Protein AF-0000000087184265 (afdb_homodimer)

Radius of gyration: 35.94 Å; Cα contacts (8 Å, |Δi|>4): 2388; chains: 2; bounding box: 81×82×96 Å

Organism: NCBI:txid176857

Secondary structure (DSSP, 8-state):
-HHHHTT-EESTTS-EEHHHHHHHHHHHHHHHT-HHHHHHHHHHH---SS-HHHHHHHHHHHHT-HHHHHHHHHH-SS--HHHHHHHHHHHHHHHHHHHHHTT-HHHHHHIIIIIIHHTT--HHHHHHHHHHHHHHHHTT-----HHHHHHHHHHHHHHHGGGS-TTTSPPTTHHHHHHHHHHHHHHHH-TT----PPP-TTS-----GGGS--EEEEEE---SS-EEEEEE-TTSSEEEEEETTSEEEEEEEPTTS-EEEEEEEE--SS-EEEEEE-TTSSEEEEEETTB-EEEEETTT--EEEEE--TT--EEEEEE-TTSSEEEEEESSTTT-EEEEETTS-EEEEE--TTPPPP-EEEE-TTS-EEEEEETTTEEEEEETTT--EEEEE-SS-EEEEEE-TTSSEEEEEETTTEEEEEETTS--SS-EEEE-S--SSS--BEEEESGGG-EEEE--TTSEEEEEETT-SSEEEEEE--SS-EEEEEE-SS-TT-EEEEETTS-EEEEE--SGGGTT-/-HHHHTT-EESTTS-EEHHHHHHHHHHHHHHHT-HHHHHHHHHHH---SS-HHHHHHHHHHHHT-HHHHHHHHHH-SS--HHHHHHHHHHHHHHHHHHHHHTT-HHHHHHIIIIIIHHTT--HHHHHHHHHHHHHHHHTT-----HHHHHHHHHHHHHHHGGGS-TTTSPPTTHHHHHHHHHHHHHHHH-TT----PPP-TTS-----GGGS--EEEEEE---SS-EEEEEE-TTSSEEEEEETTSEEEEEEEPTTS-EEEEEEEE--SS-EEEEEE-TTSSEEEEEETTB-EEEEETTT--EEEEE--TT--EEEEEE-TTSSEEEEEESSTTT-EEEEETTS-EEEEE--TTPPPEEEEEE-TTS-EEEEEETTTEEEEEETTT--EEEEE-SS-EEEEEE-TTSSEEEEEETTTEEEEEETTS--SS-EEEE-S--SSS--BEEEESGGG-EEEE--TTSEEEEEETT-SSEEEEEE--SS-EEEEEE-SS-TT-EEEEETTS-EEEEE--SGGGTT-

Sequence (1042 aa):
MLMETLSTVLGAKGLIKKHEFVRVIIQCLYSLGYRKSASCLESESGISYKSVDFELLESQILSGNWDGCIGTLIAMKDSMDERRTSALFLVFKQRLLEYLNHGDDAMALTVLLKEVSALRLGKDKAHKLAQSILSLKDMEFGNVDNNAVCELRKLLLAELEKFLPPAIVLPERRLEHLVETAVTAQFDSCMYHNMLDEVSLYEDHCCGRDQIPTETVQILTEHKNEVWFVQFSNNGEYLASSSSDCTAIIWKVLEDGKLTLEHTLRSHENPVSFVAWSPDDAMLLTCGNAEVLKLWDVETGTCKHTFGDRGFLVSSCAWFPDSKRLVCGSSDPEKGICMWDCHGNEIKAWRGMRMPKILDLAVTPDGKHLITIFSEKELRILNLVTNAERDIPEEHTITSLSISGDSKFFIVNLNSQEIHMWDVAGKWVTPLKYWGHKQHKYVIRSCFGGLNSTFIASGSENSKVYIWNRRKPWHIEVLSGHRMTVNSVSWNPRRGQMLASASDDHTIRIWGPSLSNKDAAMLMETLSTVLGAKGLIKKHEFVRVIIQCLYSLGYRKSASCLESESGISYKSVDFELLESQILSGNWDGCIGTLIAMKDSMDERRTSALFLVFKQRLLEYLNHGDDAMALTVLLKEVSALRLGKDKAHKLAQSILSLKDMEFGNVDNNAVCELRKLLLAELEKFLPPAIVLPERRLEHLVETAVTAQFDSCMYHNMLDEVSLYEDHCCGRDQIPTETVQILTEHKNEVWFVQFSNNGEYLASSSSDCTAIIWKVLEDGKLTLEHTLRSHENPVSFVAWSPDDAMLLTCGNAEVLKLWDVETGTCKHTFGDRGFLVSSCAWFPDSKRLVCGSSDPEKGICMWDCHGNEIKAWRGMRMPKILDLAVTPDGKHLITIFSEKELRILNLVTNAERDIPEEHTITSLSISGDSKFFIVNLNSQEIHMWDVAGKWVTPLKYWGHKQHKYVIRSCFGGLNSTFIASGSENSKVYIWNRRKPWHIEVLSGHRMTVNSVSWNPRRGQMLASASDDHTIRIWGPSLSNKDAA

pLDDT: mean 89.22, std 11.63, range [27.19, 98.88]

InterPro domains:
  IPR001680 WD40 repeat [PF00400] (216-251)
  IPR001680 WD40 repeat [PF00400] (261-297)
  IPR001680 WD40 repeat [PF00400] (301-332)
  IPR001680 WD40 repeat [PF00400] (440-469)
  IPR001680 WD40 repeat [PF00400] (477-511)
  IPR001680 WD40 repeat [PS50082] (220-253)
  IPR001680 WD40 repeat [PS50082] (265-306)
  IPR001680 WD40 repeat [PS50082] (479-511)
  IPR001680 WD40 repeat [SM00320] (213-252)
  IPR001680 WD40 repeat [SM00320] (258-297)
  IPR001680 WD40 repeat [SM00320] (300-341)
  IPR001680 WD40 repeat [SM00320] (343-383)
  IPR001680 WD40 repeat [SM00320] (385-423)
  IPR001680 WD40 repeat [SM00320] (427-469)
  IPR001680 WD40 repeat [SM00320] (472-512)
  IPR006594 LIS1 homology motif [PS50896] (17-49)
  IPR006595 CTLH, C-terminal LisH motif [PS50897] (50-107)
  IPR006595 CTLH, C-terminal LisH motif [SM00668] (50-107)
  IPR015943 WD40/YVTN repeat-like-containing domain superfamily [G3DSA:2.130.10.10] (209-474)
  IPR015943 WD40/YVTN repeat-like-containing domain superfamily [G3DSA:2.130.10.10] (475-518)

Structure (mmCIF, N/CA/C/O backbone):
data_AF-0000000087184265-model_v1
#
loop_
_entity.id
_entity.type
_entity.pdbx_description
1 polymer 'CTLH domain-containing protein'
#
loop_
_atom_site.group_PDB
_atom_site.id
_atom_site.type_symbol
_atom_site.label_atom_id
_atom_site.label_alt_id
_atom_site.label_comp_id
_atom_site.label_asym_id
_atom_site.label_entity_id
_atom_site.label_seq_id
_atom_site.pdbx_PDB_ins_code
_atom_site.Cartn_x
_atom_site.Cartn_y
_atom_site.Cartn_z
_atom_site.occupancy
_atom_site.B_iso_or_equiv
_atom_site.auth_seq_id
_atom_site.auth_comp_id
_atom_site.auth_asym_id
_atom_site.auth_atom_id
_atom_site.pdbx_PDB_model_num
ATOM 1 N N . MET A 1 1 ? -30.609 -27.844 -6.289 1 32.72 1 MET A N 1
ATOM 2 C CA . MET A 1 1 ? -30.844 -26.406 -6.195 1 32.72 1 MET A CA 1
ATOM 3 C C . MET A 1 1 ? -29.984 -25.781 -5.102 1 32.72 1 MET A C 1
ATOM 5 O O . MET A 1 1 ? -29.438 -24.703 -5.285 1 32.72 1 MET A O 1
ATOM 9 N N . LEU A 1 2 ? -29.969 -26.422 -3.92 1 40.5 2 LEU A N 1
ATOM 10 C CA . LEU A 1 2 ? -29.25 -25.984 -2.732 1 40.5 2 LEU A CA 1
ATOM 11 C C . LEU A 1 2 ? -27.734 -26.047 -2.961 1 40.5 2 LEU A C 1
ATOM 13 O O . LEU A 1 2 ? -27 -25.141 -2.559 1 40.5 2 LEU A O 1
ATOM 17 N N . MET A 1 3 ? -27.297 -27.078 -3.48 1 45.41 3 MET A N 1
ATOM 18 C CA . MET A 1 3 ? -25.875 -27.359 -3.684 1 45.41 3 MET A CA 1
ATOM 19 C C . MET A 1 3 ? -25.281 -26.391 -4.711 1 45.41 3 MET A C 1
ATOM 21 O O . MET A 1 3 ? -24.109 -26.047 -4.625 1 45.41 3 MET A O 1
ATOM 25 N N . GLU A 1 4 ? -25.969 -26.266 -5.777 1 48 4 GLU A N 1
ATOM 26 C CA . GLU A 1 4 ? -25.562 -25.422 -6.891 1 48 4 GLU A CA 1
ATOM 27 C C . GLU A 1 4 ? -25.391 -23.969 -6.445 1 48 4 GLU A C 1
ATOM 29 O O . GLU A 1 4 ? -24.516 -23.25 -6.949 1 48 4 GLU A O 1
ATOM 34 N N . THR A 1 5 ? -26.297 -23.469 -5.598 1 51.56 5 THR A N 1
ATOM 35 C CA . THR A 1 5 ? -26.312 -22.125 -5.02 1 51.56 5 THR A CA 1
ATOM 36 C C . THR A 1 5 ? -25.031 -21.875 -4.219 1 51.56 5 THR A C 1
ATOM 38 O O . THR A 1 5 ? -24.547 -20.75 -4.156 1 51.56 5 THR A O 1
ATOM 41 N N . LEU A 1 6 ? -24.453 -23 -3.693 1 59.97 6 LEU A N 1
ATOM 42 C CA . LEU A 1 6 ? -23.297 -22.891 -2.812 1 59.97 6 LEU A CA 1
ATOM 43 C C . LEU A 1 6 ? -22.031 -22.578 -3.611 1 59.97 6 LEU A C 1
ATOM 45 O O . LEU A 1 6 ? -21.078 -22.016 -3.074 1 59.97 6 LEU A O 1
ATOM 49 N N . SER A 1 7 ? -22.156 -22.734 -4.84 1 71.88 7 SER A N 1
ATOM 50 C CA . SER A 1 7 ? -20.875 -22.625 -5.547 1 71.88 7 SER A CA 1
ATOM 51 C C . SER A 1 7 ? -20.844 -21.375 -6.418 1 71.88 7 SER A C 1
ATOM 53 O O . SER A 1 7 ? -19.812 -21.047 -7.012 1 71.88 7 SER A O 1
ATOM 55 N N . THR A 1 8 ? -21.984 -20.594 -6.383 1 88.56 8 THR A N 1
ATOM 56 C CA . THR A 1 8 ? -22.016 -19.422 -7.254 1 88.56 8 THR A CA 1
ATOM 57 C C . THR A 1 8 ? -21.172 -18.281 -6.672 1 88.56 8 THR A C 1
ATOM 59 O O . THR A 1 8 ? -21.219 -18.016 -5.469 1 88.56 8 THR A O 1
ATOM 62 N N . VAL A 1 9 ? -20.391 -17.719 -7.508 1 92.12 9 VAL A N 1
ATOM 63 C CA . VAL A 1 9 ? -19.531 -16.641 -7.066 1 92.12 9 VAL A CA 1
ATOM 64 C C . VAL A 1 9 ? -19.953 -15.336 -7.734 1 92.12 9 VAL A C 1
ATOM 66 O O . VAL A 1 9 ? -20.5 -15.344 -8.836 1 92.12 9 VAL A O 1
ATOM 69 N N . LEU A 1 10 ? -19.859 -14.219 -7.031 1 94.56 10 LEU A N 1
ATOM 70 C CA . LEU A 1 10 ? -20.234 -12.883 -7.48 1 94.56 10 LEU A CA 1
ATOM 71 C C . LEU A 1 10 ? -19.016 -11.977 -7.57 1 94.56 10 LEU A C 1
ATOM 73 O O . LEU A 1 10 ? -17.922 -12.344 -7.109 1 94.56 10 LEU A O 1
ATOM 77 N N . GLY A 1 11 ? -19.188 -10.766 -8.188 1 92 11 GLY A N 1
ATOM 78 C CA . GLY A 1 11 ? -18.125 -9.789 -8.328 1 92 11 GLY A CA 1
ATOM 79 C C . GLY A 1 11 ? -17.344 -9.938 -9.617 1 92 11 GLY A C 1
ATOM 80 O O . GLY A 1 11 ? -17.312 -11.023 -10.211 1 92 11 GLY A O 1
ATOM 81 N N . ALA A 1 12 ? -16.734 -8.961 -10.008 1 91.44 12 ALA A N 1
ATOM 82 C CA . ALA A 1 12 ? -15.945 -8.953 -11.242 1 91.44 12 ALA A CA 1
ATOM 83 C C . ALA A 1 12 ? -14.797 -9.953 -11.164 1 91.44 12 ALA A C 1
ATOM 85 O O . ALA A 1 12 ? -14.43 -10.562 -12.172 1 91.44 12 ALA A O 1
ATOM 86 N N . LYS A 1 13 ? -14.312 -10.273 -9.953 1 89.88 13 LYS A N 1
ATOM 87 C CA . LYS A 1 13 ? -13.18 -11.172 -9.766 1 89.88 13 LYS A CA 1
ATOM 88 C C . LYS A 1 13 ? -13.633 -12.523 -9.219 1 89.88 13 LYS A C 1
ATOM 90 O O . LYS A 1 13 ? -12.812 -13.406 -8.969 1 89.88 13 LYS A O 1
ATOM 95 N N . GLY A 1 14 ? -14.867 -12.602 -8.953 1 91 14 GLY A N 1
ATOM 96 C CA . GLY A 1 14 ? -15.43 -13.867 -8.492 1 91 14 GLY A CA 1
ATOM 97 C C . GLY A 1 14 ? -14.984 -14.242 -7.09 1 91 14 GLY A C 1
ATOM 98 O O . GLY A 1 14 ? -14.773 -15.422 -6.797 1 91 14 GLY A O 1
ATOM 99 N N . LEU A 1 15 ? -14.836 -13.266 -6.215 1 90.62 15 LEU A N 1
ATOM 100 C CA . LEU A 1 15 ? -14.273 -13.523 -4.898 1 90.62 15 LEU A CA 1
ATOM 101 C C . LEU A 1 15 ? -15.367 -13.648 -3.848 1 90.62 15 LEU A C 1
ATOM 103 O O . LEU A 1 15 ? -15.094 -13.961 -2.688 1 90.62 15 LEU A O 1
ATOM 107 N N . ILE A 1 16 ? -16.578 -13.422 -4.266 1 94.69 16 ILE A N 1
ATOM 108 C CA . ILE A 1 16 ? -17.688 -13.383 -3.311 1 94.69 16 ILE A CA 1
ATOM 109 C C . ILE A 1 16 ? -18.562 -14.625 -3.482 1 94.69 16 ILE A C 1
ATOM 111 O O . ILE A 1 16 ? -19.203 -14.805 -4.523 1 94.69 16 ILE A O 1
ATOM 115 N N . LYS A 1 17 ? -18.641 -15.391 -2.48 1 94.38 17 LYS A N 1
ATOM 116 C CA . LYS A 1 17 ? -19.609 -16.469 -2.484 1 94.38 17 LYS A CA 1
ATOM 117 C C . LYS A 1 17 ? -21.031 -15.953 -2.234 1 94.38 17 LYS A C 1
ATOM 119 O O . LYS A 1 17 ? -21.281 -15.305 -1.218 1 94.38 17 LYS A O 1
ATOM 124 N N . LYS A 1 18 ? -21.906 -16.234 -3.104 1 96 18 LYS A N 1
ATOM 125 C CA . LYS A 1 18 ? -23.266 -15.68 -3.061 1 96 18 LYS A CA 1
ATOM 126 C C . LYS A 1 18 ? -23.953 -16.016 -1.74 1 96 18 LYS A C 1
ATOM 128 O O . LYS A 1 18 ? -24.578 -15.148 -1.125 1 96 18 LYS A O 1
ATOM 133 N N . HIS A 1 19 ? -23.859 -17.266 -1.289 1 95.12 19 HIS A N 1
ATOM 134 C CA . HIS A 1 19 ? -24.562 -17.672 -0.075 1 95.12 19 HIS A CA 1
ATOM 135 C C . HIS A 1 19 ? -24.031 -16.938 1.146 1 95.12 19 HIS A C 1
ATOM 137 O O . HIS A 1 19 ? -24.797 -16.562 2.035 1 95.12 19 HIS A O 1
ATOM 143 N N . GLU A 1 20 ? -22.719 -16.688 1.233 1 95.75 20 GLU A N 1
ATOM 144 C CA . GLU A 1 20 ? -22.141 -15.938 2.342 1 95.75 20 GLU A CA 1
ATOM 145 C C . GLU A 1 20 ? -22.562 -14.469 2.287 1 95.75 20 GLU A C 1
ATOM 147 O O . GLU A 1 20 ? -22.828 -13.859 3.32 1 95.75 20 GLU A O 1
ATOM 152 N N . PHE A 1 21 ? -22.578 -14.016 1.026 1 97.19 21 PHE A N 1
ATOM 153 C CA . PHE A 1 21 ? -22.922 -12.617 0.807 1 97.19 21 PHE A CA 1
ATOM 154 C C . PHE A 1 21 ? -24.344 -12.344 1.278 1 97.19 21 PHE A C 1
ATOM 156 O O . PHE A 1 21 ? -24.594 -11.375 2.004 1 97.19 21 PHE A O 1
ATOM 163 N N . VAL A 1 22 ? -25.266 -13.133 0.918 1 97.88 22 VAL A N 1
ATOM 164 C CA . VAL A 1 22 ? -26.672 -12.977 1.299 1 97.88 22 VAL A CA 1
ATOM 165 C C . VAL A 1 22 ? -26.812 -13.117 2.812 1 97.88 22 VAL A C 1
ATOM 167 O O . VAL A 1 22 ? -27.547 -12.352 3.445 1 97.88 22 VAL A O 1
ATOM 170 N N . ARG A 1 23 ? -26.109 -14.062 3.383 1 97.12 23 ARG A N 1
ATOM 171 C CA . ARG A 1 23 ? -26.156 -14.25 4.828 1 97.12 23 ARG A CA 1
ATOM 172 C C . ARG A 1 23 ? -25.688 -12.992 5.559 1 97.12 23 ARG A C 1
ATOM 174 O O . ARG A 1 23 ? -26.312 -12.57 6.539 1 97.12 23 ARG A O 1
ATOM 181 N N . VAL A 1 24 ? -24.672 -12.391 5.086 1 97.69 24 VAL A N 1
ATOM 182 C CA . VAL A 1 24 ? -24.125 -11.18 5.699 1 97.69 24 VAL A CA 1
ATOM 183 C C . VAL A 1 24 ? -25.109 -10.023 5.539 1 97.69 24 VAL A C 1
ATOM 185 O O . VAL A 1 24 ? -25.234 -9.18 6.43 1 97.69 24 VAL A O 1
ATOM 188 N N . ILE A 1 25 ? -25.844 -9.93 4.441 1 98.56 25 ILE A N 1
ATOM 189 C CA . ILE A 1 25 ? -26.859 -8.906 4.223 1 98.56 25 ILE A CA 1
ATOM 190 C C . ILE A 1 25 ? -28 -9.102 5.211 1 98.56 25 ILE A C 1
ATOM 192 O O . ILE A 1 25 ? -28.5 -8.141 5.793 1 98.56 25 ILE A O 1
ATOM 196 N N . ILE A 1 26 ? -28.422 -10.375 5.387 1 98.38 26 ILE A N 1
ATOM 197 C CA . ILE A 1 26 ? -29.484 -10.68 6.332 1 98.38 26 ILE A CA 1
ATOM 198 C C . ILE A 1 26 ? -29.094 -10.188 7.727 1 98.38 26 ILE A C 1
ATOM 200 O O . ILE A 1 26 ? -29.891 -9.508 8.391 1 98.38 26 ILE A O 1
ATOM 204 N N . GLN A 1 27 ? -27.875 -10.531 8.141 1 97.44 27 GLN A N 1
ATOM 205 C CA . GLN A 1 27 ? -27.391 -10.047 9.43 1 97.44 27 GLN A CA 1
ATOM 206 C C . GLN A 1 27 ? -27.469 -8.523 9.516 1 97.44 27 GLN A C 1
ATOM 208 O O . GLN A 1 27 ? -27.875 -7.977 10.539 1 97.44 27 GLN A O 1
ATOM 213 N N . CYS A 1 28 ? -27.062 -7.875 8.477 1 98.19 28 CYS A N 1
ATOM 214 C CA . CYS A 1 28 ? -27.047 -6.414 8.43 1 98.19 28 CYS A CA 1
ATOM 215 C C . CYS A 1 28 ? -28.453 -5.848 8.609 1 98.19 28 CYS A C 1
ATOM 217 O O . CYS A 1 28 ? -28.641 -4.895 9.367 1 98.19 28 CYS A O 1
ATOM 219 N N . LEU A 1 29 ? -29.438 -6.414 7.938 1 98.38 29 LEU A N 1
ATOM 220 C CA . LEU A 1 29 ? -30.828 -5.953 8.039 1 98.38 29 LEU A CA 1
ATOM 221 C C . LEU A 1 29 ? -31.344 -6.09 9.469 1 98.38 29 LEU A C 1
ATOM 223 O O . LEU A 1 29 ? -31.984 -5.176 9.984 1 98.38 29 LEU A O 1
ATOM 227 N N . TYR A 1 30 ? -31.016 -7.207 10.086 1 97 30 TYR A N 1
ATOM 228 C CA . TYR A 1 30 ? -31.406 -7.371 11.484 1 97 30 TYR A CA 1
ATOM 229 C C . TYR A 1 30 ? -30.734 -6.312 12.359 1 97 30 TYR A C 1
ATOM 231 O O . TYR A 1 30 ? -31.391 -5.707 13.211 1 97 30 TYR A O 1
ATOM 239 N N . SER A 1 31 ? -29.484 -6.066 12.172 1 95.81 31 SER A N 1
ATOM 240 C CA . SER A 1 31 ? -28.703 -5.137 12.977 1 95.81 31 SER A CA 1
ATOM 241 C C . SER A 1 31 ? -29.219 -3.705 12.812 1 95.81 31 SER A C 1
ATOM 243 O O . SER A 1 31 ? -29.156 -2.908 13.75 1 95.81 31 SER A O 1
ATOM 245 N N . LEU A 1 32 ? -29.719 -3.387 11.594 1 96.5 32 LEU A N 1
ATOM 246 C CA . LEU A 1 32 ? -30.188 -2.039 11.297 1 96.5 32 LEU A CA 1
ATOM 247 C C . LEU A 1 32 ? -31.625 -1.853 11.773 1 96.5 32 LEU A C 1
ATOM 249 O O . LEU A 1 32 ? -32.156 -0.746 11.719 1 96.5 32 LEU A O 1
ATOM 253 N N . GLY A 1 33 ? -32.25 -2.953 12.227 1 96.31 33 GLY A N 1
ATOM 254 C CA . GLY A 1 33 ? -33.594 -2.873 12.766 1 96.31 33 GLY A CA 1
ATOM 255 C C . GLY A 1 33 ? -34.656 -3.168 11.742 1 96.31 33 GLY A C 1
ATOM 256 O O . GLY A 1 33 ? -35.844 -2.93 11.984 1 96.31 33 GLY A O 1
ATOM 257 N N . TYR A 1 34 ? -34.312 -3.607 10.609 1 97.88 34 TYR A N 1
ATOM 258 C CA . TYR A 1 34 ? -35.281 -3.963 9.578 1 97.88 34 TYR A CA 1
ATOM 259 C C . TYR A 1 34 ? -35.625 -5.441 9.648 1 97.88 34 TYR A C 1
ATOM 261 O O . TYR A 1 34 ? -35.344 -6.199 8.719 1 97.88 34 TYR A O 1
ATOM 269 N N . ARG A 1 35 ? -36.312 -5.879 10.562 1 97.88 35 ARG A N 1
ATOM 270 C CA . ARG A 1 35 ? -36.562 -7.277 10.891 1 97.88 35 ARG A CA 1
ATOM 271 C C . ARG A 1 35 ? -37.469 -7.93 9.859 1 97.88 35 ARG A C 1
ATOM 273 O O . ARG A 1 35 ? -37.281 -9.094 9.5 1 97.88 35 ARG A O 1
ATOM 280 N N . LYS A 1 36 ? -38.469 -7.207 9.406 1 98.06 36 LYS A N 1
ATOM 281 C CA . LYS A 1 36 ? -39.375 -7.754 8.414 1 98.06 36 LYS A CA 1
ATOM 282 C C . LYS A 1 36 ? -38.656 -8.055 7.105 1 98.06 36 LYS A C 1
ATOM 284 O O . LYS A 1 36 ? -38.844 -9.125 6.516 1 98.06 36 LYS A O 1
ATOM 289 N N . SER A 1 37 ? -37.906 -7.102 6.707 1 98.25 37 SER A N 1
ATOM 290 C CA . SER A 1 37 ? -37.156 -7.277 5.477 1 98.25 37 SER A CA 1
ATOM 291 C C . SER A 1 37 ? -36.156 -8.422 5.605 1 98.25 37 SER A C 1
ATOM 293 O O . SER A 1 37 ? -35.938 -9.188 4.656 1 98.25 37 SER A O 1
ATOM 295 N N . ALA A 1 38 ? -35.5 -8.594 6.766 1 98.31 38 ALA A N 1
ATOM 296 C CA . ALA A 1 38 ? -34.531 -9.68 7.012 1 98.31 38 ALA A CA 1
ATOM 297 C C . ALA A 1 38 ? -35.219 -11.039 6.91 1 98.31 38 ALA A C 1
ATOM 299 O O . ALA A 1 38 ? -34.719 -11.945 6.234 1 98.31 38 ALA A O 1
ATOM 300 N N . SER A 1 39 ? -36.344 -11.094 7.527 1 98 39 SER A N 1
ATOM 301 C CA . SER A 1 39 ? -37.125 -12.336 7.488 1 98 39 SER A CA 1
ATOM 302 C C . SER A 1 39 ? -37.562 -12.664 6.066 1 98 39 SER A C 1
ATOM 304 O O . SER A 1 39 ? -37.531 -13.828 5.656 1 98 39 SER A O 1
ATOM 306 N N . CYS A 1 40 ? -37.969 -11.672 5.359 1 98.25 40 CYS A N 1
ATOM 307 C CA . CYS A 1 40 ? -38.406 -11.844 3.971 1 98.25 40 CYS A CA 1
ATOM 308 C C . CYS A 1 40 ? -37.25 -12.375 3.119 1 98.25 40 CYS A C 1
ATOM 310 O O . CYS A 1 40 ? -37.438 -13.273 2.301 1 98.25 40 CYS A O 1
ATOM 312 N N . LEU A 1 41 ? -36.125 -11.844 3.297 1 98.25 41 LEU A N 1
ATOM 313 C CA . LEU A 1 41 ? -34.969 -12.266 2.521 1 98.25 41 LEU A CA 1
ATOM 314 C C . LEU A 1 41 ? -34.562 -13.695 2.869 1 98.25 41 LEU A C 1
ATOM 316 O O . LEU A 1 41 ? -34.156 -14.469 1.989 1 98.25 41 LEU A O 1
ATOM 320 N N . GLU A 1 42 ? -34.594 -14.078 4.156 1 97.69 42 GLU A N 1
ATOM 321 C CA . GLU A 1 42 ? -34.344 -15.461 4.539 1 97.69 42 GLU A CA 1
ATOM 322 C C . GLU A 1 42 ? -35.25 -16.422 3.791 1 97.69 42 GLU A C 1
ATOM 324 O O . GLU A 1 42 ? -34.781 -17.438 3.252 1 97.69 42 GLU A O 1
ATOM 329 N N . SER A 1 43 ? -36.469 -16.062 3.748 1 97.56 43 SER A N 1
ATOM 330 C CA . SER A 1 43 ? -37.469 -16.922 3.104 1 97.56 43 SER A CA 1
ATOM 331 C C . SER A 1 43 ? -37.25 -16.969 1.595 1 97.56 43 SER A C 1
ATOM 333 O O . SER A 1 43 ? -37.25 -18.047 1.003 1 97.56 43 SER A O 1
ATOM 335 N N . GLU A 1 44 ? -37.062 -15.828 1.02 1 97.62 44 GLU A N 1
ATOM 336 C CA . GLU A 1 44 ? -36.938 -15.734 -0.432 1 97.62 44 GLU A CA 1
ATOM 337 C C . GLU A 1 44 ? -35.656 -16.391 -0.922 1 97.62 44 GLU A C 1
ATOM 339 O O . GLU A 1 44 ? -35.625 -17 -1.987 1 97.62 44 GLU A O 1
ATOM 344 N N . SER A 1 45 ? -34.562 -16.266 -0.246 1 96.12 45 SER A N 1
ATOM 345 C CA . SER A 1 45 ? -33.281 -16.766 -0.667 1 96.12 45 SER A CA 1
ATOM 346 C C . SER A 1 45 ? -33.062 -18.219 -0.246 1 96.12 45 SER A C 1
ATOM 348 O O . SER A 1 45 ? -32.25 -18.922 -0.822 1 96.12 45 SER A O 1
ATOM 350 N N . GLY A 1 46 ? -33.688 -18.625 0.824 1 95.31 46 GLY A N 1
ATOM 351 C CA . GLY A 1 46 ? -33.469 -19.938 1.395 1 95.31 46 GLY A CA 1
ATOM 352 C C . GLY A 1 46 ? -32.25 -20.016 2.287 1 95.31 46 GLY A C 1
ATOM 353 O O . GLY A 1 46 ? -31.828 -21.094 2.686 1 95.31 46 GLY A O 1
ATOM 354 N N . ILE A 1 47 ? -31.641 -18.844 2.58 1 95.31 47 ILE A N 1
ATOM 355 C CA . ILE A 1 47 ? -30.453 -18.766 3.422 1 95.31 47 ILE A CA 1
ATOM 356 C C . ILE A 1 47 ? -30.828 -18.219 4.797 1 95.31 47 ILE A C 1
ATOM 358 O O . ILE A 1 47 ? -31.5 -17.203 4.902 1 95.31 47 ILE A O 1
ATOM 362 N N . SER A 1 48 ? -30.359 -18.891 5.812 1 94.69 48 SER A N 1
ATOM 363 C CA . SER A 1 48 ? -30.672 -18.469 7.176 1 94.69 48 SER A CA 1
ATOM 364 C C . SER A 1 48 ? -29.516 -17.688 7.789 1 94.69 48 SER A C 1
ATOM 366 O O . SER A 1 48 ? -28.344 -17.969 7.508 1 94.69 48 SER A O 1
ATOM 368 N N . TYR A 1 49 ? -29.953 -16.734 8.578 1 94 49 TYR A N 1
ATOM 369 C CA . TYR A 1 49 ? -28.953 -15.961 9.312 1 94 49 TYR A CA 1
ATOM 370 C C . TYR A 1 49 ? -28.203 -16.844 10.305 1 94 49 TYR A C 1
ATOM 372 O O . TYR A 1 49 ? -26.969 -16.922 10.266 1 94 49 TYR A O 1
ATOM 380 N N . LYS A 1 50 ? -28.891 -17.547 11.164 1 91.38 50 LYS A N 1
ATOM 381 C CA . LYS A 1 50 ? -28.281 -18.406 12.172 1 91.38 50 LYS A CA 1
ATOM 382 C C . LYS A 1 50 ? -27.938 -19.766 11.586 1 91.38 50 LYS A C 1
ATOM 384 O O . LYS A 1 50 ? -28.703 -20.328 10.805 1 91.38 50 LYS A O 1
ATOM 389 N N . SER A 1 51 ? -26.781 -20.219 11.914 1 89.88 51 SER A N 1
ATOM 390 C CA . SER A 1 51 ? -26.391 -21.562 11.484 1 89.88 51 SER A CA 1
ATOM 391 C C . SER A 1 51 ? -27.156 -22.641 12.25 1 89.88 51 SER A C 1
ATOM 393 O O . SER A 1 51 ? -27.656 -22.391 13.352 1 89.88 51 SER A O 1
ATOM 395 N N . VAL A 1 52 ? -27.188 -23.766 11.656 1 88.12 52 VAL A N 1
ATOM 396 C CA . VAL A 1 52 ? -27.875 -24.906 12.273 1 88.12 52 VAL A CA 1
ATOM 397 C C . VAL A 1 52 ? -27.172 -25.281 13.578 1 88.12 52 VAL A C 1
ATOM 399 O O . VAL A 1 52 ? -27.812 -25.516 14.594 1 88.12 52 VAL A O 1
ATOM 402 N N . ASP A 1 53 ? -25.938 -25.234 13.508 1 88.81 53 ASP A N 1
ATOM 403 C CA . ASP A 1 53 ? -25.141 -25.562 14.688 1 88.81 53 ASP A CA 1
ATOM 404 C C . ASP A 1 53 ? -25.391 -24.578 15.82 1 88.81 53 ASP A C 1
ATOM 406 O O . ASP A 1 53 ? -25.5 -24.969 16.984 1 88.81 53 ASP A O 1
ATOM 410 N N . PHE A 1 54 ? -25.516 -23.406 15.477 1 91.56 54 PHE A N 1
ATOM 411 C CA . PHE A 1 54 ? -25.719 -22.406 16.516 1 91.56 54 PHE A CA 1
ATOM 412 C C . PHE A 1 54 ? -27.109 -22.516 17.109 1 91.56 54 PHE A C 1
ATOM 414 O O . PHE A 1 54 ? -27.297 -22.359 18.312 1 91.56 54 PHE A O 1
ATOM 421 N N . GLU A 1 55 ? -28.031 -22.75 16.312 1 91.62 55 GLU A N 1
ATOM 422 C CA . GLU A 1 55 ? -29.391 -22.938 16.812 1 91.62 55 GLU A CA 1
ATOM 423 C C . GLU A 1 55 ? -29.469 -24.125 17.781 1 91.62 55 GLU A C 1
ATOM 425 O O . GLU A 1 55 ? -30.141 -24.047 18.797 1 91.62 55 GLU A O 1
ATOM 430 N N . LEU A 1 56 ? -28.797 -25.094 17.406 1 92.94 56 LEU A N 1
ATOM 431 C CA . LEU A 1 56 ? -28.734 -26.266 18.266 1 92.94 56 LEU A CA 1
ATOM 432 C C . LEU A 1 56 ? -28.078 -25.938 19.594 1 92.94 56 LEU A C 1
ATOM 434 O O . LEU A 1 56 ? -28.594 -26.297 20.656 1 92.94 56 LEU A O 1
ATOM 438 N N . LEU A 1 57 ? -27.031 -25.266 19.531 1 92.94 57 LEU A N 1
ATOM 439 C CA . LEU A 1 57 ? -26.312 -24.875 20.734 1 92.94 57 LEU A CA 1
ATOM 440 C C . LEU A 1 57 ? -27.172 -23.984 21.625 1 92.94 57 LEU A C 1
ATOM 442 O O . LEU A 1 57 ? -27.203 -24.156 22.844 1 92.94 57 LEU A O 1
ATOM 446 N N . GLU A 1 58 ? -27.797 -23.078 20.984 1 93.12 58 GLU A N 1
ATOM 447 C CA . GLU A 1 58 ? -28.672 -22.172 21.719 1 93.12 58 GLU A CA 1
ATOM 448 C C . GLU A 1 58 ? -29.766 -22.922 22.453 1 93.12 58 GLU A C 1
ATOM 450 O O . GLU A 1 58 ? -30.031 -22.672 23.641 1 93.12 58 GLU A O 1
ATOM 455 N N . SER A 1 59 ? -30.344 -23.875 21.812 1 94.5 59 SER A N 1
ATOM 456 C CA . SER A 1 59 ? -31.391 -24.688 22.422 1 94.5 59 SER A CA 1
ATOM 457 C C . SER A 1 59 ? -30.844 -25.531 23.562 1 94.5 59 SER A C 1
ATOM 459 O O . SER A 1 59 ? -31.484 -25.656 24.625 1 94.5 59 SER A O 1
ATOM 461 N N . GLN A 1 60 ? -29.75 -26.031 23.406 1 94.94 60 GLN A N 1
ATOM 462 C CA . GLN A 1 60 ? -29.125 -26.891 24.406 1 94.94 60 GLN A CA 1
ATOM 463 C C . GLN A 1 60 ? -28.75 -26.094 25.656 1 94.94 60 GLN A C 1
ATOM 465 O O . GLN A 1 60 ? -28.953 -26.547 26.781 1 94.94 60 GLN A O 1
ATOM 470 N N . ILE A 1 61 ? -28.297 -24.938 25.453 1 94.44 61 ILE A N 1
ATOM 471 C CA . ILE A 1 61 ? -27.859 -24.094 26.562 1 94.44 61 ILE A CA 1
ATOM 472 C C . ILE A 1 61 ? -29.078 -23.609 27.328 1 94.44 61 ILE A C 1
ATOM 474 O O . ILE A 1 61 ? -29.125 -23.688 28.562 1 94.44 61 ILE A O 1
ATOM 478 N N . LEU A 1 62 ? -30.047 -23.203 26.594 1 93.5 62 LEU A N 1
ATOM 479 C CA . LEU A 1 62 ? -31.234 -22.656 27.25 1 93.5 62 LEU A CA 1
ATOM 480 C C . LEU A 1 62 ? -32.031 -23.75 27.969 1 93.5 62 LEU A C 1
ATOM 482 O O . LEU A 1 62 ? -32.688 -23.469 28.969 1 93.5 62 LEU A O 1
ATOM 486 N N . SER A 1 63 ? -31.859 -25.031 27.531 1 93.06 63 SER A N 1
ATOM 487 C CA . SER A 1 63 ? -32.562 -26.141 28.188 1 93.06 63 SER A CA 1
ATOM 488 C C . SER A 1 63 ? -31.672 -26.781 29.25 1 93.06 63 SER A C 1
ATOM 490 O O . SER A 1 63 ? -32.125 -27.688 29.969 1 93.06 63 SER A O 1
ATOM 492 N N . GLY A 1 64 ? -30.438 -26.438 29.266 1 91.62 64 GLY A N 1
ATOM 493 C CA . GLY A 1 64 ? -29.516 -26.984 30.25 1 91.62 64 GLY A CA 1
ATOM 494 C C . GLY A 1 64 ? -28.969 -28.344 29.859 1 91.62 64 GLY A C 1
ATOM 495 O O . GLY A 1 64 ? -28.562 -29.125 30.719 1 91.62 64 GLY A O 1
ATOM 496 N N . ASN A 1 65 ? -29.078 -28.641 28.625 1 94.19 65 ASN A N 1
ATOM 497 C CA . ASN A 1 65 ? -28.5 -29.875 28.109 1 94.19 65 ASN A CA 1
ATOM 498 C C . ASN A 1 65 ? -27 -29.734 27.875 1 94.19 65 ASN A C 1
ATOM 500 O O . ASN A 1 65 ? -26.562 -29.656 26.734 1 94.19 65 ASN A O 1
ATOM 504 N N . TRP A 1 66 ? -26.234 -29.891 28.938 1 93.06 66 TRP A N 1
ATOM 505 C CA . TRP A 1 66 ? -24.812 -29.609 28.875 1 93.06 66 TRP A CA 1
ATOM 506 C C . TRP A 1 66 ? -24.062 -30.703 28.125 1 93.06 66 TRP A C 1
ATOM 508 O O . TRP A 1 66 ? -23.109 -30.422 27.406 1 93.06 66 TRP A O 1
ATOM 518 N N . ASP A 1 67 ? -24.453 -31.922 28.25 1 91.88 67 ASP A N 1
ATOM 519 C CA . ASP A 1 67 ? -23.828 -33 27.5 1 91.88 67 ASP A CA 1
ATOM 520 C C . ASP A 1 67 ? -23.984 -32.781 25.984 1 91.88 67 ASP A C 1
ATOM 522 O O . ASP A 1 67 ? -23.031 -33 25.234 1 91.88 67 ASP A O 1
ATOM 526 N N . GLY A 1 68 ? -25.125 -32.438 25.688 1 93.38 68 GLY A N 1
ATOM 527 C CA . GLY A 1 68 ? -25.375 -32.125 24.281 1 93.38 68 GLY A CA 1
ATOM 528 C C . GLY A 1 68 ? -24.531 -30.969 23.781 1 93.38 68 GLY A C 1
ATOM 529 O O . GLY A 1 68 ? -23.984 -31.016 22.672 1 93.38 68 GLY A O 1
ATOM 530 N N . CYS A 1 69 ? -24.453 -29.922 24.609 1 93.25 69 CYS A N 1
ATOM 531 C CA . CYS A 1 69 ? -23.656 -28.734 24.266 1 93.25 69 CYS A CA 1
ATOM 532 C C . CYS A 1 69 ? -22.203 -29.109 24.047 1 93.25 69 CYS A C 1
ATOM 534 O O . CYS A 1 69 ? -21.594 -28.703 23.047 1 93.25 69 CYS A O 1
ATOM 536 N N . ILE A 1 70 ? -21.641 -29.844 24.922 1 90.94 70 ILE A N 1
ATOM 537 C CA . ILE A 1 70 ? -20.234 -30.266 24.844 1 90.94 70 ILE A CA 1
ATOM 538 C C . ILE A 1 70 ? -20.031 -31.109 23.594 1 90.94 70 ILE A C 1
ATOM 540 O O . ILE A 1 70 ? -19.047 -30.938 22.859 1 90.94 70 ILE A O 1
ATOM 544 N N . GLY A 1 71 ? -20.938 -32 23.344 1 90.62 71 GLY A N 1
ATOM 545 C CA . GLY A 1 71 ? -20.859 -32.812 22.141 1 90.62 71 GLY A CA 1
ATOM 546 C C . GLY A 1 71 ? -20.875 -32 20.859 1 90.62 71 GLY A C 1
ATOM 547 O O . GLY A 1 71 ? -20.094 -32.25 19.938 1 90.62 71 GLY A O 1
ATOM 548 N N . THR A 1 72 ? -21.734 -31 20.844 1 91.75 72 THR A N 1
ATOM 549 C CA . THR A 1 72 ? -21.844 -30.125 19.672 1 91.75 72 THR A CA 1
ATOM 550 C C . THR A 1 72 ? -20.547 -29.344 19.469 1 91.75 72 THR A C 1
ATOM 552 O O . THR A 1 72 ? -20.078 -29.203 18.328 1 91.75 72 THR A O 1
ATOM 555 N N . LEU A 1 73 ? -19.984 -28.812 20.5 1 90.19 73 LEU A N 1
ATOM 556 C CA . LEU A 1 73 ? -18.75 -28.031 20.422 1 90.19 73 LEU A CA 1
ATOM 557 C C . LEU A 1 73 ? -17.594 -28.891 19.938 1 90.19 73 LEU A C 1
ATOM 559 O O . LEU A 1 73 ? -16.75 -28.422 19.156 1 90.19 73 LEU A O 1
ATOM 563 N N . ILE A 1 74 ? -17.531 -30.109 20.328 1 87.19 74 ILE A N 1
ATOM 564 C CA . ILE A 1 74 ? -16.469 -31.016 19.938 1 87.19 74 ILE A CA 1
ATOM 565 C C . ILE A 1 74 ? -16.625 -31.391 18.469 1 87.19 74 ILE A C 1
ATOM 567 O O . ILE A 1 74 ? -15.625 -31.547 17.75 1 87.19 74 ILE A O 1
ATOM 571 N N . ALA A 1 75 ? -17.797 -31.484 18.031 1 86.38 75 ALA A N 1
ATOM 572 C CA . ALA A 1 75 ? -18.078 -31.922 16.672 1 86.38 75 ALA A CA 1
ATOM 573 C C . ALA A 1 75 ? -17.781 -30.797 15.672 1 86.38 75 ALA A C 1
ATOM 575 O O . ALA A 1 75 ? -17.625 -31.062 14.477 1 86.38 75 ALA A O 1
ATOM 576 N N . MET A 1 76 ? -17.828 -29.594 16.062 1 81.88 76 MET A N 1
ATOM 577 C CA . MET A 1 76 ? -17.609 -28.469 15.156 1 81.88 76 MET A CA 1
ATOM 578 C C . MET A 1 76 ? -16.234 -28.547 14.516 1 81.88 76 MET A C 1
ATOM 580 O O . MET A 1 76 ? -15.234 -28.797 15.203 1 81.88 76 MET A O 1
ATOM 584 N N . LYS A 1 77 ? -16.203 -28.469 13.062 1 66.31 77 LYS A N 1
ATOM 585 C CA . LYS A 1 77 ? -15.008 -28.516 12.219 1 66.31 77 LYS A CA 1
ATOM 586 C C . LYS A 1 77 ? -14.258 -27.188 12.25 1 66.31 77 LYS A C 1
ATOM 588 O O . LYS A 1 77 ? -14.867 -26.125 12.406 1 66.31 77 LYS A O 1
ATOM 593 N N . ASP A 1 78 ? -12.906 -27.047 12.414 1 61.09 78 ASP A N 1
ATOM 594 C CA . ASP A 1 78 ? -12 -25.953 12.078 1 61.09 78 ASP A CA 1
ATOM 595 C C . ASP A 1 78 ? -11.594 -25.172 13.328 1 61.09 78 ASP A C 1
ATOM 597 O O . ASP A 1 78 ? -11 -24.094 13.227 1 61.09 78 ASP A O 1
ATOM 601 N N . SER A 1 79 ? -12.156 -25.547 14.414 1 54.91 79 SER A N 1
ATOM 602 C CA . SER A 1 79 ? -11.82 -24.625 15.492 1 54.91 79 SER A CA 1
ATOM 603 C C . SER A 1 79 ? -10.375 -24.797 15.945 1 54.91 79 SER A C 1
ATOM 605 O O . SER A 1 79 ? -9.867 -25.922 15.984 1 54.91 79 SER A O 1
ATOM 607 N N . MET A 1 80 ? -9.719 -23.812 15.586 1 59.62 80 MET A N 1
ATOM 608 C CA . MET A 1 80 ? -8.445 -23.703 16.297 1 59.62 80 MET A CA 1
ATOM 609 C C . MET A 1 80 ? -8.602 -24.141 17.75 1 59.62 80 MET A C 1
ATOM 611 O O . MET A 1 80 ? -9.562 -23.75 18.422 1 59.62 80 MET A O 1
ATOM 615 N N . ASP A 1 81 ? -7.84 -25.094 18.156 1 68.81 81 ASP A N 1
ATOM 616 C CA . ASP A 1 81 ? -7.801 -25.766 19.453 1 68.81 81 ASP A CA 1
ATOM 617 C C . ASP A 1 81 ? -8.016 -24.766 20.594 1 68.81 81 ASP A C 1
ATOM 619 O O . ASP A 1 81 ? -8.766 -25.047 21.531 1 68.81 81 ASP A O 1
ATOM 623 N N . GLU A 1 82 ? -7.684 -23.5 20.266 1 77.5 82 GLU A N 1
ATOM 624 C CA . GLU A 1 82 ? -7.758 -22.562 21.375 1 77.5 82 GLU A CA 1
ATOM 625 C C . GLU A 1 82 ? -9.172 -22.031 21.562 1 77.5 82 GLU A C 1
ATOM 627 O O . GLU A 1 82 ? -9.641 -21.859 22.688 1 77.5 82 GLU A O 1
ATOM 632 N N . ARG A 1 83 ? -9.914 -21.828 20.484 1 83.12 83 ARG A N 1
ATOM 633 C CA . ARG A 1 83 ? -11.281 -21.344 20.562 1 83.12 83 ARG A CA 1
ATOM 634 C C . ARG A 1 83 ? -12.211 -22.375 21.188 1 83.12 83 ARG A C 1
ATOM 636 O O . ARG A 1 83 ? -13.055 -22.062 22.016 1 83.12 83 ARG A O 1
ATOM 643 N N . ARG A 1 84 ? -11.992 -23.531 20.828 1 85.31 84 ARG A N 1
ATOM 644 C CA . ARG A 1 84 ? -12.82 -24.625 21.328 1 85.31 84 ARG A CA 1
ATOM 645 C C . ARG A 1 84 ? -12.625 -24.812 22.828 1 85.31 84 ARG A C 1
ATOM 647 O O . ARG A 1 84 ? -13.602 -24.984 23.578 1 85.31 84 ARG A O 1
ATOM 654 N N . THR A 1 85 ? -11.383 -24.734 23.188 1 85.19 85 THR A N 1
ATOM 655 C CA . THR A 1 85 ? -11.078 -24.906 24.609 1 85.19 85 THR A CA 1
ATOM 656 C C . THR A 1 85 ? -11.68 -23.781 25.438 1 85.19 85 THR A C 1
ATOM 658 O O . THR A 1 85 ? -12.195 -24.016 26.531 1 85.19 85 THR A O 1
ATOM 661 N N . SER A 1 86 ? -11.617 -22.641 24.891 1 88.5 86 SER A N 1
ATOM 662 C CA . SER A 1 86 ? -12.195 -21.5 25.594 1 88.5 86 SER A CA 1
ATOM 663 C C . SER A 1 86 ? -13.711 -21.625 25.688 1 88.5 86 SER A C 1
ATOM 665 O O . SER A 1 86 ? -14.305 -21.297 26.719 1 88.5 86 SER A O 1
ATOM 667 N N . ALA A 1 87 ? -14.297 -22.078 24.625 1 90.38 87 ALA A N 1
ATOM 668 C CA . ALA A 1 87 ? -15.75 -22.281 24.625 1 90.38 87 ALA A CA 1
ATOM 669 C C . ALA A 1 87 ? -16.156 -23.344 25.641 1 90.38 87 ALA A C 1
ATOM 671 O O . ALA A 1 87 ? -17.109 -23.141 26.406 1 90.38 87 ALA A O 1
ATOM 672 N N . LEU A 1 88 ? -15.469 -24.422 25.688 1 89.44 88 LEU A N 1
ATOM 673 C CA . LEU A 1 88 ? -15.75 -25.516 26.625 1 89.44 88 LEU A CA 1
ATOM 674 C C . LEU A 1 88 ? -15.586 -25.047 28.062 1 89.44 88 LEU A C 1
ATOM 676 O O . LEU A 1 88 ? -16.375 -25.422 28.938 1 89.44 88 LEU A O 1
ATOM 680 N N . PHE A 1 89 ? -14.609 -24.297 28.266 1 89.25 89 PHE A N 1
ATOM 681 C CA . PHE A 1 89 ? -14.375 -23.75 29.594 1 89.25 89 PHE A CA 1
ATOM 682 C C . PHE A 1 89 ? -15.609 -23 30.094 1 89.25 89 PHE A C 1
ATOM 684 O O . PHE A 1 89 ? -16.031 -23.188 31.234 1 89.25 89 PHE A O 1
ATOM 691 N N . LEU A 1 90 ? -16.109 -22.172 29.203 1 90.56 90 LEU A N 1
ATOM 692 C CA . LEU A 1 90 ? -17.281 -21.391 29.578 1 90.56 90 LEU A CA 1
ATOM 693 C C . LEU A 1 90 ? -18.469 -22.281 29.891 1 90.56 90 LEU A C 1
ATOM 695 O O . LEU A 1 90 ? -19.203 -22.047 30.844 1 90.56 90 LEU A O 1
ATOM 699 N N . VAL A 1 91 ? -18.641 -23.297 29.156 1 91.62 91 VAL A N 1
ATOM 700 C CA . VAL A 1 91 ? -19.766 -24.219 29.328 1 91.62 91 VAL A CA 1
ATOM 701 C C . VAL A 1 91 ? -19.609 -25 30.641 1 91.62 91 VAL A C 1
ATOM 703 O O . VAL A 1 91 ? -20.562 -25.141 31.406 1 91.62 91 VAL A O 1
ATOM 706 N N . PHE A 1 92 ? -18.453 -25.406 30.891 1 89.31 92 PHE A N 1
ATOM 707 C CA . PHE A 1 92 ? -18.188 -26.141 32.125 1 89.31 92 PHE A CA 1
ATOM 708 C C . PHE A 1 92 ? -18.375 -25.25 33.344 1 89.31 92 PHE A C 1
ATOM 710 O O . PHE A 1 92 ? -18.891 -25.688 34.375 1 89.31 92 PHE A O 1
ATOM 717 N N . LYS A 1 93 ? -17.891 -24.109 33.188 1 88.12 93 LYS A N 1
ATOM 718 C CA . LYS A 1 93 ? -18.062 -23.156 34.281 1 88.12 93 LYS A CA 1
ATOM 719 C C . LYS A 1 93 ? -19.531 -22.984 34.625 1 88.12 93 LYS A C 1
ATOM 721 O O . LYS A 1 93 ? -19.891 -23 35.812 1 88.12 93 LYS A O 1
ATOM 726 N N . GLN A 1 94 ? -20.328 -22.844 33.625 1 90.25 94 GLN A N 1
ATOM 727 C CA . GLN A 1 94 ? -21.766 -22.688 33.844 1 90.25 94 GLN A CA 1
ATOM 728 C C . GLN A 1 94 ? -22.375 -23.969 34.406 1 90.25 94 GLN A C 1
ATOM 730 O O . GLN A 1 94 ? -23.219 -23.922 35.312 1 90.25 94 GLN A O 1
ATOM 735 N N . ARG A 1 95 ? -22.062 -25.062 33.844 1 89.19 95 ARG A N 1
ATOM 736 C CA . ARG A 1 95 ? -22.562 -26.359 34.312 1 89.19 95 ARG A CA 1
ATOM 737 C C . ARG A 1 95 ? -22.234 -26.562 35.812 1 89.19 95 ARG A C 1
ATOM 739 O O . ARG A 1 95 ? -23.094 -26.953 36.594 1 89.19 95 ARG A O 1
ATOM 746 N N . LEU A 1 96 ? -21.062 -26.281 36.188 1 86.94 96 LEU A N 1
ATOM 747 C CA . LEU A 1 96 ? -20.625 -26.453 37.562 1 86.94 96 LEU A CA 1
ATOM 748 C C . LEU A 1 96 ? -21.359 -25.484 38.5 1 86.94 96 LEU A C 1
ATOM 750 O O . LEU A 1 96 ? -21.766 -25.859 39.594 1 86.94 96 LEU A O 1
ATOM 754 N N . LEU A 1 97 ? -21.484 -24.312 37.969 1 84.94 97 LEU A N 1
ATOM 755 C CA . LEU A 1 97 ? -22.219 -23.312 38.75 1 84.94 97 LEU A CA 1
ATOM 756 C C . LEU A 1 97 ? -23.641 -23.781 39.031 1 84.94 97 LEU A C 1
ATOM 758 O O . LEU A 1 97 ? -24.141 -23.594 40.125 1 84.94 97 LEU A O 1
ATOM 762 N N . GLU A 1 98 ? -24.234 -24.391 38.094 1 88.06 98 GLU A N 1
ATOM 763 C CA . GLU A 1 98 ? -25.609 -24.859 38.25 1 88.06 98 GLU A CA 1
ATOM 764 C C . GLU A 1 98 ? -25.672 -26.047 39.219 1 88.06 98 GLU A C 1
ATOM 766 O O . GLU A 1 98 ? -26.609 -26.172 40 1 88.06 98 GLU A O 1
ATOM 771 N N . TYR A 1 99 ? -24.734 -26.938 39.156 1 85.12 99 TYR A N 1
ATOM 772 C CA . TYR A 1 99 ? -24.688 -28.047 40.094 1 85.12 99 TYR A CA 1
ATOM 773 C C . TYR A 1 99 ? -24.531 -27.562 41.531 1 85.12 99 TYR A C 1
ATOM 775 O O . TYR A 1 99 ? -25.219 -28.031 42.438 1 85.12 99 TYR A O 1
ATOM 783 N N . LEU A 1 100 ? -23.688 -26.641 41.656 1 82.56 100 LEU A N 1
ATOM 784 C CA . LEU A 1 100 ? -23.438 -26.109 42.969 1 82.56 100 LEU A CA 1
ATOM 785 C C . LEU A 1 100 ? -24.672 -25.375 43.5 1 82.56 100 LEU A C 1
ATOM 787 O O . LEU A 1 100 ? -24.984 -25.469 44.688 1 82.56 100 LEU A O 1
ATOM 791 N N . ASN A 1 101 ? -25.234 -24.719 42.594 1 83.06 101 ASN A N 1
ATOM 792 C CA . ASN A 1 101 ? -26.438 -24 42.969 1 83.06 101 ASN A CA 1
ATOM 793 C C . ASN A 1 101 ? -27.547 -24.969 43.406 1 83.06 101 ASN A C 1
ATOM 795 O O . ASN A 1 101 ? -28.359 -24.625 44.281 1 83.06 101 ASN A O 1
ATOM 799 N N . HIS A 1 102 ? -27.609 -26.188 42.906 1 83.75 102 HIS A N 1
ATOM 800 C CA . HIS A 1 102 ? -28.609 -27.203 43.25 1 83.75 102 HIS A CA 1
ATOM 801 C C . HIS A 1 102 ? -28.141 -28.047 44.438 1 83.75 102 HIS A C 1
ATOM 803 O O . HIS A 1 102 ? -28.859 -28.938 44.875 1 83.75 102 HIS A O 1
ATOM 809 N N . GLY A 1 103 ? -26.906 -27.797 44.875 1 79.5 103 GLY A N 1
ATOM 810 C CA . GLY A 1 103 ? -26.375 -28.516 46.031 1 79.5 103 GLY A CA 1
ATOM 811 C C . GLY A 1 103 ? -25.766 -29.844 45.656 1 79.5 103 GLY A C 1
ATOM 812 O O . GLY A 1 103 ? -25.578 -30.719 46.531 1 79.5 103 GLY A O 1
ATOM 813 N N . ASP A 1 104 ? -25.594 -30.031 44.469 1 85.31 104 ASP A N 1
ATOM 814 C CA . ASP A 1 104 ? -25.016 -31.297 44 1 85.31 104 ASP A CA 1
ATOM 815 C C . ASP A 1 104 ? -23.484 -31.203 43.906 1 85.31 104 ASP A C 1
ATOM 817 O O . ASP A 1 104 ? -22.922 -31.203 42.812 1 85.31 104 ASP A O 1
ATOM 821 N N . ASP A 1 105 ? -22.859 -31.141 44.938 1 81.69 105 ASP A N 1
ATOM 822 C CA . ASP A 1 105 ? -21.406 -30.984 45 1 81.69 105 ASP A CA 1
ATOM 823 C C . ASP A 1 105 ? -20.688 -32.219 44.438 1 81.69 105 ASP A C 1
ATOM 825 O O . ASP A 1 105 ? -19.641 -32.094 43.812 1 81.69 105 ASP A O 1
ATOM 829 N N . ALA A 1 106 ? -21.281 -33.344 44.719 1 83.81 106 ALA A N 1
ATOM 830 C CA . ALA A 1 106 ? -20.656 -34.594 44.25 1 83.81 106 ALA A CA 1
ATOM 831 C C . ALA A 1 106 ? -20.594 -34.625 42.719 1 83.81 106 ALA A C 1
ATOM 833 O O . ALA A 1 106 ? -19.562 -34.969 42.156 1 83.81 106 ALA A O 1
ATOM 834 N N . MET A 1 107 ? -21.609 -34.188 42.156 1 85.19 107 MET A N 1
ATOM 835 C CA . MET A 1 107 ? -21.656 -34.188 40.688 1 85.19 107 MET A CA 1
ATOM 836 C C . MET A 1 107 ? -20.703 -33.156 40.125 1 85.19 107 MET A C 1
ATOM 838 O O . MET A 1 107 ? -20.062 -33.375 39.094 1 85.19 107 MET A O 1
ATOM 842 N N . ALA A 1 108 ? -20.609 -31.969 40.719 1 84.94 108 ALA A N 1
ATOM 843 C CA . ALA A 1 108 ? -19.688 -30.922 40.312 1 84.94 108 ALA A CA 1
ATOM 844 C C . ALA A 1 108 ? -18.25 -31.422 40.312 1 84.94 108 ALA A C 1
ATOM 846 O O . ALA A 1 108 ? -17.484 -31.172 39.375 1 84.94 108 ALA A O 1
ATOM 847 N N . LEU A 1 109 ? -17.969 -32.156 41.375 1 81.56 109 LEU A N 1
ATOM 848 C CA . LEU A 1 109 ? -16.609 -32.688 41.5 1 81.56 109 LEU A CA 1
ATOM 849 C C . LEU A 1 109 ? -16.344 -33.75 40.469 1 81.56 109 LEU A C 1
ATOM 851 O O . LEU A 1 109 ? -15.234 -33.844 39.906 1 81.56 109 LEU A O 1
ATOM 855 N N . THR A 1 110 ? -17.344 -34.531 40.219 1 85.12 110 THR A N 1
ATOM 856 C CA . THR A 1 110 ? -17.219 -35.562 39.219 1 85.12 110 THR A CA 1
ATOM 857 C C . THR A 1 110 ? -16.953 -34.969 37.844 1 85.12 110 THR A C 1
ATOM 859 O O . THR A 1 110 ? -16.094 -35.469 37.094 1 85.12 110 THR A O 1
ATOM 862 N N . VAL A 1 111 ? -17.625 -33.938 37.469 1 84.69 111 VAL A N 1
ATOM 863 C CA . VAL A 1 111 ? -17.453 -33.281 36.188 1 84.69 111 VAL A CA 1
ATOM 864 C C . VAL A 1 111 ? -16.047 -32.688 36.125 1 84.69 111 VAL A C 1
ATOM 866 O O . VAL A 1 111 ? -15.383 -32.812 35.094 1 84.69 111 VAL A O 1
ATOM 869 N N . LEU A 1 112 ? -15.523 -32.094 37.125 1 81.56 112 LEU A N 1
ATOM 870 C CA . LEU A 1 112 ? -14.211 -31.469 37.125 1 81.56 112 LEU A CA 1
ATOM 871 C C . LEU A 1 112 ? -13.102 -32.5 37 1 81.56 112 LEU A C 1
ATOM 873 O O . LEU A 1 112 ? -12.148 -32.312 36.25 1 81.56 112 LEU A O 1
ATOM 877 N N . LEU A 1 113 ? -13.32 -33.625 37.688 1 79.12 113 LEU A N 1
ATOM 878 C CA . LEU A 1 113 ? -12.266 -34.625 37.781 1 79.12 113 LEU A CA 1
ATOM 879 C C . LEU A 1 113 ? -12.273 -35.531 36.531 1 79.12 113 LEU A C 1
ATOM 881 O O . LEU A 1 113 ? -11.219 -35.906 36.031 1 79.12 113 LEU A O 1
ATOM 885 N N . LYS A 1 114 ? -13.414 -35.781 36.031 1 81.19 114 LYS A N 1
ATOM 886 C CA . LYS A 1 114 ? -13.492 -36.781 34.969 1 81.19 114 LYS A CA 1
ATOM 887 C C . LYS A 1 114 ? -13.625 -36.125 33.594 1 81.19 114 LYS A C 1
ATOM 889 O O . LYS A 1 114 ? -12.852 -36.375 32.688 1 81.19 114 LYS A O 1
ATOM 894 N N . GLU A 1 115 ? -14.453 -35.219 33.469 1 80.38 115 GLU A N 1
ATOM 895 C CA . GLU A 1 115 ? -14.789 -34.688 32.156 1 80.38 115 GLU A CA 1
ATOM 896 C C . GLU A 1 115 ? -13.805 -33.625 31.719 1 80.38 115 GLU A C 1
ATOM 898 O O . GLU A 1 115 ? -13.352 -33.594 30.578 1 80.38 115 GLU A O 1
ATOM 903 N N . VAL A 1 116 ? -13.469 -32.688 32.594 1 77.81 116 VAL A N 1
ATOM 904 C CA . VAL A 1 116 ? -12.586 -31.578 32.25 1 77.81 116 VAL A CA 1
ATOM 905 C C . VAL A 1 116 ? -11.18 -32.094 31.953 1 77.81 116 VAL A C 1
ATOM 907 O O . VAL A 1 116 ? -10.516 -31.656 31.031 1 77.81 116 VAL A O 1
ATOM 910 N N . SER A 1 117 ? -10.797 -33.062 32.75 1 74.88 117 SER A N 1
ATOM 911 C CA . SER A 1 117 ? -9.484 -33.656 32.594 1 74.88 117 SER A CA 1
ATOM 912 C C . SER A 1 117 ? -9.414 -34.469 31.281 1 74.88 117 SER A C 1
ATOM 914 O O . SER A 1 117 ? -8.383 -34.469 30.609 1 74.88 117 SER A O 1
ATOM 916 N N . ALA A 1 118 ? -10.547 -35.031 30.938 1 74.06 118 ALA A N 1
ATOM 917 C CA . ALA A 1 118 ? -10.594 -35.875 29.734 1 74.06 118 ALA A CA 1
ATOM 918 C C . ALA A 1 118 ? -10.5 -35.031 28.469 1 74.06 118 ALA A C 1
ATOM 920 O O . ALA A 1 118 ? -9.953 -35.469 27.469 1 74.06 118 ALA A O 1
ATOM 921 N N . LEU A 1 119 ? -10.953 -33.812 28.609 1 74.5 119 LEU A N 1
ATOM 922 C CA . LEU A 1 119 ? -11.016 -33 27.391 1 74.5 119 LEU A CA 1
ATOM 923 C C . LEU A 1 119 ? -9.773 -32.125 27.266 1 74.5 119 LEU A C 1
ATOM 925 O O . LEU A 1 119 ? -9.656 -31.359 26.297 1 74.5 119 LEU A O 1
ATOM 929 N N . ARG A 1 120 ? -8.883 -32.312 28.031 1 68.06 120 ARG A N 1
ATOM 930 C CA . ARG A 1 120 ? -7.562 -31.672 27.953 1 68.06 120 ARG A CA 1
ATOM 931 C C . ARG A 1 120 ? -7.68 -30.172 27.734 1 68.06 120 ARG A C 1
ATOM 933 O O . ARG A 1 120 ? -7.039 -29.625 26.828 1 68.06 120 ARG A O 1
ATOM 940 N N . LEU A 1 121 ? -8.539 -29.406 28.406 1 75.44 121 LEU A N 1
ATOM 941 C CA . LEU A 1 121 ? -8.703 -27.969 28.312 1 75.44 121 LEU A CA 1
ATOM 942 C C . LEU A 1 121 ? -7.398 -27.25 28.656 1 75.44 121 LEU A C 1
ATOM 944 O O . LEU A 1 121 ? -7.223 -26.078 28.297 1 75.44 121 LEU A O 1
ATOM 948 N N . GLY A 1 122 ? -6.398 -27.922 29.094 1 71.75 122 GLY A N 1
ATOM 949 C CA . GLY A 1 122 ? -5.16 -27.328 29.578 1 71.75 122 GLY A CA 1
ATOM 950 C C . GLY A 1 122 ? -5.156 -27.109 31.094 1 71.75 122 GLY A C 1
ATOM 951 O O . GLY A 1 122 ? -6.211 -26.938 31.703 1 71.75 122 GLY A O 1
ATOM 952 N N . LYS A 1 123 ? -4.031 -27.266 31.688 1 72.75 123 LYS A N 1
ATOM 953 C CA . LYS A 1 123 ? -3.855 -27.203 33.125 1 72.75 123 LYS A CA 1
ATOM 954 C C . LYS A 1 123 ? -4.336 -25.859 33.688 1 72.75 123 LYS A C 1
ATOM 956 O O . LYS A 1 123 ? -4.977 -25.828 34.75 1 72.75 123 LYS A O 1
ATOM 961 N N . ASP A 1 124 ? -4.141 -24.844 32.906 1 79.75 124 ASP A N 1
ATOM 962 C CA . ASP A 1 124 ? -4.484 -23.516 33.375 1 79.75 124 ASP A CA 1
ATOM 963 C C . ASP A 1 124 ? -5.996 -23.328 33.469 1 79.75 124 ASP A C 1
ATOM 965 O O . ASP A 1 124 ? -6.508 -22.844 34.469 1 79.75 124 ASP A O 1
ATOM 969 N N . LYS A 1 125 ? -6.691 -23.875 32.5 1 79.88 125 LYS A N 1
ATOM 970 C CA . LYS A 1 125 ? -8.141 -23.703 32.469 1 79.88 125 LYS A CA 1
ATOM 971 C C . LYS A 1 125 ? -8.812 -24.609 33.5 1 79.88 125 LYS A C 1
ATOM 973 O O . LYS A 1 125 ? -9.789 -24.219 34.156 1 79.88 125 LYS A O 1
ATOM 978 N N . ALA A 1 126 ? -8.305 -25.719 33.719 1 77.69 126 ALA A N 1
ATOM 979 C CA . ALA A 1 126 ? -8.828 -26.641 34.719 1 77.69 126 ALA A CA 1
ATOM 980 C C . ALA A 1 126 ? -8.68 -26.062 36.125 1 77.69 126 ALA A C 1
ATOM 982 O O . ALA A 1 126 ? -9.594 -26.141 36.938 1 77.69 126 ALA A O 1
ATOM 983 N N . HIS A 1 127 ? -7.543 -25.438 36.281 1 79 127 HIS A N 1
ATOM 984 C CA . HIS A 1 127 ? -7.281 -24.812 37.562 1 79 127 HIS A CA 1
ATOM 985 C C . HIS A 1 127 ? -8.219 -23.625 37.812 1 79 127 HIS A C 1
ATOM 987 O O . HIS A 1 127 ? -8.758 -23.469 38.906 1 79 127 HIS A O 1
ATOM 993 N N . LYS A 1 128 ? -8.367 -22.922 36.781 1 80.44 128 LYS A N 1
ATOM 994 C CA . LYS A 1 128 ? -9.258 -21.766 36.906 1 80.44 128 LYS A CA 1
ATOM 995 C C . LYS A 1 128 ? -10.688 -22.203 37.219 1 80.44 128 LYS A C 1
ATOM 997 O O . LYS A 1 128 ? -11.391 -21.547 37.969 1 80.44 128 LYS A O 1
ATOM 1002 N N . LEU A 1 129 ? -11.117 -23.312 36.625 1 80.5 129 LEU A N 1
ATOM 1003 C CA . LEU A 1 129 ? -12.453 -23.844 36.875 1 80.5 129 LEU A CA 1
ATOM 1004 C C . LEU A 1 129 ? -12.602 -24.297 38.344 1 80.5 129 LEU A C 1
ATOM 1006 O O . LEU A 1 129 ? -13.625 -24.047 38.969 1 80.5 129 LEU A O 1
ATOM 1010 N N . ALA A 1 130 ? -11.57 -24.859 38.812 1 76.69 130 ALA A N 1
ATOM 1011 C CA . ALA A 1 130 ? -11.57 -25.344 40.188 1 76.69 130 ALA A CA 1
ATOM 1012 C C . ALA A 1 130 ? -11.625 -24.188 41.188 1 76.69 130 ALA A C 1
ATOM 1014 O O . ALA A 1 130 ? -12.367 -24.234 42.156 1 76.69 130 ALA A O 1
ATOM 1015 N N . GLN A 1 131 ? -10.875 -23.234 40.812 1 77.75 131 GLN A N 1
ATOM 1016 C CA . GLN A 1 131 ? -10.852 -22.047 41.656 1 77.75 131 GLN A CA 1
ATOM 1017 C C . GLN A 1 131 ? -12.219 -21.375 41.688 1 77.75 131 GLN A C 1
ATOM 1019 O O . GLN A 1 131 ? -12.648 -20.875 42.719 1 77.75 131 GLN A O 1
ATOM 1024 N N . SER A 1 132 ? -12.766 -21.328 40.562 1 72.19 132 SER A N 1
ATOM 1025 C CA . SER A 1 132 ? -14.086 -20.703 40.469 1 72.19 132 SER A CA 1
ATOM 1026 C C . SER A 1 132 ? -15.094 -21.438 41.344 1 72.19 132 SER A C 1
ATOM 1028 O O . SER A 1 132 ? -15.938 -20.797 42 1 72.19 132 SER A O 1
ATOM 1030 N N . ILE A 1 133 ? -15.031 -22.672 41.5 1 70.12 133 ILE A N 1
ATOM 1031 C CA . ILE A 1 133 ? -15.914 -23.5 42.312 1 70.12 133 ILE A CA 1
ATOM 1032 C C . ILE A 1 133 ? -15.703 -23.188 43.781 1 70.12 133 ILE A C 1
ATOM 1034 O O . ILE A 1 133 ? -16.672 -23.031 44.531 1 70.12 133 ILE A O 1
ATOM 1038 N N . LEU A 1 134 ? -14.422 -23.109 44.094 1 66.81 134 LEU A N 1
ATOM 1039 C CA . LEU A 1 134 ? -14.086 -22.859 45.469 1 66.81 134 LEU A CA 1
ATOM 1040 C C . LEU A 1 134 ? -14.594 -21.484 45.906 1 66.81 134 LEU A C 1
ATOM 1042 O O . LEU A 1 134 ? -15.094 -21.312 47.031 1 66.81 134 LEU A O 1
ATOM 1046 N N . SER A 1 135 ? -14.406 -20.594 44.938 1 68.12 135 SER A N 1
ATOM 1047 C CA . SER A 1 135 ? -14.859 -19.25 45.25 1 68.12 135 SER A CA 1
ATOM 1048 C C . SER A 1 135 ? -16.375 -19.172 45.312 1 68.12 135 SER A C 1
ATOM 1050 O O . SER A 1 135 ? -16.938 -18.422 46.125 1 68.12 135 SER A O 1
ATOM 1052 N N . LEU A 1 136 ? -17.031 -19.844 44.5 1 63.44 136 LEU A N 1
ATOM 1053 C CA . LEU A 1 136 ? -18.484 -19.844 44.469 1 63.44 136 LEU A CA 1
ATOM 1054 C C . LEU A 1 136 ? -19.062 -20.516 45.719 1 63.44 136 LEU A C 1
ATOM 1056 O O . LEU A 1 136 ? -20.109 -20.125 46.219 1 63.44 136 LEU A O 1
ATOM 1060 N N . LYS A 1 137 ? -18.422 -21.5 46.156 1 61.47 137 LYS A N 1
ATOM 1061 C CA . LYS A 1 137 ? -18.844 -22.172 47.375 1 61.47 137 LYS A CA 1
ATOM 1062 C C . LYS A 1 137 ? -18.766 -21.234 48.562 1 61.47 137 LYS A C 1
ATOM 1064 O O . LYS A 1 137 ? -19.625 -21.266 49.469 1 61.47 137 LYS A O 1
ATOM 1069 N N . ASP A 1 138 ? -17.594 -20.516 48.531 1 59.59 138 ASP A N 1
ATOM 1070 C CA . ASP A 1 138 ? -17.422 -19.578 49.656 1 59.59 138 ASP A CA 1
ATOM 1071 C C . ASP A 1 138 ? -18.438 -18.438 49.562 1 59.59 138 ASP A C 1
ATOM 1073 O O . ASP A 1 138 ? -18.781 -17.844 50.594 1 59.59 138 ASP A O 1
ATOM 1077 N N . MET A 1 139 ? -18.609 -18.062 48.344 1 54.72 139 MET A N 1
ATOM 1078 C CA . MET A 1 139 ? -19.578 -16.984 48.156 1 54.72 139 MET A CA 1
ATOM 1079 C C . MET A 1 139 ? -21.016 -17.5 48.344 1 54.72 139 MET A C 1
ATOM 1081 O O . MET A 1 139 ? -21.344 -18.578 47.844 1 54.72 139 MET A O 1
ATOM 1085 N N . GLU A 1 140 ? -21.469 -17.672 49.594 1 51.03 140 GLU A N 1
ATOM 1086 C CA . GLU A 1 140 ? -22.844 -18.047 49.938 1 51.03 140 GLU A CA 1
ATOM 1087 C C . GLU A 1 140 ? -23.75 -17.938 48.719 1 51.03 140 GLU A C 1
ATOM 1089 O O . GLU A 1 140 ? -24.406 -16.906 48.5 1 51.03 140 GLU A O 1
ATOM 1094 N N . PHE A 1 141 ? -23.422 -18.469 47.562 1 49.09 141 PHE A N 1
ATOM 1095 C CA . PHE A 1 141 ? -24.406 -18.422 46.5 1 49.09 141 PHE A CA 1
ATOM 1096 C C . PHE A 1 141 ? -25.781 -18.844 47 1 49.09 141 PHE A C 1
ATOM 1098 O O . PHE A 1 141 ? -25.984 -20.016 47.344 1 49.09 141 PHE A O 1
ATOM 1105 N N . GLY A 1 142 ? -26.328 -18.109 47.719 1 51.62 142 GLY A N 1
ATOM 1106 C CA . GLY A 1 142 ? -27.734 -18.297 48 1 51.62 142 GLY A CA 1
ATOM 1107 C C . GLY A 1 142 ? -28.5 -18.891 46.812 1 51.62 142 GLY A C 1
ATOM 1108 O O . GLY A 1 142 ? -27.984 -18.922 45.688 1 51.62 142 GLY A O 1
ATOM 1109 N N . ASN A 1 143 ? -29.672 -19.641 46.969 1 57.53 143 ASN A N 1
ATOM 1110 C CA . ASN A 1 143 ? -30.641 -20.219 46.031 1 57.53 143 ASN A CA 1
ATOM 1111 C C . ASN A 1 143 ? -30.891 -19.297 44.844 1 57.53 143 ASN A C 1
ATOM 1113 O O . ASN A 1 143 ? -31.609 -18.297 44.938 1 57.53 143 ASN A O 1
ATOM 1117 N N . VAL A 1 144 ? -29.969 -19.234 43.906 1 64.12 144 VAL A N 1
ATOM 1118 C CA . VAL A 1 144 ? -30.281 -18.5 42.688 1 64.12 144 VAL A CA 1
ATOM 1119 C C . VAL A 1 144 ? -31.578 -19.031 42.094 1 64.12 144 VAL A C 1
ATOM 1121 O O . VAL A 1 144 ? -31.734 -20.25 41.906 1 64.12 144 VAL A O 1
ATOM 1124 N N . ASP A 1 145 ? -32.562 -18.219 42.062 1 77.56 145 ASP A N 1
ATOM 1125 C CA . ASP A 1 145 ? -33.875 -18.578 41.531 1 77.56 145 ASP A CA 1
ATOM 1126 C C . ASP A 1 145 ? -33.781 -19 40.062 1 77.56 145 ASP A C 1
ATOM 1128 O O . ASP A 1 145 ? -32.75 -18.766 39.406 1 77.56 145 ASP A O 1
ATOM 1132 N N . ASN A 1 146 ? -34.625 -19.891 39.656 1 78.5 146 ASN A N 1
ATOM 1133 C CA . ASN A 1 146 ? -34.688 -20.438 38.281 1 78.5 146 ASN A CA 1
ATOM 1134 C C . ASN A 1 146 ? -34.594 -19.328 37.25 1 78.5 146 ASN A C 1
ATOM 1136 O O . ASN A 1 146 ? -34 -19.516 36.188 1 78.5 146 ASN A O 1
ATOM 1140 N N . ASN A 1 147 ? -35.062 -18.188 37.656 1 84 147 ASN A N 1
ATOM 1141 C CA . ASN A 1 147 ? -35 -17.062 36.75 1 84 147 ASN A CA 1
ATOM 1142 C C . ASN A 1 147 ? -33.594 -16.531 36.562 1 84 147 ASN A C 1
ATOM 1144 O O . ASN A 1 147 ? -33.188 -16.156 35.469 1 84 147 ASN A O 1
ATOM 1148 N N . ALA A 1 148 ? -32.938 -16.641 37.625 1 84.44 148 ALA A N 1
ATOM 1149 C CA . ALA A 1 148 ? -31.547 -16.188 37.594 1 84.44 148 ALA A CA 1
ATOM 1150 C C . ALA A 1 148 ? -30.672 -17.125 36.781 1 84.44 148 ALA A C 1
ATOM 1152 O O . ALA A 1 148 ? -29.781 -16.688 36.031 1 84.44 148 ALA A O 1
ATOM 1153 N N . VAL A 1 149 ? -30.984 -18.359 36.844 1 87.19 149 VAL A N 1
ATOM 1154 C CA . VAL A 1 149 ? -30.234 -19.344 36.094 1 87.19 149 VAL A CA 1
ATOM 1155 C C . VAL A 1 149 ? -30.469 -19.141 34.594 1 87.19 149 VAL A C 1
ATOM 1157 O O . VAL A 1 149 ? -29.547 -19.234 33.781 1 87.19 149 VAL A O 1
ATOM 1160 N N . CYS A 1 150 ? -31.656 -18.812 34.25 1 88.94 150 CYS A N 1
ATOM 1161 C CA . CYS A 1 150 ? -32 -18.562 32.844 1 88.94 150 CYS A CA 1
ATOM 1162 C C . CYS A 1 150 ? -31.25 -17.344 32.312 1 88.94 150 CYS A C 1
ATOM 1164 O O . CYS A 1 150 ? -30.766 -17.359 31.188 1 88.94 150 CYS A O 1
ATOM 1166 N N . GLU A 1 151 ? -31.109 -16.406 33.125 1 91.06 151 GLU A N 1
ATOM 1167 C CA . GLU A 1 151 ? -30.375 -15.211 32.688 1 91.06 151 GLU A CA 1
ATOM 1168 C C . GLU A 1 151 ? -28.891 -15.5 32.531 1 91.06 151 GLU A C 1
ATOM 1170 O O . GLU A 1 151 ? -28.25 -14.969 31.625 1 91.06 151 GLU A O 1
ATOM 1175 N N . LEU A 1 152 ? -28.406 -16.281 33.406 1 89.88 152 LEU A N 1
ATOM 1176 C CA . LEU A 1 152 ? -27 -16.656 33.344 1 89.88 152 LEU A CA 1
ATOM 1177 C C . LEU A 1 152 ? -26.734 -17.453 32.062 1 89.88 152 LEU A C 1
ATOM 1179 O O . LEU A 1 152 ? -25.672 -17.312 31.453 1 89.88 152 LEU A O 1
ATOM 1183 N N . ARG A 1 153 ? -27.672 -18.281 31.703 1 93 153 ARG A N 1
ATOM 1184 C CA . ARG A 1 153 ? -27.531 -19.047 30.469 1 93 153 ARG A CA 1
ATOM 1185 C C . ARG A 1 153 ? -27.516 -18.141 29.25 1 93 153 ARG A C 1
ATOM 1187 O O . ARG A 1 153 ? -26.766 -18.375 28.297 1 93 153 ARG A O 1
ATOM 1194 N N . LYS A 1 154 ? -28.281 -17.094 29.281 1 92.44 154 LYS A N 1
ATOM 1195 C CA . LYS A 1 154 ? -28.297 -16.125 28.203 1 92.44 154 LYS A CA 1
ATOM 1196 C C . LYS A 1 154 ? -26.953 -15.391 28.109 1 92.44 154 LYS A C 1
ATOM 1198 O O . LYS A 1 154 ? -26.453 -15.148 27.016 1 92.44 154 LYS A O 1
ATOM 1203 N N . LEU A 1 155 ? -26.453 -15.117 29.219 1 92.06 155 LEU A N 1
ATOM 1204 C CA . LEU A 1 155 ? -25.156 -14.461 29.266 1 92.06 155 LEU A CA 1
ATOM 1205 C C . LEU A 1 155 ? -24.062 -15.375 28.719 1 92.06 155 LEU A C 1
ATOM 1207 O O . LEU A 1 155 ? -23.156 -14.922 28.031 1 92.06 155 LEU A O 1
ATOM 1211 N N . LEU A 1 156 ? -24.203 -16.594 29.109 1 92.69 156 LEU A N 1
ATOM 1212 C CA . LEU A 1 156 ? -23.266 -17.578 28.594 1 92.69 156 LEU A CA 1
ATOM 1213 C C . LEU A 1 156 ? -23.297 -17.625 27.062 1 92.69 156 LEU A C 1
ATOM 1215 O O . LEU A 1 156 ? -22.25 -17.656 26.422 1 92.69 156 LEU A O 1
ATOM 1219 N N . LEU A 1 157 ? -24.469 -17.562 26.562 1 91.69 157 LEU A N 1
ATOM 1220 C CA . LEU A 1 157 ? -24.641 -17.609 25.109 1 91.69 157 LEU A CA 1
ATOM 1221 C C . LEU A 1 157 ? -23.953 -16.422 24.453 1 91.69 157 LEU A C 1
ATOM 1223 O O . LEU A 1 157 ? -23.25 -16.578 23.438 1 91.69 157 LEU A O 1
ATOM 1227 N N . ALA A 1 158 ? -24.047 -15.352 25 1 91.25 158 ALA A N 1
ATOM 1228 C CA . ALA A 1 158 ? -23.422 -14.133 24.484 1 91.25 158 ALA A CA 1
ATOM 1229 C C . ALA A 1 158 ? -21.906 -14.234 24.516 1 91.25 158 ALA A C 1
ATOM 1231 O O . ALA A 1 158 ? -21.219 -13.852 23.562 1 91.25 158 ALA A O 1
ATOM 1232 N N . GLU A 1 159 ? -21.422 -14.766 25.562 1 91.38 159 GLU A N 1
ATOM 1233 C CA . GLU A 1 159 ? -19.984 -14.898 25.719 1 91.38 159 GLU A CA 1
ATOM 1234 C C . GLU A 1 159 ? -19.422 -15.953 24.766 1 91.38 159 GLU A C 1
ATOM 1236 O O . GLU A 1 159 ? -18.312 -15.797 24.234 1 91.38 159 GLU A O 1
ATOM 1241 N N . LEU A 1 160 ? -20.203 -16.984 24.625 1 91 160 LEU A N 1
ATOM 1242 C CA . LEU A 1 160 ? -19.781 -18.094 23.781 1 91 160 LEU A CA 1
ATOM 1243 C C . LEU A 1 160 ? -19.625 -17.641 22.328 1 91 160 LEU A C 1
ATOM 1245 O O . LEU A 1 160 ? -18.797 -18.188 21.594 1 91 160 LEU A O 1
ATOM 1249 N N . GLU A 1 161 ? -20.391 -16.688 21.906 1 89.56 161 GLU A N 1
ATOM 1250 C CA . GLU A 1 161 ? -20.375 -16.203 20.531 1 89.56 161 GLU A CA 1
ATOM 1251 C C . GLU A 1 161 ? -19 -15.688 20.141 1 89.56 161 GLU A C 1
ATOM 1253 O O . GLU A 1 161 ? -18.625 -15.758 18.969 1 89.56 161 GLU A O 1
ATOM 1258 N N . LYS A 1 162 ? -18.281 -15.297 21.094 1 87.81 162 LYS A N 1
ATOM 1259 C CA . LYS A 1 162 ? -16.953 -14.719 20.828 1 87.81 162 LYS A CA 1
ATOM 1260 C C . LYS A 1 162 ? -15.938 -15.805 20.5 1 87.81 162 LYS A C 1
ATOM 1262 O O . LYS A 1 162 ? -14.891 -15.516 19.922 1 87.81 162 LYS A O 1
ATOM 1267 N N . PHE A 1 163 ? -16.312 -17.016 20.906 1 88.69 163 PHE A N 1
ATOM 1268 C CA . PHE A 1 163 ? -15.312 -18.062 20.766 1 88.69 163 PHE A CA 1
ATOM 1269 C C . PHE A 1 163 ? -15.742 -19.078 19.703 1 88.69 163 PHE A C 1
ATOM 1271 O O . PHE A 1 163 ? -15.062 -20.078 19.484 1 88.69 163 PHE A O 1
ATOM 1278 N N . LEU A 1 164 ? -16.828 -18.828 19.094 1 89.94 164 LEU A N 1
ATOM 1279 C CA . LEU A 1 164 ? -17.281 -19.734 18.047 1 89.94 164 LEU A CA 1
ATOM 1280 C C . LEU A 1 164 ? -16.75 -19.312 16.688 1 89.94 164 LEU A C 1
ATOM 1282 O O . LEU A 1 164 ? -16.531 -18.125 16.453 1 89.94 164 LEU A O 1
ATOM 1286 N N . PRO A 1 165 ? -16.516 -20.234 15.797 1 88.62 165 PRO A N 1
ATOM 1287 C CA . PRO A 1 165 ? -16.031 -19.906 14.453 1 88.62 165 PRO A CA 1
ATOM 1288 C C . PRO A 1 165 ? -16.969 -18.969 13.703 1 88.62 165 PRO A C 1
ATOM 1290 O O . PRO A 1 165 ? -18.188 -19.047 13.883 1 88.62 165 PRO A O 1
ATOM 1293 N N . PRO A 1 166 ? -16.438 -18.203 12.828 1 88.62 166 PRO A N 1
ATOM 1294 C CA . PRO A 1 166 ? -17.25 -17.25 12.078 1 88.62 166 PRO A CA 1
ATOM 1295 C C . PRO A 1 166 ? -18.328 -17.922 11.227 1 88.62 166 PRO A C 1
ATOM 1297 O O . PRO A 1 166 ? -19.359 -17.312 10.961 1 88.62 166 PRO A O 1
ATOM 1300 N N . ALA A 1 167 ? -18.125 -19.094 10.781 1 88.25 167 ALA A N 1
ATOM 1301 C CA . ALA A 1 167 ? -19.125 -19.812 9.984 1 88.25 167 ALA A CA 1
ATOM 1302 C C . ALA A 1 167 ? -20.359 -20.141 10.82 1 88.25 167 ALA A C 1
ATOM 1304 O O . ALA A 1 167 ? -21.453 -20.266 10.273 1 88.25 167 ALA A O 1
ATOM 1305 N N . ILE A 1 168 ? -20.141 -20.219 12.125 1 90.38 168 ILE A N 1
ATOM 1306 C CA . ILE A 1 168 ? -21.25 -20.531 13.031 1 90.38 168 ILE A CA 1
ATOM 1307 C C . ILE A 1 168 ? -21.906 -19.25 13.523 1 90.38 168 ILE A C 1
ATOM 1309 O O . ILE A 1 168 ? -23.125 -19.094 13.453 1 90.38 168 ILE A O 1
ATOM 1313 N N . VAL A 1 169 ? -21.078 -18.359 14 1 91.94 169 VAL A N 1
ATOM 1314 C CA . VAL A 1 169 ? -21.562 -17.062 14.438 1 91.94 169 VAL A CA 1
ATOM 1315 C C . VAL A 1 169 ? -20.828 -15.953 13.688 1 91.94 169 VAL A C 1
ATOM 1317 O O . VAL A 1 169 ? -19.609 -15.789 13.852 1 91.94 169 VAL A O 1
ATOM 1320 N N . LEU A 1 170 ? -21.625 -15.18 12.984 1 93.44 170 LEU A N 1
ATOM 1321 C CA . LEU A 1 170 ? -21.031 -14.086 12.234 1 93.44 170 LEU A CA 1
ATOM 1322 C C . LEU A 1 170 ? -20.547 -12.984 13.172 1 93.44 170 LEU A C 1
ATOM 1324 O O . LEU A 1 170 ? -21.234 -12.656 14.148 1 93.44 170 LEU A O 1
ATOM 1328 N N . PRO A 1 171 ? -19.375 -12.453 12.883 1 92.44 171 PRO A N 1
ATOM 1329 C CA . PRO A 1 171 ? -19 -11.258 13.641 1 92.44 171 PRO A CA 1
ATOM 1330 C C . PRO A 1 171 ? -20.016 -10.133 13.516 1 92.44 171 PRO A C 1
ATOM 1332 O O . PRO A 1 171 ? -20.672 -9.992 12.477 1 92.44 171 PRO A O 1
ATOM 1335 N N . GLU A 1 172 ? -20.094 -9.312 14.57 1 92.44 172 GLU A N 1
ATOM 1336 C CA . GLU A 1 172 ? -21.094 -8.25 14.594 1 92.44 172 GLU A CA 1
ATOM 1337 C C . GLU A 1 172 ? -20.859 -7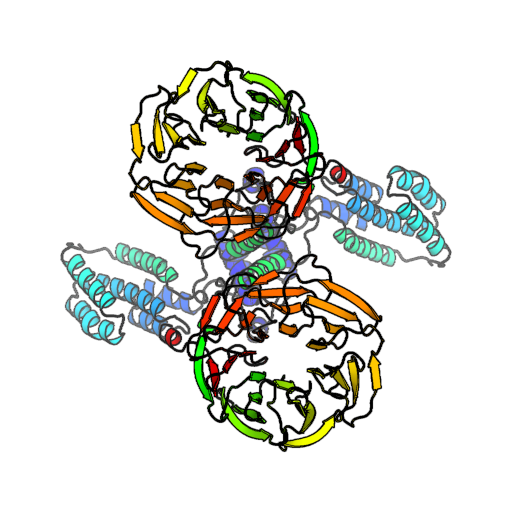.238 13.477 1 92.44 172 GLU A C 1
ATOM 1339 O O . GLU A 1 172 ? -19.703 -6.879 13.203 1 92.44 172 GLU A O 1
ATOM 1344 N N . ARG A 1 173 ? -21.938 -6.844 12.805 1 95.94 173 ARG A N 1
ATOM 1345 C CA . ARG A 1 173 ? -21.922 -5.789 11.789 1 95.94 173 ARG A CA 1
ATOM 1346 C C . ARG A 1 173 ? -20.859 -6.062 10.727 1 95.94 173 ARG A C 1
ATOM 1348 O O . ARG A 1 173 ? -20.047 -5.188 10.406 1 95.94 173 ARG A O 1
ATOM 1355 N N . ARG A 1 174 ? -20.922 -7.277 10.242 1 97.06 174 ARG A N 1
ATOM 1356 C CA . ARG A 1 174 ? -19.891 -7.762 9.344 1 97.06 174 ARG A CA 1
ATOM 1357 C C . ARG A 1 174 ? -19.906 -6.992 8.023 1 97.06 174 ARG A C 1
ATOM 1359 O O . ARG A 1 174 ? -18.859 -6.582 7.523 1 97.06 174 ARG A O 1
ATOM 1366 N N . LEU A 1 175 ? -21.109 -6.773 7.461 1 98.12 175 LEU A N 1
ATOM 1367 C CA . LEU A 1 175 ? -21.203 -6.066 6.191 1 98.12 175 LEU A CA 1
ATOM 1368 C C . LEU A 1 175 ? -20.719 -4.629 6.328 1 98.12 175 LEU A C 1
ATOM 1370 O O . LEU A 1 175 ? -20 -4.125 5.457 1 98.12 175 LEU A O 1
ATOM 1374 N N . GLU A 1 176 ? -21.109 -3.969 7.395 1 97.31 176 GLU A N 1
ATOM 1375 C CA . GLU A 1 176 ? -20.641 -2.613 7.668 1 97.31 176 GLU A CA 1
ATOM 1376 C C . GLU A 1 176 ? -19.125 -2.555 7.719 1 97.31 176 GLU A C 1
ATOM 1378 O O . GLU A 1 176 ? -18.516 -1.637 7.164 1 97.31 176 GLU A O 1
ATOM 1383 N N . HIS A 1 177 ? -18.609 -3.541 8.391 1 97.25 177 HIS A N 1
ATOM 1384 C CA . HIS A 1 177 ? -17.156 -3.615 8.5 1 97.25 177 HIS A CA 1
ATOM 1385 C C . HIS A 1 177 ? -16.5 -3.754 7.129 1 97.25 177 HIS A C 1
ATOM 1387 O O . HIS A 1 177 ? -15.523 -3.066 6.832 1 97.25 177 HIS A O 1
ATOM 1393 N N . LEU A 1 178 ? -17.047 -4.621 6.305 1 97.75 178 LEU A N 1
ATOM 1394 C CA . LEU A 1 178 ? -16.5 -4.832 4.969 1 97.75 178 LEU A CA 1
ATOM 1395 C C . LEU A 1 178 ? -16.594 -3.559 4.137 1 97.75 178 LEU A C 1
ATOM 1397 O O . LEU A 1 178 ? -15.625 -3.162 3.492 1 97.75 178 LEU A O 1
ATOM 1401 N N . VAL A 1 179 ? -17.734 -2.902 4.176 1 97.88 179 VAL A N 1
ATOM 1402 C CA . VAL A 1 179 ? -17.953 -1.692 3.387 1 97.88 179 VAL A CA 1
ATOM 1403 C C . VAL A 1 179 ? -17.031 -0.583 3.887 1 97.88 179 VAL A C 1
ATOM 1405 O O . VAL A 1 179 ? -16.422 0.145 3.088 1 97.88 179 VAL A O 1
ATOM 1408 N N . GLU A 1 180 ? -16.891 -0.45 5.152 1 96.62 180 GLU A N 1
ATOM 1409 C CA . GLU A 1 180 ? -16.016 0.563 5.715 1 96.62 180 GLU A CA 1
ATOM 1410 C C . GLU A 1 180 ? -14.555 0.299 5.34 1 96.62 180 GLU A C 1
ATOM 1412 O O . GLU A 1 180 ? -13.797 1.233 5.074 1 96.62 180 GLU A O 1
ATOM 1417 N N . THR A 1 181 ? -14.203 -0.979 5.363 1 96.31 181 THR A N 1
ATOM 1418 C CA . THR A 1 181 ? -12.867 -1.368 4.938 1 96.31 181 THR A CA 1
ATOM 1419 C C . THR A 1 181 ? -12.625 -0.959 3.486 1 96.31 181 THR A C 1
ATOM 1421 O O . THR A 1 181 ? -11.531 -0.487 3.145 1 96.31 181 THR A O 1
ATOM 1424 N N . ALA A 1 182 ? -13.57 -1.137 2.672 1 96.81 182 ALA A N 1
ATOM 1425 C CA . ALA A 1 182 ? -13.461 -0.735 1.272 1 96.81 182 ALA A CA 1
ATOM 1426 C C . ALA A 1 182 ? -13.234 0.769 1.15 1 96.81 182 ALA A C 1
ATOM 1428 O O . ALA A 1 182 ? -12.375 1.213 0.381 1 96.81 182 ALA A O 1
ATOM 1429 N N . VAL A 1 183 ? -13.984 1.532 1.917 1 94.56 183 VAL A N 1
ATOM 1430 C CA . VAL A 1 183 ? -13.867 2.986 1.883 1 94.56 183 VAL A CA 1
ATOM 1431 C C . VAL A 1 183 ? -12.484 3.406 2.367 1 94.56 183 VAL A C 1
ATOM 1433 O O . VAL A 1 183 ? -11.828 4.242 1.74 1 94.56 183 VAL A O 1
ATOM 1436 N N . THR A 1 184 ? -12.062 2.826 3.416 1 92.25 184 THR A N 1
ATOM 1437 C CA . THR A 1 184 ? -10.742 3.145 3.961 1 92.25 184 THR A CA 1
ATOM 1438 C C . THR A 1 184 ? -9.648 2.785 2.965 1 92.25 184 THR A C 1
ATOM 1440 O O . THR A 1 184 ? -8.672 3.523 2.816 1 92.25 184 THR A O 1
ATOM 1443 N N . ALA A 1 185 ? -9.812 1.663 2.318 1 92.88 185 ALA A N 1
ATOM 1444 C CA . ALA A 1 185 ? -8.844 1.244 1.31 1 92.88 185 ALA A CA 1
ATOM 1445 C C . ALA A 1 185 ? -8.773 2.248 0.162 1 92.88 185 ALA A C 1
ATOM 1447 O O . ALA A 1 185 ? -7.699 2.498 -0.391 1 92.88 185 ALA A O 1
ATOM 1448 N N . GLN A 1 186 ? -9.883 2.779 -0.221 1 91.94 186 GLN A N 1
ATOM 1449 C CA . GLN A 1 186 ? -9.914 3.791 -1.271 1 91.94 186 GLN A CA 1
ATOM 1450 C C . GLN A 1 186 ? -9.172 5.055 -0.846 1 91.94 186 GLN A C 1
ATOM 1452 O O . GLN A 1 186 ? -8.453 5.66 -1.646 1 91.94 186 GLN A O 1
ATOM 1457 N N . PHE A 1 187 ? -9.359 5.367 0.41 1 87.94 187 PHE A N 1
ATOM 1458 C CA . PHE A 1 187 ? -8.625 6.508 0.942 1 87.94 187 PHE A CA 1
ATOM 1459 C C . PHE A 1 187 ? -7.125 6.258 0.897 1 87.94 187 PHE A C 1
ATOM 1461 O O . PHE A 1 187 ? -6.359 7.117 0.455 1 87.94 187 PHE A O 1
ATOM 1468 N N . ASP A 1 188 ? -6.785 5.137 1.324 1 85.5 188 ASP A N 1
ATOM 1469 C CA . ASP A 1 188 ? -5.371 4.781 1.427 1 85.5 188 ASP A CA 1
ATOM 1470 C C . ASP A 1 188 ? -4.711 4.762 0.052 1 85.5 188 ASP A C 1
ATOM 1472 O O . ASP A 1 188 ? -3.52 5.059 -0.073 1 85.5 188 ASP A O 1
ATOM 1476 N N . SER A 1 189 ? -5.457 4.453 -0.92 1 87.31 189 SER A N 1
ATOM 1477 C CA . SER A 1 189 ? -4.914 4.355 -2.271 1 87.31 189 SER A CA 1
ATOM 1478 C C . SER A 1 189 ? -4.965 5.703 -2.984 1 87.31 189 SER A C 1
ATOM 1480 O O . SER A 1 189 ? -4.379 5.867 -4.055 1 87.31 189 SER A O 1
ATOM 1482 N N . CYS A 1 190 ? -5.664 6.605 -2.432 1 89.31 190 CYS A N 1
ATOM 1483 C CA . CYS A 1 190 ? -5.824 7.914 -3.055 1 89.31 190 CYS A CA 1
ATOM 1484 C C . CYS A 1 190 ? -4.602 8.789 -2.807 1 89.31 190 CYS A C 1
ATOM 1486 O O . CYS A 1 190 ? -4.371 9.242 -1.682 1 89.31 190 CYS A O 1
ATOM 1488 N N . MET A 1 191 ? -3.85 9.172 -3.75 1 88.38 191 MET A N 1
ATOM 1489 C CA . MET A 1 191 ? -2.537 9.812 -3.668 1 88.38 191 MET A CA 1
ATOM 1490 C C . MET A 1 191 ? -2.658 11.242 -3.166 1 88.38 191 MET A C 1
ATOM 1492 O O . MET A 1 191 ? -1.746 11.758 -2.518 1 88.38 191 MET A O 1
ATOM 1496 N N . TYR A 1 192 ? -3.803 11.891 -3.395 1 90.31 192 TYR A N 1
ATOM 1497 C CA . TYR A 1 192 ? -3.92 13.32 -3.109 1 90.31 192 TYR A CA 1
ATOM 1498 C C . TYR A 1 192 ? -4.945 13.57 -2.01 1 90.31 192 TYR A C 1
ATOM 1500 O O . TYR A 1 192 ? -5.367 14.711 -1.796 1 90.31 192 TYR A O 1
ATOM 1508 N N . HIS A 1 193 ? -5.352 12.484 -1.368 1 88.25 193 HIS A N 1
ATOM 1509 C CA . HIS A 1 193 ? -6.391 12.617 -0.357 1 88.25 193 HIS A CA 1
ATOM 1510 C C . HIS A 1 193 ? -5.938 13.516 0.789 1 88.25 193 HIS A C 1
ATOM 1512 O O . HIS A 1 193 ? -4.984 13.188 1.501 1 88.25 193 HIS A O 1
ATOM 1518 N N . ASN A 1 194 ? -6.539 14.695 0.933 1 85.69 194 ASN A N 1
ATOM 1519 C CA . ASN A 1 194 ? -6.109 15.672 1.922 1 85.69 194 ASN A CA 1
ATOM 1520 C C . ASN A 1 194 ? -7.297 16.25 2.686 1 85.69 194 ASN A C 1
ATOM 1522 O O . ASN A 1 194 ? -7.172 17.297 3.344 1 85.69 194 ASN A O 1
ATOM 1526 N N . MET A 1 195 ? -8.562 15.852 2.447 1 71.44 195 MET A N 1
ATOM 1527 C CA . MET A 1 195 ? -9.695 16.5 3.117 1 71.44 195 MET A CA 1
ATOM 1528 C C . MET A 1 195 ? -10.602 15.453 3.756 1 71.44 195 MET A C 1
ATOM 1530 O O . MET A 1 195 ? -10.594 14.281 3.361 1 71.44 195 MET A O 1
ATOM 1534 N N . LEU A 1 196 ? -11.156 16.031 4.766 1 65.62 196 LEU A N 1
ATOM 1535 C CA . LEU A 1 196 ? -12.156 15.211 5.453 1 65.62 196 LEU A CA 1
ATOM 1536 C C . LEU A 1 196 ? -13.492 15.258 4.727 1 65.62 196 LEU A C 1
ATOM 1538 O O . LEU A 1 196 ? -14.539 15.445 5.352 1 65.62 196 LEU A O 1
ATOM 1542 N N . ASP A 1 197 ? -13.383 15.352 3.441 1 65.25 197 ASP A N 1
ATOM 1543 C CA . ASP A 1 197 ? -14.656 15.5 2.74 1 65.25 197 ASP A CA 1
ATOM 1544 C C . ASP A 1 197 ? -15.578 14.312 3.008 1 65.25 197 ASP A C 1
ATOM 1546 O O . ASP A 1 197 ? -15.141 13.305 3.561 1 65.25 197 ASP A O 1
ATOM 1550 N N . GLU A 1 198 ? -16.812 14.648 2.828 1 72.5 198 GLU A N 1
ATOM 1551 C CA . GLU A 1 198 ? -17.891 13.664 2.957 1 72.5 198 GLU A CA 1
ATOM 1552 C C . GLU A 1 198 ? -17.672 12.492 2.002 1 72.5 198 GLU A C 1
ATOM 1554 O O . GLU A 1 198 ? -17.25 12.688 0.859 1 72.5 198 GLU A O 1
ATOM 1559 N N . VAL A 1 199 ? -17.75 11.375 2.516 1 82.31 199 VAL A N 1
ATOM 1560 C CA . VAL A 1 199 ? -17.609 10.109 1.804 1 82.31 199 VAL A CA 1
ATOM 1561 C C . VAL A 1 199 ? -18.953 9.656 1.269 1 82.31 199 VAL A C 1
ATOM 1563 O O . VAL A 1 199 ? -19.969 9.766 1.963 1 82.31 199 VAL A O 1
ATOM 1566 N N . SER A 1 200 ? -19.047 9.422 -0.001 1 91.19 200 SER A N 1
ATOM 1567 C CA . SER A 1 200 ? -20.234 8.82 -0.581 1 91.19 200 SER A CA 1
ATOM 1568 C C . SER A 1 200 ? -19.984 7.367 -0.978 1 91.19 200 SER A C 1
ATOM 1570 O O . SER A 1 200 ? -18.922 7.035 -1.494 1 91.19 200 SER A O 1
ATOM 1572 N N . LEU A 1 201 ? -20.953 6.504 -0.729 1 95.06 201 LEU A N 1
ATOM 1573 C CA . LEU A 1 201 ? -20.844 5.098 -1.097 1 95.06 201 LEU A CA 1
ATOM 1574 C C . LEU A 1 201 ? -21.172 4.891 -2.57 1 95.06 201 LEU A C 1
ATOM 1576 O O . LEU A 1 201 ? -20.969 3.801 -3.109 1 95.06 201 LEU A O 1
ATOM 1580 N N . TYR A 1 202 ? -21.672 5.934 -3.205 1 94.38 202 TYR A N 1
ATOM 1581 C CA . TYR A 1 202 ? -22.219 5.77 -4.547 1 94.38 202 TYR A CA 1
ATOM 1582 C C . TYR A 1 202 ? -21.094 5.711 -5.582 1 94.38 202 TYR A C 1
ATOM 1584 O O . TYR A 1 202 ? -21.312 5.285 -6.719 1 94.38 202 TYR A O 1
ATOM 1592 N N . GLU A 1 203 ? -19.938 6.133 -5.203 1 92.06 203 GLU A N 1
ATOM 1593 C CA . GLU A 1 203 ? -18.781 6.094 -6.105 1 92.06 203 GLU A CA 1
ATOM 1594 C C . GLU A 1 203 ? -17.484 5.887 -5.34 1 92.06 203 GLU A C 1
ATOM 1596 O O . GLU A 1 203 ? -17.422 6.109 -4.129 1 92.06 203 GLU A O 1
ATOM 1601 N N . ASP A 1 204 ? -16.469 5.406 -6.105 1 92.81 204 ASP A N 1
ATOM 1602 C CA . ASP A 1 204 ? -15.164 5.254 -5.48 1 92.81 204 ASP A CA 1
ATOM 1603 C C . ASP A 1 204 ? -14.539 6.617 -5.188 1 92.81 204 ASP A C 1
ATOM 1605 O O . ASP A 1 204 ? -14.664 7.551 -5.98 1 92.81 204 ASP A O 1
ATOM 1609 N N . HIS A 1 205 ? -13.852 6.688 -4.117 1 90.38 205 HIS A N 1
ATOM 1610 C CA . HIS A 1 205 ? -13.219 7.938 -3.697 1 90.38 205 HIS A CA 1
ATOM 1611 C C . HIS A 1 205 ? -12.047 8.297 -4.605 1 90.38 205 HIS A C 1
ATOM 1613 O O . HIS A 1 205 ? -11.273 7.426 -4.996 1 90.38 205 HIS A O 1
ATOM 1619 N N . CYS A 1 206 ? -11.922 9.523 -4.988 1 88.19 206 CYS A N 1
ATOM 1620 C CA . CYS A 1 206 ? -10.82 10.016 -5.809 1 88.19 206 CYS A CA 1
ATOM 1621 C C . CYS A 1 206 ? -10.586 11.5 -5.57 1 88.19 206 CYS A C 1
ATOM 1623 O O . CYS A 1 206 ? -11.531 12.289 -5.578 1 88.19 206 CYS A O 1
ATOM 1625 N N . CYS A 1 207 ? -9.359 11.789 -5.305 1 87.62 207 CYS A N 1
ATOM 1626 C CA . CYS A 1 207 ? -8.984 13.188 -5.129 1 87.62 207 CYS A CA 1
ATOM 1627 C C . CYS A 1 207 ? -8.062 13.648 -6.25 1 87.62 207 CYS A C 1
ATOM 1629 O O . CYS A 1 207 ? -7.301 12.852 -6.801 1 87.62 207 CYS A O 1
ATOM 1631 N N . GLY A 1 208 ? -8.203 14.898 -6.566 1 86.31 208 GLY A N 1
ATOM 1632 C CA . GLY A 1 208 ? -7.352 15.461 -7.602 1 86.31 208 GLY A CA 1
ATOM 1633 C C . GLY A 1 208 ? -6.176 16.234 -7.043 1 86.31 208 GLY A C 1
ATOM 1634 O O . GLY A 1 208 ? -6.047 16.391 -5.824 1 86.31 208 GLY A O 1
ATOM 1635 N N . ARG A 1 209 ? -5.359 16.688 -7.914 1 88.69 209 ARG A N 1
ATOM 1636 C CA . ARG A 1 209 ? -4.164 17.438 -7.574 1 88.69 209 ARG A CA 1
ATOM 1637 C C . ARG A 1 209 ? -4.531 18.75 -6.883 1 88.69 209 ARG A C 1
ATOM 1639 O O . ARG A 1 209 ? -3.691 19.359 -6.211 1 88.69 209 ARG A O 1
ATOM 1646 N N . ASP A 1 210 ? -5.703 19.109 -7.078 1 88.25 210 ASP A N 1
ATOM 1647 C CA . ASP A 1 210 ? -6.16 20.375 -6.516 1 88.25 210 ASP A CA 1
ATOM 1648 C C . ASP A 1 210 ? -6.32 20.281 -5 1 88.25 210 ASP A C 1
ATOM 1650 O O . ASP A 1 210 ? -6.531 21.297 -4.324 1 88.25 210 ASP A O 1
ATOM 1654 N N . GLN A 1 211 ? -6.16 19.141 -4.48 1 89 211 GLN A N 1
ATOM 1655 C CA . GLN A 1 211 ? -6.332 18.953 -3.045 1 89 211 GLN A CA 1
ATOM 1656 C C . GLN A 1 211 ? -5.066 19.328 -2.279 1 89 211 GLN A C 1
ATOM 1658 O O . GLN A 1 211 ? -5.094 19.469 -1.056 1 89 211 GLN A O 1
ATOM 1663 N N . ILE A 1 212 ? -3.955 19.469 -2.959 1 92.81 212 ILE A N 1
ATOM 1664 C CA . ILE A 1 212 ? -2.709 19.859 -2.303 1 92.81 212 ILE A CA 1
ATOM 1665 C C . ILE A 1 212 ? -2.146 21.109 -2.965 1 92.81 212 ILE A C 1
ATOM 1667 O O . ILE A 1 212 ? -2.559 21.469 -4.07 1 92.81 212 ILE A O 1
ATOM 1671 N N . PRO A 1 213 ? -1.276 21.859 -2.242 1 95.06 213 PRO A N 1
ATOM 1672 C CA . PRO A 1 213 ? -0.686 23.062 -2.846 1 95.06 213 PRO A CA 1
ATOM 1673 C C . PRO A 1 213 ? 0.248 22.734 -4.008 1 95.06 213 PRO A C 1
ATOM 1675 O O . PRO A 1 213 ? 1.204 21.969 -3.844 1 95.06 213 PRO A O 1
ATOM 1678 N N . THR A 1 214 ? -0.045 23.344 -5.145 1 94.69 214 THR A N 1
ATOM 1679 C CA . THR A 1 214 ? 0.771 23.016 -6.309 1 94.69 214 THR A CA 1
ATOM 1680 C C . THR A 1 214 ? 1.158 24.281 -7.074 1 94.69 214 THR A C 1
ATOM 1682 O O . THR A 1 214 ? 2.033 24.234 -7.941 1 94.69 214 THR A O 1
ATOM 1685 N N . GLU A 1 215 ? 0.527 25.422 -6.703 1 95.69 215 GLU A N 1
ATOM 1686 C CA . GLU A 1 215 ? 0.79 26.656 -7.43 1 95.69 215 GLU A CA 1
ATOM 1687 C C . GLU A 1 215 ? 1.128 27.797 -6.473 1 95.69 215 GLU A C 1
ATOM 1689 O O . GLU A 1 215 ? 0.547 27.906 -5.391 1 95.69 215 GLU A O 1
ATOM 1694 N N . THR A 1 216 ? 2.037 28.656 -6.949 1 97.19 216 THR A N 1
ATOM 1695 C CA . THR A 1 216 ? 2.354 29.844 -6.164 1 97.19 216 THR A CA 1
ATOM 1696 C C . THR A 1 216 ? 1.183 30.828 -6.168 1 97.19 216 THR A C 1
ATOM 1698 O O . THR A 1 216 ? 0.735 31.266 -7.234 1 97.19 216 THR A O 1
ATOM 1701 N N . VAL A 1 217 ? 0.726 31.234 -5.047 1 96.69 217 VAL A N 1
ATOM 1702 C CA . VAL A 1 217 ? -0.414 32.156 -4.98 1 96.69 217 VAL A CA 1
ATOM 1703 C C . VAL A 1 217 ? 0.043 33.5 -4.469 1 96.69 217 VAL A C 1
ATOM 1705 O O . VAL A 1 217 ? -0.646 34.5 -4.656 1 96.69 217 VAL A O 1
ATOM 1708 N N . GLN A 1 218 ? 1.184 33.562 -3.828 1 98.12 218 GLN A N 1
ATOM 1709 C CA . GLN A 1 218 ? 1.723 34.812 -3.297 1 98.12 218 GLN A CA 1
ATOM 1710 C C . GLN A 1 218 ? 3.234 34.719 -3.105 1 98.12 218 GLN A C 1
ATOM 1712 O O . GLN A 1 218 ? 3.762 33.656 -2.797 1 98.12 218 GLN A O 1
ATOM 1717 N N . ILE A 1 219 ? 3.967 35.812 -3.289 1 98.69 219 ILE A N 1
ATOM 1718 C CA . ILE A 1 219 ? 5.402 35.906 -3.033 1 98.69 219 ILE A CA 1
ATOM 1719 C C . ILE A 1 219 ? 5.668 37 -2.02 1 98.69 219 ILE A C 1
ATOM 1721 O O . ILE A 1 219 ? 5.266 38.156 -2.225 1 98.69 219 ILE A O 1
ATOM 1725 N N . LEU A 1 220 ? 6.254 36.719 -0.943 1 98.69 220 LEU A N 1
ATOM 1726 C CA . LEU A 1 220 ? 6.629 37.688 0.083 1 98.69 220 LEU A CA 1
ATOM 1727 C C . LEU A 1 220 ? 8.078 38.125 -0.081 1 98.69 220 LEU A C 1
ATOM 1729 O O . LEU A 1 220 ? 8.984 37.281 -0.104 1 98.69 220 LEU A O 1
ATOM 1733 N N . THR A 1 221 ? 8.352 39.406 -0.072 1 98.25 221 THR A N 1
ATOM 1734 C CA . THR A 1 221 ? 9.672 39.906 -0.449 1 98.25 221 THR A CA 1
ATOM 1735 C C . THR A 1 221 ? 10.203 40.875 0.595 1 98.25 221 THR A C 1
ATOM 1737 O O . THR A 1 221 ? 11.062 41.719 0.294 1 98.25 221 THR A O 1
ATOM 1740 N N . GLU A 1 222 ? 9.758 40.844 1.745 1 97.62 222 GLU A N 1
ATOM 1741 C CA . GLU A 1 222 ? 10.102 41.844 2.748 1 97.62 222 GLU A CA 1
ATOM 1742 C C . GLU A 1 222 ? 11.492 41.594 3.322 1 97.62 222 GLU A C 1
ATOM 1744 O O . GLU A 1 222 ? 12.148 42.531 3.812 1 97.62 222 GLU A O 1
ATOM 1749 N N . HIS A 1 223 ? 11.969 40.375 3.371 1 97.75 223 HIS A N 1
ATOM 1750 C CA . HIS A 1 223 ? 13.336 40.094 3.807 1 97.75 223 HIS A CA 1
ATOM 1751 C C . HIS A 1 223 ? 14.352 40.656 2.818 1 97.75 223 HIS A C 1
ATOM 1753 O O . HIS A 1 223 ? 14.109 40.656 1.608 1 97.75 223 HIS A O 1
ATOM 1759 N N . LYS A 1 224 ? 15.531 41.031 3.289 1 97.12 224 LYS A N 1
ATOM 1760 C CA . LYS A 1 224 ? 16.531 41.688 2.449 1 97.12 224 LYS A CA 1
ATOM 1761 C C . LYS A 1 224 ? 17.656 40.719 2.07 1 97.12 224 LYS A C 1
ATOM 1763 O O . LYS A 1 224 ? 18.578 41.094 1.356 1 97.12 224 LYS A O 1
ATOM 1768 N N . ASN A 1 225 ? 17.609 39.594 2.602 1 97.88 225 ASN A N 1
ATOM 1769 C CA . ASN A 1 225 ? 18.625 38.594 2.322 1 97.88 225 ASN A CA 1
ATOM 1770 C C . ASN A 1 225 ? 18.016 37.188 2.33 1 97.88 225 ASN A C 1
ATOM 1772 O O . ASN A 1 225 ? 16.797 37.031 2.305 1 97.88 225 ASN A O 1
ATOM 1776 N N . GLU A 1 226 ? 18.875 36.156 2.291 1 98.25 226 GLU A N 1
ATOM 1777 C CA . GLU A 1 226 ? 18.422 34.75 2.244 1 98.25 226 GLU A CA 1
ATOM 1778 C C . GLU A 1 226 ? 17.453 34.469 3.375 1 98.25 226 GLU A C 1
ATOM 1780 O O . GLU A 1 226 ? 17.641 34.906 4.508 1 98.25 226 GLU A O 1
ATOM 1785 N N . VAL A 1 227 ? 16.422 33.844 3.041 1 98.62 227 VAL A N 1
ATOM 1786 C CA . VAL A 1 227 ? 15.477 33.344 4.047 1 98.62 227 VAL A CA 1
ATOM 1787 C C . VAL A 1 227 ? 15.781 31.906 4.395 1 98.62 227 VAL A C 1
ATOM 1789 O O . VAL A 1 227 ? 15.781 31.031 3.516 1 98.62 227 VAL A O 1
ATOM 1792 N N . TRP A 1 228 ? 15.914 31.594 5.699 1 97.75 228 TRP A N 1
ATOM 1793 C CA . TRP A 1 228 ? 16.453 30.297 6.09 1 97.75 228 TRP A CA 1
ATOM 1794 C C . TRP A 1 228 ? 15.375 29.406 6.688 1 97.75 228 TRP A C 1
ATOM 1796 O O . TRP A 1 228 ? 15.492 28.188 6.672 1 97.75 228 TRP A O 1
ATOM 1806 N N . PHE A 1 229 ? 14.367 30.078 7.211 1 97.75 229 PHE A N 1
ATOM 1807 C CA . PHE A 1 229 ? 13.398 29.266 7.922 1 97.75 229 PHE A CA 1
ATOM 1808 C C . PHE A 1 229 ? 12 29.875 7.848 1 97.75 229 PHE A C 1
ATOM 1810 O O . PHE A 1 229 ? 11.852 31.094 7.918 1 97.75 229 PHE A O 1
ATOM 1817 N N . VAL A 1 230 ? 10.992 29.016 7.707 1 98.56 230 VAL A N 1
ATOM 1818 C CA . VAL A 1 230 ? 9.594 29.422 7.773 1 98.56 230 VAL A CA 1
ATOM 1819 C C . VAL A 1 230 ? 8.797 28.391 8.57 1 98.56 230 VAL A C 1
ATOM 1821 O O . VAL A 1 230 ? 9.078 27.188 8.5 1 98.56 230 VAL A O 1
ATOM 1824 N N . GLN A 1 231 ? 7.793 28.859 9.289 1 98.44 231 GLN A N 1
ATOM 1825 C CA . GLN A 1 231 ? 6.934 27.953 10.047 1 98.44 231 GLN A CA 1
ATOM 1826 C C . GLN A 1 231 ? 5.578 28.594 10.336 1 98.44 231 GLN A C 1
ATOM 1828 O O . GLN A 1 231 ? 5.512 29.688 10.875 1 98.44 231 GLN A O 1
ATOM 1833 N N . PHE A 1 232 ? 4.562 27.875 10.008 1 98.44 232 PHE A N 1
ATOM 1834 C CA . PHE A 1 232 ? 3.225 28.328 10.383 1 98.44 232 PHE A CA 1
ATOM 1835 C C . PHE A 1 232 ? 2.975 28.078 11.867 1 98.44 232 PHE A C 1
ATOM 1837 O O . PHE A 1 232 ? 3.523 27.141 12.445 1 98.44 232 PHE A O 1
ATOM 1844 N N . SER A 1 233 ? 2.143 28.953 12.414 1 98.31 233 SER A N 1
ATOM 1845 C CA . SER A 1 233 ? 1.711 28.719 13.789 1 98.31 233 SER A CA 1
ATOM 1846 C C . SER A 1 233 ? 0.806 27.5 13.891 1 98.31 233 SER A C 1
ATOM 1848 O O . SER A 1 233 ? 0.329 26.984 12.875 1 98.31 233 SER A O 1
ATOM 1850 N N . ASN A 1 234 ? 0.582 27.031 15.102 1 96.38 234 ASN A N 1
ATOM 1851 C CA . ASN A 1 234 ? -0.21 25.812 15.305 1 96.38 234 ASN A CA 1
ATOM 1852 C C . ASN A 1 234 ? -1.671 26.031 14.922 1 96.38 234 ASN A C 1
ATOM 1854 O O . ASN A 1 234 ? -2.324 25.125 14.414 1 96.38 234 ASN A O 1
ATOM 1858 N N . ASN A 1 235 ? -2.164 27.188 15.133 1 96.12 235 ASN A N 1
ATOM 1859 C CA . ASN A 1 235 ? -3.551 27.484 14.789 1 96.12 235 ASN A CA 1
ATOM 1860 C C . ASN A 1 235 ? -3.691 27.875 13.32 1 96.12 235 ASN A C 1
ATOM 1862 O O . ASN A 1 235 ? -4.801 28.109 12.836 1 96.12 235 ASN A O 1
ATOM 1866 N N . GLY A 1 236 ? -2.574 28.078 12.633 1 97.25 236 GLY A N 1
ATOM 1867 C CA . GLY A 1 236 ? -2.572 28.344 11.203 1 97.25 236 GLY A CA 1
ATOM 1868 C C . GLY A 1 236 ? -2.832 29.797 10.859 1 97.25 236 GLY A C 1
ATOM 1869 O O . GLY A 1 236 ? -2.959 30.156 9.688 1 97.25 236 GLY A O 1
ATOM 1870 N N . GLU A 1 237 ? -2.766 30.656 11.805 1 97.94 237 GLU A N 1
ATOM 1871 C CA . GLU A 1 237 ? -3.164 32.031 11.594 1 97.94 237 GLU A CA 1
ATOM 1872 C C . GLU A 1 237 ? -1.948 32.938 11.367 1 97.94 237 GLU A C 1
ATOM 1874 O O . GLU A 1 237 ? -2.09 34.094 10.977 1 97.94 237 GLU A O 1
ATOM 1879 N N . TYR A 1 238 ? -0.778 32.406 11.68 1 98.62 238 TYR A N 1
ATOM 1880 C CA . TYR A 1 238 ? 0.445 33.188 11.5 1 98.62 238 TYR A CA 1
ATOM 1881 C C . TYR A 1 238 ? 1.515 32.375 10.789 1 98.62 238 TYR A C 1
ATOM 1883 O O . TYR A 1 238 ? 1.424 31.125 10.742 1 98.62 238 TYR A O 1
ATOM 1891 N N . LEU A 1 239 ? 2.412 33.031 10.18 1 98.75 239 LEU A N 1
ATOM 1892 C CA . LEU A 1 239 ? 3.658 32.5 9.656 1 98.75 239 LEU A CA 1
ATOM 1893 C C . LEU A 1 239 ? 4.859 33.281 10.188 1 98.75 239 LEU A C 1
ATOM 1895 O O . LEU A 1 239 ? 4.828 34.5 10.266 1 98.75 239 LEU A O 1
ATOM 1899 N N . ALA A 1 240 ? 5.836 32.594 10.68 1 98.81 240 ALA A N 1
ATOM 1900 C CA . ALA A 1 240 ? 7.098 33.219 11.055 1 98.81 240 ALA A CA 1
ATOM 1901 C C . ALA A 1 240 ? 8.211 32.844 10.07 1 98.81 240 ALA A C 1
ATOM 1903 O O . ALA A 1 240 ? 8.297 31.703 9.625 1 98.81 240 ALA A O 1
ATOM 1904 N N . SER A 1 241 ? 8.984 33.781 9.719 1 98.69 241 SER A N 1
ATOM 1905 C CA . SER A 1 241 ? 10.133 33.562 8.836 1 98.69 241 SER A CA 1
ATOM 1906 C C . SER A 1 241 ? 11.398 34.188 9.43 1 98.69 241 SER A C 1
ATOM 1908 O O . SER A 1 241 ? 11.336 35.188 10.148 1 98.69 241 SER A O 1
ATOM 1910 N N . SER A 1 242 ? 12.531 33.562 9.219 1 97.88 242 SER A N 1
ATOM 1911 C CA . SER A 1 242 ? 13.828 34.062 9.648 1 97.88 242 SER A CA 1
ATOM 1912 C C . SER A 1 242 ? 14.789 34.188 8.469 1 97.88 242 SER A C 1
ATOM 1914 O O . SER A 1 242 ? 14.695 33.438 7.5 1 97.88 242 SER A O 1
ATOM 1916 N N . SER A 1 243 ? 15.734 35.094 8.609 1 97.88 243 SER A N 1
ATOM 1917 C CA . SER A 1 243 ? 16.578 35.438 7.473 1 97.88 243 SER A CA 1
ATOM 1918 C C . SER A 1 243 ? 18.016 35.719 7.914 1 97.88 243 SER A C 1
ATOM 1920 O O . SER A 1 243 ? 18.266 35.906 9.102 1 97.88 243 SER A O 1
ATOM 1922 N N . SER A 1 244 ? 18.891 35.719 6.957 1 97.31 244 SER A N 1
ATOM 1923 C CA . SER A 1 244 ? 20.281 36.062 7.191 1 97.31 244 SER A CA 1
ATOM 1924 C C . SER A 1 244 ? 20.438 37.594 7.344 1 97.31 244 SER A C 1
ATOM 1926 O O . SER A 1 244 ? 21.5 38.062 7.715 1 97.31 244 SER A O 1
ATOM 1928 N N . ASP A 1 245 ? 19.375 38.344 7.195 1 97.12 245 ASP A N 1
ATOM 1929 C CA . ASP A 1 245 ? 19.406 39.812 7.391 1 97.12 245 ASP A CA 1
ATOM 1930 C C . ASP A 1 245 ? 19.266 40.156 8.867 1 97.12 245 ASP A C 1
ATOM 1932 O O . ASP A 1 245 ? 19.016 41.312 9.211 1 97.12 245 ASP A O 1
ATOM 1936 N N . CYS A 1 246 ? 19.219 39.156 9.711 1 96.94 246 CYS A N 1
ATOM 1937 C CA . CYS A 1 246 ? 19.234 39.25 11.164 1 96.94 246 CYS A CA 1
ATOM 1938 C C . CYS A 1 246 ? 17.844 39.625 11.688 1 96.94 246 CYS A C 1
ATOM 1940 O O . CYS A 1 246 ? 17.719 40.125 12.805 1 96.94 246 CYS A O 1
ATOM 1942 N N . THR A 1 247 ? 16.875 39.375 10.867 1 97.25 247 THR A N 1
ATOM 1943 C CA . THR A 1 247 ? 15.508 39.656 11.305 1 97.25 247 THR A CA 1
ATOM 1944 C C . THR A 1 247 ? 14.633 38.438 11.203 1 97.25 247 THR A C 1
ATOM 1946 O O . THR A 1 247 ? 14.977 37.469 10.484 1 97.25 247 THR A O 1
ATOM 1949 N N . ALA A 1 248 ? 13.617 38.438 11.961 1 98.31 248 ALA A N 1
ATOM 1950 C CA . ALA A 1 248 ? 12.477 37.531 11.797 1 98.31 248 ALA A CA 1
ATOM 1951 C C . ALA A 1 248 ? 11.188 38.312 11.586 1 98.31 248 ALA A C 1
ATOM 1953 O O . ALA A 1 248 ? 11.07 39.469 12.031 1 98.31 248 ALA A O 1
ATOM 1954 N N . ILE A 1 249 ? 10.305 37.781 10.82 1 98.75 249 ILE A N 1
ATOM 1955 C CA . ILE A 1 249 ? 9.055 38.469 10.531 1 98.75 249 ILE A CA 1
ATOM 1956 C C . ILE A 1 249 ? 7.871 37.594 10.898 1 98.75 249 ILE A C 1
ATOM 1958 O O . ILE A 1 249 ? 7.887 36.375 10.625 1 98.75 249 ILE A O 1
ATOM 1962 N N . ILE A 1 250 ? 6.875 38.125 11.547 1 98.75 250 ILE A N 1
ATOM 1963 C CA . ILE A 1 250 ? 5.586 37.5 11.781 1 98.75 250 ILE A CA 1
ATOM 1964 C C . ILE A 1 250 ? 4.57 38 10.758 1 98.75 250 ILE A C 1
ATOM 1966 O O . ILE A 1 250 ? 4.336 39.188 10.625 1 98.75 250 ILE A O 1
ATOM 1970 N N . TRP A 1 251 ? 4.035 37.031 10.031 1 98.81 251 TRP A N 1
ATOM 1971 C CA . TRP A 1 251 ? 3 37.312 9.039 1 98.81 251 TRP A CA 1
ATOM 1972 C C . TRP A 1 251 ? 1.631 36.875 9.547 1 98.81 251 TRP A C 1
ATOM 1974 O O . TRP A 1 251 ? 1.509 35.812 10.188 1 98.81 251 TRP A O 1
ATOM 1984 N N . LYS A 1 252 ? 0.657 37.562 9.203 1 98.56 252 LYS A N 1
ATOM 1985 C CA . LYS A 1 252 ? -0.72 37.188 9.5 1 98.56 252 LYS A CA 1
ATOM 1986 C C . LYS A 1 252 ? -1.394 36.562 8.273 1 98.56 252 LYS A C 1
ATOM 1988 O O . LYS A 1 252 ? -1.277 37.094 7.168 1 98.56 252 LYS A O 1
ATOM 1993 N N . VAL A 1 253 ? -2.031 35.469 8.477 1 98.38 253 VAL A N 1
ATOM 1994 C CA . VAL A 1 253 ? -2.803 34.844 7.414 1 98.38 253 VAL A CA 1
ATOM 1995 C C . VAL A 1 253 ? -4.238 35.375 7.438 1 98.38 253 VAL A C 1
ATOM 1997 O O . VAL A 1 253 ? -4.992 35.094 8.375 1 98.38 253 VAL A O 1
ATOM 2000 N N . LEU A 1 254 ? -4.68 35.938 6.445 1 97.44 254 LEU A N 1
ATOM 2001 C CA . LEU A 1 254 ? -6.02 36.5 6.367 1 97.44 254 LEU A CA 1
ATOM 2002 C C . LEU A 1 254 ? -7.043 35.438 5.984 1 97.44 254 LEU A C 1
ATOM 2004 O O . LEU A 1 254 ? -6.672 34.312 5.629 1 97.44 254 LEU A O 1
ATOM 2008 N N . GLU A 1 255 ? -8.281 35.75 6.051 1 94.62 255 GLU A N 1
ATOM 2009 C CA . GLU A 1 255 ? -9.367 34.812 5.758 1 94.62 255 GLU A CA 1
ATOM 2010 C C . GLU A 1 255 ? -9.328 34.344 4.305 1 94.62 255 GLU A C 1
ATOM 2012 O O . GLU A 1 255 ? -9.664 33.188 4.004 1 94.62 255 GLU A O 1
ATOM 2017 N N . ASP A 1 256 ? -8.859 35.188 3.479 1 93.25 256 ASP A N 1
ATOM 2018 C CA . ASP A 1 256 ? -8.844 34.844 2.059 1 93.25 256 ASP A CA 1
ATOM 2019 C C . ASP A 1 256 ? -7.574 34.062 1.699 1 93.25 256 ASP A C 1
ATOM 2021 O O . ASP A 1 256 ? -7.367 33.719 0.536 1 93.25 256 ASP A O 1
ATOM 2025 N N . GLY A 1 257 ? -6.703 33.938 2.672 1 93.88 257 GLY A N 1
ATOM 2026 C CA . GLY A 1 257 ? -5.512 33.125 2.451 1 93.88 257 GLY A CA 1
ATOM 2027 C C . GLY A 1 257 ? -4.27 33.969 2.189 1 93.88 257 GLY A C 1
ATOM 2028 O O . GLY A 1 257 ? -3.158 33.438 2.152 1 93.88 257 GLY A O 1
ATOM 2029 N N . LYS A 1 258 ? -4.449 35.219 2.061 1 96.94 258 LYS A N 1
ATOM 2030 C CA . LYS A 1 258 ? -3.303 36.094 1.822 1 96.94 258 LYS A CA 1
ATOM 2031 C C . LYS A 1 258 ? -2.564 36.406 3.121 1 96.94 258 LYS A C 1
ATOM 2033 O O . LYS A 1 258 ? -3.182 36.5 4.188 1 96.94 258 LYS A O 1
ATOM 2038 N N . LEU A 1 259 ? -1.295 36.531 2.959 1 98.56 259 LEU A N 1
ATOM 2039 C CA . LEU A 1 259 ? -0.475 36.844 4.125 1 98.56 259 LEU A CA 1
ATOM 2040 C C . LEU A 1 259 ? -0.036 38.312 4.109 1 98.56 259 LEU A C 1
ATOM 2042 O O . LEU A 1 259 ? 0.31 38.844 3.057 1 98.56 259 LEU A O 1
ATOM 2046 N N . THR A 1 260 ? -0.069 38.938 5.258 1 98.38 260 THR A N 1
ATOM 2047 C CA . THR A 1 260 ? 0.382 40.312 5.426 1 98.38 260 THR A CA 1
ATOM 2048 C C . THR A 1 260 ? 1.398 40.406 6.559 1 98.38 260 THR A C 1
ATOM 2050 O O . THR A 1 260 ? 1.354 39.625 7.512 1 98.38 260 THR A O 1
ATOM 2053 N N . LEU A 1 261 ? 2.301 41.344 6.477 1 98.31 261 LEU A N 1
ATOM 2054 C CA . LEU A 1 261 ? 3.318 41.562 7.5 1 98.31 261 LEU A CA 1
ATOM 2055 C C . LEU A 1 261 ? 2.695 42.125 8.781 1 98.31 261 LEU A C 1
ATOM 2057 O O . LEU A 1 261 ? 1.968 43.094 8.758 1 98.31 261 LEU A O 1
ATOM 2061 N N . GLU A 1 262 ? 2.893 41.531 9.875 1 98.12 262 GLU A N 1
ATOM 2062 C CA . GLU A 1 262 ? 2.369 41.969 11.164 1 98.12 262 GLU A CA 1
ATOM 2063 C C . GLU A 1 262 ? 3.451 42.625 12 1 98.12 262 GLU A C 1
ATOM 2065 O O . GLU A 1 262 ? 3.275 43.781 12.445 1 98.12 262 GLU A O 1
ATOM 2070 N N . HIS A 1 263 ? 4.617 41.906 12.25 1 98.06 263 HIS A N 1
ATOM 2071 C CA . HIS A 1 263 ? 5.734 42.438 13.016 1 98.06 263 HIS A CA 1
ATOM 2072 C C . HIS A 1 263 ? 7.07 42.062 12.383 1 98.06 263 HIS A C 1
ATOM 2074 O O . HIS A 1 263 ? 7.223 40.938 11.883 1 98.06 263 HIS A O 1
ATOM 2080 N N . THR A 1 264 ? 8 42.938 12.383 1 98.06 264 THR A N 1
ATOM 2081 C CA . THR A 1 264 ? 9.398 42.594 12.109 1 98.06 264 THR A CA 1
ATOM 2082 C C . THR A 1 264 ? 10.211 42.594 13.406 1 98.06 264 THR A C 1
ATOM 2084 O O . THR A 1 264 ? 10.258 43.594 14.125 1 98.06 264 THR A O 1
ATOM 2087 N N . LEU A 1 265 ? 10.742 41.594 13.703 1 97.62 265 LEU A N 1
ATOM 2088 C CA . LEU A 1 265 ? 11.523 41.406 14.93 1 97.62 265 LEU A CA 1
ATOM 2089 C C . LEU A 1 265 ? 13 41.688 14.672 1 97.62 265 LEU A C 1
ATOM 2091 O O . LEU A 1 265 ? 13.672 40.938 13.961 1 97.62 265 LEU A O 1
ATOM 2095 N N . ARG A 1 266 ? 13.414 42.844 15.336 1 93.44 266 ARG A N 1
ATOM 2096 C CA . ARG A 1 266 ? 14.766 43.344 15.102 1 93.44 266 ARG A CA 1
ATOM 2097 C C . ARG A 1 266 ? 15.57 43.375 16.391 1 93.44 266 ARG A C 1
ATOM 2099 O O . ARG A 1 266 ? 15.211 44.062 17.344 1 93.44 266 ARG A O 1
ATOM 2106 N N . SER A 1 267 ? 16.297 42.281 16.75 1 90.25 267 SER A N 1
ATOM 2107 C CA . SER A 1 267 ? 17.094 42.344 17.969 1 90.25 267 SER A CA 1
ATOM 2108 C C . SER A 1 267 ? 18.328 41.438 17.859 1 90.25 267 SER A C 1
ATOM 2110 O O . SER A 1 267 ? 19.266 41.594 18.641 1 90.25 267 SER A O 1
ATOM 2112 N N . HIS A 1 268 ? 18.328 40.625 16.938 1 93.56 268 HIS A N 1
ATOM 2113 C CA . HIS A 1 268 ? 19.484 39.75 16.75 1 93.56 268 HIS A CA 1
ATOM 2114 C C . HIS A 1 268 ? 20.625 40.5 16.062 1 93.56 268 HIS A C 1
ATOM 2116 O O . HIS A 1 268 ? 20.391 41.312 15.156 1 93.56 268 HIS A O 1
ATOM 2122 N N . GLU A 1 269 ? 21.859 40.219 16.406 1 92.19 269 GLU A N 1
ATOM 2123 C CA . GLU A 1 269 ? 23.031 40.781 15.773 1 92.19 269 GLU A CA 1
ATOM 2124 C C . GLU A 1 269 ? 23.578 39.844 14.688 1 92.19 269 GLU A C 1
ATOM 2126 O O . GLU A 1 269 ? 24.312 40.281 13.805 1 92.19 269 GLU A O 1
ATOM 2131 N N . ASN A 1 270 ? 23.234 38.656 14.797 1 94 270 ASN A N 1
ATOM 2132 C CA . ASN A 1 270 ? 23.594 37.625 13.812 1 94 270 ASN A CA 1
ATOM 2133 C C . ASN A 1 270 ? 22.375 37.125 13.047 1 94 270 ASN A C 1
ATOM 2135 O O . ASN A 1 270 ? 21.234 37.406 13.453 1 94 270 ASN A O 1
ATOM 2139 N N . PRO A 1 271 ? 22.688 36.469 11.898 1 95.5 271 PRO A N 1
ATOM 2140 C CA . PRO A 1 271 ? 21.562 35.906 11.156 1 95.5 271 PRO A CA 1
ATOM 2141 C C . PRO A 1 271 ? 20.672 35 12.023 1 95.5 271 PRO A C 1
ATOM 2143 O O . PRO A 1 271 ? 21.172 34.312 12.914 1 95.5 271 PRO A O 1
ATOM 2146 N N . VAL A 1 272 ? 19.406 35.031 11.82 1 95.88 272 VAL A N 1
ATOM 2147 C CA . VAL A 1 272 ? 18.453 34.219 12.555 1 95.88 272 VAL A CA 1
ATOM 2148 C C . VAL A 1 272 ? 18.281 32.875 11.844 1 95.88 272 VAL A C 1
ATOM 2150 O O . VAL A 1 272 ? 17.797 32.812 10.711 1 95.88 272 VAL A O 1
ATOM 2153 N N . SER A 1 273 ? 18.531 31.781 12.5 1 92.62 273 SER A N 1
ATOM 2154 C CA . SER A 1 273 ? 18.625 30.484 11.859 1 92.62 273 SER A CA 1
ATOM 2155 C C . SER A 1 273 ? 17.297 29.734 11.93 1 92.62 273 SER A C 1
ATOM 2157 O O . SER A 1 273 ? 16.953 28.969 11.023 1 92.62 273 SER A O 1
ATOM 2159 N N . PHE A 1 274 ? 16.547 29.922 12.984 1 91.44 274 PHE A N 1
ATOM 2160 C CA . PHE A 1 274 ? 15.312 29.172 13.102 1 91.44 274 PHE A CA 1
ATOM 2161 C C . PHE A 1 274 ? 14.336 29.875 14.031 1 91.44 274 PHE A C 1
ATOM 2163 O O . PHE A 1 274 ? 14.727 30.781 14.781 1 91.44 274 PHE A O 1
ATOM 2170 N N . VAL A 1 275 ? 13.094 29.547 13.984 1 96.06 275 VAL A N 1
ATOM 2171 C CA . VAL A 1 275 ? 12.016 30.062 14.82 1 96.06 275 VAL A CA 1
ATOM 2172 C C . VAL A 1 275 ? 11.18 28.906 15.359 1 96.06 275 VAL A C 1
ATOM 2174 O O . VAL A 1 275 ? 11.195 27.797 14.797 1 96.06 275 VAL A O 1
ATOM 2177 N N . ALA A 1 276 ? 10.508 29.094 16.469 1 96.75 276 ALA A N 1
ATOM 2178 C CA . ALA A 1 276 ? 9.625 28.062 17.031 1 96.75 276 ALA A CA 1
ATOM 2179 C C . ALA A 1 276 ? 8.43 28.703 17.75 1 96.75 276 ALA A C 1
ATOM 2181 O O . ALA A 1 276 ? 8.609 29.531 18.641 1 96.75 276 ALA A O 1
ATOM 2182 N N . TRP A 1 277 ? 7.277 28.281 17.375 1 97.88 277 TRP A N 1
ATOM 2183 C CA . TRP A 1 277 ? 6.055 28.766 18 1 97.88 277 TRP A CA 1
ATOM 2184 C C . TRP A 1 277 ? 5.777 28.031 19.312 1 97.88 277 TRP A C 1
ATOM 2186 O O . TRP A 1 277 ? 5.945 26.812 19.391 1 97.88 277 TRP A O 1
ATOM 2196 N N . SER A 1 278 ? 5.316 28.828 20.234 1 97.88 278 SER A N 1
ATOM 2197 C CA . SER A 1 278 ? 4.758 28.141 21.406 1 97.88 278 SER A CA 1
ATOM 2198 C C . SER A 1 278 ? 3.479 27.406 21.047 1 97.88 278 SER A C 1
ATOM 2200 O O . SER A 1 278 ? 2.762 27.797 20.125 1 97.88 278 SER A O 1
ATOM 2202 N N . PRO A 1 279 ? 3.141 26.328 21.75 1 97.25 279 PRO A N 1
ATOM 2203 C CA . PRO A 1 279 ? 1.96 25.516 21.422 1 97.25 279 PRO A CA 1
ATOM 2204 C C . PRO A 1 279 ? 0.669 26.344 21.438 1 97.25 279 PRO A C 1
ATOM 2206 O O . PRO A 1 279 ? -0.253 26.062 20.672 1 97.25 279 PRO A O 1
ATOM 2209 N N . ASP A 1 280 ? 0.598 27.406 22.203 1 97.06 280 ASP A N 1
ATOM 2210 C CA . ASP A 1 280 ? -0.59 28.25 22.25 1 97.06 280 ASP A CA 1
ATOM 2211 C C . ASP A 1 280 ? -0.478 29.422 21.281 1 97.06 280 ASP A C 1
ATOM 2213 O O . ASP A 1 280 ? -1.361 30.281 21.219 1 97.06 280 ASP A O 1
ATOM 2217 N N . ASP A 1 281 ? 0.622 29.578 20.641 1 98.06 281 ASP A N 1
ATOM 2218 C CA . ASP A 1 281 ? 0.903 30.516 19.562 1 98.06 281 ASP A CA 1
ATOM 2219 C C . ASP A 1 281 ? 1.017 31.938 20.094 1 98.06 281 ASP A C 1
ATOM 2221 O O . ASP A 1 281 ? 0.958 32.906 19.312 1 98.06 281 ASP A O 1
ATOM 2225 N N . ALA A 1 282 ? 1.193 32.094 21.375 1 97.75 282 ALA A N 1
ATOM 2226 C CA . ALA A 1 282 ? 1.284 33.406 21.984 1 97.75 282 ALA A CA 1
ATOM 2227 C C . ALA A 1 282 ? 2.719 33.938 21.953 1 97.75 282 ALA A C 1
ATOM 2229 O O . ALA A 1 282 ? 2.951 35.125 22.078 1 97.75 282 ALA A O 1
ATOM 2230 N N . MET A 1 283 ? 3.623 33.062 21.875 1 98.12 283 MET A N 1
ATOM 2231 C CA . MET A 1 283 ? 5.031 33.438 21.906 1 98.12 283 MET A CA 1
ATOM 2232 C C . MET A 1 283 ? 5.801 32.812 20.75 1 98.12 283 MET A C 1
ATOM 2234 O O . MET A 1 283 ? 5.371 31.797 20.203 1 98.12 283 MET A O 1
ATOM 2238 N N . LEU A 1 284 ? 6.902 33.406 20.391 1 97.81 284 LEU A N 1
ATOM 2239 C CA . LEU A 1 284 ? 7.793 32.938 19.344 1 97.81 284 LEU A CA 1
ATOM 2240 C C . LEU A 1 284 ? 9.25 32.969 19.797 1 97.81 284 LEU A C 1
ATOM 2242 O O . LEU A 1 284 ? 9.695 33.938 20.406 1 97.81 284 LEU A O 1
ATOM 2246 N N . LEU A 1 285 ? 9.891 31.891 19.609 1 96.5 285 LEU A N 1
ATOM 2247 C CA . LEU A 1 285 ? 11.328 31.844 19.844 1 96.5 285 LEU A CA 1
ATOM 2248 C C . LEU A 1 285 ? 12.102 32.062 18.562 1 96.5 285 LEU A C 1
ATOM 2250 O O . LEU A 1 285 ? 11.727 31.578 17.5 1 96.5 285 LEU A O 1
ATOM 2254 N N . THR A 1 286 ? 13.125 32.875 18.609 1 96 286 THR A N 1
ATOM 2255 C CA . THR A 1 286 ? 14.07 33.062 17.516 1 96 286 THR A CA 1
ATOM 2256 C C . THR A 1 286 ? 15.492 32.719 17.953 1 96 286 THR A C 1
ATOM 2258 O O . THR A 1 286 ? 15.922 33.094 19.031 1 96 286 THR A O 1
ATOM 2261 N N . CYS A 1 287 ? 16.109 32 17.141 1 92.81 287 CYS A N 1
ATOM 2262 C CA . CYS A 1 287 ? 17.469 31.594 17.453 1 92.81 287 CYS A CA 1
ATOM 2263 C C . CYS A 1 287 ? 18.469 32.219 16.469 1 92.81 287 CYS A C 1
ATOM 2265 O O . CYS A 1 287 ? 18.422 31.938 15.273 1 92.81 287 CYS A O 1
ATOM 2267 N N . GLY A 1 288 ? 19.391 33 16.984 1 90.38 288 GLY A N 1
ATOM 2268 C CA . GLY A 1 288 ? 20.469 33.531 16.172 1 90.38 288 GLY A CA 1
ATOM 2269 C C . GLY A 1 288 ? 21.578 32.562 15.914 1 90.38 288 GLY A C 1
ATOM 2270 O O . GLY A 1 288 ? 21.859 31.703 16.766 1 90.38 288 GLY A O 1
ATOM 2271 N N . ASN A 1 289 ? 22.156 32.625 14.758 1 89.44 289 ASN A N 1
ATOM 2272 C CA . ASN A 1 289 ? 23.297 31.781 14.438 1 89.44 289 ASN A CA 1
ATOM 2273 C C . ASN A 1 289 ? 24.453 32 15.406 1 89.44 289 ASN A C 1
ATOM 2275 O O . ASN A 1 289 ? 25.047 33.062 15.438 1 89.44 289 ASN A O 1
ATOM 2279 N N . ALA A 1 290 ? 24.75 30.922 16.172 1 82.25 290 ALA A N 1
ATOM 2280 C CA . ALA A 1 290 ? 25.797 31 17.188 1 82.25 290 ALA A CA 1
ATOM 2281 C C . ALA A 1 290 ? 25.562 32.188 18.109 1 82.25 290 ALA A C 1
ATOM 2283 O O . ALA A 1 290 ? 26.484 33 18.359 1 82.25 290 ALA A O 1
ATOM 2284 N N . GLU A 1 291 ? 24.344 32.406 18.469 1 87.88 291 GLU A N 1
ATOM 2285 C CA . GLU A 1 291 ? 23.938 33.5 19.312 1 87.88 291 GLU A CA 1
ATOM 2286 C C . GLU A 1 291 ? 22.906 33.062 20.359 1 87.88 291 GLU A C 1
ATOM 2288 O O . GLU A 1 291 ? 22.828 31.875 20.688 1 87.88 291 GLU A O 1
ATOM 2293 N N . VAL A 1 292 ? 22.234 34 20.922 1 87.81 292 VAL A N 1
ATOM 2294 C CA . VAL A 1 292 ? 21.297 33.781 22.016 1 87.81 292 VAL A CA 1
ATOM 2295 C C . VAL A 1 292 ? 19.906 33.469 21.453 1 87.81 292 VAL A C 1
ATOM 2297 O O . VAL A 1 292 ? 19.656 33.625 20.266 1 87.81 292 VAL A O 1
ATOM 2300 N N . LEU A 1 293 ? 19.156 32.938 22.359 1 92.31 293 LEU A N 1
ATOM 2301 C CA . LEU A 1 293 ? 17.75 32.656 22.078 1 92.31 293 LEU A CA 1
ATOM 2302 C C . LEU A 1 293 ? 16.859 33.781 22.625 1 92.31 293 LEU A C 1
ATOM 2304 O O . LEU A 1 293 ? 17.016 34.188 23.781 1 92.31 293 LEU A O 1
ATOM 2308 N N . LYS A 1 294 ? 15.992 34.281 21.797 1 94.5 294 LYS A N 1
ATOM 2309 C CA . LYS A 1 294 ? 15.109 35.344 22.219 1 94.5 294 LYS A CA 1
ATOM 2310 C C . LYS A 1 294 ? 13.648 34.906 22.172 1 94.5 294 LYS A C 1
ATOM 2312 O O . LYS A 1 294 ? 13.234 34.219 21.266 1 94.5 294 LYS A O 1
ATOM 2317 N N . LEU A 1 295 ? 12.938 35.344 23.141 1 96.44 295 LEU A N 1
ATOM 2318 C CA . LEU A 1 295 ? 11.508 35.094 23.266 1 96.44 295 LEU A CA 1
ATOM 2319 C C . LEU A 1 295 ? 10.695 36.344 22.969 1 96.44 295 LEU A C 1
ATOM 2321 O O . LEU A 1 295 ? 10.938 37.406 23.562 1 96.44 295 LEU A O 1
ATOM 2325 N N . TRP A 1 296 ? 9.711 36.219 22.094 1 97.75 296 TRP A N 1
ATOM 2326 C CA . TRP A 1 296 ? 8.93 37.344 21.656 1 97.75 296 TRP A CA 1
ATOM 2327 C C . TRP A 1 296 ? 7.453 37.156 21.984 1 97.75 296 TRP A C 1
ATOM 2329 O O . TRP A 1 296 ? 6.938 36.031 21.922 1 97.75 296 TRP A O 1
ATOM 2339 N N . ASP A 1 297 ? 6.785 38.219 22.25 1 97.44 297 ASP A N 1
ATOM 2340 C CA . ASP A 1 297 ? 5.328 38.25 22.297 1 97.44 297 ASP A CA 1
ATOM 2341 C C . ASP A 1 297 ? 4.742 38.438 20.891 1 97.44 297 ASP A C 1
ATOM 2343 O O . ASP A 1 297 ? 5.051 39.406 20.203 1 97.44 297 ASP A O 1
ATOM 2347 N N . VAL A 1 298 ? 3.879 37.562 20.484 1 97.88 298 VAL A N 1
ATOM 2348 C CA . VAL A 1 298 ? 3.402 37.531 19.109 1 97.88 298 VAL A CA 1
ATOM 2349 C C . VAL A 1 298 ? 2.469 38.719 18.859 1 97.88 298 VAL A C 1
ATOM 2351 O O . VAL A 1 298 ? 2.496 39.312 17.781 1 97.88 298 VAL A O 1
ATOM 2354 N N . GLU A 1 299 ? 1.651 39.062 19.781 1 96.69 299 GLU A N 1
ATOM 2355 C CA . GLU A 1 299 ? 0.658 40.125 19.625 1 96.69 299 GLU A CA 1
ATOM 2356 C C . GLU A 1 299 ? 1.321 41.5 19.516 1 96.69 299 GLU A C 1
ATOM 2358 O O . GLU A 1 299 ? 0.957 42.281 18.656 1 96.69 299 GLU A O 1
ATOM 2363 N N . THR A 1 300 ? 2.355 41.719 20.312 1 96.75 300 THR A N 1
ATOM 2364 C CA . THR A 1 300 ? 2.934 43.062 20.375 1 96.75 300 THR A CA 1
ATOM 2365 C C . THR A 1 300 ? 4.207 43.156 19.547 1 96.75 300 THR A C 1
ATOM 2367 O O . THR A 1 300 ? 4.648 44.25 19.188 1 96.75 300 THR A O 1
ATOM 2370 N N . GLY A 1 301 ? 4.832 42.031 19.344 1 96.62 301 GLY A N 1
ATOM 2371 C CA . GLY A 1 301 ? 6.094 42.031 18.625 1 96.62 301 GLY A CA 1
ATOM 2372 C C . GLY A 1 301 ? 7.277 42.438 19.484 1 96.62 301 GLY A C 1
ATOM 2373 O O . GLY A 1 301 ? 8.336 42.781 18.953 1 96.62 301 GLY A O 1
ATOM 2374 N N . THR A 1 302 ? 7.078 42.406 20.781 1 96.44 302 THR A N 1
ATOM 2375 C CA . THR A 1 302 ? 8.133 42.844 21.672 1 96.44 302 THR A CA 1
ATOM 2376 C C . THR A 1 302 ? 8.922 41.656 22.219 1 96.44 302 THR A C 1
ATOM 2378 O O . THR A 1 302 ? 8.367 40.562 22.422 1 96.44 302 THR A O 1
ATOM 2381 N N . CYS A 1 303 ? 10.188 41.844 22.469 1 96 303 CYS A N 1
ATOM 2382 C CA . CYS A 1 303 ? 11.055 40.844 23.047 1 96 303 CYS A CA 1
ATOM 2383 C C . CYS A 1 303 ? 10.797 40.688 24.547 1 96 303 CYS A C 1
ATOM 2385 O O . CYS A 1 303 ? 10.953 41.656 25.297 1 96 303 CYS A O 1
ATOM 2387 N N . LYS A 1 304 ? 10.469 39.594 24.969 1 94.25 304 LYS A N 1
ATOM 2388 C CA . LYS A 1 304 ? 10.125 39.344 26.359 1 94.25 304 LYS A CA 1
ATOM 2389 C C . LYS A 1 304 ? 11.352 38.906 27.172 1 94.25 304 LYS A C 1
ATOM 2391 O O . LYS A 1 304 ? 11.492 39.281 28.344 1 94.25 304 LYS A O 1
ATOM 2396 N N . HIS A 1 305 ? 12.133 38.125 26.562 1 92.44 305 HIS A N 1
ATOM 2397 C CA . HIS A 1 305 ? 13.281 37.594 27.297 1 92.44 305 HIS A CA 1
ATOM 2398 C C . HIS A 1 305 ? 14.383 37.125 26.328 1 92.44 305 HIS A C 1
ATOM 2400 O O . HIS A 1 305 ? 14.102 36.781 25.188 1 92.44 305 HIS A O 1
ATOM 2406 N N . THR A 1 306 ? 15.594 37.156 26.75 1 91.25 306 THR A N 1
ATOM 2407 C CA . THR A 1 306 ? 16.75 36.594 26.047 1 91.25 306 THR A CA 1
ATOM 2408 C C . THR A 1 306 ? 17.406 35.5 26.859 1 91.25 306 THR A C 1
ATOM 2410 O O . THR A 1 306 ? 17.75 35.688 28.016 1 91.25 306 THR A O 1
ATOM 2413 N N . PHE A 1 307 ? 17.438 34.312 26.219 1 87.12 307 PHE A N 1
ATOM 2414 C CA . PHE A 1 307 ? 18.031 33.156 26.875 1 87.12 307 PHE A CA 1
ATOM 2415 C C . PHE A 1 307 ? 19.484 32.969 26.438 1 87.12 307 PHE A C 1
ATOM 2417 O O . PHE A 1 307 ? 19.797 33.156 25.266 1 87.12 307 PHE A O 1
ATOM 2424 N N . GLY A 1 308 ? 20.281 32.562 27.312 1 74.94 308 GLY A N 1
ATOM 2425 C CA . GLY A 1 308 ? 21.672 32.312 27.031 1 74.94 308 GLY A CA 1
ATOM 2426 C C . GLY A 1 308 ? 22.562 33.5 27.281 1 74.94 308 GLY A C 1
ATOM 2427 O O . GLY A 1 308 ? 22.078 34.562 27.641 1 74.94 308 GLY A O 1
ATOM 2428 N N . ASP A 1 309 ? 23.797 33.406 27.484 1 70.69 309 ASP A N 1
ATOM 2429 C CA . ASP A 1 309 ? 24.797 34.438 27.625 1 70.69 309 ASP A CA 1
ATOM 2430 C C . ASP A 1 309 ? 26.016 34.125 26.766 1 70.69 309 ASP A C 1
ATOM 2432 O O . ASP A 1 309 ? 25.969 33.25 25.891 1 70.69 309 ASP A O 1
ATOM 2436 N N . ARG A 1 310 ? 26.922 34.906 26.797 1 64.44 310 ARG A N 1
ATOM 2437 C CA . ARG A 1 310 ? 28.125 34.75 26 1 64.44 310 ARG A CA 1
ATOM 2438 C C . ARG A 1 310 ? 28.703 33.344 26.141 1 64.44 310 ARG A C 1
ATOM 2440 O O . ARG A 1 310 ? 29.375 32.844 25.234 1 64.44 310 ARG A O 1
ATOM 2447 N N . GLY A 1 311 ? 28.312 32.656 27.016 1 67.81 311 GLY A N 1
ATOM 2448 C CA . GLY A 1 311 ? 28.891 31.344 27.266 1 67.81 311 GLY A CA 1
ATOM 2449 C C . GLY A 1 311 ? 27.969 30.219 26.844 1 67.81 311 GLY A C 1
ATOM 2450 O O . GLY A 1 311 ? 28.375 29.047 26.812 1 67.81 311 GLY A O 1
ATOM 2451 N N . PHE A 1 312 ? 26.781 30.516 26.562 1 74.19 312 PHE A N 1
ATOM 2452 C CA . PHE A 1 312 ? 25.828 29.5 26.141 1 74.19 312 PHE A CA 1
ATOM 2453 C C . PHE A 1 312 ? 25.188 29.875 24.812 1 74.19 312 PHE A C 1
ATOM 2455 O O . PHE A 1 312 ? 24.094 30.453 24.781 1 74.19 312 PHE A O 1
ATOM 2462 N N . LEU A 1 313 ? 25.891 29.406 23.781 1 81.88 313 LEU A N 1
ATOM 2463 C CA . LEU A 1 313 ? 25.344 29.625 22.438 1 81.88 313 LEU A CA 1
ATOM 2464 C C . LEU A 1 313 ? 24.359 28.531 22.062 1 81.88 313 LEU A C 1
ATOM 2466 O O . LEU A 1 313 ? 24.641 27.344 22.266 1 81.88 313 LEU A O 1
ATOM 2470 N N . VAL A 1 314 ? 23.172 28.922 21.625 1 81.88 314 VAL A N 1
ATOM 2471 C CA . VAL A 1 314 ? 22.078 28 21.359 1 81.88 314 VAL A CA 1
ATOM 2472 C C . VAL A 1 314 ? 22.094 27.562 19.891 1 81.88 314 VAL A C 1
ATOM 2474 O O . VAL A 1 314 ? 22.25 28.391 19 1 81.88 314 VAL A O 1
ATOM 2477 N N . SER A 1 315 ? 21.984 26.266 19.703 1 82.12 315 SER A N 1
ATOM 2478 C CA . SER A 1 315 ? 21.953 25.734 18.344 1 82.12 315 SER A CA 1
ATOM 2479 C C . SER A 1 315 ? 20.547 25.359 17.938 1 82.12 315 SER A C 1
ATOM 2481 O O . SER A 1 315 ? 20.203 25.422 16.75 1 82.12 315 SER A O 1
ATOM 2483 N N . SER A 1 316 ? 19.766 24.922 18.875 1 88.5 316 SER A N 1
ATOM 2484 C CA . SER A 1 316 ? 18.391 24.484 18.594 1 88.5 316 SER A CA 1
ATOM 2485 C C . SER A 1 316 ? 17.5 24.625 19.828 1 88.5 316 SER A C 1
ATOM 2487 O O . SER A 1 316 ? 18 24.734 20.953 1 88.5 316 SER A O 1
ATOM 2489 N N . CYS A 1 317 ? 16.203 24.672 19.578 1 92.56 317 CYS A N 1
ATOM 2490 C CA . CYS A 1 317 ? 15.266 24.812 20.688 1 92.56 317 CYS A CA 1
ATOM 2491 C C . CYS A 1 317 ? 13.922 24.172 20.359 1 92.56 317 CYS A C 1
ATOM 2493 O O . CYS A 1 317 ? 13.625 23.922 19.188 1 92.56 317 CYS A O 1
ATOM 2495 N N . ALA A 1 318 ? 13.172 23.844 21.375 1 95.06 318 ALA A N 1
ATOM 2496 C CA . ALA A 1 318 ? 11.836 23.281 21.219 1 95.06 318 ALA A CA 1
ATOM 2497 C C . ALA A 1 318 ? 10.953 23.609 22.422 1 95.06 318 ALA A C 1
ATOM 2499 O O . ALA A 1 318 ? 11.461 23.781 23.531 1 95.06 318 ALA A O 1
ATOM 2500 N N . TRP A 1 319 ? 9.711 23.672 22.156 1 96.62 319 TRP A N 1
ATOM 2501 C CA . TRP A 1 319 ? 8.734 23.938 23.203 1 96.62 319 TRP A CA 1
ATOM 2502 C C . TRP A 1 319 ? 8.18 22.641 23.781 1 96.62 319 TRP A C 1
ATOM 2504 O O . TRP A 1 319 ? 8.039 21.656 23.062 1 96.62 319 TRP A O 1
ATOM 2514 N N . PHE A 1 320 ? 7.824 22.75 25.016 1 96.69 320 PHE A N 1
ATOM 2515 C CA . PHE A 1 320 ? 6.945 21.734 25.562 1 96.69 320 PHE A CA 1
ATOM 2516 C C . PHE A 1 320 ? 5.484 22.078 25.312 1 96.69 320 PHE A C 1
ATOM 2518 O O . PHE A 1 320 ? 5.145 23.234 25.078 1 96.69 320 PHE A O 1
ATOM 2525 N N . PRO A 1 321 ? 4.59 21.094 25.406 1 96.25 321 PRO A N 1
ATOM 2526 C CA . PRO A 1 321 ? 3.193 21.312 25.016 1 96.25 321 PRO A CA 1
ATOM 2527 C C . PRO A 1 321 ? 2.471 22.297 25.938 1 96.25 321 PRO A C 1
ATOM 2529 O O . PRO A 1 321 ? 1.436 22.844 25.562 1 96.25 321 PRO A O 1
ATOM 2532 N N . ASP A 1 322 ? 2.998 22.625 27.109 1 95.44 322 ASP A N 1
ATOM 2533 C CA . ASP A 1 322 ? 2.334 23.5 28.078 1 95.44 322 ASP A CA 1
ATOM 2534 C C . ASP A 1 322 ? 2.613 24.969 27.781 1 95.44 322 ASP A C 1
ATOM 2536 O O . ASP A 1 322 ? 2.045 25.844 28.422 1 95.44 322 ASP A O 1
ATOM 2540 N N . SER A 1 323 ? 3.52 25.312 26.891 1 96.75 323 SER A N 1
ATOM 2541 C CA . SER A 1 323 ? 3.908 26.656 26.484 1 96.75 323 SER A CA 1
ATOM 2542 C C . SER A 1 323 ? 4.578 27.406 27.641 1 96.75 323 SER A C 1
ATOM 2544 O O . SER A 1 323 ? 4.527 28.641 27.703 1 96.75 323 SER A O 1
ATOM 2546 N N . LYS A 1 324 ? 5.203 26.609 28.547 1 95.38 324 LYS A N 1
ATOM 2547 C CA . LYS A 1 324 ? 5.855 27.203 29.719 1 95.38 324 LYS A CA 1
ATOM 2548 C C . LYS A 1 324 ? 7.332 26.828 29.766 1 95.38 324 LYS A C 1
ATOM 2550 O O . LYS A 1 324 ? 8.133 27.5 30.422 1 95.38 324 LYS A O 1
ATOM 2555 N N . ARG A 1 325 ? 7.562 25.75 29.219 1 94.38 325 ARG A N 1
ATOM 2556 C CA . ARG A 1 325 ? 8.938 25.25 29.25 1 94.38 325 ARG A CA 1
ATOM 2557 C C . ARG A 1 325 ? 9.492 25.109 27.828 1 94.38 325 ARG A C 1
ATOM 2559 O O . ARG A 1 325 ? 8.758 24.797 26.891 1 94.38 325 ARG A O 1
ATOM 2566 N N . LEU A 1 326 ? 10.711 25.344 27.734 1 94.81 326 LEU A N 1
ATOM 2567 C CA . LEU A 1 326 ? 11.43 25.141 26.484 1 94.81 326 LEU A CA 1
ATOM 2568 C C . LEU A 1 326 ? 12.742 24.406 26.719 1 94.81 326 LEU A C 1
ATOM 2570 O O . LEU A 1 326 ? 13.273 24.422 27.828 1 94.81 326 LEU A O 1
ATOM 2574 N N . VAL A 1 327 ? 13.156 23.719 25.797 1 93.69 327 VAL A N 1
ATOM 2575 C CA . VAL A 1 327 ? 14.43 23 25.859 1 93.69 327 VAL A CA 1
ATOM 2576 C C . VAL A 1 327 ? 15.359 23.516 24.75 1 93.69 327 VAL A C 1
ATOM 2578 O O . VAL A 1 327 ? 14.906 23.781 23.641 1 93.69 327 VAL A O 1
ATOM 2581 N N . CYS A 1 328 ? 16.625 23.672 25.094 1 91.12 328 CYS A N 1
ATOM 2582 C CA . CYS A 1 328 ? 17.609 24.188 24.141 1 91.12 328 CYS A CA 1
ATOM 2583 C C . CYS A 1 328 ? 18.875 23.344 24.156 1 91.12 328 CYS A C 1
ATOM 2585 O O . CYS A 1 328 ? 19.266 22.812 25.188 1 91.12 328 CYS A O 1
ATOM 2587 N N . GLY A 1 329 ? 19.359 23.203 23 1 88.75 329 GLY A N 1
ATOM 2588 C CA . GLY A 1 329 ? 20.672 22.578 22.859 1 88.75 329 GLY A CA 1
ATOM 2589 C C . GLY A 1 329 ? 21.781 23.578 22.578 1 88.75 329 GLY A C 1
ATOM 2590 O O . GLY A 1 329 ? 21.578 24.547 21.844 1 88.75 329 GLY A O 1
ATOM 2591 N N . SER A 1 330 ? 22.922 23.344 23.188 1 82.5 330 SER A N 1
ATOM 2592 C CA . SER A 1 330 ? 24.062 24.234 23 1 82.5 330 SER A CA 1
ATOM 2593 C C . SER A 1 330 ? 25.031 23.703 21.953 1 82.5 330 SER A C 1
ATOM 2595 O O . SER A 1 330 ? 25.172 22.484 21.797 1 82.5 330 SER A O 1
ATOM 2597 N N . SER A 1 331 ? 25.672 24.562 21.219 1 76.69 331 SER A N 1
ATOM 2598 C CA . SER A 1 331 ? 26.719 24.188 20.281 1 76.69 331 SER A CA 1
ATOM 2599 C C . SER A 1 331 ? 28.016 23.797 21 1 76.69 331 SER A C 1
ATOM 2601 O O . SER A 1 331 ? 28.891 23.172 20.422 1 76.69 331 SER A O 1
ATOM 2603 N N . ASP A 1 332 ? 28.109 24.25 22.281 1 76.12 332 ASP A N 1
ATOM 2604 C CA . ASP A 1 332 ? 29.234 23.875 23.125 1 76.12 332 ASP A CA 1
ATOM 2605 C C . ASP A 1 332 ? 29 22.531 23.797 1 76.12 332 ASP A C 1
ATOM 2607 O O . ASP A 1 332 ? 28.078 22.375 24.594 1 76.12 332 ASP A O 1
ATOM 2611 N N . PRO A 1 333 ? 29.844 21.641 23.531 1 75.75 333 PRO A N 1
ATOM 2612 C CA . PRO A 1 333 ? 29.641 20.281 24.062 1 75.75 333 PRO A CA 1
ATOM 2613 C C . PRO A 1 333 ? 29.578 20.266 25.594 1 75.75 333 PRO A C 1
ATOM 2615 O O . PRO A 1 333 ? 28.953 19.359 26.172 1 75.75 333 PRO A O 1
ATOM 2618 N N . GLU A 1 334 ? 30.125 21.219 26.25 1 76.69 334 GLU A N 1
ATOM 2619 C CA . GLU A 1 334 ? 30.172 21.203 27.703 1 76.69 334 GLU A CA 1
ATOM 2620 C C . GLU A 1 334 ? 28.844 21.656 28.312 1 76.69 334 GLU A C 1
ATOM 2622 O O . GLU A 1 334 ? 28.547 21.391 29.469 1 76.69 334 GLU A O 1
ATOM 2627 N N . LYS A 1 335 ? 28.047 22.297 27.594 1 79.69 335 LYS A N 1
ATOM 2628 C CA . LYS A 1 335 ? 26.828 22.891 28.141 1 79.69 335 LYS A CA 1
ATOM 2629 C C . LYS A 1 335 ? 25.625 21.984 27.875 1 79.69 335 LYS A C 1
ATOM 2631 O O . LYS A 1 335 ? 24.625 22.047 28.594 1 79.69 335 LYS A O 1
ATOM 2636 N N . GLY A 1 336 ? 25.656 21.172 26.859 1 85.31 336 GLY A N 1
ATOM 2637 C CA . GLY A 1 336 ? 24.656 20.141 26.625 1 85.31 336 GLY A CA 1
ATOM 2638 C C . GLY A 1 336 ? 23.281 20.703 26.344 1 85.31 336 GLY A C 1
ATOM 2639 O O . GLY A 1 336 ? 23.125 21.641 25.547 1 85.31 336 GLY A O 1
ATOM 2640 N N . ILE A 1 337 ? 22.25 20.062 26.984 1 89.75 337 ILE A N 1
ATOM 2641 C CA . ILE A 1 337 ? 20.844 20.422 26.797 1 89.75 337 ILE A CA 1
ATOM 2642 C C . ILE A 1 337 ? 20.297 21.062 28.078 1 89.75 337 ILE A C 1
ATOM 2644 O O . ILE A 1 337 ? 20.547 20.562 29.172 1 89.75 337 ILE A O 1
ATOM 2648 N N . CYS A 1 338 ? 19.578 22.156 27.922 1 89.94 338 CYS A N 1
ATOM 2649 C CA . CYS A 1 338 ? 19.016 22.844 29.078 1 89.94 338 CYS A CA 1
ATOM 2650 C C . CYS A 1 338 ? 17.531 23.109 28.875 1 89.94 338 CYS A C 1
ATOM 2652 O O . CYS A 1 338 ? 17.094 23.469 27.781 1 89.94 338 CYS A O 1
ATOM 2654 N N . MET A 1 339 ? 16.844 22.906 29.922 1 92.06 339 MET A N 1
ATOM 2655 C CA . MET A 1 339 ? 15.422 23.219 29.953 1 92.06 339 MET A CA 1
ATOM 2656 C C . MET A 1 339 ? 15.172 24.5 30.75 1 92.06 339 MET A C 1
ATOM 2658 O O . MET A 1 339 ? 15.648 24.625 31.891 1 92.06 339 MET A O 1
ATOM 2662 N N . TRP A 1 340 ? 14.43 25.438 30.172 1 92.38 340 TRP A N 1
ATOM 2663 C CA . TRP A 1 340 ? 14.133 26.719 30.797 1 92.38 340 TRP A CA 1
ATOM 2664 C C . TRP A 1 340 ? 12.633 26.938 30.891 1 92.38 340 TRP A C 1
ATOM 2666 O O . TRP A 1 340 ? 11.859 26.375 30.125 1 92.38 340 TRP A O 1
ATOM 2676 N N . ASP A 1 341 ? 12.266 27.766 31.844 1 93.81 341 ASP A N 1
ATOM 2677 C CA . ASP A 1 341 ? 10.922 28.312 31.797 1 93.81 341 ASP A CA 1
ATOM 2678 C C . ASP A 1 341 ? 10.898 29.641 31.031 1 93.81 341 ASP A C 1
ATOM 2680 O O . ASP A 1 341 ? 11.945 30.141 30.594 1 93.81 341 ASP A O 1
ATOM 2684 N N . CYS A 1 342 ? 9.781 30.25 30.828 1 92.62 342 CYS A N 1
ATOM 2685 C CA . CYS A 1 342 ? 9.625 31.438 30 1 92.62 342 CYS A CA 1
ATOM 2686 C C . CYS A 1 342 ? 10.203 32.656 30.703 1 92.62 342 CYS A C 1
ATOM 2688 O O . CYS A 1 342 ? 10.367 33.719 30.078 1 92.62 342 CYS A O 1
ATOM 2690 N N . HIS A 1 343 ? 10.594 32.438 31.984 1 89.94 343 HIS A N 1
ATOM 2691 C CA . HIS A 1 343 ? 11.133 33.562 32.75 1 89.94 343 HIS A CA 1
ATOM 2692 C C . HIS A 1 343 ? 12.648 33.5 32.844 1 89.94 343 HIS A C 1
ATOM 2694 O O . HIS A 1 343 ? 13.281 34.312 33.531 1 89.94 343 HIS A O 1
ATOM 2700 N N . GLY A 1 344 ? 13.188 32.5 32.219 1 86.06 344 GLY A N 1
ATOM 2701 C CA . GLY A 1 344 ? 14.633 32.375 32.125 1 86.06 344 GLY A CA 1
ATOM 2702 C C . GLY A 1 344 ? 15.219 31.484 33.219 1 86.06 344 GLY A C 1
ATOM 2703 O O . GLY A 1 344 ? 16.438 31.375 33.344 1 86.06 344 GLY A O 1
ATOM 2704 N N . ASN A 1 345 ? 14.398 30.891 34.031 1 90.69 345 ASN A N 1
ATOM 2705 C CA . ASN A 1 345 ? 14.898 29.984 35.031 1 90.69 345 ASN A CA 1
ATOM 2706 C C . ASN A 1 345 ? 15.219 28.609 34.469 1 90.69 345 ASN A C 1
ATOM 2708 O O . ASN A 1 345 ? 14.422 28.047 33.719 1 90.69 345 ASN A O 1
ATOM 2712 N N . GLU A 1 346 ? 16.359 28.125 34.812 1 89.38 346 GLU A N 1
ATOM 2713 C CA . GLU A 1 346 ? 16.734 26.781 34.406 1 89.38 346 GLU A CA 1
ATOM 2714 C C . GLU A 1 346 ? 15.984 25.734 35.219 1 89.38 346 GLU A C 1
ATOM 2716 O O . GLU A 1 346 ? 16.031 25.734 36.438 1 89.38 346 GLU A O 1
ATOM 2721 N N . ILE A 1 347 ? 15.359 24.859 34.625 1 91.12 347 ILE A N 1
ATOM 2722 C CA . ILE A 1 347 ? 14.578 23.812 35.281 1 91.12 347 ILE A CA 1
ATOM 2723 C C . ILE A 1 347 ? 15.414 22.547 35.375 1 91.12 347 ILE A C 1
ATOM 2725 O O . ILE A 1 347 ? 15.461 21.906 36.438 1 91.12 347 ILE A O 1
ATOM 2729 N N . LYS A 1 348 ? 15.93 22.141 34.312 1 88.81 348 LYS A N 1
ATOM 2730 C CA . LYS A 1 348 ? 16.703 20.906 34.188 1 88.81 348 LYS A CA 1
ATOM 2731 C C . LYS A 1 348 ? 17.812 21.031 33.156 1 88.81 348 LYS A C 1
ATOM 2733 O O . LYS A 1 348 ? 17.672 21.797 32.188 1 88.81 348 LYS A O 1
ATOM 2738 N N . ALA A 1 349 ? 18.938 20.359 33.375 1 87.62 349 ALA A N 1
ATOM 2739 C CA . ALA A 1 349 ? 20.031 20.391 32.406 1 87.62 349 ALA A CA 1
ATOM 2740 C C . ALA A 1 349 ? 20.625 18.984 32.219 1 87.62 349 ALA A C 1
ATOM 2742 O O . ALA A 1 349 ? 20.75 18.234 33.188 1 87.62 349 ALA A O 1
ATOM 2743 N N . TRP A 1 350 ? 20.766 18.578 31.062 1 83.94 350 TRP A N 1
ATOM 2744 C CA . TRP A 1 350 ? 21.516 17.375 30.719 1 83.94 350 TRP A CA 1
ATOM 2745 C C . TRP A 1 350 ? 22.922 17.719 30.266 1 83.94 350 TRP A C 1
ATOM 2747 O O . TRP A 1 350 ? 23.125 18.219 29.156 1 83.94 350 TRP A O 1
ATOM 2757 N N . ARG A 1 351 ? 23.891 17.5 31.281 1 78.44 351 ARG A N 1
ATOM 2758 C CA . ARG A 1 351 ? 25.297 17.844 31.031 1 78.44 351 ARG A CA 1
ATOM 2759 C C . ARG A 1 351 ? 26.219 16.672 31.328 1 78.44 351 ARG A C 1
ATOM 2761 O O . ARG A 1 351 ? 25.844 15.75 32.062 1 78.44 351 ARG A O 1
ATOM 2768 N N . GLY A 1 352 ? 27.203 16.453 30.609 1 67.12 352 GLY A N 1
ATOM 2769 C CA . GLY A 1 352 ? 28.219 15.461 30.922 1 67.12 352 GLY A CA 1
ATOM 2770 C C . GLY A 1 352 ? 29.422 15.539 29.984 1 67.12 352 GLY A C 1
ATOM 2771 O O . GLY A 1 352 ? 29.359 16.172 28.938 1 67.12 352 GLY A O 1
ATOM 2772 N N . MET A 1 353 ? 30.578 15.117 30.531 1 56.97 353 MET A N 1
ATOM 2773 C CA . MET A 1 353 ? 31.875 15.172 29.859 1 56.97 353 MET A CA 1
ATOM 2774 C C . MET A 1 353 ? 31.797 14.586 28.453 1 56.97 353 MET A C 1
ATOM 2776 O O . MET A 1 353 ? 32.531 15.031 27.562 1 56.97 353 MET A O 1
ATOM 2780 N N . ARG A 1 354 ? 30.891 13.688 28.203 1 64.38 354 ARG A N 1
ATOM 2781 C CA . ARG A 1 354 ? 30.938 13.016 26.906 1 64.38 354 ARG A CA 1
ATOM 2782 C C . ARG A 1 354 ? 29.688 13.32 26.094 1 64.38 354 ARG A C 1
ATOM 2784 O O . ARG A 1 354 ? 29.297 12.531 25.219 1 64.38 354 ARG A O 1
ATOM 2791 N N . MET A 1 355 ? 29.219 14.562 26.312 1 74.44 35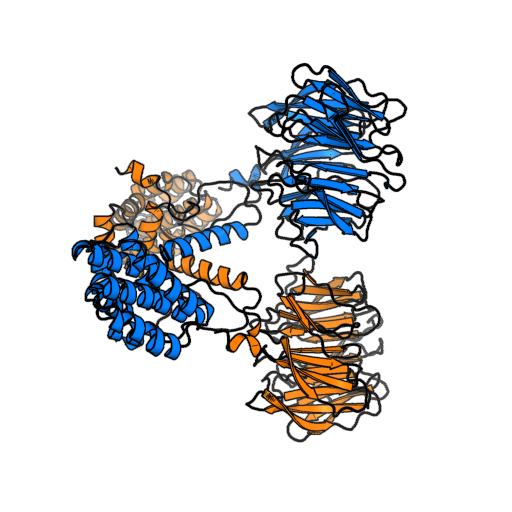5 MET A N 1
ATOM 2792 C CA . MET A 1 355 ? 28.016 14.836 25.516 1 74.44 355 MET A CA 1
ATOM 2793 C C . MET A 1 355 ? 28.391 15.336 24.125 1 74.44 355 MET A C 1
ATOM 2795 O O . MET A 1 355 ? 29.141 16.312 24 1 74.44 355 MET A O 1
ATOM 2799 N N . PRO A 1 356 ? 27.969 14.656 23.156 1 77.06 356 PRO A N 1
ATOM 2800 C CA . PRO A 1 356 ? 28.266 15.125 21.797 1 77.06 356 PRO A CA 1
ATOM 2801 C C . PRO A 1 356 ? 27.578 16.438 21.469 1 77.06 356 PRO A C 1
ATOM 2803 O O . PRO A 1 356 ? 26.688 16.875 22.203 1 77.06 356 PRO A O 1
ATOM 2806 N N . LYS A 1 357 ? 28.094 17.125 20.453 1 81.62 357 LYS A N 1
ATOM 2807 C CA . LYS A 1 357 ? 27.5 18.375 19.969 1 81.62 357 LYS A CA 1
ATOM 2808 C C . LYS A 1 357 ? 26.062 18.156 19.516 1 81.62 357 LYS A C 1
ATOM 2810 O O . LYS A 1 357 ? 25.781 17.188 18.812 1 81.62 357 LYS A O 1
ATOM 2815 N N . ILE A 1 358 ? 25.234 19.109 19.938 1 87.44 358 ILE A N 1
ATOM 2816 C CA . ILE A 1 358 ? 23.812 19.016 19.594 1 87.44 358 ILE A CA 1
ATOM 2817 C C . ILE A 1 358 ? 23.547 19.812 18.312 1 87.44 358 ILE A C 1
ATOM 2819 O O . ILE A 1 358 ? 23.828 21.016 18.25 1 87.44 358 ILE A O 1
ATOM 2823 N N . LEU A 1 359 ? 23.031 19.141 17.359 1 87.75 359 LEU A N 1
ATOM 2824 C CA . LEU A 1 359 ? 22.734 19.781 16.078 1 87.75 359 LEU A CA 1
ATOM 2825 C C . LEU A 1 359 ? 21.297 20.25 16.016 1 87.75 359 LEU A C 1
ATOM 2827 O O . LEU A 1 359 ? 21 21.344 15.508 1 87.75 359 LEU A O 1
ATOM 2831 N N . ASP A 1 360 ? 20.422 19.438 16.453 1 91.75 360 ASP A N 1
ATOM 2832 C CA . ASP A 1 360 ? 19 19.719 16.422 1 91.75 360 ASP A CA 1
ATOM 2833 C C . ASP A 1 360 ? 18.25 18.922 17.484 1 91.75 360 ASP A C 1
ATOM 2835 O O . ASP A 1 360 ? 18.766 17.906 17.984 1 91.75 360 ASP A O 1
ATOM 2839 N N . LEU A 1 361 ? 17.094 19.438 17.875 1 93.44 361 LEU A N 1
ATOM 2840 C CA . LEU A 1 361 ? 16.281 18.703 18.844 1 93.44 361 LEU A CA 1
ATOM 2841 C C . LEU A 1 361 ? 14.812 19.062 18.703 1 93.44 361 LEU A C 1
ATOM 2843 O O . LEU A 1 361 ? 14.469 20.109 18.141 1 93.44 361 LEU A O 1
ATOM 2847 N N . ALA A 1 362 ? 13.977 18.188 19.125 1 96.06 362 ALA A N 1
ATOM 2848 C CA . ALA A 1 362 ? 12.531 18.391 19.078 1 96.06 362 ALA A CA 1
ATOM 2849 C C . ALA A 1 362 ? 11.828 17.625 20.188 1 96.06 362 ALA A C 1
ATOM 2851 O O . ALA A 1 362 ? 12.328 16.594 20.656 1 96.06 362 ALA A O 1
ATOM 2852 N N . VAL A 1 363 ? 10.75 18.234 20.625 1 96.75 363 VAL A N 1
ATOM 2853 C CA . VAL A 1 363 ? 9.875 17.547 21.578 1 96.75 363 VAL A CA 1
ATOM 2854 C C . VAL A 1 363 ? 8.594 17.109 20.875 1 96.75 363 VAL A C 1
ATOM 2856 O O . VAL A 1 363 ? 8 17.875 20.109 1 96.75 363 VAL A O 1
ATOM 2859 N N . THR A 1 364 ? 8.195 15.867 21.156 1 97.56 364 THR A N 1
ATOM 2860 C CA . THR A 1 364 ? 6.949 15.414 20.547 1 97.56 364 THR A CA 1
ATOM 2861 C C . THR A 1 364 ? 5.773 16.25 21.047 1 97.56 364 THR A C 1
ATOM 2863 O O . THR A 1 364 ? 5.762 16.688 22.203 1 97.56 364 THR A O 1
ATOM 2866 N N . PRO A 1 365 ? 4.738 16.391 20.219 1 95.69 365 PRO A N 1
ATOM 2867 C CA . PRO A 1 365 ? 3.598 17.234 20.594 1 95.69 365 PRO A CA 1
ATOM 2868 C C . PRO A 1 365 ? 2.912 16.766 21.875 1 95.69 365 PRO A C 1
ATOM 2870 O O . PRO A 1 365 ? 2.328 17.578 22.594 1 95.69 365 PRO A O 1
ATOM 2873 N N . ASP A 1 366 ? 2.973 15.547 22.219 1 95.44 366 ASP A N 1
ATOM 2874 C CA . ASP A 1 366 ? 2.357 15.047 23.453 1 95.44 366 ASP A CA 1
ATOM 2875 C C . ASP A 1 366 ? 3.279 15.25 24.641 1 95.44 366 ASP A C 1
ATOM 2877 O O . ASP A 1 366 ? 2.893 14.977 25.781 1 95.44 366 ASP A O 1
ATOM 2881 N N . GLY A 1 367 ? 4.566 15.656 24.422 1 95.75 367 GLY A N 1
ATOM 2882 C CA . GLY A 1 367 ? 5.504 16.016 25.484 1 95.75 367 GLY A CA 1
ATOM 2883 C C . GLY A 1 367 ? 6.191 14.805 26.094 1 95.75 367 GLY A C 1
ATOM 2884 O O . GLY A 1 367 ? 6.918 14.93 27.078 1 95.75 367 GLY A O 1
ATOM 2885 N N . LYS A 1 368 ? 6.113 13.688 25.484 1 96.25 368 LYS A N 1
ATOM 2886 C CA . LYS A 1 368 ? 6.574 12.453 26.109 1 96.25 368 LYS A CA 1
ATOM 2887 C C . LYS A 1 368 ? 7.992 12.102 25.672 1 96.25 368 LYS A C 1
ATOM 2889 O O . LYS A 1 368 ? 8.68 11.32 26.328 1 96.25 368 LYS A O 1
ATOM 2894 N N . HIS A 1 369 ? 8.383 12.656 24.547 1 97.19 369 HIS A N 1
ATOM 2895 C CA . HIS A 1 369 ? 9.688 12.266 24.031 1 97.19 369 HIS A CA 1
ATOM 2896 C C . HIS A 1 369 ? 10.508 13.484 23.625 1 97.19 369 HIS A C 1
ATOM 2898 O O . HIS A 1 369 ? 9.961 14.453 23.094 1 97.19 369 HIS A O 1
ATOM 2904 N N . LEU A 1 370 ? 11.797 13.445 23.891 1 96 370 LEU A N 1
ATOM 2905 C CA . LEU A 1 370 ? 12.805 14.375 23.391 1 96 370 LEU A CA 1
ATOM 2906 C C . LEU A 1 370 ? 13.719 13.695 22.375 1 96 370 LEU A C 1
ATOM 2908 O O . LEU A 1 370 ? 14.367 12.695 22.688 1 96 370 LEU A O 1
ATOM 2912 N N . ILE A 1 371 ? 13.68 14.18 21.188 1 96.38 371 ILE A N 1
ATOM 2913 C CA . ILE A 1 371 ? 14.523 13.633 20.125 1 96.38 371 ILE A CA 1
ATOM 2914 C C . ILE A 1 371 ? 15.68 14.594 19.844 1 96.38 371 ILE A C 1
ATOM 2916 O O . ILE A 1 371 ? 15.461 15.773 19.547 1 96.38 371 ILE A O 1
ATOM 2920 N N . THR A 1 372 ? 16.891 14.078 19.875 1 93.69 372 THR A N 1
ATOM 2921 C CA . THR A 1 372 ? 18.078 14.906 19.719 1 93.69 372 THR A CA 1
ATOM 2922 C C . THR A 1 372 ? 19 14.344 18.641 1 93.69 372 THR A C 1
ATOM 2924 O O . THR A 1 372 ? 19.188 13.133 18.562 1 93.69 372 THR A O 1
ATOM 2927 N N . ILE A 1 373 ? 19.438 15.18 17.812 1 92.88 373 ILE A N 1
ATOM 2928 C CA . ILE A 1 373 ? 20.484 14.828 16.859 1 92.88 373 ILE A CA 1
ATOM 2929 C C . ILE A 1 373 ? 21.844 15.258 17.375 1 92.88 373 ILE A C 1
ATOM 2931 O O . ILE A 1 373 ? 22.078 16.438 17.641 1 92.88 373 ILE A O 1
ATOM 2935 N N . PHE A 1 374 ? 22.734 14.211 17.484 1 84.56 374 PHE A N 1
ATOM 2936 C CA . PHE A 1 374 ? 24.078 14.484 17.984 1 84.56 374 PHE A CA 1
ATOM 2937 C C . PHE A 1 374 ? 25.094 14.477 16.828 1 84.56 374 PHE A C 1
ATOM 2939 O O . PHE A 1 374 ? 24.703 14.414 15.664 1 84.56 374 PHE A O 1
ATOM 2946 N N . SER A 1 375 ? 26.469 13.961 17.031 1 71.31 375 SER A N 1
ATOM 2947 C CA . SER A 1 375 ? 27.703 13.852 16.234 1 71.31 375 SER A CA 1
ATOM 2948 C C . SER A 1 375 ? 27.391 13.633 14.758 1 71.31 375 SER A C 1
ATOM 2950 O O . SER A 1 375 ? 28 12.781 14.109 1 71.31 375 SER A O 1
ATOM 2952 N N . GLU A 1 376 ? 26.531 14.164 14.18 1 77.19 376 GLU A N 1
ATOM 2953 C CA . GLU A 1 376 ? 26.094 14.352 12.797 1 77.19 376 GLU A CA 1
ATOM 2954 C C . GLU A 1 376 ? 25.328 13.141 12.281 1 77.19 376 GLU A C 1
ATOM 2956 O O . GLU A 1 376 ? 24.453 13.266 11.422 1 77.19 376 GLU A O 1
ATOM 2961 N N . LYS A 1 377 ? 25.578 11.938 13.023 1 89.31 377 LYS A N 1
ATOM 2962 C CA . LYS A 1 377 ? 24.969 10.766 12.406 1 89.31 377 LYS A CA 1
ATOM 2963 C C . LYS A 1 377 ? 24.188 9.953 13.438 1 89.31 377 LYS A C 1
ATOM 2965 O O . LYS A 1 377 ? 23.875 8.781 13.211 1 89.31 377 LYS A O 1
ATOM 2970 N N . GLU A 1 378 ? 23.953 10.578 14.562 1 91.44 378 GLU A N 1
ATOM 2971 C CA . GLU A 1 378 ? 23.281 9.812 15.609 1 91.44 378 GLU A CA 1
ATOM 2972 C C . GLU A 1 378 ? 22.047 10.562 16.125 1 91.44 378 GLU A C 1
ATOM 2974 O O . GLU A 1 378 ? 22.109 11.766 16.375 1 91.44 378 GLU A O 1
ATOM 2979 N N . LEU A 1 379 ? 21.016 9.758 16.312 1 93.25 379 LEU A N 1
ATOM 2980 C CA . LEU A 1 379 ? 19.781 10.25 16.938 1 93.25 379 LEU A CA 1
ATOM 2981 C C . LEU A 1 379 ? 19.516 9.547 18.266 1 93.25 379 LEU A C 1
ATOM 2983 O O . LEU A 1 379 ? 19.797 8.359 18.406 1 93.25 379 LEU A O 1
ATOM 2987 N N . ARG A 1 380 ? 19.031 10.297 19.203 1 93.44 380 ARG A N 1
ATOM 2988 C CA . ARG A 1 380 ? 18.625 9.727 20.484 1 93.44 380 ARG A CA 1
ATOM 2989 C C . ARG A 1 380 ? 17.188 10.133 20.812 1 93.44 380 ARG A C 1
ATOM 2991 O O . ARG A 1 380 ? 16.828 11.305 20.734 1 93.44 380 ARG A O 1
ATOM 2998 N N . ILE A 1 381 ? 16.391 9.156 21.141 1 95.94 381 ILE A N 1
ATOM 2999 C CA . ILE A 1 381 ? 15.039 9.391 21.625 1 95.94 381 ILE A CA 1
ATOM 3000 C C . ILE A 1 381 ? 14.961 9.141 23.125 1 95.94 381 ILE A C 1
ATOM 3002 O O . ILE A 1 381 ? 15.211 8.023 23.594 1 95.94 381 ILE A O 1
ATOM 3006 N N . LEU A 1 382 ? 14.672 10.133 23.859 1 94.44 382 LEU A N 1
ATOM 3007 C CA . LEU A 1 382 ? 14.539 10.039 25.297 1 94.44 382 LEU A CA 1
ATOM 3008 C C . LEU A 1 382 ? 13.07 10.109 25.719 1 94.44 382 LEU A C 1
ATOM 3010 O O . LEU A 1 382 ? 12.375 11.078 25.391 1 94.44 382 LEU A O 1
ATOM 3014 N N . ASN A 1 383 ? 12.633 9.086 26.359 1 95.62 383 ASN A N 1
ATOM 3015 C CA . ASN A 1 383 ? 11.32 9.148 26.984 1 95.62 383 ASN A CA 1
ATOM 3016 C C . ASN A 1 383 ? 11.352 9.953 28.281 1 95.62 383 ASN A C 1
ATOM 3018 O O . ASN A 1 383 ? 12 9.555 29.25 1 95.62 383 ASN A O 1
ATOM 3022 N N . LEU A 1 384 ? 10.695 11 28.359 1 92.31 384 LEU A N 1
ATOM 3023 C CA . LEU A 1 384 ? 10.797 11.953 29.469 1 92.31 384 LEU A CA 1
ATOM 3024 C C . LEU A 1 384 ? 10.008 11.469 30.672 1 92.31 384 LEU A C 1
ATOM 3026 O O . LEU A 1 384 ? 10.172 11.992 31.781 1 92.31 384 LEU A O 1
ATOM 3030 N N . VAL A 1 385 ? 9.188 10.477 30.422 1 91.94 385 VAL A N 1
ATOM 3031 C CA . VAL A 1 385 ? 8.406 9.906 31.516 1 91.94 385 VAL A CA 1
ATOM 3032 C C . VAL A 1 385 ? 9.18 8.75 32.156 1 91.94 385 VAL A C 1
ATOM 3034 O O . VAL A 1 385 ? 9.406 8.742 33.375 1 91.94 385 VAL A O 1
ATOM 3037 N N . THR A 1 386 ? 9.695 7.879 31.375 1 92.75 386 THR A N 1
ATOM 3038 C CA . THR A 1 386 ? 10.352 6.676 31.875 1 92.75 386 THR A CA 1
ATOM 3039 C C . THR A 1 386 ? 11.867 6.859 31.891 1 92.75 386 THR A C 1
ATOM 3041 O O . THR A 1 386 ? 12.586 6.078 32.531 1 92.75 386 THR A O 1
ATOM 3044 N N . ASN A 1 387 ? 12.414 7.805 31.156 1 91.19 387 ASN A N 1
ATOM 3045 C CA . ASN A 1 387 ? 13.836 8.086 31.016 1 91.19 387 ASN A CA 1
ATOM 3046 C C . ASN A 1 387 ? 14.539 7.02 30.172 1 91.19 387 ASN A C 1
ATOM 3048 O O . ASN A 1 387 ? 15.766 6.922 30.188 1 91.19 387 ASN A O 1
ATOM 3052 N N . ALA A 1 388 ? 13.68 6.281 29.516 1 93.44 388 ALA A N 1
ATOM 3053 C CA . ALA A 1 388 ? 14.266 5.305 28.594 1 93.44 388 ALA A CA 1
ATOM 3054 C C . ALA A 1 388 ? 14.875 5.988 27.375 1 93.44 388 ALA A C 1
ATOM 3056 O O . ALA A 1 388 ? 14.32 6.953 26.844 1 93.44 388 ALA A O 1
ATOM 3057 N N . GLU A 1 389 ? 16.078 5.484 26.953 1 92.94 389 GLU A N 1
ATOM 3058 C CA . GLU A 1 389 ? 16.766 6.059 25.812 1 92.94 389 GLU A CA 1
ATOM 3059 C C . GLU A 1 389 ? 16.891 5.047 24.672 1 92.94 389 GLU A C 1
ATOM 3061 O O . GLU A 1 389 ? 17.109 3.859 24.922 1 92.94 389 GLU A O 1
ATOM 3066 N N . ARG A 1 390 ? 16.688 5.555 23.484 1 93.5 390 ARG A N 1
ATOM 3067 C CA . ARG A 1 390 ? 16.891 4.766 22.266 1 93.5 390 ARG A CA 1
ATOM 3068 C C . ARG A 1 390 ? 17.766 5.504 21.266 1 93.5 390 ARG A C 1
ATOM 3070 O O . ARG A 1 390 ? 17.484 6.648 20.906 1 93.5 390 ARG A O 1
ATOM 3077 N N . ASP A 1 391 ? 18.812 4.785 20.812 1 92.19 391 ASP A N 1
ATOM 3078 C CA . ASP A 1 391 ? 19.719 5.375 19.828 1 92.19 391 ASP A CA 1
ATOM 3079 C C . ASP A 1 391 ? 19.453 4.824 18.438 1 92.19 391 ASP A C 1
ATOM 3081 O O . ASP A 1 391 ? 19.203 3.627 18.266 1 92.19 391 ASP A O 1
ATOM 3085 N N . ILE A 1 392 ? 19.406 5.676 17.484 1 92.69 392 ILE A N 1
ATOM 3086 C CA . ILE A 1 392 ? 19.234 5.309 16.094 1 92.69 392 ILE A CA 1
ATOM 3087 C C . ILE A 1 392 ? 20.422 5.801 15.266 1 92.69 392 ILE A C 1
ATOM 3089 O O . ILE A 1 392 ? 20.594 7.004 15.07 1 92.69 392 ILE A O 1
ATOM 3093 N N . PRO A 1 393 ? 21.203 4.875 14.758 1 90.5 393 PRO A N 1
ATOM 3094 C CA . PRO A 1 393 ? 22.312 5.293 13.906 1 90.5 393 PRO A CA 1
ATOM 3095 C C . PRO A 1 393 ? 21.891 5.539 12.461 1 90.5 393 PRO A C 1
ATOM 3097 O O . PRO A 1 393 ? 21.031 4.828 11.938 1 90.5 393 PRO A O 1
ATOM 3100 N N . GLU A 1 394 ? 22.422 6.602 11.883 1 91.19 394 GLU A N 1
ATOM 3101 C CA . GLU A 1 394 ? 22.297 6.867 10.453 1 91.19 394 GLU A CA 1
ATOM 3102 C C . GLU A 1 394 ? 23.656 6.742 9.742 1 91.19 394 GLU A C 1
ATOM 3104 O O . GLU A 1 394 ? 24.688 7.004 10.344 1 91.19 394 GLU A O 1
ATOM 3109 N N . GLU A 1 395 ? 23.641 6.414 8.508 1 85.5 395 GLU A N 1
ATOM 3110 C CA . GLU A 1 395 ? 24.859 6.234 7.742 1 85.5 395 GLU A CA 1
ATOM 3111 C C . GLU A 1 395 ? 25.422 7.574 7.262 1 85.5 395 GLU A C 1
ATOM 3113 O O . GLU A 1 395 ? 26.625 7.727 7.086 1 85.5 395 GLU A O 1
ATOM 3118 N N . HIS A 1 396 ? 24.531 8.477 7.039 1 90.25 396 HIS A N 1
ATOM 3119 C CA . HIS A 1 396 ? 24.922 9.766 6.492 1 90.25 396 HIS A CA 1
ATOM 3120 C C . HIS A 1 396 ? 24.562 10.906 7.445 1 90.25 396 HIS A C 1
ATOM 3122 O O . HIS A 1 396 ? 23.797 10.703 8.391 1 90.25 396 HIS A O 1
ATOM 3128 N N . THR A 1 397 ? 25.156 12.031 7.203 1 93.12 397 THR A N 1
ATOM 3129 C CA . THR A 1 397 ? 24.984 13.188 8.078 1 93.12 397 THR A CA 1
ATOM 3130 C C . THR A 1 397 ? 23.547 13.688 8.055 1 93.12 397 THR A C 1
ATOM 3132 O O . THR A 1 397 ? 22.953 13.836 6.988 1 93.12 397 THR A O 1
ATOM 3135 N N . ILE A 1 398 ? 23.031 14.008 9.258 1 94.5 398 ILE A N 1
ATOM 3136 C CA . ILE A 1 398 ? 21.688 14.523 9.422 1 94.5 398 ILE A CA 1
ATOM 3137 C C . ILE A 1 398 ? 21.703 16.047 9.422 1 94.5 398 ILE A C 1
ATOM 3139 O O . ILE A 1 398 ? 22.578 16.656 10.047 1 94.5 398 ILE A O 1
ATOM 3143 N N . THR A 1 399 ? 20.734 16.594 8.758 1 91.94 399 THR A N 1
ATOM 3144 C CA . THR A 1 399 ? 20.766 18.047 8.672 1 91.94 399 THR A CA 1
ATOM 3145 C C . THR A 1 399 ? 19.578 18.672 9.391 1 91.94 399 THR A C 1
ATOM 3147 O O . THR A 1 399 ? 19.609 19.828 9.797 1 91.94 399 THR A O 1
ATOM 3150 N N . SER A 1 400 ? 18.562 17.953 9.508 1 93.44 400 SER A N 1
ATOM 3151 C CA . SER A 1 400 ? 17.391 18.516 10.156 1 93.44 400 SER A CA 1
ATOM 3152 C C . SER A 1 400 ? 16.453 17.422 10.664 1 93.44 400 SER A C 1
ATOM 3154 O O . SER A 1 400 ? 16.609 16.25 10.312 1 93.44 400 SER A O 1
ATOM 3156 N N . LEU A 1 401 ? 15.492 17.938 11.547 1 95.5 401 LEU A N 1
ATOM 3157 C CA . LEU A 1 401 ? 14.539 17.047 12.219 1 95.5 401 LEU A CA 1
ATOM 3158 C C . LEU A 1 401 ? 13.141 17.672 12.227 1 95.5 401 LEU A C 1
ATOM 3160 O O . LEU A 1 401 ? 13 18.875 12.438 1 95.5 401 LEU A O 1
ATOM 3164 N N . SER A 1 402 ? 12.156 16.844 11.875 1 96.56 402 SER A N 1
ATOM 3165 C CA . SER A 1 402 ? 10.758 17.281 11.969 1 96.56 402 SER A CA 1
ATOM 3166 C C . SER A 1 402 ? 9.875 16.156 12.516 1 96.56 402 SER A C 1
ATOM 3168 O O . SER A 1 402 ? 10.047 14.992 12.172 1 96.56 402 SER A O 1
ATOM 3170 N N . ILE A 1 403 ? 8.93 16.562 13.336 1 96.75 403 ILE A N 1
ATOM 3171 C CA . ILE A 1 403 ? 8.062 15.586 13.984 1 96.75 403 ILE A CA 1
ATOM 3172 C C . ILE A 1 403 ? 6.641 15.727 13.453 1 96.75 403 ILE A C 1
ATOM 3174 O O . ILE A 1 403 ? 6.18 16.844 13.18 1 96.75 403 ILE A O 1
ATOM 3178 N N . SER A 1 404 ? 5.988 14.531 13.398 1 96.62 404 SER A N 1
ATOM 3179 C CA . SER A 1 404 ? 4.602 14.555 12.945 1 96.62 404 SER A CA 1
ATOM 3180 C C . SER A 1 404 ? 3.67 15.062 14.047 1 96.62 404 SER A C 1
ATOM 3182 O O . SER A 1 404 ? 3.965 14.922 15.234 1 96.62 404 SER A O 1
ATOM 3184 N N . GLY A 1 405 ? 2.531 15.57 13.641 1 93.12 405 GLY A N 1
ATOM 3185 C CA . GLY A 1 405 ? 1.591 16.172 14.57 1 93.12 405 GLY A CA 1
ATOM 3186 C C . GLY A 1 405 ? 1.004 15.188 15.555 1 93.12 405 GLY A C 1
ATOM 3187 O O . GLY A 1 405 ? 0.656 15.547 16.672 1 93.12 405 GLY A O 1
ATOM 3188 N N . ASP A 1 406 ? 0.917 13.977 15.25 1 92.31 406 ASP A N 1
ATOM 3189 C CA . ASP A 1 406 ? 0.31 12.961 16.109 1 92.31 406 ASP A CA 1
ATOM 3190 C C . ASP A 1 406 ? 1.358 12.297 17 1 92.31 406 ASP A C 1
ATOM 3192 O O . ASP A 1 406 ? 1.053 11.344 17.719 1 92.31 406 ASP A O 1
ATOM 3196 N N . SER A 1 407 ? 2.6 12.703 16.891 1 95.75 407 SER A N 1
ATOM 3197 C CA . SER A 1 407 ? 3.707 12.266 17.734 1 95.75 407 SER A CA 1
ATOM 3198 C C . SER A 1 407 ? 4.129 10.844 17.391 1 95.75 407 SER A C 1
ATOM 3200 O O . SER A 1 407 ? 4.828 10.195 18.172 1 95.75 407 SER A O 1
ATOM 3202 N N . LYS A 1 408 ? 3.75 10.336 16.25 1 95.56 408 LYS A N 1
ATOM 3203 C CA . LYS A 1 408 ? 3.998 8.93 15.945 1 95.56 408 LYS A CA 1
ATOM 3204 C C . LYS A 1 408 ? 5.262 8.766 15.102 1 95.56 408 LYS A C 1
ATOM 3206 O O . LYS A 1 408 ? 5.922 7.73 15.156 1 95.56 408 LYS A O 1
ATOM 3211 N N . PHE A 1 409 ? 5.52 9.805 14.297 1 96.94 409 PHE A N 1
ATOM 3212 C CA . PHE A 1 409 ? 6.625 9.688 13.352 1 96.94 409 PHE A CA 1
ATOM 3213 C C . PHE A 1 409 ? 7.516 10.922 13.391 1 96.94 409 PHE A C 1
ATOM 3215 O O . PHE A 1 409 ? 7.125 11.953 13.93 1 96.94 409 PHE A O 1
ATOM 3222 N N . PHE A 1 410 ? 8.711 10.758 12.914 1 97.56 410 PHE A N 1
ATOM 3223 C CA . PHE A 1 410 ? 9.602 11.891 12.648 1 97.56 410 PHE A CA 1
ATOM 3224 C C . PHE A 1 410 ? 10.438 11.633 11.398 1 97.56 410 PHE A C 1
ATOM 3226 O O . PHE A 1 410 ? 10.656 10.484 11.016 1 97.56 410 PHE A O 1
ATOM 3233 N N . ILE A 1 411 ? 10.812 12.711 10.766 1 97.81 411 ILE A N 1
ATOM 3234 C CA . ILE A 1 411 ? 11.633 12.602 9.562 1 97.81 411 ILE A CA 1
ATOM 3235 C C . ILE A 1 411 ? 12.953 13.344 9.766 1 97.81 411 ILE A C 1
ATOM 3237 O O . ILE A 1 411 ? 13.008 14.336 10.5 1 97.81 411 ILE A O 1
ATOM 3241 N N . VAL A 1 412 ? 13.984 12.812 9.156 1 97.12 412 VAL A N 1
ATOM 3242 C CA . VAL A 1 412 ? 15.289 13.461 9.164 1 97.12 412 VAL A CA 1
ATOM 3243 C C . VAL A 1 412 ? 15.805 13.609 7.738 1 97.12 412 VAL A C 1
ATOM 3245 O O . VAL A 1 412 ? 15.609 12.719 6.902 1 97.12 412 VAL A O 1
ATOM 3248 N N . ASN A 1 413 ? 16.344 14.734 7.488 1 96.56 413 ASN A N 1
ATOM 3249 C CA . ASN A 1 413 ? 17.031 14.969 6.215 1 96.56 413 ASN A CA 1
ATOM 3250 C C . ASN A 1 413 ? 18.484 14.547 6.273 1 96.56 413 ASN A C 1
ATOM 3252 O O . ASN A 1 413 ? 19.188 14.844 7.246 1 96.56 413 ASN A O 1
ATOM 3256 N N . LEU A 1 414 ? 18.906 13.898 5.223 1 95.44 414 LEU A N 1
ATOM 3257 C CA . LEU A 1 414 ? 20.297 13.445 5.148 1 95.44 414 LEU A CA 1
ATOM 3258 C C . LEU A 1 414 ? 21 14.062 3.945 1 95.44 414 LEU A C 1
ATOM 3260 O O . LEU A 1 414 ? 20.359 14.367 2.932 1 95.44 414 LEU A O 1
ATOM 3264 N N . ASN A 1 415 ? 22.312 14.188 4.047 1 94.12 415 ASN A N 1
ATOM 3265 C CA . ASN A 1 415 ? 23.078 14.773 2.945 1 94.12 415 ASN A CA 1
ATOM 3266 C C . ASN A 1 415 ? 23.297 13.773 1.817 1 94.12 415 ASN A C 1
ATOM 3268 O O . ASN A 1 415 ? 23.906 14.102 0.799 1 94.12 415 ASN A O 1
ATOM 3272 N N . SER A 1 416 ? 22.797 12.562 1.962 1 88 416 SER A N 1
ATOM 3273 C CA . SER A 1 416 ? 22.766 11.57 0.893 1 88 416 SER A CA 1
ATOM 3274 C C . SER A 1 416 ? 21.578 11.781 -0.029 1 88 416 SER A C 1
ATOM 3276 O O . SER A 1 416 ? 21.266 10.93 -0.864 1 88 416 SER A O 1
ATOM 3278 N N . GLN A 1 417 ? 20.953 12.883 0.208 1 91.56 417 GLN A N 1
ATOM 3279 C CA . GLN A 1 417 ? 19.797 13.266 -0.61 1 91.56 417 GLN A CA 1
ATOM 3280 C C . GLN A 1 417 ? 18.625 12.336 -0.377 1 91.56 417 GLN A C 1
ATOM 3282 O O . GLN A 1 417 ? 17.969 11.891 -1.329 1 91.56 417 GLN A O 1
ATOM 3287 N N . GLU A 1 418 ? 18.453 11.992 0.877 1 92.5 418 GLU A N 1
ATOM 3288 C CA . GLU A 1 418 ? 17.328 11.156 1.306 1 92.5 418 GLU A CA 1
ATOM 3289 C C . GLU A 1 418 ? 16.672 11.719 2.562 1 92.5 418 GLU A C 1
ATOM 3291 O O . GLU A 1 418 ? 17.328 12.406 3.354 1 92.5 418 GLU A O 1
ATOM 3296 N N . ILE A 1 419 ? 15.414 11.438 2.658 1 96.69 419 ILE A N 1
ATOM 3297 C CA . ILE A 1 419 ? 14.68 11.664 3.896 1 96.69 419 ILE A CA 1
ATOM 3298 C C . ILE A 1 419 ? 14.289 10.328 4.52 1 96.69 419 ILE A C 1
ATOM 3300 O O . ILE A 1 419 ? 13.758 9.445 3.836 1 96.69 419 ILE A O 1
ATOM 3304 N N . HIS A 1 420 ? 14.617 10.195 5.75 1 96.06 420 HIS A N 1
ATOM 3305 C CA . HIS A 1 420 ? 14.242 8.984 6.473 1 96.06 420 HIS A CA 1
ATOM 3306 C C . HIS A 1 420 ? 13.109 9.258 7.461 1 96.06 420 HIS A C 1
ATOM 3308 O O . HIS A 1 420 ? 13.164 10.227 8.219 1 96.06 420 HIS A O 1
ATOM 3314 N N . MET A 1 421 ? 12.109 8.398 7.438 1 96.62 421 MET A N 1
ATOM 3315 C CA . MET A 1 421 ? 11.039 8.477 8.422 1 96.62 421 MET A CA 1
ATOM 3316 C C . MET A 1 421 ? 11.141 7.324 9.422 1 96.62 421 MET A C 1
ATOM 3318 O O . MET A 1 421 ? 11.289 6.164 9.031 1 96.62 421 MET A O 1
ATOM 3322 N N . TRP A 1 422 ? 11.016 7.711 10.68 1 96.12 422 TRP A N 1
ATOM 3323 C CA . TRP A 1 422 ? 11.062 6.742 11.773 1 96.12 422 TRP A CA 1
ATOM 3324 C C . TRP A 1 422 ? 9.797 6.809 12.617 1 96.12 422 TRP A C 1
ATOM 3326 O O . TRP A 1 422 ? 9.109 7.832 12.633 1 96.12 422 TRP A O 1
ATOM 3336 N N . ASP A 1 423 ? 9.508 5.676 13.273 1 95.19 423 ASP A N 1
ATOM 3337 C CA . ASP A 1 423 ? 8.445 5.707 14.266 1 95.19 423 ASP A CA 1
ATOM 3338 C C . ASP A 1 423 ? 9 6.031 15.656 1 95.19 423 ASP A C 1
ATOM 3340 O O . ASP A 1 423 ? 10.102 5.59 16 1 95.19 423 ASP A O 1
ATOM 3344 N N . VAL A 1 424 ? 8.344 6.766 16.406 1 96 424 VAL A N 1
ATOM 3345 C CA . VAL A 1 424 ? 8.781 7.191 17.734 1 96 424 VAL A CA 1
ATOM 3346 C C . VAL A 1 424 ? 8.742 6.008 18.703 1 96 424 VAL A C 1
ATOM 3348 O O . VAL A 1 424 ? 9.594 5.883 19.578 1 96 424 VAL A O 1
ATOM 3351 N N . ALA A 1 425 ? 7.828 5.105 18.484 1 92.62 425 ALA A N 1
ATOM 3352 C CA . ALA A 1 425 ? 7.586 3.996 19.406 1 92.62 425 ALA A CA 1
ATOM 3353 C C . ALA A 1 425 ? 8.703 2.963 19.328 1 92.62 425 ALA A C 1
ATOM 3355 O O . ALA A 1 425 ? 8.859 2.139 20.234 1 92.62 425 ALA A O 1
ATOM 3356 N N . GLY A 1 426 ? 9.453 2.953 18.219 1 90.62 426 GLY A N 1
ATOM 3357 C CA . GLY A 1 426 ? 10.594 2.059 18.109 1 90.62 426 GLY A CA 1
ATOM 3358 C C . GLY A 1 426 ? 10.227 0.69 17.562 1 90.62 426 GLY A C 1
ATOM 3359 O O . GLY A 1 426 ? 10.945 -0.286 17.797 1 90.62 426 GLY A O 1
ATOM 3360 N N . LYS A 1 427 ? 9.148 0.563 16.953 1 83.25 427 LYS A N 1
ATOM 3361 C CA . LYS A 1 427 ? 8.711 -0.71 16.391 1 83.25 427 LYS A CA 1
ATOM 3362 C C . LYS A 1 427 ? 9.422 -1.003 15.07 1 83.25 427 LYS A C 1
ATOM 3364 O O . LYS A 1 427 ? 9.562 -2.164 14.68 1 83.25 427 LYS A O 1
ATOM 3369 N N . TRP A 1 428 ? 9.906 0.042 14.383 1 81.75 428 TRP A N 1
ATOM 3370 C CA . TRP A 1 428 ? 10.531 -0.13 13.07 1 81.75 428 TRP A CA 1
ATOM 3371 C C . TRP A 1 428 ? 12.016 -0.437 13.211 1 81.75 428 TRP A C 1
ATOM 3373 O O . TRP A 1 428 ? 12.727 0.23 13.961 1 81.75 428 TRP A O 1
ATOM 3383 N N . VAL A 1 429 ? 12.43 -1.37 12.422 1 75.06 429 VAL A N 1
ATOM 3384 C CA . VAL A 1 429 ? 13.844 -1.722 12.398 1 75.06 429 VAL A CA 1
ATOM 3385 C C . VAL A 1 429 ? 14.57 -0.882 11.352 1 75.06 429 VAL A C 1
ATOM 3387 O O . VAL A 1 429 ? 15.758 -0.575 11.5 1 75.06 429 VAL A O 1
ATOM 3390 N N . THR A 1 430 ? 13.859 -0.558 10.305 1 79.5 430 THR A N 1
ATOM 3391 C CA . THR A 1 430 ? 14.406 0.265 9.234 1 79.5 430 THR A CA 1
ATOM 3392 C C . THR A 1 430 ? 13.477 1.431 8.914 1 79.5 430 THR A C 1
ATOM 3394 O O . THR A 1 430 ? 12.258 1.317 9.062 1 79.5 430 THR A O 1
ATOM 3397 N N . PRO A 1 431 ? 14.117 2.516 8.492 1 89.25 431 PRO A N 1
ATOM 3398 C CA . PRO A 1 431 ? 13.266 3.662 8.18 1 89.25 431 PRO A CA 1
ATOM 3399 C C . PRO A 1 431 ? 12.625 3.559 6.793 1 89.25 431 PRO A C 1
ATOM 3401 O O . PRO A 1 431 ? 13.117 2.82 5.934 1 89.25 431 PRO A O 1
ATOM 3404 N N . LEU A 1 432 ? 11.547 4.277 6.617 1 88 432 LEU A N 1
ATOM 3405 C CA . LEU A 1 432 ? 11.07 4.539 5.262 1 88 432 LEU A CA 1
ATOM 3406 C C . LEU A 1 432 ? 11.875 5.656 4.609 1 88 432 LEU A C 1
ATOM 3408 O O . LEU A 1 432 ? 12.242 6.629 5.27 1 88 432 LEU A O 1
ATOM 3412 N N . LYS A 1 433 ? 12.086 5.555 3.363 1 88.88 433 LYS A N 1
ATOM 3413 C CA . LYS A 1 433 ? 12.984 6.484 2.686 1 88.88 433 LYS A CA 1
ATOM 3414 C C . LYS A 1 433 ? 12.266 7.227 1.566 1 88.88 433 LYS A C 1
ATOM 3416 O O . LYS A 1 433 ? 11.43 6.648 0.865 1 88.88 433 LYS A O 1
ATOM 3421 N N . TYR A 1 434 ? 12.602 8.438 1.442 1 92.06 434 TYR A N 1
ATOM 3422 C CA . TYR A 1 434 ? 12.094 9.305 0.384 1 92.06 434 TYR A CA 1
ATOM 3423 C C . TYR A 1 434 ? 13.242 10 -0.342 1 92.06 434 TYR A C 1
ATOM 3425 O O . TYR A 1 434 ? 14.211 10.438 0.287 1 92.06 434 TYR A O 1
ATOM 3433 N N . TRP A 1 435 ? 13.133 10.062 -1.618 1 87.69 435 TRP A N 1
ATOM 3434 C CA . TRP A 1 435 ? 14.234 10.664 -2.367 1 87.69 435 TRP A CA 1
ATOM 3435 C C . TRP A 1 435 ? 13.719 11.375 -3.615 1 87.69 435 TRP A C 1
ATOM 3437 O O . TRP A 1 435 ? 12.531 11.289 -3.939 1 87.69 435 TRP A O 1
ATOM 3447 N N . GLY A 1 436 ? 14.617 12.039 -4.348 1 88.12 436 GLY A N 1
ATOM 3448 C CA . GLY A 1 436 ? 14.289 12.812 -5.535 1 88.12 436 GLY A CA 1
ATOM 3449 C C . GLY A 1 436 ? 14.805 14.234 -5.484 1 88.12 436 GLY A C 1
ATOM 3450 O O . GLY A 1 436 ? 15.266 14.773 -6.492 1 88.12 436 GLY A O 1
ATOM 3451 N N . HIS A 1 437 ? 14.734 14.742 -4.336 1 94.25 437 HIS A N 1
ATOM 3452 C CA . HIS A 1 437 ? 15.234 16.094 -4.137 1 94.25 437 HIS A CA 1
ATOM 3453 C C . HIS A 1 437 ? 16.766 16.125 -4.07 1 94.25 437 HIS A C 1
ATOM 3455 O O . HIS A 1 437 ? 17.406 15.062 -4.074 1 94.25 437 HIS A O 1
ATOM 3461 N N . LYS A 1 438 ? 17.281 17.328 -4.098 1 94.38 438 LYS A N 1
ATOM 3462 C CA . LYS A 1 438 ? 18.719 17.484 -4.039 1 94.38 438 LYS A CA 1
ATOM 3463 C C . LYS A 1 438 ? 19.156 18.141 -2.727 1 94.38 438 LYS A C 1
ATOM 3465 O O . LYS A 1 438 ? 18.703 19.234 -2.398 1 94.38 438 LYS A O 1
ATOM 3470 N N . GLN A 1 439 ? 20 17.375 -2.027 1 94.19 439 GLN A N 1
ATOM 3471 C CA . GLN A 1 439 ? 20.562 17.906 -0.786 1 94.19 439 GLN A CA 1
ATOM 3472 C C . GLN A 1 439 ? 21.953 17.328 -0.53 1 94.19 439 GLN A C 1
ATOM 3474 O O . GLN A 1 439 ? 22.094 16.234 0.018 1 94.19 439 GLN A O 1
ATOM 3479 N N . HIS A 1 440 ? 22.938 18.203 -0.765 1 91.19 440 HIS A N 1
ATOM 3480 C CA . HIS A 1 440 ? 24.312 17.75 -0.582 1 91.19 440 HIS A CA 1
ATOM 3481 C C . HIS A 1 440 ? 25.031 18.625 0.44 1 91.19 440 HIS A C 1
ATOM 3483 O O . HIS A 1 440 ? 25.688 18.109 1.352 1 91.19 440 HIS A O 1
ATOM 3489 N N . LYS A 1 441 ? 24.875 19.859 0.374 1 90.44 441 LYS A N 1
ATOM 3490 C CA . LYS A 1 441 ? 25.766 20.766 1.069 1 90.44 441 LYS A CA 1
ATOM 3491 C C . LYS A 1 441 ? 25.031 21.547 2.158 1 90.44 441 LYS A C 1
ATOM 3493 O O . LYS A 1 441 ? 25.578 21.797 3.229 1 90.44 441 LYS A O 1
ATOM 3498 N N . TYR A 1 442 ? 23.891 21.906 1.902 1 91.56 442 TYR A N 1
ATOM 3499 C CA . TYR A 1 442 ? 23.219 22.891 2.756 1 91.56 442 TYR A CA 1
ATOM 3500 C C . TYR A 1 442 ? 22.219 22.203 3.674 1 91.56 442 TYR A C 1
ATOM 3502 O O . TYR A 1 442 ? 21.875 21.031 3.473 1 91.56 442 TYR A O 1
ATOM 3510 N N . VAL A 1 443 ? 21.844 23.047 4.688 1 92.56 443 VAL A N 1
ATOM 3511 C CA . VAL A 1 443 ? 20.781 22.578 5.594 1 92.56 443 VAL A CA 1
ATOM 3512 C C . VAL A 1 443 ? 19.422 22.797 4.957 1 92.56 443 VAL A C 1
ATOM 3514 O O . VAL A 1 443 ? 19.031 23.938 4.664 1 92.56 443 VAL A O 1
ATOM 3517 N N . ILE A 1 444 ? 18.734 21.734 4.707 1 96 444 ILE A N 1
ATOM 3518 C CA . ILE A 1 444 ? 17.375 21.781 4.191 1 96 444 ILE A CA 1
ATOM 3519 C C . ILE A 1 444 ? 16.406 21.188 5.219 1 96 444 ILE A C 1
ATOM 3521 O O . ILE A 1 444 ? 16.688 20.156 5.824 1 96 444 ILE A O 1
ATOM 3525 N N . ARG A 1 445 ? 15.32 21.891 5.406 1 95.88 445 ARG A N 1
ATOM 3526 C CA . ARG A 1 445 ? 14.344 21.422 6.395 1 95.88 445 ARG A CA 1
ATOM 3527 C C . ARG A 1 445 ? 13.039 21 5.723 1 95.88 445 ARG A C 1
ATOM 3529 O O . ARG A 1 445 ? 12.484 21.75 4.918 1 95.88 445 ARG A O 1
ATOM 3536 N N . SER A 1 446 ? 12.594 19.781 6.086 1 97.75 446 SER A N 1
ATOM 3537 C CA . SER A 1 446 ? 11.352 19.219 5.582 1 97.75 446 SER A CA 1
ATOM 3538 C C . SER A 1 446 ? 10.25 19.25 6.641 1 97.75 446 SER A C 1
ATOM 3540 O O . SER A 1 446 ? 10.516 19.562 7.805 1 97.75 446 SER A O 1
ATOM 3542 N N . CYS A 1 447 ? 9.055 18.969 6.164 1 97.75 447 CYS A N 1
ATOM 3543 C CA . CYS A 1 447 ? 7.957 18.953 7.125 1 97.75 447 CYS A CA 1
ATOM 3544 C C . CYS A 1 447 ? 6.883 17.953 6.715 1 97.75 447 CYS A C 1
ATOM 3546 O O . CYS A 1 447 ? 6.855 17.5 5.57 1 97.75 447 CYS A O 1
ATOM 3548 N N . PHE A 1 448 ? 6.098 17.594 7.73 1 97.19 448 PHE A N 1
ATOM 3549 C CA . PHE A 1 448 ? 4.855 16.875 7.469 1 97.19 448 PHE A CA 1
ATOM 3550 C C . PHE A 1 448 ? 3.744 17.828 7.066 1 97.19 448 PHE A C 1
ATOM 3552 O O . PHE A 1 448 ? 3.807 19.016 7.379 1 97.19 448 PHE A O 1
ATOM 3559 N N . GLY A 1 449 ? 2.812 17.234 6.371 1 94.44 449 GLY A N 1
ATOM 3560 C CA . GLY A 1 449 ? 1.697 18.094 5.988 1 94.44 449 GLY A CA 1
ATOM 3561 C C . GLY A 1 449 ? 0.448 17.312 5.621 1 94.44 449 GLY A C 1
ATOM 3562 O O . GLY A 1 449 ? 0.492 16.078 5.492 1 94.44 449 GLY A O 1
ATOM 3563 N N . GLY A 1 450 ? -0.638 18.125 5.508 1 90.12 450 GLY A N 1
ATOM 3564 C CA . GLY A 1 450 ? -1.908 17.516 5.125 1 90.12 450 GLY A CA 1
ATOM 3565 C C . GLY A 1 450 ? -2.652 16.906 6.293 1 90.12 450 GLY A C 1
ATOM 3566 O O . GLY A 1 450 ? -2.23 17.031 7.445 1 90.12 450 GLY A O 1
ATOM 3567 N N . LEU A 1 451 ? -3.771 16.203 5.863 1 83.44 451 LEU A N 1
ATOM 3568 C CA . LEU A 1 451 ? -4.582 15.508 6.863 1 83.44 451 LEU A CA 1
ATOM 3569 C C . LEU A 1 451 ? -3.82 14.328 7.457 1 83.44 451 LEU A C 1
ATOM 3571 O O . LEU A 1 451 ? -3.283 13.492 6.719 1 83.44 451 LEU A O 1
ATOM 3575 N N . ASN A 1 452 ? -3.639 14.32 8.766 1 82.25 452 ASN A N 1
ATOM 3576 C CA . ASN A 1 452 ? -3.006 13.234 9.5 1 82.25 452 ASN A CA 1
ATOM 3577 C C . ASN A 1 452 ? -1.549 13.047 9.086 1 82.25 452 ASN A C 1
ATOM 3579 O O . ASN A 1 452 ? -1.054 11.922 9.031 1 82.25 452 ASN A O 1
ATOM 3583 N N . SER A 1 453 ? -0.914 14.109 8.609 1 91 453 SER A N 1
ATOM 3584 C CA . SER A 1 453 ? 0.5 14.086 8.242 1 91 453 SER A CA 1
ATOM 3585 C C . SER A 1 453 ? 0.764 13.094 7.117 1 91 453 SER A C 1
ATOM 3587 O O . SER A 1 453 ? 1.771 12.383 7.133 1 91 453 SER A O 1
ATOM 3589 N N . THR A 1 454 ? -0.151 13.07 6.188 1 92.12 454 THR A N 1
ATOM 3590 C CA . THR A 1 454 ? -0.057 12.109 5.098 1 92.12 454 THR A CA 1
ATOM 3591 C C . THR A 1 454 ? 1.033 12.508 4.109 1 92.12 454 THR A C 1
ATOM 3593 O O . THR A 1 454 ? 1.538 11.672 3.359 1 92.12 454 THR A O 1
ATOM 3596 N N . PHE A 1 455 ? 1.411 13.742 4.156 1 96.12 455 PHE A N 1
ATOM 3597 C CA . PHE A 1 455 ? 2.354 14.227 3.158 1 96.12 455 PHE A CA 1
ATOM 3598 C C . PHE A 1 455 ? 3.654 14.68 3.812 1 96.12 455 PHE A C 1
ATOM 3600 O O . PHE A 1 455 ? 3.676 15 5.004 1 96.12 455 PHE A O 1
ATOM 3607 N N . ILE A 1 456 ? 4.664 14.641 3.012 1 97.62 456 ILE A N 1
ATOM 3608 C CA . ILE A 1 456 ? 5.969 15.195 3.352 1 97.62 456 ILE A CA 1
ATOM 3609 C C . ILE A 1 456 ? 6.387 16.219 2.293 1 97.62 456 ILE A C 1
ATOM 3611 O O . ILE A 1 456 ? 6.211 15.977 1.095 1 97.62 456 ILE A O 1
ATOM 3615 N N . ALA A 1 457 ? 6.84 17.344 2.719 1 98.31 457 ALA A N 1
ATOM 3616 C CA . ALA A 1 457 ? 7.355 18.359 1.806 1 98.31 457 ALA A CA 1
ATOM 3617 C C . ALA A 1 457 ? 8.789 18.734 2.16 1 98.31 457 ALA A C 1
ATOM 3619 O O . ALA A 1 457 ? 9.18 18.688 3.33 1 98.31 457 ALA A O 1
ATOM 3620 N N . SER A 1 458 ? 9.547 19.062 1.166 1 98.44 458 SER A N 1
ATOM 3621 C CA . SER A 1 458 ? 10.93 19.453 1.391 1 98.44 458 SER A CA 1
ATOM 3622 C C . SER A 1 458 ? 11.398 20.469 0.353 1 98.44 458 SER A C 1
ATOM 3624 O O . SER A 1 458 ? 10.945 20.453 -0.792 1 98.44 458 SER A O 1
ATOM 3626 N N . GLY A 1 459 ? 12.266 21.328 0.822 1 98.25 459 GLY A N 1
ATOM 3627 C CA . GLY A 1 459 ? 13.016 22.109 -0.145 1 98.25 459 GLY A CA 1
ATOM 3628 C C . GLY A 1 459 ? 14.125 21.328 -0.821 1 98.25 459 GLY A C 1
ATOM 3629 O O . GLY A 1 459 ? 14.289 20.125 -0.564 1 98.25 459 GLY A O 1
ATOM 3630 N N . SER A 1 460 ? 14.805 22.016 -1.651 1 98.19 460 SER A N 1
ATOM 3631 C CA . SER A 1 460 ? 15.859 21.359 -2.428 1 98.19 460 SER A CA 1
ATOM 3632 C C . SER A 1 460 ? 16.891 22.375 -2.91 1 98.19 460 SER A C 1
ATOM 3634 O O . SER A 1 460 ? 16.594 23.562 -3.049 1 98.19 460 SER A O 1
ATOM 3636 N N . GLU A 1 461 ? 18.031 21.875 -3.152 1 97.94 461 GLU A N 1
ATOM 3637 C CA . GLU A 1 461 ? 19.125 22.734 -3.623 1 97.94 461 GLU A CA 1
ATOM 3638 C C . GLU A 1 461 ? 18.922 23.125 -5.082 1 97.94 461 GLU A C 1
ATOM 3640 O O . GLU A 1 461 ? 19.531 24.094 -5.562 1 97.94 461 GLU A O 1
ATOM 3645 N N . ASN A 1 462 ? 18.031 22.391 -5.805 1 96.75 462 ASN A N 1
ATOM 3646 C CA . ASN A 1 462 ? 17.781 22.719 -7.203 1 96.75 462 ASN A CA 1
ATOM 3647 C C . ASN A 1 462 ? 16.625 23.688 -7.348 1 96.75 462 ASN A C 1
ATOM 3649 O O . ASN A 1 462 ? 15.891 23.656 -8.344 1 96.75 462 ASN A O 1
ATOM 3653 N N . SER A 1 463 ? 16.297 24.422 -6.316 1 97.94 463 SER A N 1
ATOM 3654 C CA . SER A 1 463 ? 15.391 25.578 -6.297 1 97.94 463 SER A CA 1
ATOM 3655 C C . SER A 1 463 ? 13.938 25.125 -6.387 1 97.94 463 SER A C 1
ATOM 3657 O O . SER A 1 463 ? 13.07 25.891 -6.801 1 97.94 463 SER A O 1
ATOM 3659 N N . LYS A 1 464 ? 13.695 23.891 -6.027 1 98.31 464 LYS A N 1
ATOM 3660 C CA . LYS A 1 464 ? 12.344 23.344 -6.125 1 98.31 464 LYS A CA 1
ATOM 3661 C C . LYS A 1 464 ? 11.844 22.859 -4.766 1 98.31 464 LYS A C 1
ATOM 3663 O O . LYS A 1 464 ? 12.617 22.75 -3.816 1 98.31 464 LYS A O 1
ATOM 3668 N N . VAL A 1 465 ? 10.539 22.703 -4.727 1 98.56 465 VAL A N 1
ATOM 3669 C CA . VAL A 1 465 ? 9.898 22.062 -3.582 1 98.56 465 VAL A CA 1
ATOM 3670 C C . VAL A 1 465 ? 9.344 20.688 -3.994 1 98.56 465 VAL A C 1
ATOM 3672 O O . VAL A 1 465 ? 8.68 20.578 -5.027 1 98.56 465 VAL A O 1
ATOM 3675 N N . TYR A 1 466 ? 9.625 19.719 -3.18 1 98.06 466 TYR A N 1
ATOM 3676 C CA . TYR A 1 466 ? 9.148 18.375 -3.455 1 98.06 466 TYR A CA 1
ATOM 3677 C C . TYR A 1 466 ? 8.086 17.953 -2.449 1 98.06 466 TYR A C 1
ATOM 3679 O O . TYR A 1 466 ? 8.203 18.25 -1.257 1 98.06 466 TYR A O 1
ATOM 3687 N N . ILE A 1 467 ? 7.094 17.234 -2.916 1 97.25 467 ILE A N 1
ATOM 3688 C CA . ILE A 1 467 ? 6.035 16.719 -2.057 1 97.25 467 ILE A CA 1
ATOM 3689 C C . ILE A 1 467 ? 5.887 15.211 -2.264 1 97.25 467 ILE A C 1
ATOM 3691 O O . ILE A 1 467 ? 5.848 14.734 -3.4 1 97.25 467 ILE A O 1
ATOM 3695 N N . TRP A 1 468 ? 5.836 14.469 -1.173 1 95.81 468 TRP A N 1
ATOM 3696 C CA . TRP A 1 468 ? 5.602 13.023 -1.188 1 95.81 468 TRP A CA 1
ATOM 3697 C C . TRP A 1 468 ? 4.309 12.68 -0.464 1 95.81 468 TRP A C 1
ATOM 3699 O O . TRP A 1 468 ? 3.855 13.422 0.408 1 95.81 468 TRP A O 1
ATOM 3709 N N . ASN A 1 469 ? 3.652 11.594 -0.957 1 93.25 469 ASN A N 1
ATOM 3710 C CA . ASN A 1 469 ? 2.773 10.828 -0.078 1 93.25 469 ASN A CA 1
ATOM 3711 C C . ASN A 1 469 ? 3.559 9.859 0.796 1 93.25 469 ASN A C 1
ATOM 3713 O O . ASN A 1 469 ? 4.406 9.117 0.297 1 93.25 469 ASN A O 1
ATOM 3717 N N . ARG A 1 470 ? 3.342 9.891 2.035 1 91.69 470 ARG A N 1
ATOM 3718 C CA . ARG A 1 470 ? 4.156 9.141 2.986 1 91.69 470 ARG A CA 1
ATOM 3719 C C . ARG A 1 470 ? 4.168 7.656 2.652 1 91.69 470 ARG A C 1
ATOM 3721 O O . ARG A 1 470 ? 5.062 6.926 3.074 1 91.69 470 ARG A O 1
ATOM 3728 N N . ARG A 1 471 ? 3.188 7.184 1.937 1 84.88 471 ARG A N 1
ATOM 3729 C CA . ARG A 1 471 ? 3.057 5.766 1.631 1 84.88 471 ARG A CA 1
ATOM 3730 C C . ARG A 1 471 ? 3.918 5.379 0.432 1 84.88 471 ARG A C 1
ATOM 3732 O O . ARG A 1 471 ? 4.098 4.195 0.144 1 84.88 471 ARG A O 1
ATOM 3739 N N . LYS A 1 472 ? 4.453 6.391 -0.263 1 81.75 472 LYS A N 1
ATOM 3740 C CA . LYS A 1 472 ? 5.277 6.137 -1.44 1 81.75 472 LYS A CA 1
ATOM 3741 C C . LYS A 1 472 ? 6.633 6.832 -1.325 1 81.75 472 LYS A C 1
ATOM 3743 O O . LYS A 1 472 ? 6.719 7.953 -0.817 1 81.75 472 LYS A O 1
ATOM 3748 N N . PRO A 1 473 ? 7.637 6.199 -1.807 1 82.44 473 PRO A N 1
ATOM 3749 C CA . PRO A 1 473 ? 8.977 6.785 -1.695 1 82.44 473 PRO A CA 1
ATOM 3750 C C . PRO A 1 473 ? 9.227 7.875 -2.734 1 82.44 473 PRO A C 1
ATOM 3752 O O . PRO A 1 473 ? 10.133 8.695 -2.564 1 82.44 473 PRO A O 1
ATOM 3755 N N . TRP A 1 474 ? 8.422 7.867 -3.787 1 83.56 474 TRP A N 1
ATOM 3756 C CA . TRP A 1 474 ? 8.641 8.836 -4.852 1 83.56 474 TRP A CA 1
ATOM 3757 C C . TRP A 1 474 ? 7.738 10.055 -4.668 1 83.56 474 TRP A C 1
ATOM 3759 O O . TRP A 1 474 ? 6.602 9.93 -4.199 1 83.56 474 TRP A O 1
ATOM 3769 N N . HIS A 1 475 ? 8.289 11.125 -5.188 1 91.06 475 HIS A N 1
ATOM 3770 C CA . HIS A 1 475 ? 7.535 12.367 -5.051 1 91.06 475 HIS A CA 1
ATOM 3771 C C . HIS A 1 475 ? 6.301 12.367 -5.945 1 91.06 475 HIS A C 1
ATOM 3773 O O . HIS A 1 475 ? 6.32 11.797 -7.035 1 91.06 475 HIS A O 1
ATOM 3779 N N . ILE A 1 476 ? 5.273 13.055 -5.562 1 91.56 476 ILE A N 1
ATOM 3780 C CA . ILE A 1 476 ? 4.047 13.133 -6.348 1 91.56 476 ILE A CA 1
ATOM 3781 C C . ILE A 1 476 ? 3.957 14.492 -7.031 1 91.56 476 ILE A C 1
ATOM 3783 O O . ILE A 1 476 ? 3.24 14.648 -8.023 1 91.56 476 ILE A O 1
ATOM 3787 N N . GLU A 1 477 ? 4.676 15.5 -6.418 1 94.38 477 GLU A N 1
ATOM 3788 C CA . GLU A 1 477 ? 4.695 16.828 -7.02 1 94.38 477 GLU A CA 1
ATOM 3789 C C . GLU A 1 477 ? 6.074 17.469 -6.895 1 94.38 477 GLU A C 1
ATOM 3791 O O . GLU A 1 477 ? 6.805 17.203 -5.938 1 94.38 477 GLU A O 1
ATOM 3796 N N . VAL A 1 478 ? 6.434 18.203 -7.844 1 96.38 478 VAL A N 1
ATOM 3797 C CA . VAL A 1 478 ? 7.602 19.078 -7.84 1 96.38 478 VAL A CA 1
ATOM 3798 C C . VAL A 1 478 ? 7.176 20.516 -8.18 1 96.38 478 VAL A C 1
ATOM 3800 O O . VAL A 1 478 ? 6.637 20.766 -9.258 1 96.38 478 VAL A O 1
ATOM 3803 N N . LEU A 1 479 ? 7.383 21.375 -7.277 1 97.62 479 LEU A N 1
ATOM 3804 C CA . LEU A 1 479 ? 6.934 22.766 -7.434 1 97.62 479 LEU A CA 1
ATOM 3805 C C . LEU A 1 479 ? 8.086 23.656 -7.863 1 97.62 479 LEU A C 1
ATOM 3807 O O . LEU A 1 479 ? 9.117 23.734 -7.18 1 97.62 479 LEU A O 1
ATOM 3811 N N . SER A 1 480 ? 7.84 24.328 -8.906 1 97.44 480 SER A N 1
ATOM 3812 C CA . SER A 1 480 ? 8.844 25.25 -9.422 1 97.44 480 SER A CA 1
ATOM 3813 C C . SER A 1 480 ? 8.445 26.703 -9.164 1 97.44 480 SER A C 1
ATOM 3815 O O . SER A 1 480 ? 7.258 27.031 -9.133 1 97.44 480 SER A O 1
ATOM 3817 N N . GLY A 1 481 ? 9.445 27.516 -8.938 1 97.06 481 GLY A N 1
ATOM 3818 C CA . GLY A 1 481 ? 9.195 28.938 -8.734 1 97.06 481 GLY A CA 1
ATOM 3819 C C . GLY A 1 481 ? 10.398 29.688 -8.211 1 97.06 481 GLY A C 1
ATOM 3820 O O . GLY A 1 481 ? 10.781 30.719 -8.758 1 97.06 481 GLY A O 1
ATOM 3821 N N . HIS A 1 482 ? 11.031 29.156 -7.172 1 98.38 482 HIS A N 1
ATOM 3822 C CA . HIS A 1 482 ? 12.211 29.781 -6.582 1 98.38 482 HIS A CA 1
ATOM 3823 C C . HIS A 1 482 ? 13.375 29.797 -7.559 1 98.38 482 HIS A C 1
ATOM 3825 O O . HIS A 1 482 ? 13.414 29 -8.5 1 98.38 482 HIS A O 1
ATOM 3831 N N . ARG A 1 483 ? 14.305 30.641 -7.324 1 98.06 483 ARG A N 1
ATOM 3832 C CA . ARG A 1 483 ? 15.445 30.781 -8.219 1 98.06 483 ARG A CA 1
ATOM 3833 C C . ARG A 1 483 ? 16.703 30.203 -7.602 1 98.06 483 ARG A C 1
ATOM 3835 O O . ARG A 1 483 ? 17.703 29.984 -8.297 1 98.06 483 ARG A O 1
ATOM 3842 N N . MET A 1 484 ? 16.672 30.031 -6.355 1 98.38 484 MET A N 1
ATOM 3843 C CA . MET A 1 484 ? 17.812 29.484 -5.637 1 98.38 484 MET A CA 1
ATOM 3844 C C . MET A 1 484 ? 17.391 28.406 -4.66 1 98.38 484 MET A C 1
ATOM 3846 O O . MET A 1 484 ? 16.234 27.938 -4.703 1 98.38 484 MET A O 1
ATOM 3850 N N . THR A 1 485 ? 18.297 27.938 -3.861 1 98.31 485 THR A N 1
ATOM 3851 C CA . THR A 1 485 ? 18.062 26.844 -2.924 1 98.31 485 THR A CA 1
ATOM 3852 C C . THR A 1 485 ? 16.859 27.141 -2.031 1 98.31 485 THR A C 1
ATOM 3854 O O . THR A 1 485 ? 16.703 28.266 -1.548 1 98.31 485 THR A O 1
ATOM 3857 N N . VAL A 1 486 ? 16.031 26.156 -1.907 1 98.75 486 VAL A N 1
ATOM 3858 C CA . VAL A 1 486 ? 14.922 26.234 -0.958 1 98.75 486 VAL A CA 1
ATOM 3859 C C . VAL A 1 486 ? 15.336 25.609 0.368 1 98.75 486 VAL A C 1
ATOM 3861 O O . VAL A 1 486 ? 15.516 24.391 0.454 1 98.75 486 VAL A O 1
ATOM 3864 N N . ASN A 1 487 ? 15.289 26.375 1.44 1 98.19 487 ASN A N 1
ATOM 3865 C CA . ASN A 1 487 ? 15.914 25.984 2.699 1 98.19 487 ASN A CA 1
ATOM 3866 C C . ASN A 1 487 ? 14.914 25.328 3.639 1 98.19 487 ASN A C 1
ATOM 3868 O O . ASN A 1 487 ? 15.289 24.484 4.453 1 98.19 487 ASN A O 1
ATOM 3872 N N . SER A 1 488 ? 13.727 25.812 3.537 1 98.25 488 SER A N 1
ATOM 3873 C CA . SER A 1 488 ? 12.719 25.375 4.508 1 98.25 488 SER A CA 1
ATOM 3874 C C . SER A 1 488 ? 11.32 25.453 3.916 1 98.25 488 SER A C 1
ATOM 3876 O O . SER A 1 488 ? 11.039 26.297 3.062 1 98.25 488 SER A O 1
ATOM 3878 N N . VAL A 1 489 ? 10.508 24.531 4.344 1 98.69 489 VAL A N 1
ATOM 3879 C CA . VAL A 1 489 ? 9.094 24.531 3.969 1 98.69 489 VAL A CA 1
ATOM 3880 C C . VAL A 1 489 ? 8.234 24.312 5.211 1 98.69 489 VAL A C 1
ATOM 3882 O O . VAL A 1 489 ? 8.703 23.75 6.211 1 98.69 489 VAL A O 1
ATOM 3885 N N . SER A 1 490 ? 7.016 24.766 5.141 1 98.56 490 SER A N 1
ATOM 3886 C CA . SER A 1 490 ? 6.066 24.594 6.234 1 98.56 490 SER A CA 1
ATOM 3887 C C . SER A 1 490 ? 4.637 24.469 5.715 1 98.56 490 SER A C 1
ATOM 3889 O O . SER A 1 490 ? 4.172 25.328 4.957 1 98.56 490 SER A O 1
ATOM 3891 N N . TRP A 1 491 ? 4.016 23.406 6.148 1 97.88 491 TRP A N 1
ATOM 3892 C CA . TRP A 1 491 ? 2.627 23.156 5.777 1 97.88 491 TRP A CA 1
ATOM 3893 C C . TRP A 1 491 ? 1.673 23.734 6.82 1 97.88 491 TRP A C 1
ATOM 3895 O O . TRP A 1 491 ? 1.871 23.531 8.023 1 97.88 491 TRP A O 1
ATOM 3905 N N . ASN A 1 492 ? 0.684 24.484 6.379 1 97 492 ASN A N 1
ATOM 3906 C CA . ASN A 1 492 ? -0.28 25.016 7.332 1 97 492 ASN A CA 1
ATOM 3907 C C . ASN A 1 492 ? -1.097 23.906 7.992 1 97 492 ASN A C 1
ATOM 3909 O O . ASN A 1 492 ? -1.746 23.125 7.309 1 97 492 ASN A O 1
ATOM 3913 N N . PRO A 1 493 ? -1.129 23.844 9.281 1 93.94 493 PRO A N 1
ATOM 3914 C CA . PRO A 1 493 ? -1.782 22.719 9.961 1 93.94 493 PRO A CA 1
ATOM 3915 C C . PRO A 1 493 ? -3.307 22.797 9.891 1 93.94 493 PRO A C 1
ATOM 3917 O O . PRO A 1 493 ? -3.99 21.797 10.102 1 93.94 493 PRO A O 1
ATOM 3920 N N . ARG A 1 494 ? -3.885 23.938 9.586 1 92.31 494 ARG A N 1
ATOM 3921 C CA . ARG A 1 494 ? -5.336 24.109 9.617 1 92.31 494 ARG A CA 1
ATOM 3922 C C . ARG A 1 494 ? -5.891 24.312 8.211 1 92.31 494 ARG A C 1
ATOM 3924 O O . ARG A 1 494 ? -7.086 24.109 7.98 1 92.31 494 ARG A O 1
ATOM 3931 N N . ARG A 1 495 ? -5.055 24.703 7.418 1 91.88 495 ARG A N 1
ATOM 3932 C CA . ARG A 1 495 ? -5.402 24.828 6.008 1 91.88 495 ARG A CA 1
ATOM 3933 C C . ARG A 1 495 ? -4.57 23.875 5.148 1 91.88 495 ARG A C 1
ATOM 3935 O O . ARG A 1 495 ? -3.516 24.266 4.637 1 91.88 495 ARG A O 1
ATOM 3942 N N . GLY A 1 496 ? -5.062 22.781 4.922 1 90.5 496 GLY A N 1
ATOM 3943 C CA . GLY A 1 496 ? -4.328 21.688 4.309 1 90.5 496 GLY A CA 1
ATOM 3944 C C . GLY A 1 496 ? -3.869 22 2.895 1 90.5 496 GLY A C 1
ATOM 3945 O O . GLY A 1 496 ? -2.996 21.312 2.357 1 90.5 496 GLY A O 1
ATOM 3946 N N . GLN A 1 497 ? -4.344 23.031 2.262 1 92.5 497 GLN A N 1
ATOM 3947 C CA . GLN A 1 497 ? -3.99 23.359 0.885 1 92.5 497 GLN A CA 1
ATOM 3948 C C . GLN A 1 497 ? -3.016 24.531 0.834 1 92.5 497 GLN A C 1
ATOM 3950 O O . GLN A 1 497 ? -2.865 25.188 -0.204 1 92.5 497 GLN A O 1
ATOM 3955 N N . MET A 1 498 ? -2.398 24.844 1.949 1 95.94 498 MET A N 1
ATOM 3956 C CA . MET A 1 498 ? -1.482 25.984 2.008 1 95.94 498 MET A CA 1
ATOM 3957 C C . MET A 1 498 ? -0.101 25.547 2.482 1 95.94 498 MET A C 1
ATOM 3959 O O . MET A 1 498 ? 0.025 24.891 3.521 1 95.94 498 MET A O 1
ATOM 3963 N N . LEU A 1 499 ? 0.917 25.859 1.697 1 98.12 499 LEU A N 1
ATOM 3964 C CA . LEU A 1 499 ? 2.314 25.547 1.974 1 98.12 499 LEU A CA 1
ATOM 3965 C C . LEU A 1 499 ? 3.191 26.781 1.79 1 98.12 499 LEU A C 1
ATOM 3967 O O . LEU A 1 499 ? 2.945 27.594 0.897 1 98.12 499 LEU A O 1
ATOM 3971 N N . ALA A 1 500 ? 4.148 26.984 2.658 1 98.88 500 ALA A N 1
ATOM 3972 C CA . ALA A 1 500 ? 5.121 28.078 2.521 1 98.88 500 ALA A CA 1
ATOM 3973 C C . ALA A 1 500 ? 6.527 27.516 2.295 1 98.88 500 ALA A C 1
ATOM 3975 O O . ALA A 1 500 ? 6.895 26.484 2.865 1 98.88 500 ALA A O 1
ATOM 3976 N N . SER A 1 501 ? 7.293 28.172 1.508 1 98.88 501 SER A N 1
ATOM 3977 C CA . SER A 1 501 ? 8.688 27.797 1.268 1 98.88 501 SER A CA 1
ATOM 3978 C C . SER A 1 501 ? 9.602 29.016 1.351 1 98.88 501 SER A C 1
ATOM 3980 O O . SER A 1 501 ? 9.227 30.109 0.928 1 98.88 501 SER A O 1
ATOM 3982 N N . ALA A 1 502 ? 10.773 28.859 1.936 1 98.75 502 ALA A N 1
ATOM 3983 C CA . ALA A 1 502 ? 11.797 29.891 2.084 1 98.75 502 ALA A CA 1
ATOM 3984 C C . ALA A 1 502 ? 13.016 29.594 1.224 1 98.75 502 ALA A C 1
ATOM 3986 O O . ALA A 1 502 ? 13.461 28.438 1.151 1 98.75 502 ALA A O 1
ATOM 3987 N N . SER A 1 503 ? 13.602 30.641 0.664 1 98.75 503 SER A N 1
ATOM 3988 C CA . SER A 1 503 ? 14.68 30.406 -0.292 1 98.75 503 SER A CA 1
ATOM 3989 C C . SER A 1 503 ? 15.805 31.406 -0.115 1 98.75 503 SER A C 1
ATOM 3991 O O . SER A 1 503 ? 15.609 32.469 0.489 1 98.75 503 SER A O 1
ATOM 3993 N N . ASP A 1 504 ? 16.922 31.047 -0.663 1 98.5 504 ASP A N 1
ATOM 3994 C CA . ASP A 1 504 ? 18.078 31.922 -0.735 1 98.5 504 ASP A CA 1
ATOM 3995 C C . ASP A 1 504 ? 17.812 33.094 -1.695 1 98.5 504 ASP A C 1
ATOM 3997 O O . ASP A 1 504 ? 18.562 34.062 -1.708 1 98.5 504 ASP A O 1
ATOM 4001 N N . ASP A 1 505 ? 16.812 33.031 -2.445 1 98.31 505 ASP A N 1
ATOM 4002 C CA . ASP A 1 505 ? 16.516 34.062 -3.418 1 98.31 505 ASP A CA 1
ATOM 4003 C C . ASP A 1 505 ? 15.828 35.25 -2.754 1 98.31 505 ASP A C 1
ATOM 4005 O O . ASP A 1 505 ? 15.234 36.094 -3.432 1 98.31 505 ASP A O 1
ATOM 4009 N N . HIS A 1 506 ? 15.734 35.25 -1.471 1 98.31 506 HIS A N 1
ATOM 4010 C CA . HIS A 1 506 ? 15.273 36.344 -0.62 1 98.31 506 HIS A CA 1
ATOM 4011 C C . HIS A 1 506 ? 13.758 36.375 -0.548 1 98.31 506 HIS A C 1
ATOM 4013 O O . HIS A 1 506 ? 13.18 37.375 -0.068 1 98.31 506 HIS A O 1
ATOM 4019 N N . THR A 1 507 ? 13.141 35.281 -0.977 1 98.5 507 THR A N 1
ATOM 4020 C CA . THR A 1 507 ? 11.68 35.344 -1.02 1 98.5 507 THR A CA 1
ATOM 4021 C C . THR A 1 507 ? 11.078 34.156 -0.24 1 98.5 507 THR A C 1
ATOM 4023 O O . THR A 1 507 ? 11.773 33.188 0.047 1 98.5 507 THR A O 1
ATOM 4026 N N . ILE A 1 508 ? 9.836 34.406 0.142 1 98.88 508 ILE A N 1
ATOM 4027 C CA . ILE A 1 508 ? 8.953 33.344 0.633 1 98.88 508 ILE A CA 1
ATOM 4028 C C . ILE A 1 508 ? 7.801 33.156 -0.343 1 98.88 508 ILE A C 1
ATOM 4030 O O . ILE A 1 508 ? 7.141 34.125 -0.746 1 98.88 508 ILE A O 1
ATOM 4034 N N . ARG A 1 509 ? 7.617 31.953 -0.733 1 98.81 509 ARG A N 1
ATOM 4035 C CA . ARG A 1 509 ? 6.477 31.672 -1.601 1 98.81 509 ARG A CA 1
ATOM 4036 C C . ARG A 1 509 ? 5.371 30.953 -0.838 1 98.81 509 ARG A C 1
ATOM 4038 O O . ARG A 1 509 ? 5.641 30.031 -0.073 1 98.81 509 ARG A O 1
ATOM 4045 N N . ILE A 1 510 ? 4.164 31.438 -1.072 1 98.75 510 ILE A N 1
ATOM 4046 C CA . ILE A 1 510 ? 2.971 30.75 -0.574 1 98.75 510 ILE A CA 1
ATOM 4047 C C . ILE A 1 510 ? 2.324 29.953 -1.701 1 98.75 510 ILE A C 1
ATOM 4049 O O . ILE A 1 510 ? 2.027 30.5 -2.768 1 98.75 510 ILE A O 1
ATOM 4053 N N . TRP A 1 511 ? 2.17 28.656 -1.413 1 98.12 511 TRP A N 1
ATOM 4054 C CA . TRP A 1 511 ? 1.615 27.75 -2.408 1 98.12 511 TRP A CA 1
ATOM 4055 C C . TRP A 1 511 ? 0.174 27.375 -2.07 1 98.12 511 TRP A C 1
ATOM 4057 O O . TRP A 1 511 ? -0.154 27.141 -0.905 1 98.12 511 TRP A O 1
ATOM 4067 N N . GLY A 1 512 ? -0.681 27.344 -3.104 1 95.62 512 GLY A N 1
ATOM 4068 C CA . GLY A 1 512 ? -2.076 26.953 -3.002 1 95.62 512 GLY A CA 1
ATOM 4069 C C . GLY A 1 512 ? -2.506 26 -4.102 1 95.62 512 GLY A C 1
ATOM 4070 O O . GLY A 1 512 ? -1.673 25.516 -4.871 1 95.62 512 GLY A O 1
ATOM 4071 N N . PRO A 1 513 ? -3.795 25.625 -4.117 1 91.12 513 PRO A N 1
ATOM 4072 C CA . PRO A 1 513 ? -4.301 24.688 -5.125 1 91.12 513 PRO A CA 1
ATOM 4073 C C . PRO A 1 513 ? -4.348 25.281 -6.523 1 91.12 513 PRO A C 1
ATOM 4075 O O . PRO A 1 513 ? -4.453 26.516 -6.668 1 91.12 513 PRO A O 1
ATOM 4078 N N . SER A 1 514 ? -4.176 24.344 -7.555 1 82.81 514 SER A N 1
ATOM 4079 C CA . SER A 1 514 ? -4.281 24.812 -8.938 1 82.81 514 SER A CA 1
ATOM 4080 C C . SER A 1 514 ? -5.707 25.234 -9.266 1 82.81 514 SER A C 1
ATOM 4082 O O . SER A 1 514 ? -6.668 24.609 -8.812 1 82.81 514 SER A O 1
ATOM 4084 N N . LEU A 1 515 ? -5.934 26.484 -9.719 1 66.19 515 LEU A N 1
ATOM 4085 C CA . LEU A 1 515 ? -7.25 26.984 -10.117 1 66.19 515 LEU A CA 1
ATOM 4086 C C . LEU A 1 515 ? -7.723 26.297 -11.391 1 66.19 515 LEU A C 1
ATOM 4088 O O . LEU A 1 515 ? -8.898 26.391 -11.75 1 66.19 515 LEU A O 1
ATOM 4092 N N . SER A 1 516 ? -6.941 25.922 -12.25 1 53.06 516 SER A N 1
ATOM 4093 C CA . SER A 1 516 ? -7.418 25.469 -13.555 1 53.06 516 SER A CA 1
ATOM 4094 C C . SER A 1 516 ? -8.469 24.375 -13.422 1 53.06 516 SER A C 1
ATOM 4096 O O . SER A 1 516 ? -9.406 24.312 -14.219 1 53.06 516 SER A O 1
ATOM 4098 N N . ASN A 1 517 ? -8.312 23.406 -12.719 1 46.94 517 ASN A N 1
ATOM 4099 C CA . ASN A 1 517 ? -9.266 22.312 -12.938 1 46.94 517 ASN A CA 1
ATOM 4100 C C . ASN A 1 517 ? -10.617 22.609 -12.289 1 46.94 517 ASN A C 1
ATOM 4102 O O . ASN A 1 517 ? -11.461 21.719 -12.172 1 46.94 517 ASN A O 1
ATOM 4106 N N . LYS A 1 518 ? -10.875 23.672 -11.664 1 43.34 518 LYS A N 1
ATOM 4107 C CA . LYS A 1 518 ? -12.281 23.891 -11.32 1 43.34 518 LYS A CA 1
ATOM 4108 C C . LYS A 1 518 ? -13.133 24.031 -12.578 1 43.34 518 LYS A C 1
ATOM 4110 O O . LYS A 1 518 ? -14.359 23.906 -12.523 1 43.34 518 LYS A O 1
ATOM 4115 N N . ASP A 1 519 ? -12.852 24.781 -13.57 1 33.59 519 ASP A N 1
ATOM 4116 C CA . ASP A 1 519 ? -13.75 24.891 -14.711 1 33.59 519 ASP A CA 1
ATOM 4117 C C . ASP A 1 519 ? -13.891 23.547 -15.43 1 33.59 519 ASP A C 1
ATOM 4119 O O . ASP A 1 519 ? -14.703 23.406 -16.344 1 33.59 519 ASP A O 1
ATOM 4123 N N . ALA A 1 520 ? -13.102 22.734 -15.562 1 32.91 520 ALA A N 1
ATOM 4124 C CA . ALA A 1 520 ? -13.438 21.484 -16.219 1 32.91 520 ALA A CA 1
ATOM 4125 C C . ALA A 1 520 ? -14.438 20.672 -15.398 1 32.91 520 ALA A C 1
ATOM 4127 O O . ALA A 1 520 ? -14.82 19.562 -15.781 1 32.91 520 ALA A O 1
ATOM 4128 N N . ALA A 1 521 ? -14.688 20.984 -14.07 1 27.19 521 ALA A N 1
ATOM 4129 C CA . ALA A 1 521 ? -15.961 20.375 -13.695 1 27.19 521 ALA A CA 1
ATOM 4130 C C . ALA A 1 521 ? -17.125 21.281 -14.07 1 27.19 521 ALA A C 1
ATOM 4132 O O . ALA A 1 521 ? -17.125 22.484 -13.789 1 27.19 521 ALA A O 1
ATOM 4133 N N . MET B 1 1 ? -38.031 13.289 11.094 1 33.16 1 MET B N 1
ATOM 4134 C CA . MET B 1 1 ? -37.688 11.875 10.984 1 33.16 1 MET B CA 1
ATOM 4135 C C . MET B 1 1 ? -36.781 11.625 9.773 1 33.16 1 MET B C 1
ATOM 4137 O O . MET B 1 1 ? -35.844 10.844 9.852 1 33.16 1 MET B O 1
ATOM 4141 N N . LEU B 1 2 ? -37.156 12.211 8.633 1 40.72 2 LEU B N 1
ATOM 4142 C CA . LEU B 1 2 ? -36.469 12.07 7.352 1 40.72 2 LEU B CA 1
ATOM 4143 C C . LEU B 1 2 ? -35.094 12.727 7.398 1 40.72 2 LEU B C 1
ATOM 4145 O O . LEU B 1 2 ? -34.125 12.164 6.891 1 40.72 2 LEU B O 1
ATOM 4149 N N . MET B 1 3 ? -35.062 13.859 7.887 1 45.53 3 MET B N 1
ATOM 4150 C CA . MET B 1 3 ? -33.844 14.672 7.93 1 45.53 3 MET B CA 1
ATOM 4151 C C . MET B 1 3 ? -32.812 14.047 8.852 1 45.53 3 MET B C 1
ATOM 4153 O O . MET B 1 3 ? -31.594 14.18 8.617 1 45.53 3 MET B O 1
ATOM 4157 N N . GLU B 1 4 ? -33.25 13.695 10 1 47.84 4 GLU B N 1
ATOM 4158 C CA . GLU B 1 4 ? -32.406 13.094 11.023 1 47.84 4 GLU B CA 1
ATOM 4159 C C . GLU B 1 4 ? -31.734 11.82 10.516 1 47.84 4 GLU B C 1
ATOM 4161 O O . GLU B 1 4 ? -30.594 11.523 10.883 1 47.84 4 GLU B O 1
ATOM 4166 N N . THR B 1 5 ? -32.469 10.984 9.773 1 51.62 5 THR B N 1
ATOM 4167 C CA . THR B 1 5 ? -32.031 9.742 9.156 1 51.62 5 THR B CA 1
ATOM 4168 C C . THR B 1 5 ? -30.859 10 8.195 1 51.62 5 THR B C 1
ATOM 4170 O O . THR B 1 5 ? -29.984 9.148 8.047 1 51.62 5 THR B O 1
ATOM 4173 N N . LEU B 1 6 ? -30.844 11.25 7.645 1 60.19 6 LEU B N 1
ATOM 4174 C CA . LEU B 1 6 ? -29.859 11.586 6.625 1 60.19 6 LEU B CA 1
ATOM 4175 C C . LEU B 1 6 ? -28.484 11.828 7.254 1 60.19 6 LEU B C 1
ATOM 4177 O O . LEU B 1 6 ? -27.469 11.68 6.59 1 60.19 6 LEU B O 1
ATOM 4181 N N . SER B 1 7 ? -28.516 11.953 8.492 1 72 7 SER B N 1
ATOM 4182 C CA . SER B 1 7 ? -27.219 12.383 9.039 1 72 7 SER B CA 1
ATOM 4183 C C . SER B 1 7 ? -26.578 11.266 9.859 1 72 7 SER B C 1
ATOM 4185 O O . SER B 1 7 ? -25.438 11.398 10.297 1 72 7 SER B O 1
ATOM 4187 N N . THR B 1 8 ? -27.312 10.109 9.953 1 88.62 8 THR B N 1
ATOM 4188 C CA . THR B 1 8 ? -26.766 9.047 10.789 1 88.62 8 THR B CA 1
ATOM 4189 C C . THR B 1 8 ? -25.625 8.328 10.078 1 88.62 8 THR B C 1
ATOM 4191 O O . THR B 1 8 ? -25.719 8.031 8.883 1 88.62 8 THR B O 1
ATOM 4194 N N . VAL B 1 9 ? -24.578 8.156 10.789 1 92.12 9 VAL B N 1
ATOM 4195 C CA . VAL B 1 9 ? -23.422 7.488 10.219 1 92.12 9 VAL B CA 1
ATOM 4196 C C . VAL B 1 9 ? -23.203 6.141 10.898 1 92.12 9 VAL B C 1
ATOM 4198 O O . VAL B 1 9 ? -23.578 5.961 12.062 1 92.12 9 VAL B O 1
ATOM 4201 N N . LEU B 1 10 ? -22.766 5.141 10.156 1 94.56 10 LEU B N 1
ATOM 4202 C CA . LEU B 1 10 ? -22.516 3.779 10.617 1 94.56 10 LEU B CA 1
ATOM 4203 C C . LEU B 1 10 ? -21.031 3.434 10.531 1 94.56 10 LEU B C 1
ATOM 4205 O O . LEU B 1 10 ? -20.25 4.188 9.945 1 94.56 10 LEU B O 1
ATOM 4209 N N . GLY B 1 11 ? -20.625 2.27 11.133 1 91.94 11 GLY B N 1
ATOM 4210 C CA . GLY B 1 11 ? -19.25 1.797 11.117 1 91.94 11 GLY B CA 1
ATOM 4211 C C . GLY B 1 11 ? -18.438 2.283 12.297 1 91.94 11 GLY B C 1
ATOM 4212 O O . GLY B 1 11 ? -18.766 3.299 12.914 1 91.94 11 GLY B O 1
ATOM 4213 N N . ALA B 1 12 ? -17.438 1.645 12.57 1 91.5 12 ALA B N 1
ATOM 4214 C CA . ALA B 1 12 ? -16.578 1.986 13.695 1 91.5 12 ALA B CA 1
ATOM 4215 C C . ALA B 1 12 ? -15.938 3.359 13.5 1 91.5 12 ALA B C 1
ATOM 4217 O O . ALA B 1 12 ? -15.711 4.09 14.469 1 91.5 12 ALA B O 1
ATOM 4218 N N . LYS B 1 13 ? -15.781 3.811 12.242 1 90.06 13 LYS B N 1
ATOM 4219 C CA . LYS B 1 13 ? -15.133 5.082 11.938 1 90.06 13 LYS B CA 1
ATOM 4220 C C . LYS B 1 13 ? -16.156 6.125 11.492 1 90.06 13 LYS B C 1
ATOM 4222 O O . LYS B 1 13 ? -15.789 7.258 11.172 1 90.06 13 LYS B O 1
ATOM 4227 N N . GLY B 1 14 ? -17.344 5.711 11.391 1 90.94 14 GLY B N 1
ATOM 4228 C CA . GLY B 1 14 ? -18.406 6.629 11.039 1 90.94 14 GLY B CA 1
ATOM 4229 C C . GLY B 1 14 ? -18.328 7.117 9.602 1 90.94 14 GLY B C 1
ATOM 4230 O O . GLY B 1 14 ? -18.625 8.273 9.32 1 90.94 14 GLY B O 1
ATOM 4231 N N . LEU B 1 15 ? -17.922 6.242 8.68 1 90.69 15 LEU B N 1
ATOM 4232 C CA . LEU B 1 15 ? -17.672 6.664 7.309 1 90.69 15 LEU B CA 1
ATOM 4233 C C . LEU B 1 15 ? -18.859 6.309 6.41 1 90.69 15 LEU B C 1
ATOM 4235 O O . LEU B 1 15 ? -18.859 6.656 5.227 1 90.69 15 LEU B O 1
ATOM 4239 N N . ILE B 1 16 ? -19.828 5.637 6.973 1 94.69 16 ILE B N 1
ATOM 4240 C CA . ILE B 1 16 ? -20.922 5.133 6.168 1 94.69 16 ILE B CA 1
ATOM 4241 C C . ILE B 1 16 ? -22.203 5.922 6.484 1 94.69 16 ILE B C 1
ATOM 4243 O O . ILE B 1 16 ? -22.703 5.863 7.605 1 94.69 16 ILE B O 1
ATOM 4247 N N . LYS B 1 17 ? -22.703 6.574 5.516 1 94.38 17 LYS B N 1
ATOM 4248 C CA . LYS B 1 17 ? -24.031 7.18 5.676 1 94.38 17 LYS B CA 1
ATOM 4249 C C . LYS B 1 17 ? -25.125 6.129 5.594 1 94.38 17 LYS B C 1
ATOM 4251 O O . LYS B 1 17 ? -25.234 5.402 4.602 1 94.38 17 LYS B O 1
ATOM 4256 N N . LYS B 1 18 ? -25.938 6.051 6.578 1 95.94 18 LYS B N 1
ATOM 4257 C CA . LYS B 1 18 ? -26.938 5 6.691 1 95.94 18 LYS B CA 1
ATOM 4258 C C . LYS B 1 18 ? -27.875 4.988 5.48 1 95.94 18 LYS B C 1
ATOM 4260 O O . LYS B 1 18 ? -28.172 3.928 4.93 1 95.94 18 LYS B O 1
ATOM 4265 N N . HIS B 1 19 ? -28.344 6.168 5.039 1 95.12 19 HIS B N 1
ATOM 4266 C CA . HIS B 1 19 ? -29.297 6.234 3.936 1 95.12 19 HIS B CA 1
ATOM 4267 C C . HIS B 1 19 ? -28.672 5.734 2.639 1 95.12 19 HIS B C 1
ATOM 4269 O O . HIS B 1 19 ? -29.328 5.066 1.842 1 95.12 19 HIS B O 1
ATOM 4275 N N . GLU B 1 20 ? -27.406 6.023 2.387 1 95.75 20 GLU B N 1
ATOM 4276 C CA . GLU B 1 20 ? -26.719 5.535 1.195 1 95.75 20 GLU B CA 1
ATOM 4277 C C . GLU B 1 20 ? -26.484 4.027 1.262 1 95.75 20 GLU B C 1
ATOM 4279 O O . GLU B 1 20 ? -26.641 3.328 0.256 1 95.75 20 GLU B O 1
ATOM 4284 N N . PHE B 1 21 ? -26.156 3.646 2.502 1 97.19 21 PHE B N 1
ATOM 4285 C CA . PHE B 1 21 ? -25.906 2.23 2.729 1 97.19 21 PHE B CA 1
ATOM 4286 C C . PHE B 1 21 ? -27.141 1.396 2.436 1 97.19 21 PHE B C 1
ATOM 4288 O O . PHE B 1 21 ? -27.062 0.39 1.727 1 97.19 21 PHE B O 1
ATOM 4295 N N . VAL B 1 22 ? -28.25 1.748 2.934 1 97.88 22 VAL B N 1
ATOM 4296 C CA . VAL B 1 22 ? -29.516 1.038 2.732 1 97.88 22 VAL B CA 1
ATOM 4297 C C . VAL B 1 22 ? -29.891 1.064 1.253 1 97.88 22 VAL B C 1
ATOM 4299 O O . VAL B 1 22 ? -30.344 0.056 0.701 1 97.88 22 VAL B O 1
ATOM 4302 N N . ARG B 1 23 ? -29.703 2.201 0.617 1 97.06 23 ARG B N 1
ATOM 4303 C CA . ARG B 1 23 ? -30 2.314 -0.807 1 97.06 23 ARG B CA 1
ATOM 4304 C C . ARG B 1 23 ? -29.172 1.329 -1.621 1 97.06 23 ARG B C 1
ATOM 4306 O O . ARG B 1 23 ? -29.688 0.671 -2.527 1 97.06 23 ARG B O 1
ATOM 4313 N N . VAL B 1 24 ? -27.938 1.196 -1.296 1 97.69 24 VAL B N 1
ATOM 4314 C CA . VAL B 1 24 ? -27.047 0.293 -2.002 1 97.69 24 VAL B CA 1
ATOM 4315 C C . VAL B 1 24 ? -27.453 -1.154 -1.747 1 97.69 24 VAL B C 1
ATOM 4317 O O . VAL B 1 24 ? -27.344 -2.004 -2.635 1 97.69 24 VAL B O 1
ATOM 4320 N N . ILE B 1 25 ? -27.953 -1.503 -0.566 1 98.56 25 ILE B N 1
ATOM 4321 C CA . ILE B 1 25 ? -28.438 -2.842 -0.25 1 98.56 25 ILE B CA 1
ATOM 4322 C C . ILE B 1 25 ? -29.672 -3.146 -1.078 1 98.56 25 ILE B C 1
ATOM 4324 O O . ILE B 1 25 ? -29.828 -4.25 -1.613 1 98.56 25 ILE B O 1
ATOM 4328 N N . ILE B 1 26 ? -30.578 -2.148 -1.164 1 98.38 26 ILE B N 1
ATOM 4329 C CA . ILE B 1 26 ? -31.797 -2.324 -1.957 1 98.38 26 ILE B CA 1
ATOM 4330 C C . ILE B 1 26 ? -31.422 -2.662 -3.4 1 98.38 26 ILE B C 1
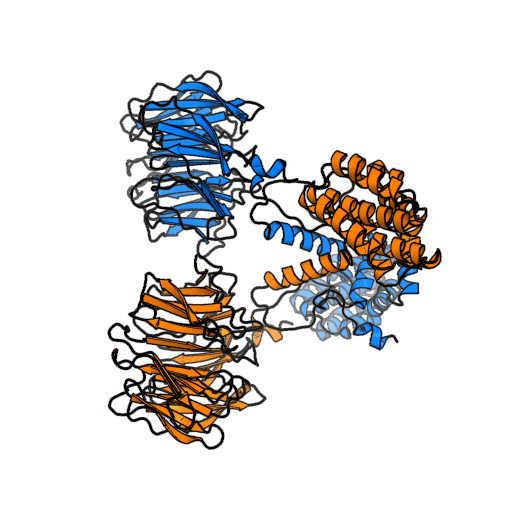ATOM 4332 O O . ILE B 1 26 ? -31.953 -3.615 -3.977 1 98.38 26 ILE B O 1
ATOM 4336 N N . GLN B 1 27 ? -30.5 -1.872 -3.967 1 97.44 27 GLN B N 1
ATOM 4337 C CA . GLN B 1 27 ? -30.031 -2.158 -5.32 1 97.44 27 GLN B CA 1
ATOM 4338 C C . GLN B 1 27 ? -29.516 -3.588 -5.43 1 97.44 27 GLN B C 1
ATOM 4340 O O . GLN B 1 27 ? -29.781 -4.277 -6.414 1 97.44 27 GLN B O 1
ATOM 4345 N N . CYS B 1 28 ? -28.75 -3.998 -4.461 1 98.19 28 CYS B N 1
ATOM 4346 C CA . CYS B 1 28 ? -28.156 -5.324 -4.457 1 98.19 28 CYS B CA 1
ATOM 4347 C C . CYS B 1 28 ? -29.219 -6.414 -4.473 1 98.19 28 CYS B C 1
ATOM 4349 O O . CYS B 1 28 ? -29.109 -7.383 -5.227 1 98.19 28 CYS B O 1
ATOM 4351 N N . LEU B 1 29 ? -30.25 -6.262 -3.664 1 98.38 29 LEU B N 1
ATOM 4352 C CA . LEU B 1 29 ? -31.328 -7.242 -3.6 1 98.38 29 LEU B CA 1
ATOM 4353 C C . LEU B 1 29 ? -32.031 -7.363 -4.945 1 98.38 29 LEU B C 1
ATOM 4355 O O . LEU B 1 29 ? -32.312 -8.469 -5.402 1 98.38 29 LEU B O 1
ATOM 4359 N N . TYR B 1 30 ? -32.281 -6.227 -5.574 1 97 30 TYR B N 1
ATOM 4360 C CA . TYR B 1 30 ? -32.875 -6.27 -6.906 1 97 30 TYR B CA 1
ATOM 4361 C C . TYR B 1 30 ? -31.953 -7 -7.887 1 97 30 TYR B C 1
ATOM 4363 O O . TYR B 1 30 ? -32.406 -7.836 -8.664 1 97 30 TYR B O 1
ATOM 4371 N N . SER B 1 31 ? -30.688 -6.711 -7.863 1 95.81 31 SER B N 1
ATOM 4372 C CA . SER B 1 31 ? -29.719 -7.277 -8.789 1 95.81 31 SER B CA 1
ATOM 4373 C C . SER B 1 31 ? -29.578 -8.781 -8.594 1 95.81 31 SER B C 1
ATOM 4375 O O . SER B 1 31 ? -29.328 -9.523 -9.555 1 95.81 31 SER B O 1
ATOM 4377 N N . LEU B 1 32 ? -29.766 -9.242 -7.324 1 96.5 32 LEU B N 1
ATOM 4378 C CA . LEU B 1 32 ? -29.609 -10.664 -7.012 1 96.5 32 LEU B CA 1
ATOM 4379 C C . LEU B 1 32 ? -30.906 -11.422 -7.305 1 96.5 32 LEU B C 1
ATOM 4381 O O . LEU B 1 32 ? -30.938 -12.648 -7.203 1 96.5 32 LEU B O 1
ATOM 4385 N N . GLY B 1 33 ? -31.969 -10.672 -7.652 1 96.31 33 GLY B N 1
ATOM 4386 C CA . GLY B 1 33 ? -33.219 -11.297 -8.016 1 96.31 33 GLY B CA 1
ATOM 4387 C C . GLY B 1 33 ? -34.188 -11.43 -6.852 1 96.31 33 GLY B C 1
ATOM 4388 O O . GLY B 1 33 ? -35.188 -12.141 -6.949 1 96.31 33 GLY B O 1
ATOM 4389 N N . TYR B 1 34 ? -33.875 -10.859 -5.777 1 97.88 34 TYR B N 1
ATOM 4390 C CA . TYR B 1 34 ? -34.781 -10.891 -4.621 1 97.88 34 TYR B CA 1
ATOM 4391 C C . TYR B 1 34 ? -35.688 -9.68 -4.605 1 97.88 34 TYR B C 1
ATOM 4393 O O . TYR B 1 34 ? -35.625 -8.844 -3.703 1 97.88 34 TYR B O 1
ATOM 4401 N N . ARG B 1 35 ? -36.625 -9.586 -5.41 1 97.94 35 ARG B N 1
ATOM 4402 C CA . ARG B 1 35 ? -37.438 -8.414 -5.672 1 97.94 35 ARG B CA 1
ATOM 4403 C C . ARG B 1 35 ? -38.406 -8.156 -4.516 1 97.94 35 ARG B C 1
ATOM 4405 O O . ARG B 1 35 ? -38.656 -7.004 -4.152 1 97.94 35 ARG B O 1
ATOM 4412 N N . LYS B 1 36 ? -38.938 -9.203 -3.957 1 98.06 36 LYS B N 1
ATOM 4413 C CA . LYS B 1 36 ? -39.875 -9.039 -2.838 1 98.06 36 LYS B CA 1
ATOM 4414 C C . LYS B 1 36 ? -39.156 -8.438 -1.627 1 98.06 36 LYS B C 1
ATOM 4416 O O . LYS B 1 36 ? -39.688 -7.52 -0.992 1 98.06 36 LYS B O 1
ATOM 4421 N N . SER B 1 37 ? -38.062 -9 -1.353 1 98.25 37 SER B N 1
ATOM 4422 C CA . SER B 1 37 ? -37.281 -8.5 -0.226 1 98.25 37 SER B CA 1
ATOM 4423 C C . SER B 1 37 ? -36.844 -7.051 -0.449 1 98.25 37 SER B C 1
ATOM 4425 O O . SER B 1 37 ? -36.844 -6.246 0.487 1 98.25 37 SER B O 1
ATOM 4427 N N . ALA B 1 38 ? -36.469 -6.652 -1.68 1 98.31 38 ALA B N 1
ATOM 4428 C CA . ALA B 1 38 ? -36.062 -5.285 -2.016 1 98.31 38 ALA B CA 1
ATOM 4429 C C . ALA B 1 38 ? -37.219 -4.316 -1.787 1 98.31 38 ALA B C 1
ATOM 4431 O O . ALA B 1 38 ? -37.062 -3.27 -1.157 1 98.31 38 ALA B O 1
ATOM 4432 N N . SER B 1 39 ? -38.344 -4.727 -2.264 1 98 39 SER B N 1
ATOM 4433 C CA . SER B 1 39 ? -39.531 -3.902 -2.09 1 98 39 SER B CA 1
ATOM 4434 C C . SER B 1 39 ? -39.875 -3.742 -0.616 1 98 39 SER B C 1
ATOM 4436 O O . SER B 1 39 ? -40.281 -2.66 -0.18 1 98 39 SER B O 1
ATOM 4438 N N . CYS B 1 40 ? -39.781 -4.801 0.117 1 98.25 40 CYS B N 1
ATOM 4439 C CA . CYS B 1 40 ? -40.031 -4.77 1.55 1 98.25 40 CYS B CA 1
ATOM 4440 C C . CYS B 1 40 ? -39.094 -3.803 2.26 1 98.25 40 CYS B C 1
ATOM 4442 O O . CYS B 1 40 ? -39.531 -3.031 3.121 1 98.25 40 CYS B O 1
ATOM 4444 N N . LEU B 1 41 ? -37.875 -3.848 1.93 1 98.25 41 LEU B N 1
ATOM 4445 C CA . LEU B 1 41 ? -36.906 -2.975 2.561 1 98.25 41 LEU B CA 1
ATOM 4446 C C . LEU B 1 41 ? -37.156 -1.515 2.205 1 98.25 41 LEU B C 1
ATOM 4448 O O . LEU B 1 41 ? -37 -0.627 3.045 1 98.25 41 LEU B O 1
ATOM 4452 N N . GLU B 1 42 ? -37.5 -1.207 0.939 1 97.69 42 GLU B N 1
ATOM 4453 C CA . GLU B 1 42 ? -37.875 0.154 0.56 1 97.69 42 GLU B CA 1
ATOM 4454 C C . GLU B 1 42 ? -39 0.689 1.445 1 97.69 42 GLU B C 1
ATOM 4456 O O . GLU B 1 42 ? -38.906 1.812 1.947 1 97.69 42 GLU B O 1
ATOM 4461 N N . SER B 1 43 ? -39.938 -0.118 1.631 1 97.5 43 SER B N 1
ATOM 4462 C CA . SER B 1 43 ? -41.094 0.274 2.422 1 97.5 43 SER B CA 1
ATOM 4463 C C . SER B 1 43 ? -40.75 0.45 3.891 1 97.5 43 SER B C 1
ATOM 4465 O O . SER B 1 43 ? -41.094 1.462 4.504 1 97.5 43 SER B O 1
ATOM 4467 N N . GLU B 1 44 ? -40.062 -0.513 4.41 1 97.56 44 GLU B N 1
ATOM 4468 C CA . GLU B 1 44 ? -39.719 -0.512 5.832 1 97.56 44 GLU B CA 1
ATOM 4469 C C . GLU B 1 44 ? -38.75 0.611 6.168 1 97.56 44 GLU B C 1
ATOM 4471 O O . GLU B 1 44 ? -38.844 1.219 7.238 1 97.56 44 GLU B O 1
ATOM 4476 N N . SER B 1 45 ? -37.812 0.92 5.359 1 96.06 45 SER B N 1
ATOM 4477 C CA . SER B 1 45 ? -36.75 1.908 5.621 1 96.06 45 SER B CA 1
ATOM 4478 C C . SER B 1 45 ? -37.219 3.307 5.215 1 96.06 45 SER B C 1
ATOM 4480 O O . SER B 1 45 ? -36.656 4.305 5.699 1 96.06 45 SER B O 1
ATOM 4482 N N . GLY B 1 46 ? -38.094 3.406 4.246 1 95.25 46 GLY B N 1
ATOM 4483 C CA . GLY B 1 46 ? -38.469 4.688 3.689 1 95.25 46 GLY B CA 1
ATOM 4484 C C . GLY B 1 46 ? -37.5 5.219 2.652 1 95.25 46 GLY B C 1
ATOM 4485 O O . GLY B 1 46 ? -37.594 6.375 2.236 1 95.25 46 GLY B O 1
ATOM 4486 N N . ILE B 1 47 ? -36.531 4.387 2.248 1 95.31 47 ILE B N 1
ATOM 4487 C CA . ILE B 1 47 ? -35.531 4.77 1.261 1 95.31 47 ILE B CA 1
ATOM 4488 C C . ILE B 1 47 ? -35.812 4.082 -0.07 1 95.31 47 ILE B C 1
ATOM 4490 O O . ILE B 1 47 ? -36.031 2.869 -0.114 1 95.31 47 ILE B O 1
ATOM 4494 N N . SER B 1 48 ? -35.781 4.863 -1.121 1 94.75 48 SER B N 1
ATOM 4495 C CA . SER B 1 48 ? -36.094 4.316 -2.441 1 94.75 48 SER B CA 1
ATOM 4496 C C . SER B 1 48 ? -34.812 4.039 -3.217 1 94.75 48 SER B C 1
ATOM 4498 O O . SER B 1 48 ? -33.812 4.766 -3.082 1 94.75 48 SER B O 1
ATOM 4500 N N . TYR B 1 49 ? -34.906 2.965 -3.967 1 94.12 49 TYR B N 1
ATOM 4501 C CA . TYR B 1 49 ? -33.812 2.639 -4.848 1 94.12 49 TYR B CA 1
ATOM 4502 C C . TYR B 1 49 ? -33.594 3.725 -5.898 1 94.12 49 TYR B C 1
ATOM 4504 O O . TYR B 1 49 ? -32.5 4.285 -6.02 1 94.12 49 TYR B O 1
ATOM 4512 N N . LYS B 1 50 ? -34.594 4.07 -6.645 1 91.44 50 LYS B N 1
ATOM 4513 C CA . LYS B 1 50 ? -34.531 5.082 -7.695 1 91.44 50 LYS B CA 1
ATOM 4514 C C . LYS B 1 50 ? -34.688 6.484 -7.117 1 91.44 50 LYS B C 1
ATOM 4516 O O . LYS B 1 50 ? -35.531 6.707 -6.227 1 91.44 50 LYS B O 1
ATOM 4521 N N . SER B 1 51 ? -33.875 7.352 -7.578 1 89.94 51 SER B N 1
ATOM 4522 C CA . SER B 1 51 ? -34 8.75 -7.164 1 89.94 51 SER B CA 1
ATOM 4523 C C . SER B 1 51 ? -35.219 9.406 -7.793 1 89.94 51 SER B C 1
ATOM 4525 O O . SER B 1 51 ? -35.719 8.945 -8.828 1 89.94 51 SER B O 1
ATOM 4527 N N . VAL B 1 52 ? -35.625 10.453 -7.168 1 88.12 52 VAL B N 1
ATOM 4528 C CA . VAL B 1 52 ? -36.781 11.195 -7.664 1 88.12 52 VAL B CA 1
ATOM 4529 C C . VAL B 1 52 ? -36.438 11.789 -9.039 1 88.12 52 VAL B C 1
ATOM 4531 O O . VAL B 1 52 ? -37.281 11.727 -9.953 1 88.12 52 VAL B O 1
ATOM 4534 N N . ASP B 1 53 ? -35.312 12.227 -9.133 1 88.94 53 ASP B N 1
ATOM 4535 C CA . ASP B 1 53 ? -34.875 12.82 -10.391 1 88.94 53 ASP B CA 1
ATOM 4536 C C . ASP B 1 53 ? -34.844 11.781 -11.516 1 88.94 53 ASP B C 1
ATOM 4538 O O . ASP B 1 53 ? -35.25 12.07 -12.641 1 88.94 53 ASP B O 1
ATOM 4542 N N . PHE B 1 54 ? -34.469 10.672 -11.188 1 91.69 54 PHE B N 1
ATOM 4543 C CA . PHE B 1 54 ? -34.375 9.648 -12.219 1 91.69 54 PHE B CA 1
ATOM 4544 C C . PHE B 1 54 ? -35.75 9.18 -12.625 1 91.69 54 PHE B C 1
ATOM 4546 O O . PHE B 1 54 ? -36 8.93 -13.812 1 91.69 54 PHE B O 1
ATOM 4553 N N . GLU B 1 55 ? -36.594 9.047 -11.711 1 91.69 55 GLU B N 1
ATOM 4554 C CA . GLU B 1 55 ? -37.969 8.664 -12.023 1 91.69 55 GLU B CA 1
ATOM 4555 C C . GLU B 1 55 ? -38.625 9.688 -12.938 1 91.69 55 GLU B C 1
ATOM 4557 O O . GLU B 1 55 ? -39.344 9.32 -13.867 1 91.69 55 GLU B O 1
ATOM 4562 N N . LEU B 1 56 ? -38.344 10.852 -12.625 1 93 56 LEU B N 1
ATOM 4563 C CA . LEU B 1 56 ? -38.875 11.938 -13.445 1 93 56 LEU B CA 1
ATOM 4564 C C . LEU B 1 56 ? -38.344 11.867 -14.867 1 93 56 LEU B C 1
ATOM 4566 O O . LEU B 1 56 ? -39.094 11.969 -15.836 1 93 56 LEU B O 1
ATOM 4570 N N . LEU B 1 57 ? -37.125 11.648 -14.953 1 93 57 LEU B N 1
ATOM 4571 C CA . LEU B 1 57 ? -36.469 11.555 -16.25 1 93 57 LEU B CA 1
ATOM 4572 C C . LEU B 1 57 ? -37 10.375 -17.047 1 93 57 LEU B C 1
ATOM 4574 O O . LEU B 1 57 ? -37.25 10.492 -18.25 1 93 57 LEU B O 1
ATOM 4578 N N . GLU B 1 58 ? -37.125 9.328 -16.375 1 93.19 58 GLU B N 1
ATOM 4579 C CA . GLU B 1 58 ? -37.656 8.125 -17.016 1 93.19 58 GLU B CA 1
ATOM 4580 C C . GLU B 1 58 ? -39.031 8.367 -17.578 1 93.19 58 GLU B C 1
ATOM 4582 O O . GLU B 1 58 ? -39.312 7.988 -18.719 1 93.19 58 GLU B O 1
ATOM 4587 N N . SER B 1 59 ? -39.875 9 -16.828 1 94.56 59 SER B N 1
ATOM 4588 C CA . SER B 1 59 ? -41.219 9.312 -17.281 1 94.56 59 SER B CA 1
ATOM 4589 C C . SER B 1 59 ? -41.219 10.273 -18.453 1 94.56 59 SER B C 1
ATOM 4591 O O . SER B 1 59 ? -41.969 10.102 -19.406 1 94.56 59 SER B O 1
ATOM 4593 N N . GLN B 1 60 ? -40.375 11.188 -18.422 1 95 60 GLN B N 1
ATOM 4594 C CA . GLN B 1 60 ? -40.281 12.195 -19.469 1 95 60 GLN B CA 1
ATOM 4595 C C . GLN B 1 60 ? -39.781 11.586 -20.781 1 95 60 GLN B C 1
ATOM 4597 O O . GLN B 1 60 ? -40.312 11.883 -21.859 1 95 60 GLN B O 1
ATOM 4602 N N . ILE B 1 61 ? -38.875 10.711 -2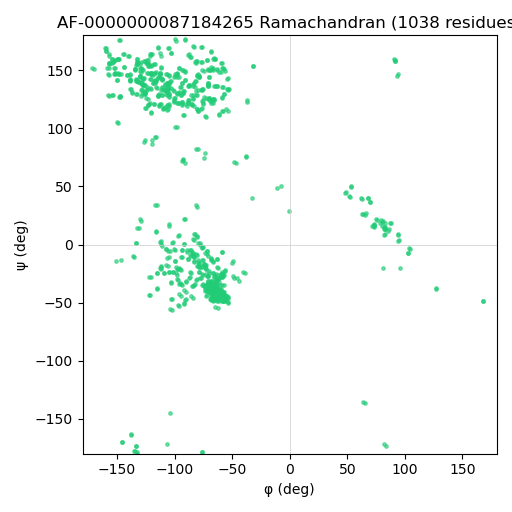0.672 1 94.5 61 ILE B N 1
ATOM 4603 C CA . ILE B 1 61 ? -38.312 10.078 -21.844 1 94.5 61 ILE B CA 1
ATOM 4604 C C . ILE B 1 61 ? -39.312 9.125 -22.469 1 94.5 61 ILE B C 1
ATOM 4606 O O . ILE B 1 61 ? -39.562 9.148 -23.688 1 94.5 61 ILE B O 1
ATOM 4610 N N . LEU B 1 62 ? -39.938 8.398 -21.625 1 93.56 62 LEU B N 1
ATOM 4611 C CA . LEU B 1 62 ? -40.875 7.398 -22.125 1 93.56 62 LEU B CA 1
ATOM 4612 C C . LEU B 1 62 ? -42.125 8.062 -22.719 1 93.56 62 LEU B C 1
ATOM 4614 O O . LEU B 1 62 ? -42.75 7.52 -23.625 1 93.56 62 LEU B O 1
ATOM 4618 N N . SER B 1 63 ? -42.438 9.312 -22.266 1 93.06 63 SER B N 1
ATOM 4619 C CA . SER B 1 63 ? -43.594 10.047 -22.781 1 93.06 63 SER B CA 1
ATOM 4620 C C . SER B 1 63 ? -43.188 10.961 -23.938 1 93.06 63 SER B C 1
ATOM 4622 O O . SER B 1 63 ? -44.031 11.586 -24.562 1 93.06 63 SER B O 1
ATOM 4624 N N . GLY B 1 64 ? -41.938 11.117 -24.141 1 91.69 64 GLY B N 1
ATOM 4625 C CA . GLY B 1 64 ? -41.438 11.961 -25.219 1 91.69 64 GLY B CA 1
ATOM 4626 C C . GLY B 1 64 ? -41.438 13.438 -24.859 1 91.69 64 GLY B C 1
ATOM 4627 O O . GLY B 1 64 ? -41.5 14.289 -25.75 1 91.69 64 GLY B O 1
ATOM 4628 N N . ASN B 1 65 ? -41.469 13.695 -23.609 1 94.19 65 ASN B N 1
ATOM 4629 C CA . ASN B 1 65 ? -41.375 15.07 -23.141 1 94.19 65 ASN B CA 1
ATOM 4630 C C . ASN B 1 65 ? -39.938 15.555 -23.109 1 94.19 65 ASN B C 1
ATOM 4632 O O . ASN B 1 65 ? -39.344 15.688 -22.031 1 94.19 65 ASN B O 1
ATOM 4636 N N . TRP B 1 66 ? -39.438 15.969 -24.234 1 93.06 66 TRP B N 1
ATOM 4637 C CA . TRP B 1 66 ? -38.031 16.281 -24.375 1 93.06 66 TRP B CA 1
ATOM 4638 C C . TRP B 1 66 ? -37.688 17.609 -23.703 1 93.06 66 TRP B C 1
ATOM 4640 O O . TRP B 1 66 ? -36.625 17.766 -23.109 1 93.06 66 TRP B O 1
ATOM 4650 N N . ASP B 1 67 ? -38.562 18.594 -23.734 1 91.94 67 ASP B N 1
ATOM 4651 C CA . ASP B 1 67 ? -38.344 19.844 -23.047 1 91.94 67 ASP B CA 1
ATOM 4652 C C . ASP B 1 67 ? -38.188 19.625 -21.531 1 91.94 67 ASP B C 1
ATOM 4654 O O . ASP B 1 67 ? -37.312 20.219 -20.891 1 91.94 67 ASP B O 1
ATOM 4658 N N . GLY B 1 68 ? -39.031 18.828 -21.094 1 93.38 68 GLY B N 1
ATOM 4659 C CA . GLY B 1 68 ? -38.938 18.484 -19.688 1 93.38 68 GLY B CA 1
ATOM 4660 C C . GLY B 1 68 ? -37.656 17.781 -19.328 1 93.38 68 GLY B C 1
ATOM 4661 O O . GLY B 1 68 ? -37.031 18.078 -18.297 1 93.38 68 GLY B O 1
ATOM 4662 N N . CYS B 1 69 ? -37.281 16.828 -20.188 1 93.31 69 CYS B N 1
ATOM 4663 C CA . CYS B 1 69 ? -36.031 16.078 -19.984 1 93.31 69 CYS B CA 1
ATOM 4664 C C . CYS B 1 69 ? -34.844 17.016 -19.938 1 93.31 69 CYS B C 1
ATOM 4666 O O . CYS B 1 69 ? -34 16.906 -19.031 1 93.31 69 CYS B O 1
ATOM 4668 N N . ILE B 1 70 ? -34.75 17.891 -20.859 1 90.94 70 ILE B N 1
ATOM 4669 C CA . ILE B 1 70 ? -33.625 18.844 -20.938 1 90.94 70 ILE B CA 1
ATOM 4670 C C . ILE B 1 70 ? -33.625 19.734 -19.703 1 90.94 70 ILE B C 1
ATOM 4672 O O . ILE B 1 70 ? -32.562 19.984 -19.125 1 90.94 70 ILE B O 1
ATOM 4676 N N . GLY B 1 71 ? -34.75 20.188 -19.312 1 90.62 71 GLY B N 1
ATOM 4677 C CA . GLY B 1 71 ? -34.875 20.984 -18.109 1 90.62 71 GLY B CA 1
ATOM 4678 C C . GLY B 1 71 ? -34.375 20.266 -16.859 1 90.62 71 GLY B C 1
ATOM 4679 O O . GLY B 1 71 ? -33.656 20.844 -16.031 1 90.62 71 GLY B O 1
ATOM 4680 N N . THR B 1 72 ? -34.75 19.016 -16.766 1 91.81 72 THR B N 1
ATOM 4681 C CA . THR B 1 72 ? -34.344 18.188 -15.617 1 91.81 72 THR B CA 1
ATOM 4682 C C . THR B 1 72 ? -32.844 18 -15.594 1 91.81 72 THR B C 1
ATOM 4684 O O . THR B 1 72 ? -32.219 18.094 -14.539 1 91.81 72 THR B O 1
ATOM 4687 N N . LEU B 1 73 ? -32.25 17.719 -16.703 1 90.19 73 LEU B N 1
ATOM 4688 C CA . LEU B 1 73 ? -30.812 17.5 -16.812 1 90.19 73 LEU B CA 1
ATOM 4689 C C . LEU B 1 73 ? -30.031 18.766 -16.453 1 90.19 73 LEU B C 1
ATOM 4691 O O . LEU B 1 73 ? -28.984 18.703 -15.805 1 90.19 73 LEU B O 1
ATOM 4695 N N . ILE B 1 74 ? -30.531 19.891 -16.812 1 87.31 74 ILE B N 1
ATOM 4696 C CA . ILE B 1 74 ? -29.875 21.156 -16.531 1 87.31 74 ILE B CA 1
ATOM 4697 C C . ILE B 1 74 ? -29.969 21.484 -15.047 1 87.31 74 ILE B C 1
ATOM 4699 O O . ILE B 1 74 ? -29.047 22.047 -14.461 1 87.31 74 ILE B O 1
ATOM 4703 N N . ALA B 1 75 ? -31.016 21.109 -14.461 1 86.44 75 ALA B N 1
ATOM 4704 C CA . ALA B 1 75 ? -31.281 21.422 -13.055 1 86.44 75 ALA B CA 1
ATOM 4705 C C . ALA B 1 75 ? -30.438 20.547 -12.133 1 86.44 75 ALA B C 1
ATOM 4707 O O . ALA B 1 75 ? -30.234 20.875 -10.969 1 86.44 75 ALA B O 1
ATOM 4708 N N . MET B 1 76 ? -30.047 19.406 -12.547 1 81.81 76 MET B N 1
ATOM 4709 C CA . MET B 1 76 ? -29.281 18.484 -11.719 1 81.81 76 MET B CA 1
ATOM 4710 C C . MET B 1 76 ? -27.969 19.125 -11.258 1 81.81 76 MET B C 1
ATOM 4712 O O . MET B 1 76 ? -27.266 19.734 -12.055 1 81.81 76 MET B O 1
ATOM 4716 N N . LYS B 1 77 ? -27.734 19.109 -9.828 1 66.38 77 LYS B N 1
ATOM 4717 C CA . LYS B 1 77 ? -26.562 19.656 -9.141 1 66.38 77 LYS B CA 1
ATOM 4718 C C . LYS B 1 77 ? -25.344 18.75 -9.312 1 66.38 77 LYS B C 1
ATOM 4720 O O . LYS B 1 77 ? -25.5 17.531 -9.414 1 66.38 77 LYS B O 1
ATOM 4725 N N . ASP B 1 78 ? -24.109 19.156 -9.641 1 60.88 78 ASP B N 1
ATOM 4726 C CA . ASP B 1 78 ? -22.797 18.531 -9.461 1 60.88 78 ASP B CA 1
ATOM 4727 C C . ASP B 1 78 ? -22.281 17.938 -10.766 1 60.88 78 ASP B C 1
ATOM 4729 O O . ASP B 1 78 ? -21.281 17.203 -10.773 1 60.88 78 ASP B O 1
ATOM 4733 N N . SER B 1 79 ? -23.094 18.031 -11.766 1 54.81 79 SER B N 1
ATOM 4734 C CA . SER B 1 79 ? -22.547 17.281 -12.898 1 54.81 79 SER B CA 1
ATOM 4735 C C . SER B 1 79 ? -21.375 18.016 -13.531 1 54.81 79 SER B C 1
ATOM 4737 O O . SER B 1 79 ? -21.375 19.25 -13.617 1 54.81 79 SER B O 1
ATOM 4739 N N . MET B 1 80 ? -20.328 17.375 -13.289 1 59.31 80 MET B N 1
ATOM 4740 C CA . MET B 1 80 ? -19.219 17.781 -14.164 1 59.31 80 MET B CA 1
ATOM 4741 C C . MET B 1 80 ? -19.719 18.078 -15.57 1 59.31 80 MET B C 1
ATOM 4743 O O . MET B 1 80 ? -20.531 17.328 -16.125 1 59.31 80 MET B O 1
ATOM 4747 N N . ASP B 1 81 ? -19.453 19.234 -16.047 1 68.88 81 ASP B N 1
ATOM 4748 C CA . ASP B 1 81 ? -19.859 19.828 -17.312 1 68.88 81 ASP B CA 1
ATOM 4749 C C . ASP B 1 81 ? -19.797 18.797 -18.453 1 68.88 81 ASP B C 1
ATOM 4751 O O . ASP B 1 81 ? -20.719 18.734 -19.281 1 68.88 81 ASP B O 1
ATOM 4755 N N . GLU B 1 82 ? -18.938 17.781 -18.188 1 77.44 82 GLU B N 1
ATOM 4756 C CA . GLU B 1 82 ? -18.766 16.859 -19.328 1 77.44 82 GLU B CA 1
ATOM 4757 C C . GLU B 1 82 ? -19.875 15.805 -19.344 1 77.44 82 GLU B C 1
ATOM 4759 O O . GLU B 1 82 ? -20.359 15.43 -20.406 1 77.44 82 GLU B O 1
ATOM 4764 N N . ARG B 1 83 ? -20.328 15.359 -18.172 1 83.12 83 ARG B N 1
ATOM 4765 C CA . ARG B 1 83 ? -21.375 14.352 -18.094 1 83.12 83 ARG B CA 1
ATOM 4766 C C . ARG B 1 83 ? -22.719 14.922 -18.562 1 83.12 83 ARG B C 1
ATOM 4768 O O . ARG B 1 83 ? -23.453 14.266 -19.297 1 83.12 83 ARG B O 1
ATOM 4775 N N . ARG B 1 84 ? -22.938 16.078 -18.203 1 85.25 84 ARG B N 1
ATOM 4776 C CA . ARG B 1 84 ? -24.203 16.734 -18.562 1 85.25 84 ARG B CA 1
ATOM 4777 C C . ARG B 1 84 ? -24.281 16.938 -20.078 1 85.25 84 ARG B C 1
ATOM 4779 O O . ARG B 1 84 ? -25.328 16.688 -20.688 1 85.25 84 ARG B O 1
ATOM 4786 N N . THR B 1 85 ? -23.156 17.359 -20.609 1 85.19 85 THR B N 1
ATOM 4787 C CA . THR B 1 85 ? -23.141 17.609 -22.031 1 85.19 85 THR B CA 1
ATOM 4788 C C . THR B 1 85 ? -23.344 16.312 -22.812 1 85.19 85 THR B C 1
ATOM 4790 O O . THR B 1 85 ? -24.031 16.297 -23.844 1 85.19 85 THR B O 1
ATOM 4793 N N . SER B 1 86 ? -22.766 15.305 -22.312 1 88.38 86 SER B N 1
ATOM 4794 C CA . SER B 1 86 ? -22.922 14.016 -22.969 1 88.38 86 SER B CA 1
ATOM 4795 C C . SER B 1 86 ? -24.359 13.516 -22.875 1 88.38 86 SER B C 1
ATOM 4797 O O . SER B 1 86 ? -24.891 12.938 -23.828 1 88.38 86 SER B O 1
ATOM 4799 N N . ALA B 1 87 ? -24.938 13.727 -21.734 1 90.25 87 ALA B N 1
ATOM 4800 C CA . ALA B 1 87 ? -26.328 13.328 -21.547 1 90.25 87 ALA B CA 1
ATOM 4801 C C . ALA B 1 87 ? -27.266 14.109 -22.469 1 90.25 87 ALA B C 1
ATOM 4803 O O . ALA B 1 87 ? -28.141 13.531 -23.109 1 90.25 87 ALA B O 1
ATOM 4804 N N . LEU B 1 88 ? -27.062 15.391 -22.562 1 89.38 88 LEU B N 1
ATOM 4805 C CA . LEU B 1 88 ? -27.875 16.25 -23.422 1 89.38 88 LEU B CA 1
ATOM 4806 C C . LEU B 1 88 ? -27.734 15.852 -24.891 1 89.38 88 LEU B C 1
ATOM 4808 O O . LEU B 1 88 ? -28.719 15.852 -25.641 1 89.38 88 LEU B O 1
ATOM 4812 N N . PHE B 1 89 ? -26.562 15.539 -25.234 1 88.81 89 PHE B N 1
ATOM 4813 C CA . PHE B 1 89 ? -26.297 15.086 -26.594 1 88.81 89 PHE B CA 1
ATOM 4814 C C . PHE B 1 89 ? -27.188 13.906 -26.953 1 88.81 89 PHE B C 1
ATOM 4816 O O . PHE B 1 89 ? -27.797 13.883 -28.031 1 88.81 89 PHE B O 1
ATOM 4823 N N . LEU B 1 90 ? -27.203 12.961 -26.031 1 90.5 90 LEU B N 1
ATOM 4824 C CA . LEU B 1 90 ? -28 11.758 -26.266 1 90.5 90 LEU B CA 1
ATOM 4825 C C . LEU B 1 90 ? -29.484 12.102 -26.406 1 90.5 90 LEU B C 1
ATOM 4827 O O . LEU B 1 90 ? -30.172 11.562 -27.266 1 90.5 90 LEU B O 1
ATOM 4831 N N . VAL B 1 91 ? -29.953 12.984 -25.625 1 91.62 91 VAL B N 1
ATOM 4832 C CA . VAL B 1 91 ? -31.359 13.375 -25.625 1 91.62 91 VAL B CA 1
ATOM 4833 C C . VAL B 1 91 ? -31.688 14.117 -26.922 1 91.62 91 VAL B C 1
ATOM 4835 O O . VAL B 1 91 ? -32.719 13.844 -27.562 1 91.62 91 VAL B O 1
ATOM 4838 N N . PHE B 1 92 ? -30.844 14.961 -27.328 1 89.25 92 PHE B N 1
ATOM 4839 C CA . PHE B 1 92 ? -31.047 15.703 -28.562 1 89.25 92 PHE B CA 1
ATOM 4840 C C . PHE B 1 92 ? -31.016 14.773 -29.766 1 89.25 92 PHE B C 1
ATOM 4842 O O . PHE B 1 92 ? -31.797 14.945 -30.703 1 89.25 92 PHE B O 1
ATOM 4849 N N . LYS B 1 93 ? -30.109 13.922 -29.688 1 88.06 93 LYS B N 1
ATOM 4850 C CA . LYS B 1 93 ? -30.031 12.953 -30.766 1 88.06 93 LYS B CA 1
ATOM 4851 C C . LYS B 1 93 ? -31.344 12.195 -30.953 1 88.06 93 LYS B C 1
ATOM 4853 O O . LYS B 1 93 ? -31.828 12.039 -32.062 1 88.06 93 LYS B O 1
ATOM 4858 N N . GLN B 1 94 ? -31.891 11.781 -29.844 1 90.25 94 GLN B N 1
ATOM 4859 C CA . GLN B 1 94 ? -33.156 11.055 -29.891 1 90.25 94 GLN B CA 1
ATOM 4860 C C . GLN B 1 94 ? -34.281 11.977 -30.328 1 90.25 94 GLN B C 1
ATOM 4862 O O . GLN B 1 94 ? -35.156 11.578 -31.125 1 90.25 94 GLN B O 1
ATOM 4867 N N . ARG B 1 95 ? -34.375 13.117 -29.812 1 89.19 95 ARG B N 1
ATOM 4868 C CA . ARG B 1 95 ? -35.406 14.086 -30.172 1 89.19 95 ARG B CA 1
ATOM 4869 C C . ARG B 1 95 ? -35.375 14.367 -31.672 1 89.19 95 ARG B C 1
ATOM 4871 O O . ARG B 1 95 ? -36.438 14.383 -32.312 1 89.19 95 ARG B O 1
ATOM 4878 N N . LEU B 1 96 ? -34.25 14.578 -32.219 1 86.88 96 LEU B N 1
ATOM 4879 C CA . LEU B 1 96 ? -34.094 14.859 -33.656 1 86.88 96 LEU B CA 1
ATOM 4880 C C . LEU B 1 96 ? -34.5 13.664 -34.5 1 86.88 96 LEU B C 1
ATOM 4882 O O . LEU B 1 96 ? -35.156 13.82 -35.531 1 86.88 96 LEU B O 1
ATOM 4886 N N . LEU B 1 97 ? -34.062 12.547 -34 1 84.88 97 LEU B N 1
ATOM 4887 C CA . LEU B 1 97 ? -34.438 11.32 -34.688 1 84.88 97 LEU B CA 1
ATOM 4888 C C . LEU B 1 97 ? -35.969 11.18 -34.781 1 84.88 97 LEU B C 1
ATOM 4890 O O . LEU B 1 97 ? -36.5 10.766 -35.812 1 84.88 97 LEU B O 1
ATOM 4894 N N . GLU B 1 98 ? -36.625 11.516 -33.75 1 87.94 98 GLU B N 1
ATOM 4895 C CA . GLU B 1 98 ? -38.062 11.391 -33.719 1 87.94 98 GLU B CA 1
ATOM 4896 C C . GLU B 1 98 ? -38.75 12.422 -34.625 1 87.94 98 GLU B C 1
ATOM 4898 O O . GLU B 1 98 ? -39.75 12.133 -35.281 1 87.94 98 GLU B O 1
ATOM 4903 N N . TYR B 1 99 ? -38.219 13.617 -34.656 1 85.19 99 TYR B N 1
ATOM 4904 C CA . TYR B 1 99 ? -38.75 14.641 -35.562 1 85.19 99 TYR B CA 1
ATOM 4905 C C . TYR B 1 99 ? -38.594 14.219 -37.031 1 85.19 99 TYR B C 1
ATOM 4907 O O . TYR B 1 99 ? -39.531 14.344 -37.812 1 85.19 99 TYR B O 1
ATOM 4915 N N . LEU B 1 100 ? -37.469 13.703 -37.281 1 82.56 100 LEU B N 1
ATOM 4916 C CA . LEU B 1 100 ? -37.219 13.289 -38.656 1 82.56 100 LEU B CA 1
ATOM 4917 C C . LEU B 1 100 ? -38.094 12.109 -39.031 1 82.56 100 LEU B C 1
ATOM 4919 O O . LEU B 1 100 ? -38.562 12.031 -40.156 1 82.56 100 LEU B O 1
ATOM 4923 N N . ASN B 1 101 ? -38.25 11.297 -38.062 1 83.19 101 ASN B N 1
ATOM 4924 C CA . ASN B 1 101 ? -39.094 10.148 -38.312 1 83.19 101 ASN B CA 1
ATOM 4925 C C . ASN B 1 101 ? -40.531 10.578 -38.562 1 83.19 101 ASN B C 1
ATOM 4927 O O . ASN B 1 101 ? -41.25 9.914 -39.312 1 83.19 101 ASN B O 1
ATOM 4931 N N . HIS B 1 102 ? -41.031 11.68 -38.031 1 83.75 102 HIS B N 1
ATOM 4932 C CA . HIS B 1 102 ? -42.375 12.188 -38.219 1 83.75 102 HIS B CA 1
ATOM 4933 C C . HIS B 1 102 ? -42.438 13.109 -39.438 1 83.75 102 HIS B C 1
ATOM 4935 O O . HIS B 1 102 ? -43.531 13.641 -39.75 1 83.75 102 HIS B O 1
ATOM 4941 N N . GLY B 1 103 ? -41.312 13.398 -40.031 1 79.44 103 GLY B N 1
ATOM 4942 C CA . GLY B 1 103 ? -41.25 14.242 -41.219 1 79.44 103 GLY B CA 1
ATOM 4943 C C . GLY B 1 103 ? -41.188 15.719 -40.906 1 79.44 103 GLY B C 1
ATOM 4944 O O . GLY B 1 103 ? -41.469 16.562 -41.75 1 79.44 103 GLY B O 1
ATOM 4945 N N . ASP B 1 104 ? -40.938 15.977 -39.719 1 85.31 104 ASP B N 1
ATOM 4946 C CA . ASP B 1 104 ? -40.875 17.375 -39.312 1 85.31 104 ASP B CA 1
ATOM 4947 C C . ASP B 1 104 ? -39.438 17.891 -39.406 1 85.31 104 ASP B C 1
ATOM 4949 O O . ASP B 1 104 ? -38.781 18.172 -38.406 1 85.31 104 ASP B O 1
ATOM 4953 N N . ASP B 1 105 ? -38.969 18.094 -40.5 1 81.5 105 ASP B N 1
ATOM 4954 C CA . ASP B 1 105 ? -37.594 18.516 -40.75 1 81.5 105 ASP B CA 1
ATOM 4955 C C . ASP B 1 105 ? -37.375 19.953 -40.25 1 81.5 105 ASP B C 1
ATOM 4957 O O . ASP B 1 105 ? -36.281 20.281 -39.781 1 81.5 105 ASP B O 1
ATOM 4961 N N . ALA B 1 106 ? -38.406 20.734 -40.406 1 83.88 106 ALA B N 1
ATOM 4962 C CA . ALA B 1 106 ? -38.281 22.125 -40 1 83.88 106 ALA B CA 1
ATOM 4963 C C . ALA B 1 106 ? -38.031 22.219 -38.5 1 83.88 106 ALA B C 1
ATOM 4965 O O . ALA B 1 106 ? -37.156 22.984 -38.031 1 83.88 106 ALA B O 1
ATOM 4966 N N . MET B 1 107 ? -38.688 21.438 -37.781 1 85.12 107 MET B N 1
ATOM 4967 C CA . MET B 1 107 ? -38.531 21.453 -36.344 1 85.12 107 MET B CA 1
ATOM 4968 C C . MET B 1 107 ? -37.188 20.906 -35.938 1 85.12 107 MET B C 1
ATOM 4970 O O . MET B 1 107 ? -36.562 21.391 -34.969 1 85.12 107 MET B O 1
ATOM 4974 N N . ALA B 1 108 ? -36.719 19.844 -36.594 1 84.81 108 ALA B N 1
ATOM 4975 C CA . ALA B 1 108 ? -35.375 19.266 -36.312 1 84.81 108 ALA B CA 1
ATOM 4976 C C . ALA B 1 108 ? -34.281 20.297 -36.5 1 84.81 108 ALA B C 1
ATOM 4978 O O . ALA B 1 108 ? -33.375 20.422 -35.688 1 84.81 108 ALA B O 1
ATOM 4979 N N . LEU B 1 109 ? -34.469 21.062 -37.562 1 81.62 109 LEU B N 1
ATOM 4980 C CA . LEU B 1 109 ? -33.5 22.078 -37.844 1 81.62 109 LEU B CA 1
ATOM 4981 C C . LEU B 1 109 ? -33.531 23.203 -36.812 1 81.62 109 LEU B C 1
ATOM 4983 O O . LEU B 1 109 ? -32.5 23.75 -36.438 1 81.62 109 LEU B O 1
ATOM 4987 N N . THR B 1 110 ? -34.719 23.531 -36.406 1 85.06 110 THR B N 1
ATOM 4988 C CA . THR B 1 110 ? -34.906 24.562 -35.406 1 85.06 110 THR B CA 1
ATOM 4989 C C . THR B 1 110 ? -34.219 24.156 -34.094 1 85.06 110 THR B C 1
ATOM 4991 O O . THR B 1 110 ? -33.562 24.969 -33.438 1 85.06 110 THR B O 1
ATOM 4994 N N . VAL B 1 111 ? -34.375 22.938 -33.688 1 84.75 111 VAL B N 1
ATOM 4995 C CA . VAL B 1 111 ? -33.781 22.422 -32.469 1 84.75 111 VAL B CA 1
ATOM 4996 C C . VAL B 1 111 ? -32.25 22.453 -32.594 1 84.75 111 VAL B C 1
ATOM 4998 O O . VAL B 1 111 ? -31.578 22.859 -31.641 1 84.75 111 VAL B O 1
ATOM 5001 N N . LEU B 1 112 ? -31.672 22.125 -33.656 1 81.44 112 LEU B N 1
ATOM 5002 C CA . LEU B 1 112 ? -30.234 22.078 -33.875 1 81.44 112 LEU B CA 1
ATOM 5003 C C . LEU B 1 112 ? -29.641 23.469 -33.844 1 81.44 112 LEU B C 1
ATOM 5005 O O . LEU B 1 112 ? -28.594 23.703 -33.219 1 81.44 112 LEU B O 1
ATOM 5009 N N . LEU B 1 113 ? -30.375 24.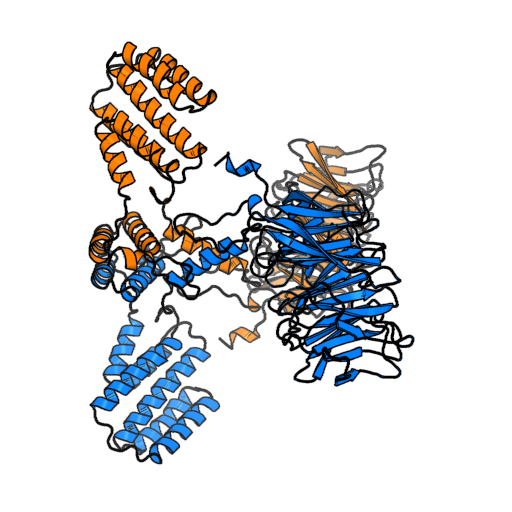375 -34.469 1 78.88 113 LEU B N 1
ATOM 5010 C CA . LEU B 1 113 ? -29.844 25.719 -34.656 1 78.88 113 LEU B CA 1
ATOM 5011 C C . LEU B 1 113 ? -30.047 26.562 -33.406 1 78.88 113 LEU B C 1
ATOM 5013 O O . LEU B 1 113 ? -29.188 27.359 -33.031 1 78.88 113 LEU B O 1
ATOM 5017 N N . LYS B 1 114 ? -31.109 26.344 -32.719 1 81 114 LYS B N 1
ATOM 5018 C CA . LYS B 1 114 ? -31.453 27.25 -31.625 1 81 114 LYS B CA 1
ATOM 5019 C C . LYS B 1 114 ? -31.125 26.625 -30.281 1 81 114 LYS B C 1
ATOM 5021 O O . LYS B 1 114 ? -30.406 27.203 -29.453 1 81 114 LYS B O 1
ATOM 5026 N N . GLU B 1 115 ? -31.484 25.469 -30.078 1 80.31 115 GLU B N 1
ATOM 5027 C CA . GLU B 1 115 ? -31.406 24.891 -28.75 1 80.31 115 GLU B CA 1
ATOM 5028 C C . GLU B 1 115 ? -30.016 24.297 -28.484 1 80.31 115 GLU B C 1
ATOM 5030 O O . GLU B 1 115 ? -29.453 24.5 -27.406 1 80.31 115 GLU B O 1
ATOM 5035 N N . VAL B 1 116 ? -29.453 23.578 -29.406 1 77.75 116 VAL B N 1
ATOM 5036 C CA . VAL B 1 116 ? -28.156 22.922 -29.219 1 77.75 116 VAL B CA 1
ATOM 5037 C C . VAL B 1 116 ? -27.062 23.984 -29.094 1 77.75 116 VAL B C 1
ATOM 5039 O O . VAL B 1 116 ? -26.156 23.859 -28.266 1 77.75 116 VAL B O 1
ATOM 5042 N N . SER B 1 117 ? -27.203 25 -29.906 1 74.62 117 SER B N 1
ATOM 5043 C CA . SER B 1 117 ? -26.234 26.094 -29.875 1 74.62 117 SER B CA 1
ATOM 5044 C C . SER B 1 117 ? -26.328 26.875 -28.578 1 74.62 117 SER B C 1
ATOM 5046 O O . SER B 1 117 ? -25.312 27.312 -28.047 1 74.62 117 SER B O 1
ATOM 5048 N N . ALA B 1 118 ? -27.547 26.953 -28.078 1 73.62 118 ALA B N 1
ATOM 5049 C CA . ALA B 1 118 ? -27.781 27.719 -26.859 1 73.62 118 ALA B CA 1
ATOM 5050 C C . ALA B 1 118 ? -27.188 27.016 -25.641 1 73.62 118 ALA B C 1
ATOM 5052 O O . ALA B 1 118 ? -26.734 27.672 -24.703 1 73.62 118 ALA B O 1
ATOM 5053 N N . LEU B 1 119 ? -27.109 25.719 -25.75 1 74.19 119 LEU B N 1
ATOM 5054 C CA . LEU B 1 119 ? -26.688 24.969 -24.562 1 74.19 119 LEU B CA 1
ATOM 5055 C C . LEU B 1 119 ? -25.188 24.672 -24.625 1 74.19 119 LEU B C 1
ATOM 5057 O O . LEU B 1 119 ? -24.641 24.047 -23.719 1 74.19 119 LEU B O 1
ATOM 5061 N N . ARG B 1 120 ? -24.547 25.172 -25.5 1 67.62 120 ARG B N 1
ATOM 5062 C CA . ARG B 1 120 ? -23.094 25.125 -25.609 1 67.62 120 ARG B CA 1
ATOM 5063 C C . ARG B 1 120 ? -22.578 23.703 -25.422 1 67.62 120 ARG B C 1
ATOM 5065 O O . ARG B 1 120 ? -21.656 23.484 -24.625 1 67.62 120 ARG B O 1
ATOM 5072 N N . LEU B 1 121 ? -23.141 22.641 -26.016 1 75.5 121 LEU B N 1
ATOM 5073 C CA . LEU B 1 121 ? -22.688 21.25 -25.938 1 75.5 121 LEU B CA 1
ATOM 5074 C C . LEU B 1 121 ? -21.266 21.109 -26.453 1 75.5 121 LEU B C 1
ATOM 5076 O O . LEU B 1 121 ? -20.594 20.109 -26.156 1 75.5 121 LEU B O 1
ATOM 5080 N N . GLY B 1 122 ? -20.688 22.125 -27 1 71.62 122 GLY B N 1
ATOM 5081 C CA . GLY B 1 122 ? -19.391 22.062 -27.656 1 71.62 122 GLY B CA 1
ATOM 5082 C C . GLY B 1 122 ? -19.5 21.844 -29.156 1 71.62 122 GLY B C 1
ATOM 5083 O O . GLY B 1 122 ? -20.469 21.234 -29.641 1 71.62 122 GLY B O 1
ATOM 5084 N N . LYS B 1 123 ? -18.609 22.391 -29.875 1 72.5 123 LYS B N 1
ATOM 5085 C CA . LYS B 1 123 ? -18.609 22.375 -31.344 1 72.5 123 LYS B CA 1
ATOM 5086 C C . LYS B 1 123 ? -18.594 20.953 -31.875 1 72.5 123 LYS B C 1
ATOM 5088 O O . LYS B 1 123 ? -19.297 20.625 -32.844 1 72.5 123 LYS B O 1
ATOM 5093 N N . ASP B 1 124 ? -17.906 20.125 -31.156 1 79.44 124 ASP B N 1
ATOM 5094 C CA . ASP B 1 124 ? -17.75 18.75 -31.641 1 79.44 124 ASP B CA 1
ATOM 5095 C C . ASP B 1 124 ? -19.062 17.984 -31.547 1 79.44 124 ASP B C 1
ATOM 5097 O O . ASP B 1 124 ? -19.469 17.297 -32.5 1 79.44 124 ASP B O 1
ATOM 5101 N N . LYS B 1 125 ? -19.781 18.203 -30.469 1 79.88 125 LYS B N 1
ATOM 5102 C CA . LYS B 1 125 ? -21.031 17.484 -30.281 1 79.88 125 LYS B CA 1
ATOM 5103 C C . LYS B 1 125 ? -22.141 18.031 -31.172 1 79.88 125 LYS B C 1
ATOM 5105 O O . LYS B 1 125 ? -22.953 17.266 -31.703 1 79.88 125 LYS B O 1
ATOM 5110 N N . ALA B 1 126 ? -22.156 19.234 -31.422 1 77.62 126 ALA B N 1
ATOM 5111 C CA . ALA B 1 126 ? -23.125 19.859 -32.312 1 77.62 126 ALA B CA 1
ATOM 5112 C C . ALA B 1 126 ? -22.938 19.359 -33.75 1 77.62 126 ALA B C 1
ATOM 5114 O O . ALA B 1 126 ? -23.922 19.062 -34.438 1 77.62 126 ALA B O 1
ATOM 5115 N N . HIS B 1 127 ? -21.672 19.219 -34.062 1 78.75 127 HIS B N 1
ATOM 5116 C CA . HIS B 1 127 ? -21.359 18.734 -35.375 1 78.75 127 HIS B CA 1
ATOM 5117 C C . HIS B 1 127 ? -21.766 17.266 -35.531 1 78.75 127 HIS B C 1
ATOM 5119 O O . HIS B 1 127 ? -22.344 16.891 -36.562 1 78.75 127 HIS B O 1
ATOM 5125 N N . LYS B 1 128 ? -21.516 16.594 -34.562 1 80.25 128 LYS B N 1
ATOM 5126 C CA . LYS B 1 128 ? -21.875 15.18 -34.594 1 80.25 128 LYS B CA 1
ATOM 5127 C C . LYS B 1 128 ? -23.391 15 -34.688 1 80.25 128 LYS B C 1
ATOM 5129 O O . LYS B 1 128 ? -23.875 14.109 -35.406 1 80.25 128 LYS B O 1
ATOM 5134 N N . LEU B 1 129 ? -24.141 15.859 -34.062 1 80.44 129 LEU B N 1
ATOM 5135 C CA . LEU B 1 129 ? -25.594 15.812 -34.094 1 80.44 129 LEU B CA 1
ATOM 5136 C C . LEU B 1 129 ? -26.094 16.156 -35.5 1 80.44 129 LEU B C 1
ATOM 5138 O O . LEU B 1 129 ? -27.016 15.5 -36.031 1 80.44 129 LEU B O 1
ATOM 5142 N N . ALA B 1 130 ? -25.453 17.062 -36.094 1 76.38 130 ALA B N 1
ATOM 5143 C CA . ALA B 1 130 ? -25.812 17.484 -37.469 1 76.38 130 ALA B CA 1
ATOM 5144 C C . ALA B 1 130 ? -25.547 16.375 -38.469 1 76.38 130 ALA B C 1
ATOM 5146 O O . ALA B 1 130 ? -26.359 16.125 -39.344 1 76.38 130 ALA B O 1
ATOM 5147 N N . GLN B 1 131 ? -24.438 15.812 -38.219 1 77.19 131 GLN B N 1
ATOM 5148 C CA . GLN B 1 131 ? -24.062 14.711 -39.094 1 77.19 131 GLN B CA 1
ATOM 5149 C C . GLN B 1 131 ? -25.031 13.547 -38.969 1 77.19 131 GLN B C 1
ATOM 5151 O O . GLN B 1 131 ? -25.359 12.891 -39.969 1 77.19 131 GLN B O 1
ATOM 5156 N N . SER B 1 132 ? -25.391 13.312 -37.812 1 71.88 132 SER B N 1
ATOM 5157 C CA . SER B 1 132 ? -26.344 12.234 -37.562 1 71.88 132 SER B CA 1
ATOM 5158 C C . SER B 1 132 ? -27.656 12.492 -38.312 1 71.88 132 SER B C 1
ATOM 5160 O O . SER B 1 132 ? -28.266 11.562 -38.875 1 71.88 132 SER B O 1
ATOM 5162 N N . ILE B 1 133 ? -28.109 13.648 -38.406 1 69.75 133 ILE B N 1
ATOM 5163 C CA . ILE B 1 133 ? -29.344 14.047 -39.094 1 69.75 133 ILE B CA 1
ATOM 5164 C C . ILE B 1 133 ? -29.219 13.781 -40.594 1 69.75 133 ILE B C 1
ATOM 5166 O O . ILE B 1 133 ? -30.125 13.242 -41.219 1 69.75 133 ILE B O 1
ATOM 5170 N N . LEU B 1 134 ? -28.031 14.203 -41.062 1 66.25 134 LEU B N 1
ATOM 5171 C CA . LEU B 1 134 ? -27.812 14.062 -42.5 1 66.25 134 LEU B CA 1
ATOM 5172 C C . LEU B 1 134 ? -27.766 12.594 -42.875 1 66.25 134 LEU B C 1
ATOM 5174 O O . LEU B 1 134 ? -28.312 12.219 -43.938 1 66.25 134 LEU B O 1
ATOM 5178 N N . SER B 1 135 ? -27.125 11.875 -41.969 1 66.81 135 SER B N 1
ATOM 5179 C CA . SER B 1 135 ? -27.031 10.453 -42.25 1 66.81 135 SER B CA 1
ATOM 5180 C C . SER B 1 135 ? -28.406 9.773 -42.125 1 66.81 135 SER B C 1
ATOM 5182 O O . SER B 1 135 ? -28.703 8.844 -42.875 1 66.81 135 SER B O 1
ATOM 5184 N N . LEU B 1 136 ? -29.156 10.164 -41.219 1 62.81 136 LEU B N 1
ATOM 5185 C CA . LEU B 1 136 ? -30.469 9.562 -41 1 62.81 136 LEU B CA 1
ATOM 5186 C C . LEU B 1 136 ? -31.438 9.93 -42.125 1 62.81 136 LEU B C 1
ATOM 5188 O O . LEU B 1 136 ? -32.281 9.133 -42.5 1 62.81 136 LEU B O 1
ATOM 5192 N N . LYS B 1 137 ? -31.312 11.078 -42.625 1 60.97 137 LYS B N 1
ATOM 5193 C CA . LYS B 1 137 ? -32.125 11.484 -43.781 1 60.97 137 LYS B CA 1
ATOM 5194 C C . LYS B 1 137 ? -31.828 10.625 -45 1 60.97 137 LYS B C 1
ATOM 5196 O O . LYS B 1 137 ? -32.75 10.289 -45.75 1 60.97 137 LYS B O 1
ATOM 5201 N N . ASP B 1 138 ? -30.469 10.414 -45.125 1 58.97 138 ASP B N 1
ATOM 5202 C CA . ASP B 1 138 ? -30.094 9.602 -46.281 1 58.97 138 ASP B CA 1
ATOM 5203 C C . ASP B 1 138 ? -30.531 8.148 -46.094 1 58.97 138 ASP B C 1
ATOM 5205 O O . ASP B 1 138 ? -30.75 7.434 -47.062 1 58.97 138 ASP B O 1
ATOM 5209 N N . MET B 1 139 ? -30.391 7.75 -44.875 1 54.03 139 MET B N 1
ATOM 5210 C CA . MET B 1 139 ? -30.797 6.375 -44.594 1 54.03 139 MET B CA 1
ATOM 5211 C C . MET B 1 139 ? -32.312 6.246 -44.562 1 54.03 139 MET B C 1
ATOM 5213 O O . MET B 1 139 ? -33 7.09 -44 1 54.03 139 MET B O 1
ATOM 5217 N N . GLU B 1 140 ? -32.969 6.277 -45.75 1 50.81 140 GLU B N 1
ATOM 5218 C CA . GLU B 1 140 ? -34.406 6.047 -45.875 1 50.81 140 GLU B CA 1
ATOM 5219 C C . GLU B 1 140 ? -35 5.586 -44.531 1 50.81 140 GLU B C 1
ATOM 5221 O O . GLU B 1 140 ? -35.156 4.387 -44.312 1 50.81 140 GLU B O 1
ATOM 5226 N N . PHE B 1 141 ? -34.781 6.211 -43.438 1 49.06 141 PHE B N 1
ATOM 5227 C CA . PHE B 1 141 ? -35.469 5.785 -42.219 1 49.06 141 PHE B CA 1
ATOM 5228 C C . PHE B 1 141 ? -36.969 5.609 -42.5 1 49.06 141 PHE B C 1
ATOM 5230 O O . PHE B 1 141 ? -37.656 6.582 -42.75 1 49.06 141 PHE B O 1
ATOM 5237 N N . GLY B 1 142 ? -37.25 4.695 -43.156 1 51.75 142 GLY B N 1
ATOM 5238 C CA . GLY B 1 142 ? -38.625 4.289 -43.25 1 51.75 142 GLY B CA 1
ATOM 5239 C C . GLY B 1 142 ? -39.406 4.555 -41.969 1 51.75 142 GLY B C 1
ATOM 5240 O O . GLY B 1 142 ? -38.812 4.828 -40.906 1 51.75 142 GLY B O 1
ATOM 5241 N N . ASN B 1 143 ? -40.781 4.762 -41.938 1 57.56 143 ASN B N 1
ATOM 5242 C CA . ASN B 1 143 ? -41.781 4.934 -40.906 1 57.56 143 ASN B CA 1
ATOM 5243 C C . ASN B 1 143 ? -41.5 4.023 -39.719 1 57.56 143 ASN B C 1
ATOM 5245 O O . ASN B 1 143 ? -41.781 2.824 -39.75 1 57.56 143 ASN B O 1
ATOM 5249 N N . VAL B 1 144 ? -40.531 4.363 -38.906 1 64.69 144 VAL B N 1
ATOM 5250 C CA . VAL B 1 144 ? -40.375 3.586 -37.688 1 64.69 144 VAL B CA 1
ATOM 5251 C C . VAL B 1 144 ? -41.688 3.588 -36.906 1 64.69 144 VAL B C 1
ATOM 5253 O O . VAL B 1 144 ? -42.281 4.645 -36.656 1 64.69 144 VAL B O 1
ATOM 5256 N N . ASP B 1 145 ? -42.25 2.453 -36.75 1 77.62 145 ASP B N 1
ATOM 5257 C CA . ASP B 1 145 ? -43.5 2.277 -36.062 1 77.62 145 ASP B CA 1
ATOM 5258 C C . ASP B 1 145 ? -43.375 2.73 -34.594 1 77.62 145 ASP B C 1
ATOM 5260 O O . ASP B 1 145 ? -42.281 2.936 -34.094 1 77.62 145 ASP B O 1
ATOM 5264 N N . ASN B 1 146 ? -44.438 3.215 -34.062 1 78.44 146 ASN B N 1
ATOM 5265 C CA . ASN B 1 146 ? -44.562 3.709 -32.688 1 78.44 146 ASN B CA 1
ATOM 5266 C C . ASN B 1 146 ? -43.875 2.76 -31.688 1 78.44 146 ASN B C 1
ATOM 5268 O O . ASN B 1 146 ? -43.281 3.203 -30.719 1 78.44 146 ASN B O 1
ATOM 5272 N N . ASN B 1 147 ? -43.938 1.517 -32.094 1 83.62 147 ASN B N 1
ATOM 5273 C CA . ASN B 1 147 ? -43.312 0.524 -31.219 1 83.62 147 ASN B CA 1
ATOM 5274 C C . ASN B 1 147 ? -41.781 0.625 -31.25 1 83.62 147 ASN B C 1
ATOM 5276 O O . ASN B 1 147 ? -41.125 0.466 -30.219 1 83.62 147 ASN B O 1
ATOM 5280 N N . ALA B 1 148 ? -41.375 0.967 -32.375 1 84.5 148 ALA B N 1
ATOM 5281 C CA . ALA B 1 148 ? -39.938 1.101 -32.531 1 84.5 148 ALA B CA 1
ATOM 5282 C C . ALA B 1 148 ? -39.406 2.336 -31.797 1 84.5 148 ALA B C 1
ATOM 5284 O O . ALA B 1 148 ? -38.344 2.307 -31.203 1 84.5 148 ALA B O 1
ATOM 5285 N N . VAL B 1 149 ? -40.188 3.328 -31.812 1 87.19 149 VAL B N 1
ATOM 5286 C CA . VAL B 1 149 ? -39.812 4.555 -31.125 1 87.19 149 VAL B CA 1
ATOM 5287 C C . VAL B 1 149 ? -39.75 4.309 -29.625 1 87.19 149 VAL B C 1
ATOM 5289 O O . VAL B 1 149 ? -38.844 4.785 -28.938 1 87.19 149 VAL B O 1
ATOM 5292 N N . CYS B 1 150 ? -40.625 3.535 -29.141 1 88.94 150 CYS B N 1
ATOM 5293 C CA . CYS B 1 150 ? -40.656 3.213 -27.719 1 88.94 150 CYS B CA 1
ATOM 5294 C C . CYS B 1 150 ? -39.438 2.418 -27.328 1 88.94 150 CYS B C 1
ATOM 5296 O O . CYS B 1 150 ? -38.844 2.646 -26.25 1 88.94 150 CYS B O 1
ATOM 5298 N N . GLU B 1 151 ? -39.031 1.603 -28.156 1 91.06 151 GLU B N 1
ATOM 5299 C CA . GLU B 1 151 ? -37.844 0.807 -27.875 1 91.06 151 GLU B CA 1
ATOM 5300 C C . GLU B 1 151 ? -36.594 1.67 -27.891 1 91.06 151 GLU B C 1
ATOM 5302 O O . GLU B 1 151 ? -35.656 1.455 -27.094 1 91.06 151 GLU B O 1
ATOM 5307 N N . LEU B 1 152 ? -36.594 2.551 -28.797 1 90 152 LEU B N 1
ATOM 5308 C CA . LEU B 1 152 ? -35.438 3.459 -28.891 1 90 152 LEU B CA 1
ATOM 5309 C C . LEU B 1 152 ? -35.344 4.336 -27.641 1 90 152 LEU B C 1
ATOM 5311 O O . LEU B 1 152 ? -34.25 4.648 -27.172 1 90 152 LEU B O 1
ATOM 5315 N N . ARG B 1 153 ? -36.5 4.707 -27.125 1 93 153 ARG B N 1
ATOM 5316 C CA . ARG B 1 153 ? -36.5 5.504 -25.906 1 93 153 ARG B CA 1
ATOM 5317 C C . ARG B 1 153 ? -35.969 4.707 -24.734 1 93 153 ARG B C 1
ATOM 5319 O O . ARG B 1 153 ? -35.25 5.246 -23.875 1 93 153 ARG B O 1
ATOM 5326 N N . LYS B 1 154 ? -36.25 3.451 -24.703 1 92.44 154 LYS B N 1
ATOM 5327 C CA . LYS B 1 154 ? -35.719 2.586 -23.641 1 92.44 154 LYS B CA 1
ATOM 5328 C C . LYS B 1 154 ? -34.219 2.457 -23.75 1 92.44 154 LYS B C 1
ATOM 5330 O O . LYS B 1 154 ? -33.531 2.471 -22.734 1 92.44 154 LYS B O 1
ATOM 5335 N N . LEU B 1 155 ? -33.781 2.377 -24.922 1 92.06 155 LEU B N 1
ATOM 5336 C CA . LEU B 1 155 ? -32.344 2.295 -25.156 1 92.06 155 LEU B CA 1
ATOM 5337 C C . LEU B 1 155 ? -31.656 3.586 -24.734 1 92.06 155 LEU B C 1
ATOM 5339 O O . LEU B 1 155 ? -30.562 3.551 -24.172 1 92.06 155 LEU B O 1
ATOM 5343 N N . LEU B 1 156 ? -32.344 4.641 -25.062 1 92.75 156 LEU B N 1
ATOM 5344 C CA . LEU B 1 156 ? -31.797 5.93 -24.641 1 92.75 156 LEU B CA 1
ATOM 5345 C C . LEU B 1 156 ? -31.656 5.988 -23.125 1 92.75 156 LEU B C 1
ATOM 5347 O O . LEU B 1 156 ? -30.641 6.461 -22.609 1 92.75 156 LEU B O 1
ATOM 5351 N N . LEU B 1 157 ? -32.625 5.473 -22.469 1 91.69 157 LEU B N 1
ATOM 5352 C CA . LEU B 1 157 ? -32.594 5.484 -21.016 1 91.69 157 LEU B CA 1
ATOM 5353 C C . LEU B 1 157 ? -31.422 4.684 -20.484 1 91.69 157 LEU B C 1
ATOM 5355 O O . LEU B 1 157 ? -30.719 5.133 -19.578 1 91.69 157 LEU B O 1
ATOM 5359 N N . ALA B 1 158 ? -31.156 3.656 -21.047 1 91.31 158 ALA B N 1
ATOM 5360 C CA . ALA B 1 158 ? -30.031 2.803 -20.641 1 91.31 158 ALA B CA 1
ATOM 5361 C C . ALA B 1 158 ? -28.703 3.498 -20.891 1 91.31 158 ALA B C 1
ATOM 5363 O O . ALA B 1 158 ? -27.812 3.447 -20.031 1 91.31 158 ALA B O 1
ATOM 5364 N N . GLU B 1 159 ? -28.609 4.164 -21.969 1 91.38 159 GLU B N 1
ATOM 5365 C CA . GLU B 1 159 ? -27.359 4.859 -22.297 1 91.38 159 GLU B CA 1
ATOM 5366 C C . GLU B 1 159 ? -27.156 6.07 -21.391 1 91.38 159 GLU B C 1
ATOM 5368 O O . GLU B 1 159 ? -26.016 6.383 -21.016 1 91.38 159 GLU B O 1
ATOM 5373 N N . LEU B 1 160 ? -28.25 6.707 -21.125 1 91.06 160 LEU B N 1
ATOM 5374 C CA . LEU B 1 160 ? -28.203 7.91 -20.297 1 91.06 160 LEU B CA 1
ATOM 5375 C C . LEU B 1 160 ? -27.703 7.594 -18.906 1 91.06 160 LEU B C 1
ATOM 5377 O O . LEU B 1 160 ? -27.062 8.43 -18.25 1 91.06 160 LEU B O 1
ATOM 5381 N N . GLU B 1 161 ? -27.938 6.426 -18.422 1 89.62 161 GLU B N 1
ATOM 5382 C CA . GLU B 1 161 ? -27.562 6.012 -17.078 1 89.62 161 GLU B CA 1
ATOM 5383 C C . GLU B 1 161 ? -26.047 6.102 -16.875 1 89.62 161 GLU B C 1
ATOM 5385 O O . GLU B 1 161 ? -25.578 6.34 -15.758 1 89.62 161 GLU B O 1
ATOM 5390 N N . LYS B 1 162 ? -25.359 6.004 -17.922 1 87.81 162 LYS B N 1
ATOM 5391 C CA . LYS B 1 162 ? -23.906 6.012 -17.859 1 87.81 162 LYS B CA 1
ATOM 5392 C C . LYS B 1 162 ? -23.375 7.426 -17.625 1 87.81 162 LYS B C 1
ATOM 5394 O O . LYS B 1 162 ? -22.234 7.598 -17.188 1 87.81 162 LYS B O 1
ATOM 5399 N N . PHE B 1 163 ? -24.234 8.375 -17.922 1 88.69 163 PHE B N 1
ATOM 5400 C CA . PHE B 1 163 ? -23.75 9.75 -17.891 1 88.69 163 PHE B CA 1
ATOM 5401 C C . PHE B 1 163 ? -24.406 10.531 -16.75 1 88.69 163 PHE B C 1
ATOM 5403 O O . PHE B 1 163 ? -24.156 11.727 -16.594 1 88.69 163 PHE B O 1
ATOM 5410 N N . LEU B 1 164 ? -25.203 9.883 -16.016 1 89.94 164 LEU B N 1
ATOM 5411 C CA . LEU B 1 164 ? -25.844 10.555 -14.891 1 89.94 164 LEU B CA 1
ATOM 5412 C C . LEU B 1 164 ? -25.016 10.406 -13.617 1 89.94 164 LEU B C 1
ATOM 5414 O O . LEU B 1 164 ? -24.312 9.406 -13.445 1 89.94 164 LEU B O 1
ATOM 5418 N N . PRO B 1 165 ? -25.047 11.367 -12.742 1 88.62 165 PRO B N 1
ATOM 5419 C CA . PRO B 1 165 ? -24.297 11.289 -11.484 1 88.62 165 PRO B CA 1
ATOM 5420 C C . PRO B 1 165 ? -24.703 10.078 -10.641 1 88.62 165 PRO B C 1
ATOM 5422 O O . PRO B 1 165 ? -25.859 9.656 -10.656 1 88.62 165 PRO B O 1
ATOM 5425 N N . PRO B 1 166 ? -23.797 9.617 -9.867 1 88.62 166 PRO B N 1
ATOM 5426 C CA . PRO B 1 166 ? -24.047 8.43 -9.047 1 88.62 166 PRO B CA 1
ATOM 5427 C C . PRO B 1 166 ? -25.188 8.641 -8.047 1 88.62 166 PRO B C 1
ATOM 5429 O O . PRO B 1 166 ? -25.859 7.68 -7.664 1 88.62 166 PRO B O 1
ATOM 5432 N N . ALA B 1 167 ? -25.422 9.82 -7.602 1 88.31 167 ALA B N 1
ATOM 5433 C CA . ALA B 1 167 ? -26.5 10.102 -6.664 1 88.31 167 ALA B CA 1
ATOM 5434 C C . ALA B 1 167 ? -27.859 9.883 -7.316 1 88.31 167 ALA B C 1
ATOM 5436 O O . ALA B 1 167 ? -28.844 9.562 -6.637 1 88.31 167 ALA B O 1
ATOM 5437 N N . ILE B 1 168 ? -27.875 9.992 -8.641 1 90.38 168 ILE B N 1
ATOM 5438 C CA . ILE B 1 168 ? -29.109 9.812 -9.391 1 90.38 168 ILE B CA 1
ATOM 5439 C C . ILE B 1 168 ? -29.25 8.359 -9.828 1 90.38 168 ILE B C 1
ATOM 5441 O O . ILE B 1 168 ? -30.297 7.734 -9.609 1 90.38 168 ILE B O 1
ATOM 5445 N N . VAL B 1 169 ? -28.219 7.875 -10.43 1 91.94 169 VAL B N 1
ATOM 5446 C CA . VAL B 1 169 ? -28.188 6.473 -10.836 1 91.94 169 VAL B CA 1
ATOM 5447 C C . VAL B 1 169 ? -26.984 5.773 -10.211 1 91.94 169 VAL B C 1
ATOM 5449 O O . VAL B 1 169 ? -25.844 6.102 -10.523 1 91.94 169 VAL B O 1
ATOM 5452 N N . LEU B 1 170 ? -27.312 4.77 -9.438 1 93.5 170 LEU B N 1
ATOM 5453 C CA . LEU B 1 170 ? -26.25 4.016 -8.797 1 93.5 170 LEU B CA 1
ATOM 5454 C C . LEU B 1 170 ? -25.484 3.176 -9.812 1 93.5 170 LEU B C 1
ATOM 5456 O O . LEU B 1 170 ? -26.094 2.578 -10.711 1 93.5 170 LEU B O 1
ATOM 5460 N N . PRO B 1 171 ? -24.188 3.176 -9.695 1 92.5 171 PRO B N 1
ATOM 5461 C CA . PRO B 1 171 ? -23.453 2.211 -10.523 1 92.5 171 PRO B CA 1
ATOM 5462 C C . PRO B 1 171 ? -23.906 0.773 -10.297 1 92.5 171 PRO B C 1
ATOM 5464 O O . PRO B 1 171 ? -24.312 0.417 -9.188 1 92.5 171 PRO B O 1
ATOM 5467 N N . GLU B 1 172 ? -23.797 -0.041 -11.359 1 92.44 172 GLU B N 1
ATOM 5468 C CA . GLU B 1 172 ? -24.281 -1.417 -11.281 1 92.44 172 GLU B CA 1
ATOM 5469 C C . GLU B 1 172 ? -23.5 -2.213 -10.234 1 92.44 172 GLU B C 1
ATOM 5471 O O . GLU B 1 172 ? -22.281 -2.08 -10.117 1 92.44 172 GLU B O 1
ATOM 5476 N N . ARG B 1 173 ? -24.234 -2.988 -9.43 1 95.94 173 ARG B N 1
ATOM 5477 C CA . ARG B 1 173 ? -23.672 -3.922 -8.461 1 95.94 173 ARG B CA 1
ATOM 5478 C C . ARG B 1 173 ? -22.672 -3.219 -7.535 1 95.94 173 ARG B C 1
ATOM 5480 O O . ARG B 1 173 ? -21.562 -3.689 -7.344 1 95.94 173 ARG B O 1
ATOM 5487 N N . ARG B 1 174 ? -23.156 -2.123 -7.02 1 97.12 174 ARG B N 1
ATOM 5488 C CA . ARG B 1 174 ? -22.297 -1.241 -6.242 1 97.12 174 ARG B CA 1
ATOM 5489 C C . ARG B 1 174 ? -21.828 -1.921 -4.957 1 97.12 174 ARG B C 1
ATOM 5491 O O . ARG B 1 174 ? -20.656 -1.867 -4.605 1 97.12 174 ARG B O 1
ATOM 5498 N N . LEU B 1 175 ? -22.766 -2.584 -4.254 1 98.12 175 LEU B N 1
ATOM 5499 C CA . LEU B 1 175 ? -22.406 -3.238 -3 1 98.12 175 LEU B CA 1
ATOM 5500 C C . LEU B 1 175 ? -21.406 -4.363 -3.236 1 98.12 175 LEU B C 1
ATOM 5502 O O . LEU B 1 175 ? -20.453 -4.52 -2.477 1 98.12 175 LEU B O 1
ATOM 5506 N N . GLU B 1 176 ? -21.641 -5.148 -4.254 1 97.31 176 GLU B N 1
ATOM 5507 C CA . GLU B 1 176 ? -20.719 -6.211 -4.621 1 97.31 176 GLU B CA 1
ATOM 5508 C C . GLU B 1 176 ? -19.312 -5.656 -4.863 1 97.31 176 GLU B C 1
ATOM 5510 O O . GLU B 1 176 ? -18.328 -6.238 -4.418 1 97.31 176 GLU B O 1
ATOM 5515 N N . HIS B 1 177 ? -19.328 -4.562 -5.574 1 97.25 177 HIS B N 1
ATOM 5516 C CA . HIS B 1 177 ? -18.047 -3.918 -5.867 1 97.25 177 HIS B CA 1
ATOM 5517 C C . HIS B 1 177 ? -17.344 -3.494 -4.586 1 97.25 177 HIS B C 1
ATOM 5519 O O . HIS B 1 177 ? -16.141 -3.719 -4.434 1 97.25 177 HIS B O 1
ATOM 5525 N N . LEU B 1 178 ? -18.078 -2.898 -3.68 1 97.75 178 LEU B N 1
ATOM 5526 C CA . LEU B 1 178 ? -17.5 -2.453 -2.414 1 97.75 178 LEU B CA 1
ATOM 5527 C C . LEU B 1 178 ? -16.969 -3.637 -1.613 1 97.75 178 LEU B C 1
ATOM 5529 O O . LEU B 1 178 ? -15.844 -3.594 -1.109 1 97.75 178 LEU B O 1
ATOM 5533 N N . VAL B 1 179 ? -17.734 -4.695 -1.52 1 97.88 179 VAL B N 1
ATOM 5534 C CA . VAL B 1 179 ? -17.344 -5.863 -0.744 1 97.88 179 VAL B CA 1
ATOM 5535 C C . VAL B 1 179 ? -16.125 -6.523 -1.387 1 97.88 179 VAL B C 1
ATOM 5537 O O . VAL B 1 179 ? -15.195 -6.93 -0.69 1 97.88 179 VAL B O 1
ATOM 5540 N N . GLU B 1 180 ? -16.125 -6.633 -2.66 1 96.62 180 GLU B N 1
ATOM 5541 C CA . GLU B 1 180 ? -14.992 -7.223 -3.357 1 96.62 180 GLU B CA 1
ATOM 5542 C C . GLU B 1 180 ? -13.734 -6.387 -3.162 1 96.62 180 GLU B C 1
ATOM 5544 O O . GLU B 1 180 ? -12.633 -6.934 -3.02 1 96.62 180 GLU B O 1
ATOM 5549 N N . THR B 1 181 ? -13.914 -5.07 -3.193 1 96.38 181 THR B N 1
ATOM 5550 C CA . THR B 1 181 ? -12.805 -4.164 -2.93 1 96.38 181 THR B CA 1
ATOM 5551 C C . THR B 1 181 ? -12.234 -4.402 -1.533 1 96.38 181 THR B C 1
ATOM 5553 O O . THR B 1 181 ? -11.016 -4.395 -1.345 1 96.38 181 THR B O 1
ATOM 5556 N N . ALA B 1 182 ? -13.062 -4.602 -0.601 1 96.88 182 ALA B N 1
ATOM 5557 C CA . ALA B 1 182 ? -12.625 -4.887 0.762 1 96.88 182 ALA B CA 1
ATOM 5558 C C . ALA B 1 182 ? -11.797 -6.172 0.814 1 96.88 182 ALA B C 1
ATOM 5560 O O . ALA B 1 182 ? -10.75 -6.215 1.455 1 96.88 182 ALA B O 1
ATOM 5561 N N . VAL B 1 183 ? -12.281 -7.188 0.126 1 94.56 183 VAL B N 1
ATOM 5562 C CA . VAL B 1 183 ? -11.594 -8.477 0.107 1 94.56 183 VAL B CA 1
ATOM 5563 C C . VAL B 1 183 ? -10.227 -8.32 -0.559 1 94.56 183 VAL B C 1
ATOM 5565 O O . VAL B 1 183 ? -9.219 -8.805 -0.043 1 94.56 183 VAL B O 1
ATOM 5568 N N . THR B 1 184 ? -10.203 -7.648 -1.638 1 92.25 184 THR B N 1
ATOM 5569 C CA . THR B 1 184 ? -8.953 -7.426 -2.354 1 92.25 184 THR B CA 1
ATOM 5570 C C . THR B 1 184 ? -7.973 -6.633 -1.498 1 92.25 184 THR B C 1
ATOM 5572 O O . THR B 1 184 ? -6.773 -6.914 -1.493 1 92.25 184 THR B O 1
ATOM 5575 N N . ALA B 1 185 ? -8.492 -5.656 -0.809 1 92.88 185 ALA B N 1
ATOM 5576 C CA . ALA B 1 185 ? -7.648 -4.855 0.078 1 92.88 185 ALA B CA 1
ATOM 5577 C C . ALA B 1 185 ? -7.039 -5.719 1.179 1 92.88 185 ALA B C 1
ATOM 5579 O O . ALA B 1 185 ? -5.895 -5.504 1.583 1 92.88 185 ALA B O 1
ATOM 5580 N N . GLN B 1 186 ? -7.785 -6.633 1.687 1 92 186 GLN B N 1
ATOM 5581 C CA . GLN B 1 186 ? -7.277 -7.543 2.705 1 92 186 GLN B CA 1
ATOM 5582 C C . GLN B 1 186 ? -6.152 -8.414 2.152 1 92 186 GLN B C 1
ATOM 5584 O O . GLN B 1 186 ? -5.156 -8.656 2.836 1 92 186 GLN B O 1
ATOM 5589 N N . PHE B 1 187 ? -6.359 -8.812 0.924 1 87.94 187 PHE B N 1
ATOM 5590 C CA . PHE B 1 187 ? -5.309 -9.578 0.27 1 87.94 187 PHE B CA 1
ATOM 5591 C C . PHE B 1 187 ? -4.035 -8.75 0.131 1 87.94 187 PHE B C 1
ATOM 5593 O O . PHE B 1 187 ? -2.943 -9.219 0.446 1 87.94 187 PHE B O 1
ATOM 5600 N N . ASP B 1 188 ? -4.227 -7.594 -0.306 1 85.56 188 ASP B N 1
ATOM 5601 C CA . ASP B 1 188 ? -3.1 -6.707 -0.579 1 85.56 188 ASP B CA 1
ATOM 5602 C C . ASP B 1 188 ? -2.328 -6.391 0.7 1 85.56 188 ASP B C 1
ATOM 5604 O O . ASP B 1 188 ? -1.115 -6.176 0.663 1 85.56 188 ASP B O 1
ATOM 5608 N N . SER B 1 189 ? -3.008 -6.375 1.766 1 87.31 189 SER B N 1
ATOM 5609 C CA . SER B 1 189 ? -2.379 -6.035 3.037 1 87.31 189 SER B CA 1
ATOM 5610 C C . SER B 1 189 ? -1.792 -7.27 3.711 1 87.31 189 SER B C 1
ATOM 5612 O O . SER B 1 189 ? -1.05 -7.156 4.688 1 87.31 189 SER B O 1
ATOM 5614 N N . CYS B 1 190 ? -2.139 -8.383 3.234 1 89.31 190 CYS B N 1
ATOM 5615 C CA . CYS B 1 190 ? -1.676 -9.633 3.832 1 89.31 190 CYS B CA 1
ATOM 5616 C C . CYS B 1 190 ? -0.251 -9.953 3.393 1 89.31 190 CYS B C 1
ATOM 5618 O O . CYS B 1 190 ? -0.02 -10.312 2.236 1 89.31 190 CYS B O 1
ATOM 5620 N N . MET B 1 191 ? 0.716 -9.977 4.207 1 88.44 191 MET B N 1
ATOM 5621 C CA . MET B 1 191 ? 2.146 -10.031 3.922 1 88.44 191 MET B CA 1
ATOM 5622 C C . MET B 1 191 ? 2.547 -11.414 3.418 1 88.44 191 MET B C 1
ATOM 5624 O O . MET B 1 191 ? 3.5 -11.547 2.648 1 88.44 191 MET B O 1
ATOM 5628 N N . TYR B 1 192 ? 1.779 -12.445 3.787 1 90.31 192 TYR B N 1
ATOM 5629 C CA . TYR B 1 192 ? 2.201 -13.812 3.488 1 90.31 192 TYR B CA 1
ATOM 5630 C C . TYR B 1 192 ? 1.229 -14.484 2.529 1 90.31 192 TYR B C 1
ATOM 5632 O O . TYR B 1 192 ? 1.268 -15.711 2.352 1 90.31 192 TYR B O 1
ATOM 5640 N N . HIS B 1 193 ? 0.345 -13.68 1.975 1 88.25 193 HIS B N 1
ATOM 5641 C CA . HIS B 1 193 ? -0.676 -14.242 1.103 1 88.25 193 HIS B CA 1
ATOM 5642 C C . HIS B 1 193 ? -0.049 -14.922 -0.114 1 88.25 193 HIS B C 1
ATOM 5644 O O . HIS B 1 193 ? 0.584 -14.258 -0.938 1 88.25 193 HIS B O 1
ATOM 5650 N N . ASN B 1 194 ? -0.126 -16.234 -0.222 1 85.81 194 ASN B N 1
ATOM 5651 C CA . ASN B 1 194 ? 0.532 -17 -1.283 1 85.81 194 ASN B CA 1
ATOM 5652 C C . ASN B 1 194 ? -0.407 -18.031 -1.902 1 85.81 194 ASN B C 1
ATOM 5654 O O . ASN B 1 194 ? 0.039 -18.938 -2.602 1 85.81 194 ASN B O 1
ATOM 5658 N N . MET B 1 195 ? -1.678 -18.156 -1.491 1 71.81 195 MET B N 1
ATOM 5659 C CA . MET B 1 195 ? -2.533 -19.219 -2.033 1 71.81 195 MET B CA 1
ATOM 5660 C C . MET B 1 195 ? -3.865 -18.641 -2.506 1 71.81 195 MET B C 1
ATOM 5662 O O . MET B 1 195 ? -4.273 -17.562 -2.07 1 71.81 195 MET B O 1
ATOM 5666 N N . LEU B 1 196 ? -4.281 -19.406 -3.451 1 65.38 196 LEU B N 1
ATOM 5667 C CA . LEU B 1 196 ? -5.602 -19.078 -3.977 1 65.38 196 LEU B CA 1
ATOM 5668 C C . LEU B 1 196 ? -6.703 -19.625 -3.076 1 65.38 196 LEU B C 1
ATOM 5670 O O . LEU B 1 196 ? -7.66 -20.234 -3.561 1 65.38 196 LEU B O 1
ATOM 5674 N N . ASP B 1 197 ? -6.375 -19.656 -1.813 1 65.31 197 ASP B N 1
ATOM 5675 C CA . ASP B 1 197 ? -7.383 -20.281 -0.962 1 65.31 197 ASP B CA 1
ATOM 5676 C C . ASP B 1 197 ? -8.727 -19.547 -1.08 1 65.31 197 ASP B C 1
ATOM 5678 O O . ASP B 1 197 ? -8.797 -18.453 -1.647 1 65.31 197 ASP B O 1
ATOM 5682 N N . GLU B 1 198 ? -9.711 -20.344 -0.76 1 72.69 198 GLU B N 1
ATOM 5683 C CA . GLU B 1 198 ? -11.086 -19.875 -0.732 1 72.69 198 GLU B CA 1
ATOM 5684 C C . GLU B 1 198 ? -11.242 -18.688 0.217 1 72.69 198 GLU B C 1
ATOM 5686 O O . GLU B 1 198 ? -10.641 -18.656 1.288 1 72.69 198 GLU B O 1
ATOM 5691 N N . VAL B 1 199 ? -11.82 -17.703 -0.26 1 82.31 199 VAL B N 1
ATOM 5692 C CA . VAL B 1 199 ? -12.109 -16.469 0.458 1 82.31 199 VAL B CA 1
ATOM 5693 C C . VAL B 1 199 ? -13.453 -16.594 1.178 1 82.31 199 VAL B C 1
ATOM 5695 O O . VAL B 1 199 ? -14.414 -17.125 0.621 1 82.31 199 VAL B O 1
ATOM 5698 N N . SER B 1 200 ? -13.469 -16.375 2.453 1 91.25 200 SER B N 1
ATOM 5699 C CA . SER B 1 200 ? -14.719 -16.281 3.197 1 91.25 200 SER B CA 1
ATOM 5700 C C . SER B 1 200 ? -15.023 -14.844 3.6 1 91.25 200 SER B C 1
ATOM 5702 O O . SER B 1 200 ? -14.125 -14.094 3.986 1 91.25 200 SER B O 1
ATOM 5704 N N . LEU B 1 201 ? -16.281 -14.461 3.492 1 95.25 201 LEU B N 1
ATOM 5705 C CA . LEU B 1 201 ? -16.688 -13.117 3.883 1 95.25 201 LEU B CA 1
ATOM 5706 C C . LEU B 1 201 ? -16.891 -13.023 5.391 1 95.25 201 LEU B C 1
ATOM 5708 O O . LEU B 1 201 ? -17.062 -11.93 5.934 1 95.25 201 LEU B O 1
ATOM 5712 N N . TYR B 1 202 ? -16.844 -14.172 6.051 1 94.38 202 TYR B N 1
ATOM 5713 C CA . TYR B 1 202 ? -17.219 -14.203 7.457 1 94.38 202 TYR B CA 1
ATOM 5714 C C . TYR B 1 202 ? -16.094 -13.68 8.344 1 94.38 202 TYR B C 1
ATOM 5716 O O . TYR B 1 202 ? -16.312 -13.352 9.508 1 94.38 202 TYR B O 1
ATOM 5724 N N . GLU B 1 203 ? -14.93 -13.594 7.812 1 92.12 203 GLU B N 1
ATOM 5725 C CA . GLU B 1 203 ? -13.789 -13.078 8.562 1 92.12 203 GLU B CA 1
ATOM 5726 C C . GLU B 1 203 ? -12.789 -12.391 7.645 1 92.12 203 GLU B C 1
ATOM 5728 O O . GLU B 1 203 ? -12.797 -12.609 6.43 1 92.12 203 GLU B O 1
ATOM 5733 N N . ASP B 1 204 ? -11.961 -11.531 8.289 1 92.88 204 ASP B N 1
ATOM 5734 C CA . ASP B 1 204 ? -10.914 -10.883 7.504 1 92.88 204 ASP B CA 1
ATOM 5735 C C . ASP B 1 204 ? -9.836 -11.883 7.094 1 92.88 204 ASP B C 1
ATOM 5737 O O . ASP B 1 204 ? -9.477 -12.766 7.871 1 92.88 204 ASP B O 1
ATOM 5741 N N . HIS B 1 205 ? -9.328 -11.695 5.945 1 90.38 205 HIS B N 1
ATOM 5742 C CA . HIS B 1 205 ? -8.312 -12.594 5.414 1 90.38 205 HIS B CA 1
ATOM 5743 C C . HIS B 1 205 ? -6.988 -12.43 6.156 1 90.38 205 HIS B C 1
ATOM 5745 O O . HIS B 1 205 ? -6.586 -11.305 6.469 1 90.38 205 HIS B O 1
ATOM 5751 N N . CYS B 1 206 ? -6.324 -13.492 6.484 1 88.19 206 CYS B N 1
ATOM 5752 C CA . CYS B 1 206 ? -5.023 -13.477 7.145 1 88.19 206 CYS B CA 1
ATOM 5753 C C . CYS B 1 206 ? -4.246 -14.75 6.844 1 88.19 206 CYS B C 1
ATOM 5755 O O . CYS B 1 206 ? -4.785 -15.852 6.957 1 88.19 206 CYS B O 1
ATOM 5757 N N . CYS B 1 207 ? -3.053 -14.531 6.414 1 87.62 207 CYS B N 1
ATOM 5758 C CA . CYS B 1 207 ? -2.178 -15.664 6.156 1 87.62 207 CYS B CA 1
ATOM 5759 C C . CYS B 1 207 ? -1.012 -15.688 7.141 1 87.62 207 CYS B C 1
ATOM 5761 O O . CYS B 1 207 ? -0.559 -14.641 7.598 1 87.62 207 CYS B O 1
ATOM 5763 N N . GLY B 1 208 ? -0.604 -16.875 7.445 1 86.31 208 GLY B N 1
ATOM 5764 C CA . GLY B 1 208 ? 0.532 -17.031 8.344 1 86.31 208 GLY B CA 1
ATOM 5765 C C . GLY B 1 208 ? 1.837 -17.281 7.613 1 86.31 208 GLY B C 1
ATOM 5766 O O . GLY B 1 208 ? 1.854 -17.406 6.387 1 86.31 208 GLY B O 1
ATOM 5767 N N . ARG B 1 209 ? 2.863 -17.328 8.352 1 88.62 209 ARG B N 1
ATOM 5768 C CA . ARG B 1 209 ? 4.211 -17.547 7.832 1 88.62 209 ARG B CA 1
ATOM 5769 C C . ARG B 1 209 ? 4.312 -18.922 7.152 1 88.62 209 ARG B C 1
ATOM 5771 O O . ARG B 1 209 ? 5.227 -19.156 6.359 1 88.62 209 ARG B O 1
ATOM 5778 N N . ASP B 1 210 ? 3.426 -19.719 7.5 1 88.31 210 ASP B N 1
ATOM 5779 C CA . ASP B 1 210 ? 3.447 -21.078 6.965 1 88.31 210 ASP B CA 1
ATOM 5780 C C . ASP B 1 210 ? 3.062 -21.094 5.488 1 88.31 210 ASP B C 1
ATOM 5782 O O . ASP B 1 210 ? 3.195 -22.125 4.82 1 88.31 210 ASP B O 1
ATOM 5786 N N . GLN B 1 211 ? 2.682 -20 4.988 1 88.94 211 GLN B N 1
ATOM 5787 C CA . GLN B 1 211 ? 2.256 -19.938 3.594 1 88.94 211 GLN B CA 1
ATOM 5788 C C . GLN B 1 211 ? 3.453 -19.797 2.658 1 88.94 211 GLN B C 1
ATOM 5790 O O . GLN B 1 211 ? 3.32 -19.969 1.444 1 88.94 211 GLN B O 1
ATOM 5795 N N . ILE B 1 212 ? 4.609 -19.453 3.18 1 92.81 212 ILE B N 1
ATOM 5796 C CA . ILE B 1 212 ? 5.809 -19.344 2.355 1 92.81 212 ILE B CA 1
ATOM 5797 C C . ILE B 1 212 ? 6.906 -20.25 2.908 1 92.81 212 ILE B C 1
ATOM 5799 O O . ILE B 1 212 ? 6.824 -20.703 4.051 1 92.81 212 ILE B O 1
ATOM 5803 N N . PRO B 1 213 ? 7.895 -20.609 2.061 1 95 213 PRO B N 1
ATOM 5804 C CA . PRO B 1 213 ? 8.984 -21.453 2.553 1 95 213 PRO B CA 1
ATOM 5805 C C . PRO B 1 213 ? 9.852 -20.75 3.59 1 95 213 PRO B C 1
ATOM 5807 O O . PRO B 1 213 ? 10.398 -19.672 3.318 1 95 213 PRO B O 1
ATOM 5810 N N . THR B 1 214 ? 9.984 -21.391 4.742 1 94.62 214 THR B N 1
ATOM 5811 C CA . THR B 1 214 ? 10.75 -20.734 5.793 1 94.62 214 THR B CA 1
ATOM 5812 C C . THR B 1 214 ? 11.703 -21.719 6.469 1 94.62 214 THR B C 1
ATOM 5814 O O . THR B 1 214 ? 12.586 -21.297 7.219 1 94.62 214 THR B O 1
ATOM 5817 N N . GLU B 1 215 ? 11.531 -23.016 6.148 1 95.62 215 GLU B N 1
ATOM 5818 C CA . GLU B 1 215 ? 12.359 -24.031 6.805 1 95.62 215 GLU B CA 1
ATOM 5819 C C . GLU B 1 215 ? 13 -24.969 5.781 1 95.62 215 GLU B C 1
ATOM 5821 O O . GLU B 1 215 ? 12.375 -25.328 4.781 1 95.62 215 GLU B O 1
ATOM 5826 N N . THR B 1 216 ? 14.242 -25.375 6.117 1 97.12 216 THR B N 1
ATOM 5827 C CA . THR B 1 216 ? 14.898 -26.359 5.266 1 97.12 216 THR B CA 1
ATOM 5828 C C . THR B 1 216 ? 14.227 -27.734 5.398 1 97.12 216 THR B C 1
ATOM 5830 O O . THR B 1 216 ? 14.133 -28.266 6.5 1 97.12 216 THR B O 1
ATOM 5833 N N . VAL B 1 217 ? 13.836 -28.312 4.34 1 96.62 217 VAL B N 1
ATOM 5834 C CA . VAL B 1 217 ? 13.148 -29.594 4.402 1 96.62 217 VAL B CA 1
ATOM 5835 C C . VAL B 1 217 ? 14.039 -30.688 3.797 1 96.62 217 VAL B C 1
ATOM 5837 O O . VAL B 1 217 ? 13.844 -31.875 4.051 1 96.62 217 VAL B O 1
ATOM 5840 N N . GLN B 1 218 ? 15.008 -30.312 3.006 1 98.12 218 GLN B N 1
ATOM 5841 C CA . GLN B 1 218 ? 15.922 -31.25 2.377 1 98.12 218 GLN B CA 1
ATOM 5842 C C . GLN B 1 218 ? 17.234 -30.578 1.989 1 98.12 218 GLN B C 1
ATOM 5844 O O . GLN B 1 218 ? 17.25 -29.391 1.642 1 98.12 218 GLN B O 1
ATOM 5849 N N . ILE B 1 219 ? 18.359 -31.266 2.049 1 98.69 219 ILE B N 1
ATOM 5850 C CA . ILE B 1 219 ? 19.656 -30.781 1.602 1 98.69 219 ILE B CA 1
ATOM 5851 C C . ILE B 1 219 ? 20.219 -31.734 0.532 1 98.69 219 ILE B C 1
ATOM 5853 O O . ILE B 1 219 ? 20.344 -32.938 0.757 1 98.69 219 ILE B O 1
ATOM 5857 N N . LEU B 1 220 ? 20.484 -31.266 -0.605 1 98.69 220 LEU B N 1
ATOM 5858 C CA . LEU B 1 220 ? 21.078 -32.031 -1.697 1 98.69 220 LEU B CA 1
ATOM 5859 C C . LEU B 1 220 ? 22.578 -31.828 -1.733 1 98.69 220 LEU B C 1
ATOM 5861 O O . LEU B 1 220 ? 23.078 -30.703 -1.807 1 98.69 220 LEU B O 1
ATOM 5865 N N . THR B 1 221 ? 23.359 -32.906 -1.812 1 98.19 221 THR B N 1
ATOM 5866 C CA . THR B 1 221 ? 24.797 -32.844 -1.623 1 98.19 221 THR B CA 1
ATOM 5867 C C . THR B 1 221 ? 25.531 -33.531 -2.752 1 98.19 221 THR B C 1
ATOM 5869 O O . THR B 1 221 ? 26.688 -33.969 -2.588 1 98.19 221 THR B O 1
ATOM 5872 N N . GLU B 1 222 ? 24.969 -33.719 -3.83 1 97.56 222 GLU B N 1
ATOM 5873 C CA . GLU B 1 222 ? 25.547 -34.531 -4.895 1 97.56 222 GLU B CA 1
ATOM 5874 C C . GLU B 1 222 ? 26.641 -33.781 -5.637 1 97.56 222 GLU B C 1
ATOM 5876 O O . GLU B 1 222 ? 27.547 -34.375 -6.227 1 97.56 222 GLU B O 1
ATOM 5881 N N . HIS B 1 223 ? 26.578 -32.469 -5.715 1 97.69 223 HIS B N 1
ATOM 5882 C CA . HIS B 1 223 ? 27.641 -31.688 -6.316 1 97.69 223 HIS B CA 1
ATOM 5883 C C . HIS B 1 223 ? 28.922 -31.766 -5.48 1 97.69 223 HIS B C 1
ATOM 5885 O O . HIS B 1 223 ? 28.859 -31.812 -4.25 1 97.69 223 HIS B O 1
ATOM 5891 N N . LYS B 1 224 ? 30.078 -31.625 -6.121 1 97 224 LYS B N 1
ATOM 5892 C CA . LYS B 1 224 ? 31.359 -31.812 -5.438 1 97 224 LYS B CA 1
ATOM 5893 C C . LYS B 1 224 ? 32.031 -30.484 -5.184 1 97 224 LYS B C 1
ATOM 5895 O O . LYS B 1 224 ? 33.125 -30.438 -4.613 1 97 224 LYS B O 1
ATOM 5900 N N . ASN B 1 225 ? 31.484 -29.469 -5.672 1 97.81 225 ASN B N 1
ATOM 5901 C CA . ASN B 1 225 ? 32.031 -28.125 -5.504 1 97.81 225 ASN B CA 1
ATOM 5902 C C . ASN B 1 225 ? 30.922 -27.094 -5.395 1 97.81 225 ASN B C 1
ATOM 5904 O O . ASN B 1 225 ? 29.75 -27.438 -5.207 1 97.81 225 ASN B O 1
ATOM 5908 N N . GLU B 1 226 ? 31.312 -25.797 -5.445 1 98.25 226 GLU B N 1
ATOM 5909 C CA . GLU B 1 226 ? 30.344 -24.703 -5.301 1 98.25 226 GLU B CA 1
ATOM 5910 C C . GLU B 1 226 ? 29.188 -24.844 -6.285 1 98.25 226 GLU B C 1
ATOM 5912 O O . GLU B 1 226 ? 29.406 -25.203 -7.449 1 98.25 226 GLU B O 1
ATOM 5917 N N . VAL B 1 227 ? 28.047 -24.688 -5.801 1 98.62 227 VAL B N 1
ATOM 5918 C CA . VAL B 1 227 ? 26.859 -24.656 -6.664 1 98.62 227 VAL B CA 1
ATOM 5919 C C . VAL B 1 227 ? 26.516 -23.203 -7.012 1 98.62 227 VAL B C 1
ATOM 5921 O O . VAL B 1 227 ? 26.281 -22.391 -6.121 1 98.62 227 VAL B O 1
ATOM 5924 N N . TRP B 1 228 ? 26.344 -22.906 -8.32 1 97.75 228 TRP B N 1
ATOM 5925 C CA . TRP B 1 228 ? 26.281 -21.516 -8.742 1 97.75 228 TRP B CA 1
ATOM 5926 C C . TRP B 1 228 ? 24.875 -21.141 -9.172 1 97.75 228 TRP B C 1
ATOM 5928 O O . TRP B 1 228 ? 24.484 -19.969 -9.141 1 97.75 228 TRP B O 1
ATOM 5938 N N . PHE B 1 229 ? 24.141 -22.172 -9.578 1 97.75 229 PHE B N 1
ATOM 5939 C CA . PHE B 1 229 ? 22.844 -21.828 -10.133 1 97.75 229 PHE B CA 1
ATOM 5940 C C . PHE B 1 229 ? 21.828 -22.938 -9.898 1 97.75 229 PHE B C 1
ATOM 5942 O O . PHE B 1 229 ? 22.172 -24.125 -9.977 1 97.75 229 PHE B O 1
ATOM 5949 N N . VAL B 1 230 ? 20.594 -22.547 -9.602 1 98.5 230 VAL B N 1
ATOM 5950 C CA . VAL B 1 230 ? 19.469 -23.484 -9.492 1 98.5 230 VAL B CA 1
ATOM 5951 C C . VAL B 1 230 ? 18.234 -22.875 -10.148 1 98.5 230 VAL B C 1
ATOM 5953 O O . VAL B 1 230 ? 18.016 -21.656 -10.086 1 98.5 230 VAL B O 1
ATOM 5956 N N . GLN B 1 231 ? 17.422 -23.734 -10.742 1 98.44 231 GLN B N 1
ATOM 5957 C CA . GLN B 1 231 ? 16.188 -23.266 -11.352 1 98.44 231 GLN B CA 1
ATOM 5958 C C . GLN B 1 231 ? 15.164 -24.391 -11.477 1 98.44 231 GLN B C 1
ATOM 5960 O O . GLN B 1 231 ? 15.477 -25.453 -12.031 1 98.44 231 GLN B O 1
ATOM 5965 N N . PHE B 1 232 ? 14.008 -24.156 -10.992 1 98.44 232 PHE B N 1
ATOM 5966 C CA . PHE B 1 232 ? 12.922 -25.094 -11.203 1 98.44 232 PHE B CA 1
ATOM 5967 C C . PHE B 1 232 ? 12.398 -25.016 -12.633 1 98.44 232 PHE B C 1
ATOM 5969 O O . PHE B 1 232 ? 12.445 -23.953 -13.258 1 98.44 232 PHE B O 1
ATOM 5976 N N . SER B 1 233 ? 11.914 -26.172 -13.086 1 98.31 233 SER B N 1
ATOM 5977 C CA . SER B 1 233 ? 11.25 -26.172 -14.391 1 98.31 233 SER B CA 1
ATOM 5978 C C . SER B 1 233 ? 9.93 -25.406 -14.336 1 98.31 233 SER B C 1
ATOM 5980 O O . SER B 1 233 ? 9.422 -25.094 -13.258 1 98.31 233 SER B O 1
ATOM 5982 N N . ASN B 1 234 ? 9.391 -25.094 -15.508 1 96.44 234 ASN B N 1
ATOM 5983 C CA . ASN B 1 234 ? 8.164 -24.312 -15.57 1 96.44 234 ASN B CA 1
ATOM 5984 C C . ASN B 1 234 ? 6.973 -25.078 -15 1 96.44 234 ASN B C 1
ATOM 5986 O O . ASN B 1 234 ? 6.082 -24.484 -14.383 1 96.44 234 ASN B O 1
ATOM 5990 N N . ASN B 1 235 ? 6.949 -26.344 -15.172 1 96.06 235 ASN B N 1
ATOM 5991 C CA . ASN B 1 235 ? 5.852 -27.156 -14.656 1 96.06 235 ASN B CA 1
ATOM 5992 C C . ASN B 1 235 ? 6.074 -27.531 -13.195 1 96.06 235 ASN B C 1
ATOM 5994 O O . ASN B 1 235 ? 5.219 -28.156 -12.578 1 96.06 235 ASN B O 1
ATOM 5998 N N . GLY B 1 236 ? 7.266 -27.25 -12.672 1 97.19 236 GLY B N 1
ATOM 5999 C CA . GLY B 1 236 ? 7.559 -27.453 -11.266 1 97.19 236 GLY B CA 1
ATOM 6000 C C . GLY B 1 236 ? 7.945 -28.875 -10.93 1 97.19 236 GLY B C 1
ATOM 6001 O O . GLY B 1 236 ? 8.125 -29.219 -9.758 1 97.19 236 GLY B O 1
ATOM 6002 N N . GLU B 1 237 ? 8.219 -29.656 -11.898 1 97.94 237 GLU B N 1
ATOM 6003 C CA . GLU B 1 237 ? 8.438 -31.094 -11.672 1 97.94 237 GLU B CA 1
ATOM 6004 C C . GLU B 1 237 ? 9.93 -31.422 -11.625 1 97.94 237 GLU B C 1
ATOM 6006 O O . GLU B 1 237 ? 10.312 -32.531 -11.258 1 97.94 237 GLU B O 1
ATOM 6011 N N . TYR B 1 238 ? 10.734 -30.484 -12.07 1 98.62 238 TYR B N 1
ATOM 6012 C CA . TYR B 1 238 ? 12.18 -30.703 -12.07 1 98.62 238 TYR B CA 1
ATOM 6013 C C . TYR B 1 238 ? 12.914 -29.5 -11.492 1 98.62 238 TYR B C 1
ATOM 6015 O O . TYR B 1 238 ? 12.352 -28.406 -11.391 1 98.62 238 TYR B O 1
ATOM 6023 N N . LEU B 1 239 ? 14.086 -29.734 -11.023 1 98.75 239 LEU B N 1
ATOM 6024 C CA . LEU B 1 239 ? 15.07 -28.734 -10.648 1 98.75 239 LEU B CA 1
ATOM 6025 C C . LEU B 1 239 ? 16.406 -28.969 -11.352 1 98.75 239 LEU B C 1
ATOM 6027 O O . LEU B 1 239 ? 16.859 -30.109 -11.453 1 98.75 239 LEU B O 1
ATOM 6031 N N . ALA B 1 240 ? 16.953 -27.953 -11.953 1 98.81 240 ALA B N 1
ATOM 6032 C CA . ALA B 1 240 ? 18.297 -28.062 -12.5 1 98.81 240 ALA B CA 1
ATOM 6033 C C . ALA B 1 240 ? 19.281 -27.25 -11.672 1 98.81 240 ALA B C 1
ATOM 6035 O O . ALA B 1 240 ? 18.969 -26.156 -11.211 1 98.81 240 ALA B O 1
ATOM 6036 N N . SER B 1 241 ? 20.422 -27.797 -11.438 1 98.69 241 SER B N 1
ATOM 6037 C CA . SER B 1 241 ? 21.484 -27.109 -10.711 1 98.69 241 SER B CA 1
ATOM 6038 C C . SER B 1 241 ? 22.797 -27.188 -11.484 1 98.69 241 SER B C 1
ATOM 6040 O O . SER B 1 241 ? 23.047 -28.141 -12.203 1 98.69 241 SER B O 1
ATOM 6042 N N . SER B 1 242 ? 23.594 -26.156 -11.414 1 97.88 242 SER B N 1
ATOM 6043 C CA . SER B 1 242 ? 24.922 -26.109 -12.016 1 97.88 242 SER B CA 1
ATOM 6044 C C . SER B 1 242 ? 26 -25.812 -10.977 1 97.88 242 SER B C 1
ATOM 6046 O O . SER B 1 242 ? 25.734 -25.125 -9.984 1 97.88 242 SER B O 1
ATOM 6048 N N . SER B 1 243 ? 27.203 -26.25 -11.25 1 97.88 243 SER B N 1
ATOM 6049 C CA . SER B 1 243 ? 28.266 -26.203 -10.25 1 97.88 243 SER B CA 1
ATOM 6050 C C . SER B 1 243 ? 29.625 -25.906 -10.883 1 97.88 243 SER B C 1
ATOM 6052 O O . SER B 1 243 ? 29.781 -26.016 -12.094 1 97.88 243 SER B O 1
ATOM 6054 N N . SER B 1 244 ? 30.531 -25.531 -10.039 1 97.25 244 SER B N 1
ATOM 6055 C CA . SER B 1 244 ? 31.906 -25.312 -10.469 1 97.25 244 SER B CA 1
ATOM 6056 C C . SER B 1 244 ? 32.625 -26.641 -10.672 1 97.25 244 SER B C 1
ATOM 6058 O O . SER B 1 244 ? 33.75 -26.672 -11.188 1 97.25 244 SER B O 1
ATOM 6060 N N . ASP B 1 245 ? 32 -27.766 -10.414 1 97.06 245 ASP B N 1
ATOM 6061 C CA . ASP B 1 245 ? 32.594 -29.078 -10.648 1 97.06 245 ASP B CA 1
ATOM 6062 C C . ASP B 1 245 ? 32.406 -29.516 -12.102 1 97.06 245 ASP B C 1
ATOM 6064 O O . ASP B 1 245 ? 32.594 -30.688 -12.438 1 97.06 245 ASP B O 1
ATOM 6068 N N . CYS B 1 246 ? 31.844 -28.625 -12.906 1 96.81 246 CYS B N 1
ATOM 6069 C 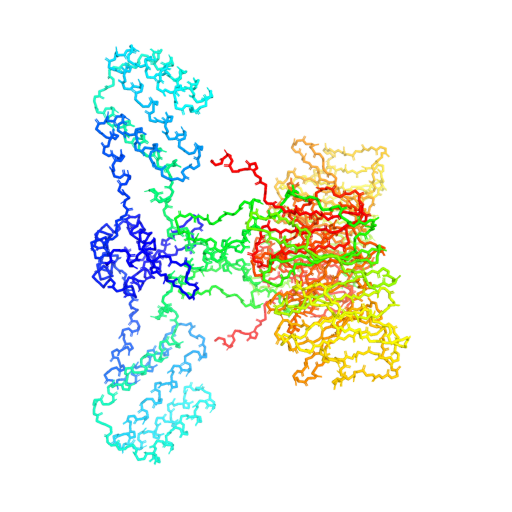CA . CYS B 1 246 ? 31.719 -28.766 -14.352 1 96.81 246 CYS B CA 1
ATOM 6070 C C . CYS B 1 246 ? 30.531 -29.672 -14.703 1 96.81 246 CYS B C 1
ATOM 6072 O O . CYS B 1 246 ? 30.469 -30.219 -15.805 1 96.81 246 CYS B O 1
ATOM 6074 N N . THR B 1 247 ? 29.641 -29.812 -13.758 1 97.25 247 THR B N 1
ATOM 6075 C CA . THR B 1 247 ? 28.469 -30.625 -14.031 1 97.25 247 THR B CA 1
ATOM 6076 C C . THR B 1 247 ? 27.188 -29.828 -13.773 1 97.25 247 THR B C 1
ATOM 6078 O O . THR B 1 247 ? 27.219 -28.812 -13.094 1 97.25 247 THR B O 1
ATOM 6081 N N . ALA B 1 248 ? 26.172 -30.25 -14.398 1 98.31 248 ALA B N 1
ATOM 6082 C CA . ALA B 1 248 ? 24.797 -29.875 -14.055 1 98.31 248 ALA B CA 1
ATOM 6083 C C . ALA B 1 248 ? 23.969 -31.109 -13.703 1 98.31 248 ALA B C 1
ATOM 6085 O O . ALA B 1 248 ? 24.266 -32.219 -14.156 1 98.31 248 ALA B O 1
ATOM 6086 N N . ILE B 1 249 ? 23.047 -30.953 -12.82 1 98.75 249 ILE B N 1
ATOM 6087 C CA . ILE B 1 249 ? 22.234 -32.094 -12.391 1 98.75 249 ILE B CA 1
ATOM 6088 C C . ILE B 1 249 ? 20.75 -31.75 -12.578 1 98.75 249 ILE B C 1
ATOM 6090 O O . ILE B 1 249 ? 20.328 -30.625 -12.273 1 98.75 249 ILE B O 1
ATOM 6094 N N . ILE B 1 250 ? 19.984 -32.688 -13.094 1 98.75 250 ILE B N 1
ATOM 6095 C CA . ILE B 1 250 ? 18.531 -32.594 -13.148 1 98.75 250 ILE B CA 1
ATOM 6096 C C . ILE B 1 250 ? 17.938 -33.438 -12.008 1 98.75 250 ILE B C 1
ATOM 6098 O O . ILE B 1 250 ? 18.219 -34.625 -11.883 1 98.75 250 ILE B O 1
ATOM 6102 N N . TRP B 1 251 ? 17.172 -32.75 -11.203 1 98.75 251 TRP B N 1
ATOM 6103 C CA . TRP B 1 251 ? 16.469 -33.375 -10.094 1 98.75 251 TRP B CA 1
ATOM 6104 C C . TRP B 1 251 ? 14.977 -33.531 -10.398 1 98.75 251 TRP B C 1
ATOM 6106 O O . TRP B 1 251 ? 14.367 -32.625 -10.992 1 98.75 251 TRP B O 1
ATOM 6116 N N . LYS B 1 252 ? 14.414 -34.562 -9.945 1 98.5 252 LYS B N 1
ATOM 6117 C CA . LYS B 1 252 ? 12.977 -34.75 -10.047 1 98.5 252 LYS B CA 1
ATOM 6118 C C . LYS B 1 252 ? 12.281 -34.438 -8.727 1 98.5 252 LYS B C 1
ATOM 6120 O O . LYS B 1 252 ? 12.742 -34.844 -7.66 1 98.5 252 LYS B O 1
ATOM 6125 N N . VAL B 1 253 ? 11.25 -33.688 -8.82 1 98.31 253 VAL B N 1
ATOM 6126 C CA . VAL B 1 253 ? 10.438 -33.375 -7.648 1 98.31 253 VAL B CA 1
ATOM 6127 C C . VAL B 1 253 ? 9.336 -34.438 -7.492 1 98.31 253 VAL B C 1
ATOM 6129 O O . VAL B 1 253 ? 8.414 -34.5 -8.312 1 98.31 253 VAL B O 1
ATOM 6132 N N . LEU B 1 254 ? 9.297 -35.125 -6.465 1 97.44 254 LEU B N 1
ATOM 6133 C CA . LEU B 1 254 ? 8.32 -36.156 -6.227 1 97.44 254 LEU B CA 1
ATOM 6134 C C . LEU B 1 254 ? 7.016 -35.594 -5.688 1 97.44 254 LEU B C 1
ATOM 6136 O O . LEU B 1 254 ? 6.949 -34.406 -5.352 1 97.44 254 LEU B O 1
ATOM 6140 N N . GLU B 1 255 ? 5.992 -36.344 -5.598 1 94.56 255 GLU B N 1
ATOM 6141 C CA . GLU B 1 255 ? 4.672 -35.938 -5.145 1 94.56 255 GLU B CA 1
ATOM 6142 C C . GLU B 1 255 ? 4.715 -35.438 -3.697 1 94.56 255 GLU B C 1
ATOM 6144 O O . GLU B 1 255 ? 3.996 -34.5 -3.328 1 94.56 255 GLU B O 1
ATOM 6149 N N . ASP B 1 256 ? 5.578 -36 -2.955 1 93.12 256 ASP B N 1
ATOM 6150 C CA . ASP B 1 256 ? 5.648 -35.625 -1.544 1 93.12 256 ASP B CA 1
ATOM 6151 C C . ASP B 1 256 ? 6.535 -34.406 -1.337 1 93.12 256 ASP B C 1
ATOM 6153 O O . ASP B 1 256 ? 6.734 -33.969 -0.204 1 93.12 256 ASP B O 1
ATOM 6157 N N . GLY B 1 257 ? 7.148 -33.969 -2.404 1 93.75 257 GLY B N 1
ATOM 6158 C CA . GLY B 1 257 ? 7.934 -32.75 -2.324 1 93.75 257 GLY B CA 1
ATOM 6159 C C . GLY B 1 257 ? 9.43 -33 -2.254 1 93.75 257 GLY B C 1
ATOM 6160 O O . GLY B 1 257 ? 10.227 -32.094 -2.359 1 93.75 257 GLY B O 1
ATOM 6161 N N . LYS B 1 258 ? 9.789 -34.219 -2.125 1 96.88 258 LYS B N 1
ATOM 6162 C CA . LYS B 1 258 ? 11.203 -34.562 -2.059 1 96.88 258 LYS B CA 1
ATOM 6163 C C . LYS B 1 258 ? 11.828 -34.594 -3.451 1 96.88 258 LYS B C 1
ATOM 6165 O O . LYS B 1 258 ? 11.164 -34.969 -4.426 1 96.88 258 LYS B O 1
ATOM 6170 N N . LEU B 1 259 ? 13.062 -34.219 -3.479 1 98.5 259 LEU B N 1
ATOM 6171 C CA . LEU B 1 259 ? 13.773 -34.188 -4.75 1 98.5 259 LEU B CA 1
ATOM 6172 C C . LEU B 1 259 ? 14.758 -35.375 -4.836 1 98.5 259 LEU B C 1
ATOM 6174 O O . LEU B 1 259 ? 15.422 -35.688 -3.852 1 98.5 259 LEU B O 1
ATOM 6178 N N . THR B 1 260 ? 14.82 -35.969 -5.977 1 98.38 260 THR B N 1
ATOM 6179 C CA . THR B 1 260 ? 15.758 -37.062 -6.238 1 98.38 260 THR B CA 1
ATOM 6180 C C . THR B 1 260 ? 16.562 -36.781 -7.5 1 98.38 260 THR B C 1
ATOM 6182 O O . THR B 1 260 ? 16.094 -36.094 -8.414 1 98.38 260 THR B O 1
ATOM 6185 N N . LEU B 1 261 ? 17.781 -37.312 -7.555 1 98.31 261 LEU B N 1
ATOM 6186 C CA . LEU B 1 261 ? 18.656 -37.125 -8.703 1 98.31 261 LEU B CA 1
ATOM 6187 C C . LEU B 1 261 ? 18.141 -37.906 -9.914 1 98.31 261 LEU B C 1
ATOM 6189 O O . LEU B 1 261 ? 17.891 -39.094 -9.82 1 98.31 261 LEU B O 1
ATOM 6193 N N . GLU B 1 262 ? 17.938 -37.312 -11.008 1 98.12 262 GLU B N 1
ATOM 6194 C CA . GLU B 1 262 ? 17.469 -37.969 -12.227 1 98.12 262 GLU B CA 1
ATOM 6195 C C . GLU B 1 262 ? 18.625 -38.188 -13.211 1 98.12 262 GLU B C 1
ATOM 6197 O O . GLU B 1 262 ? 18.859 -39.312 -13.648 1 98.12 262 GLU B O 1
ATOM 6202 N N . HIS B 1 263 ? 19.344 -37.031 -13.594 1 98.06 263 HIS B N 1
ATOM 6203 C CA . HIS B 1 263 ? 20.469 -37.125 -14.508 1 98.06 263 HIS B CA 1
ATOM 6204 C C . HIS B 1 263 ? 21.609 -36.219 -14.055 1 98.06 263 HIS B C 1
ATOM 6206 O O . HIS B 1 263 ? 21.375 -35.125 -13.547 1 98.06 263 HIS B O 1
ATOM 6212 N N . THR B 1 264 ? 22.828 -36.625 -14.195 1 98.06 264 THR B N 1
ATOM 6213 C CA . THR B 1 264 ? 24 -35.781 -14.094 1 98.06 264 THR B CA 1
ATOM 6214 C C . THR B 1 264 ? 24.562 -35.5 -15.484 1 98.06 264 THR B C 1
ATOM 6216 O O . THR B 1 264 ? 24.906 -36.406 -16.234 1 98.06 264 THR B O 1
ATOM 6219 N N . LEU B 1 265 ? 24.609 -34.344 -15.836 1 97.56 265 LEU B N 1
ATOM 6220 C CA . LEU B 1 265 ? 25.094 -33.906 -17.141 1 97.56 265 LEU B CA 1
ATOM 6221 C C . LEU B 1 265 ? 26.578 -33.594 -17.094 1 97.56 265 LEU B C 1
ATOM 6223 O O . LEU B 1 265 ? 26.969 -32.594 -16.453 1 97.56 265 LEU B O 1
ATOM 6227 N N . ARG B 1 266 ? 27.344 -34.5 -17.812 1 93.38 266 ARG B N 1
ATOM 6228 C CA . ARG B 1 266 ? 28.812 -34.406 -17.75 1 93.38 266 ARG B CA 1
ATOM 6229 C C . ARG B 1 266 ? 29.391 -34.156 -19.141 1 93.38 266 ARG B C 1
ATOM 6231 O O . ARG B 1 266 ? 29.266 -35 -20.031 1 93.38 266 ARG B O 1
ATOM 6238 N N . SER B 1 267 ? 29.5 -32.875 -19.594 1 90.25 267 SER B N 1
ATOM 6239 C CA . SER B 1 267 ? 30.094 -32.656 -20.906 1 90.25 267 SER B CA 1
ATOM 6240 C C . SER B 1 267 ? 30.875 -31.328 -20.938 1 90.25 267 SER B C 1
ATOM 6242 O O . SER B 1 267 ? 31.688 -31.109 -21.844 1 90.25 267 SER B O 1
ATOM 6244 N N . HIS B 1 268 ? 30.688 -30.562 -20 1 93.56 268 HIS B N 1
ATOM 6245 C CA . HIS B 1 268 ? 31.422 -29.297 -19.953 1 93.56 268 HIS B CA 1
ATOM 6246 C C . HIS B 1 268 ? 32.844 -29.5 -19.422 1 93.56 268 HIS B C 1
ATOM 6248 O O . HIS B 1 268 ? 33.062 -30.297 -18.531 1 93.56 268 HIS B O 1
ATOM 6254 N N . GLU B 1 269 ? 33.781 -28.75 -19.938 1 92.12 269 GLU B N 1
ATOM 6255 C CA . GLU B 1 269 ? 35.188 -28.766 -19.469 1 92.12 269 GLU B CA 1
ATOM 6256 C C . GLU B 1 269 ? 35.438 -27.672 -18.438 1 92.12 269 GLU B C 1
ATOM 6258 O O . GLU B 1 269 ? 36.406 -27.75 -17.672 1 92.12 269 GLU B O 1
ATOM 6263 N N . ASN B 1 270 ? 34.625 -26.719 -18.469 1 94 270 ASN B N 1
ATOM 6264 C CA . ASN B 1 270 ? 34.688 -25.625 -17.516 1 94 270 ASN B CA 1
ATOM 6265 C C . ASN B 1 270 ? 33.469 -25.625 -16.578 1 94 270 ASN B C 1
ATOM 6267 O O . ASN B 1 270 ? 32.5 -26.328 -16.828 1 94 270 ASN B O 1
ATOM 6271 N N . PRO B 1 271 ? 33.625 -24.844 -15.477 1 95.44 271 PRO B N 1
ATOM 6272 C CA . PRO B 1 271 ? 32.5 -24.75 -14.578 1 95.44 271 PRO B CA 1
ATOM 6273 C C . PRO B 1 271 ? 31.219 -24.312 -15.297 1 95.44 271 PRO B C 1
ATOM 6275 O O . PRO B 1 271 ? 31.281 -23.5 -16.234 1 95.44 271 PRO B O 1
ATOM 6278 N N . VAL B 1 272 ? 30.094 -24.844 -14.922 1 95.88 272 VAL B N 1
ATOM 6279 C CA . VAL B 1 272 ? 28.812 -24.484 -15.508 1 95.88 272 VAL B CA 1
ATOM 6280 C C . VAL B 1 272 ? 28.203 -23.297 -14.75 1 95.88 272 VAL B C 1
ATOM 6282 O O . VAL B 1 272 ? 27.906 -23.406 -13.555 1 95.88 272 VAL B O 1
ATOM 6285 N N . SER B 1 273 ? 27.922 -22.219 -15.406 1 92.69 273 SER B N 1
ATOM 6286 C CA . SER B 1 273 ? 27.562 -20.969 -14.758 1 92.69 273 SER B CA 1
ATOM 6287 C C . SER B 1 273 ? 26.047 -20.828 -14.617 1 92.69 273 SER B C 1
ATOM 6289 O O . SER B 1 273 ? 25.562 -20.25 -13.641 1 92.69 273 SER B O 1
ATOM 6291 N N . PHE B 1 274 ? 25.297 -21.312 -15.57 1 91.5 274 PHE B N 1
ATOM 6292 C CA . PHE B 1 274 ? 23.844 -21.156 -15.461 1 91.5 274 PHE B CA 1
ATOM 6293 C C . PHE B 1 274 ? 23.125 -22.203 -16.297 1 91.5 274 PHE B C 1
ATOM 6295 O O . PHE B 1 274 ? 23.75 -22.859 -17.141 1 91.5 274 PHE B O 1
ATOM 6302 N N . VAL B 1 275 ? 21.891 -22.406 -16.078 1 96.06 275 VAL B N 1
ATOM 6303 C CA . VAL B 1 275 ? 21.016 -23.328 -16.797 1 96.06 275 VAL B CA 1
ATOM 6304 C C . VAL B 1 275 ? 19.719 -22.609 -17.188 1 96.06 275 VAL B C 1
ATOM 6306 O O . VAL B 1 275 ? 19.359 -21.578 -16.594 1 96.06 275 VAL B O 1
ATOM 6309 N N . ALA B 1 276 ? 19.047 -23.078 -18.203 1 96.69 276 ALA B N 1
ATOM 6310 C CA . ALA B 1 276 ? 17.766 -22.5 -18.609 1 96.69 276 ALA B CA 1
ATOM 6311 C C . ALA B 1 276 ? 16.844 -23.578 -19.188 1 96.69 276 ALA B C 1
ATOM 6313 O O . ALA B 1 276 ? 17.219 -24.297 -20.125 1 96.69 276 ALA B O 1
ATOM 6314 N N . TRP B 1 277 ? 15.672 -23.641 -18.672 1 97.81 277 TRP B N 1
ATOM 6315 C CA . TRP B 1 277 ? 14.672 -24.594 -19.141 1 97.81 277 TRP B CA 1
ATOM 6316 C C . TRP B 1 277 ? 13.961 -24.062 -20.375 1 97.81 277 TRP B C 1
ATOM 6318 O O . TRP B 1 277 ? 13.617 -22.875 -20.453 1 97.81 277 TRP B O 1
ATOM 6328 N N . SER B 1 278 ? 13.734 -25 -21.266 1 97.88 278 SER B N 1
ATOM 6329 C CA . SER B 1 278 ? 12.805 -24.641 -22.328 1 97.88 278 SER B CA 1
ATOM 6330 C C . SER B 1 278 ? 11.391 -24.453 -21.781 1 97.88 278 SER B C 1
ATOM 6332 O O . SER B 1 278 ? 11.016 -25.078 -20.781 1 97.88 278 SER B O 1
ATOM 6334 N N . PRO B 1 279 ? 10.57 -23.609 -22.406 1 97.19 279 PRO B N 1
ATOM 6335 C CA . PRO B 1 279 ? 9.227 -23.344 -21.906 1 97.19 279 PRO B CA 1
ATOM 6336 C C . PRO B 1 279 ? 8.375 -24.609 -21.781 1 97.19 279 PRO B C 1
ATOM 6338 O O . PRO B 1 279 ? 7.523 -24.688 -20.891 1 97.19 279 PRO B O 1
ATOM 6341 N N . ASP B 1 280 ? 8.625 -25.641 -22.547 1 97 280 ASP B N 1
ATOM 6342 C CA . ASP B 1 280 ? 7.875 -26.891 -22.469 1 97 280 ASP B CA 1
ATOM 6343 C C . ASP B 1 280 ? 8.57 -27.891 -21.547 1 97 280 ASP B C 1
ATOM 6345 O O . ASP B 1 280 ? 8.109 -29.016 -21.391 1 97 280 ASP B O 1
ATOM 6349 N N . ASP B 1 281 ? 9.719 -27.562 -21.062 1 98 281 ASP B N 1
ATOM 6350 C CA . ASP B 1 281 ? 10.484 -28.281 -20.047 1 98 281 ASP B CA 1
ATOM 6351 C C . ASP B 1 281 ? 11.086 -29.562 -20.625 1 98 281 ASP B C 1
ATOM 6353 O O . ASP B 1 281 ? 11.508 -30.453 -19.875 1 98 281 ASP B O 1
ATOM 6357 N N . ALA B 1 282 ? 11.133 -29.672 -21.938 1 97.69 282 ALA B N 1
ATOM 6358 C CA . ALA B 1 282 ? 11.664 -30.859 -22.594 1 97.69 282 ALA B CA 1
ATOM 6359 C C . ALA B 1 282 ? 13.18 -30.766 -22.75 1 97.69 282 ALA B C 1
ATOM 6361 O O . ALA B 1 282 ? 13.859 -31.781 -22.938 1 97.69 282 ALA B O 1
ATOM 6362 N N . MET B 1 283 ? 13.664 -29.609 -22.766 1 98.12 283 MET B N 1
ATOM 6363 C CA . MET B 1 283 ? 15.094 -29.391 -23 1 98.12 283 MET B CA 1
ATOM 6364 C C . MET B 1 283 ? 15.688 -28.469 -21.938 1 98.12 283 MET B C 1
ATOM 6366 O O . MET B 1 283 ? 14.961 -27.688 -21.312 1 98.12 283 MET B O 1
ATOM 6370 N N . LEU B 1 284 ? 16.984 -28.594 -21.734 1 97.81 284 LEU B N 1
ATOM 6371 C CA . LEU B 1 284 ? 17.734 -27.781 -20.797 1 97.81 284 LEU B CA 1
ATOM 6372 C C . LEU B 1 284 ? 19.016 -27.234 -21.438 1 97.81 284 LEU B C 1
ATOM 6374 O O . LEU B 1 284 ? 19.734 -27.984 -22.125 1 97.81 284 LEU B O 1
ATOM 6378 N N . LEU B 1 285 ? 19.188 -25.984 -21.312 1 96.44 285 LEU B N 1
ATOM 6379 C CA . LEU B 1 285 ? 20.438 -25.359 -21.75 1 96.44 285 LEU B CA 1
ATOM 6380 C C . LEU B 1 285 ? 21.406 -25.234 -20.578 1 96.44 285 LEU B C 1
ATOM 6382 O O . LEU B 1 285 ? 21 -24.891 -19.469 1 96.44 285 LEU B O 1
ATOM 6386 N N . THR B 1 286 ? 22.656 -25.562 -20.766 1 96.06 286 THR B N 1
ATOM 6387 C CA . THR B 1 286 ? 23.734 -25.328 -19.797 1 96.06 286 THR B CA 1
ATOM 6388 C C . THR B 1 286 ? 24.812 -24.453 -20.422 1 96.06 286 THR B C 1
ATOM 6390 O O . THR B 1 286 ? 25.234 -24.672 -21.562 1 96.06 286 THR B O 1
ATOM 6393 N N . CYS B 1 287 ? 25.203 -23.531 -19.688 1 92.81 287 CYS B N 1
ATOM 6394 C CA . CYS B 1 287 ? 26.234 -22.625 -20.156 1 92.81 287 CYS B CA 1
ATOM 6395 C C . CYS B 1 287 ? 27.516 -22.781 -19.344 1 92.81 287 CYS B C 1
ATOM 6397 O O . CYS B 1 287 ? 27.531 -22.5 -18.141 1 92.81 287 CYS B O 1
ATOM 6399 N N . GLY B 1 288 ? 28.594 -23.141 -20 1 90.44 288 GLY B N 1
ATOM 6400 C CA . GLY B 1 288 ? 29.906 -23.188 -19.344 1 90.44 288 GLY B CA 1
ATOM 6401 C C . GLY B 1 288 ? 30.547 -21.828 -19.203 1 90.44 288 GLY B C 1
ATOM 6402 O O . GLY B 1 288 ? 30.359 -20.953 -20.047 1 90.44 288 GLY B O 1
ATOM 6403 N N . ASN B 1 289 ? 31.25 -21.641 -18.125 1 89.5 289 ASN B N 1
ATOM 6404 C CA . ASN B 1 289 ? 32 -20.391 -17.922 1 89.5 289 ASN B CA 1
ATOM 6405 C C . ASN B 1 289 ? 33 -20.156 -19.047 1 89.5 289 ASN B C 1
ATOM 6407 O O . ASN B 1 289 ? 33.969 -20.906 -19.172 1 89.5 289 ASN B O 1
ATOM 6411 N N . ALA B 1 290 ? 32.75 -19.078 -19.812 1 82.38 290 ALA B N 1
ATOM 6412 C CA . ALA B 1 290 ? 33.594 -18.766 -20.953 1 82.38 290 ALA B CA 1
ATOM 6413 C C . ALA B 1 290 ? 33.75 -19.984 -21.875 1 82.38 290 ALA B C 1
ATOM 6415 O O . ALA B 1 290 ? 34.875 -20.344 -22.266 1 82.38 290 ALA B O 1
ATOM 6416 N N . GLU B 1 291 ? 32.688 -20.656 -22.078 1 87.75 291 GLU B N 1
ATOM 6417 C CA . GLU B 1 291 ? 32.625 -21.859 -22.891 1 87.75 291 GLU B CA 1
ATOM 6418 C C . GLU B 1 291 ? 31.391 -21.891 -23.781 1 87.75 291 GLU B C 1
ATOM 6420 O O . GLU B 1 291 ? 30.812 -20.844 -24.078 1 87.75 291 GLU B O 1
ATOM 6425 N N . VAL B 1 292 ? 31.078 -23.047 -24.297 1 87.62 292 VAL B N 1
ATOM 6426 C CA . VAL B 1 292 ? 29.984 -23.234 -25.25 1 87.62 292 VAL B CA 1
ATOM 6427 C C . VAL B 1 292 ? 28.672 -23.484 -24.5 1 87.62 292 VAL B C 1
ATOM 6429 O O . VAL B 1 292 ? 28.688 -23.719 -23.281 1 87.62 292 VAL B O 1
ATOM 6432 N N . LEU B 1 293 ? 27.672 -23.328 -25.281 1 92.19 293 LEU B N 1
ATOM 6433 C CA . LEU B 1 293 ? 26.312 -23.625 -24.812 1 92.19 293 LEU B CA 1
ATOM 6434 C C . LEU B 1 293 ? 25.891 -25.016 -25.266 1 92.19 293 LEU B C 1
ATOM 6436 O O . LEU B 1 293 ? 26.047 -25.375 -26.438 1 92.19 293 LEU B O 1
ATOM 6440 N N . LYS B 1 294 ? 25.391 -25.781 -24.328 1 94.38 294 LYS B N 1
ATOM 6441 C CA . LYS B 1 294 ? 24.969 -27.141 -24.672 1 94.38 294 LYS B CA 1
ATOM 6442 C C . LYS B 1 294 ? 23.484 -27.328 -24.438 1 94.38 294 LYS B C 1
ATOM 6444 O O . LYS B 1 294 ? 22.938 -26.812 -23.453 1 94.38 294 LYS B O 1
ATOM 6449 N N . LEU B 1 295 ? 22.875 -28.031 -25.312 1 96.38 295 LEU B N 1
ATOM 6450 C CA . LEU B 1 295 ? 21.453 -28.359 -25.25 1 96.38 295 LEU B CA 1
ATOM 6451 C C . LEU B 1 295 ? 21.25 -29.828 -24.875 1 96.38 295 LEU B C 1
ATOM 6453 O O . LEU B 1 295 ? 21.812 -30.719 -25.516 1 96.38 295 LEU B O 1
ATOM 6457 N N . TRP B 1 296 ? 20.422 -30.062 -23.875 1 97.75 296 TRP B N 1
ATOM 6458 C CA . TRP B 1 296 ? 20.234 -31.422 -23.359 1 97.75 296 TRP B CA 1
ATOM 6459 C C . TRP B 1 296 ? 18.766 -31.844 -23.484 1 97.75 296 TRP B C 1
ATOM 6461 O O . TRP B 1 296 ? 17.859 -31.016 -23.328 1 97.75 296 TRP B O 1
ATOM 6471 N N . ASP B 1 297 ? 18.547 -33.094 -23.703 1 97.38 297 ASP B N 1
ATOM 6472 C CA . ASP B 1 297 ? 17.234 -33.688 -23.547 1 97.38 297 ASP B CA 1
ATOM 6473 C C . ASP B 1 297 ? 16.969 -34.062 -22.094 1 97.38 297 ASP B C 1
ATOM 6475 O O . ASP B 1 297 ? 17.719 -34.812 -21.469 1 97.38 297 ASP B O 1
ATOM 6479 N N . VAL B 1 298 ? 15.891 -33.594 -21.547 1 97.75 298 VAL B N 1
ATOM 6480 C CA . VAL B 1 298 ? 15.625 -33.719 -20.109 1 97.75 298 VAL B CA 1
ATOM 6481 C C . VAL B 1 298 ? 15.273 -35.156 -19.781 1 97.75 298 VAL B C 1
ATOM 6483 O O . VAL B 1 298 ? 15.68 -35.688 -18.734 1 97.75 298 VAL B O 1
ATOM 6486 N N . GLU B 1 299 ? 14.547 -35.812 -20.594 1 96.56 299 GLU B N 1
ATOM 6487 C CA . GLU B 1 299 ? 14.086 -37.188 -20.344 1 96.56 299 GLU B CA 1
ATOM 6488 C C . GLU B 1 299 ? 15.242 -38.188 -20.359 1 96.56 299 GLU B C 1
ATOM 6490 O O . GLU B 1 299 ? 15.352 -39.031 -19.469 1 96.56 299 GLU B O 1
ATOM 6495 N N . THR B 1 300 ? 16.172 -38 -21.281 1 96.62 300 THR B N 1
ATOM 6496 C CA . THR B 1 300 ? 17.219 -39 -21.469 1 96.62 300 THR B CA 1
ATOM 6497 C C . THR B 1 300 ? 18.531 -38.562 -20.812 1 96.62 300 THR B C 1
ATOM 6499 O O . THR B 1 300 ? 19.406 -39.375 -20.531 1 96.62 300 THR B O 1
ATOM 6502 N N . GLY B 1 301 ? 18.672 -37.281 -20.641 1 96.5 301 GLY B N 1
ATOM 6503 C CA . GLY B 1 301 ? 19.906 -36.75 -20.094 1 96.5 301 GLY B CA 1
ATOM 6504 C C . GLY B 1 301 ? 21.031 -36.688 -21.109 1 96.5 301 GLY B C 1
ATOM 6505 O O . GLY B 1 301 ? 22.203 -36.594 -20.734 1 96.5 301 GLY B O 1
ATOM 6506 N N . THR B 1 302 ? 20.672 -36.75 -22.375 1 96.38 302 THR B N 1
ATOM 6507 C CA . THR B 1 302 ? 21.688 -36.781 -23.422 1 96.38 302 THR B CA 1
ATOM 6508 C C . THR B 1 302 ? 21.859 -35.375 -24.031 1 96.38 302 THR B C 1
ATOM 6510 O O . THR B 1 302 ? 20.891 -34.625 -24.125 1 96.38 302 THR B O 1
ATOM 6513 N N . CYS B 1 303 ? 23.062 -35.062 -24.438 1 95.94 303 CYS B N 1
ATOM 6514 C CA . CYS B 1 303 ? 23.359 -33.812 -25.109 1 95.94 303 CYS B CA 1
ATOM 6515 C C . CYS B 1 303 ? 22.875 -33.812 -26.547 1 95.94 303 CYS B C 1
ATOM 6517 O O . CYS B 1 303 ? 23.297 -34.656 -27.344 1 95.94 303 CYS B O 1
ATOM 6519 N N . LYS B 1 304 ? 22.078 -32.969 -26.906 1 94.12 304 LYS B N 1
ATOM 6520 C CA . LYS B 1 304 ? 21.469 -32.906 -28.234 1 94.12 304 LYS B CA 1
ATOM 6521 C C . LYS B 1 304 ? 22.312 -32.062 -29.188 1 94.12 304 LYS B C 1
ATOM 6523 O O . LYS B 1 304 ? 22.438 -32.375 -30.375 1 94.12 304 LYS B O 1
ATOM 6528 N N . HIS B 1 305 ? 22.797 -30.984 -28.656 1 92.44 305 HIS B N 1
ATOM 6529 C CA . HIS B 1 305 ? 23.531 -30.062 -29.516 1 92.44 305 HIS B CA 1
ATOM 6530 C C . HIS B 1 305 ? 24.484 -29.188 -28.703 1 92.44 305 HIS B C 1
ATOM 6532 O O . HIS B 1 305 ? 24.234 -28.953 -27.516 1 92.44 305 HIS B O 1
ATOM 6538 N N . THR B 1 306 ? 25.547 -28.734 -29.266 1 91.19 306 THR B N 1
ATOM 6539 C CA . THR B 1 306 ? 26.469 -27.75 -28.703 1 91.19 306 THR B CA 1
ATOM 6540 C C . THR B 1 306 ? 26.516 -26.5 -29.562 1 91.19 306 THR B C 1
ATOM 6542 O O . THR B 1 306 ? 26.75 -26.562 -30.781 1 91.19 306 THR B O 1
ATOM 6545 N N . PHE B 1 307 ? 26.172 -25.391 -28.922 1 87.12 307 PHE B N 1
ATOM 6546 C CA . PHE B 1 307 ? 26.156 -24.109 -29.625 1 87.12 307 PHE B CA 1
ATOM 6547 C C . PHE B 1 307 ? 27.453 -23.344 -29.359 1 87.12 307 PHE B C 1
ATOM 6549 O O . PHE B 1 307 ? 27.969 -23.328 -28.25 1 87.12 307 PHE B O 1
ATOM 6556 N N . GLY B 1 308 ? 27.891 -22.672 -30.328 1 75.12 308 GLY B N 1
ATOM 6557 C CA . GLY B 1 308 ? 29.094 -21.859 -30.219 1 75.12 308 GLY B CA 1
ATOM 6558 C C . GLY B 1 308 ? 30.359 -22.625 -30.609 1 75.12 308 GLY B C 1
ATOM 6559 O O . GLY B 1 308 ? 30.297 -23.812 -30.922 1 75.12 308 GLY B O 1
ATOM 6560 N N . ASP B 1 309 ? 31.406 -22.031 -30.953 1 70.88 309 ASP B N 1
ATOM 6561 C CA . ASP B 1 309 ? 32.719 -22.594 -31.234 1 70.88 309 ASP B CA 1
ATOM 6562 C C . ASP B 1 309 ? 33.812 -21.797 -30.531 1 70.88 309 ASP B C 1
ATOM 6564 O O . ASP B 1 309 ? 33.531 -20.984 -29.641 1 70.88 309 ASP B O 1
ATOM 6568 N N . ARG B 1 310 ? 34.938 -22.125 -30.688 1 64.88 310 ARG B N 1
ATOM 6569 C CA . ARG B 1 310 ? 36.062 -21.469 -30.047 1 64.88 310 ARG B CA 1
ATOM 6570 C C . ARG B 1 310 ? 36 -19.953 -30.234 1 64.88 310 ARG B C 1
ATOM 6572 O O . ARG B 1 310 ? 36.531 -19.203 -29.406 1 64.88 310 ARG B O 1
ATOM 6579 N N . GLY B 1 311 ? 35.281 -19.531 -31.062 1 67.94 311 GLY B N 1
ATOM 6580 C CA . GLY B 1 311 ? 35.25 -18.109 -31.344 1 67.94 311 GLY B CA 1
ATOM 6581 C C . GLY B 1 311 ? 34 -17.422 -30.781 1 67.94 311 GLY B C 1
ATOM 6582 O O . GLY B 1 311 ? 33.938 -16.188 -30.781 1 67.94 311 GLY B O 1
ATOM 6583 N N . PHE B 1 312 ? 33.094 -18.172 -30.359 1 73.94 312 PHE B N 1
ATOM 6584 C CA . PHE B 1 312 ? 31.859 -17.594 -29.797 1 73.94 312 PHE B CA 1
ATOM 6585 C C . PHE B 1 312 ? 31.594 -18.156 -28.406 1 73.94 312 PHE B C 1
ATOM 6587 O O . PHE B 1 312 ? 30.828 -19.109 -28.25 1 73.94 312 PHE B O 1
ATOM 6594 N N . LEU B 1 313 ? 32.188 -17.438 -27.453 1 81.56 313 LEU B N 1
ATOM 6595 C CA . LEU B 1 313 ? 31.969 -17.812 -26.062 1 81.56 313 LEU B CA 1
ATOM 6596 C C . LEU B 1 313 ? 30.672 -17.188 -25.547 1 81.56 313 LEU B C 1
ATOM 6598 O O . LEU B 1 313 ? 30.438 -15.992 -25.734 1 81.56 313 LEU B O 1
ATOM 6602 N N . VAL B 1 314 ? 29.812 -18.016 -24.969 1 81.69 314 VAL B N 1
ATOM 6603 C CA . VAL B 1 314 ? 28.469 -17.594 -24.531 1 81.69 314 VAL B CA 1
ATOM 6604 C C . VAL B 1 314 ? 28.516 -17.141 -23.078 1 81.69 314 VAL B C 1
ATOM 6606 O O . VAL B 1 314 ? 29.094 -17.828 -22.234 1 81.69 314 VAL B O 1
ATOM 6609 N N . SER B 1 315 ? 27.922 -15.992 -22.844 1 82.31 315 SER B N 1
ATOM 6610 C CA . SER B 1 315 ? 27.859 -15.477 -21.484 1 82.31 315 SER B CA 1
ATOM 6611 C C . SER B 1 315 ? 26.484 -15.68 -20.875 1 82.31 315 SER B C 1
ATOM 6613 O O . SER B 1 315 ? 26.344 -15.859 -19.656 1 82.31 315 SER B O 1
ATOM 6615 N N . SER B 1 316 ? 25.469 -15.625 -21.688 1 88.56 316 SER B N 1
ATOM 6616 C CA . SER B 1 316 ? 24.094 -15.766 -21.219 1 88.56 316 SER B CA 1
ATOM 6617 C C . SER B 1 316 ? 23.172 -16.281 -22.328 1 88.56 316 SER B C 1
ATOM 6619 O O . SER B 1 316 ? 23.531 -16.203 -23.516 1 88.56 316 SER B O 1
ATOM 6621 N N . CYS B 1 317 ? 22.047 -16.828 -21.922 1 92.5 317 CYS B N 1
ATOM 6622 C CA . CYS B 1 317 ? 21.109 -17.359 -22.922 1 92.5 317 CYS B CA 1
ATOM 6623 C C . CYS B 1 317 ? 19.688 -17.312 -22.391 1 92.5 317 CYS B C 1
ATOM 6625 O O . CYS B 1 317 ? 19.453 -17.172 -21.188 1 92.5 317 CYS B O 1
ATOM 6627 N N . ALA B 1 318 ? 18.734 -17.328 -23.297 1 95.06 318 ALA B N 1
ATOM 6628 C CA . ALA B 1 318 ? 17.328 -17.344 -22.938 1 95.06 318 ALA B CA 1
ATOM 6629 C C . ALA B 1 318 ? 16.5 -18.031 -24.031 1 95.06 318 ALA B C 1
ATOM 6631 O O . ALA B 1 318 ? 16.875 -18.016 -25.203 1 95.06 318 ALA B O 1
ATOM 6632 N N . TRP B 1 319 ? 15.422 -18.594 -23.609 1 96.56 319 TRP B N 1
ATOM 6633 C CA . TRP B 1 319 ? 14.5 -19.25 -24.531 1 96.56 319 TRP B CA 1
ATOM 6634 C C . TRP B 1 319 ? 13.414 -18.297 -24.984 1 96.56 319 TRP B C 1
ATOM 6636 O O . TRP B 1 319 ? 12.984 -17.422 -24.234 1 96.56 319 TRP B O 1
ATOM 6646 N N . PHE B 1 320 ? 12.984 -18.562 -26.156 1 96.62 320 PHE B N 1
ATOM 6647 C CA . PHE B 1 320 ? 11.703 -18 -26.578 1 96.62 320 PHE B CA 1
ATOM 6648 C C . PHE B 1 320 ? 10.547 -18.891 -26.125 1 96.62 320 PHE B C 1
ATOM 6650 O O . PHE B 1 320 ? 10.734 -20.078 -25.875 1 96.62 320 PHE B O 1
ATOM 6657 N N . PRO B 1 321 ? 9.336 -18.344 -26.094 1 96.25 321 PRO B N 1
ATOM 6658 C CA . PRO B 1 321 ? 8.211 -19.094 -25.531 1 96.25 321 PRO B CA 1
ATOM 6659 C C . PRO B 1 321 ? 7.82 -20.297 -26.375 1 96.25 321 PRO B C 1
ATOM 6661 O O . PRO B 1 321 ? 7.148 -21.219 -25.891 1 96.25 321 PRO B O 1
ATOM 6664 N N . ASP B 1 322 ? 8.281 -20.438 -27.609 1 95.31 322 ASP B N 1
ATOM 6665 C CA . ASP B 1 322 ? 7.898 -21.516 -28.5 1 95.31 322 ASP B CA 1
ATOM 6666 C C . ASP B 1 322 ? 8.773 -22.75 -28.297 1 95.31 322 ASP B C 1
ATOM 6668 O O . ASP B 1 322 ? 8.531 -23.797 -28.875 1 95.31 322 ASP B O 1
ATOM 6672 N N . SER B 1 323 ? 9.844 -22.688 -27.531 1 96.69 323 SER B N 1
ATOM 6673 C CA . SER B 1 323 ? 10.781 -23.75 -27.219 1 96.69 323 SER B CA 1
ATOM 6674 C C . SER B 1 323 ? 11.539 -24.188 -28.469 1 96.69 323 SER B C 1
ATOM 6676 O O . SER B 1 323 ? 11.984 -25.344 -28.562 1 96.69 323 SER B O 1
ATOM 6678 N N . LYS B 1 324 ? 11.656 -23.266 -29.438 1 95.38 324 LYS B N 1
ATOM 6679 C CA . LYS B 1 324 ? 12.336 -23.578 -30.688 1 95.38 324 LYS B CA 1
ATOM 6680 C C . LYS B 1 324 ? 13.516 -22.656 -30.922 1 95.38 324 LYS B C 1
ATOM 6682 O O . LYS B 1 324 ? 14.438 -22.984 -31.672 1 95.38 324 LYS B O 1
ATOM 6687 N N . ARG B 1 325 ? 13.375 -21.547 -30.391 1 94.31 325 ARG B N 1
ATOM 6688 C CA . ARG B 1 325 ? 14.414 -20.547 -30.594 1 94.31 325 ARG B CA 1
ATOM 6689 C C . ARG B 1 325 ? 15.055 -20.172 -29.25 1 94.31 325 ARG B C 1
ATOM 6691 O O . ARG B 1 325 ? 14.391 -20.141 -28.219 1 94.31 325 ARG B O 1
ATOM 6698 N N . LEU B 1 326 ? 16.281 -19.875 -29.312 1 94.69 326 LEU B N 1
ATOM 6699 C CA . LEU B 1 326 ? 17.016 -19.375 -28.156 1 94.69 326 LEU B CA 1
ATOM 6700 C C . LEU B 1 326 ? 17.875 -18.172 -28.531 1 94.69 326 LEU B C 1
ATOM 6702 O O . LEU B 1 326 ? 18.219 -18 -29.703 1 94.69 326 LEU B O 1
ATOM 6706 N N . VAL B 1 327 ? 18.094 -17.344 -27.672 1 93.56 327 VAL B N 1
ATOM 6707 C CA . VAL B 1 327 ? 18.953 -16.188 -27.875 1 93.56 327 VAL B CA 1
ATOM 6708 C C . VAL B 1 327 ? 20.141 -16.25 -26.906 1 93.56 327 VAL B C 1
ATOM 6710 O O . VAL B 1 327 ? 19.984 -16.641 -25.75 1 93.56 327 VAL B O 1
ATOM 6713 N N . CYS B 1 328 ? 21.312 -15.906 -27.406 1 91.06 328 CYS B N 1
ATOM 6714 C CA . CYS B 1 328 ? 22.531 -15.953 -26.609 1 91.06 328 CYS B CA 1
ATOM 6715 C C . CYS B 1 328 ? 23.344 -14.68 -26.766 1 91.06 328 CYS B C 1
ATOM 6717 O O . CYS B 1 328 ? 23.344 -14.062 -27.828 1 91.06 328 CYS B O 1
ATOM 6719 N N . GLY B 1 329 ? 23.891 -14.32 -25.688 1 88.75 329 GLY B N 1
ATOM 6720 C CA . GLY B 1 329 ? 24.859 -13.227 -25.703 1 88.75 329 GLY B CA 1
ATOM 6721 C C . GLY B 1 329 ? 26.297 -13.695 -25.594 1 88.75 329 GLY B C 1
ATOM 6722 O O . GLY B 1 329 ? 26.594 -14.641 -24.859 1 88.75 329 GLY B O 1
ATOM 6723 N N . SER B 1 330 ? 27.156 -13.039 -26.344 1 82.62 330 SER B N 1
ATOM 6724 C CA . SER B 1 330 ? 28.578 -13.406 -26.344 1 82.62 330 SER B CA 1
ATOM 6725 C C . SER B 1 330 ? 29.375 -12.492 -25.406 1 82.62 330 SER B C 1
ATOM 6727 O O . SER B 1 330 ? 29.031 -11.32 -25.25 1 82.62 330 SER B O 1
ATOM 6729 N N . SER B 1 331 ? 30.406 -13.016 -24.781 1 76.69 331 SER B N 1
ATOM 6730 C CA . SER B 1 331 ? 31.328 -12.227 -23.984 1 76.69 331 SER B CA 1
ATOM 6731 C C . SER B 1 331 ? 32.25 -11.391 -24.859 1 76.69 331 SER B C 1
ATOM 6733 O O . SER B 1 331 ? 32.906 -10.445 -24.391 1 76.69 331 SER B O 1
ATOM 6735 N N . ASP B 1 332 ? 32.344 -11.805 -26.141 1 76 332 ASP B N 1
ATOM 6736 C CA . ASP B 1 332 ? 33.094 -11.047 -27.125 1 76 332 ASP B CA 1
ATOM 6737 C C . ASP B 1 332 ? 32.281 -9.914 -27.719 1 76 332 ASP B C 1
ATOM 6739 O O . ASP B 1 332 ? 31.266 -10.156 -28.375 1 76 332 ASP B O 1
ATOM 6743 N N . PRO B 1 333 ? 32.719 -8.75 -27.547 1 75.62 333 PRO B N 1
ATOM 6744 C CA . PRO B 1 333 ? 31.953 -7.605 -28 1 75.62 333 PRO B CA 1
ATOM 6745 C C . PRO B 1 333 ? 31.672 -7.648 -29.5 1 75.62 333 PRO B C 1
ATOM 6747 O O . PRO B 1 333 ? 30.688 -7.078 -29.969 1 75.62 333 PRO B O 1
ATOM 6750 N N . GLU B 1 334 ? 32.469 -8.336 -30.266 1 76.56 334 GLU B N 1
ATOM 6751 C CA . GLU B 1 334 ? 32.312 -8.336 -31.719 1 76.56 334 GLU B CA 1
ATOM 6752 C C . GLU B 1 334 ? 31.203 -9.297 -32.156 1 76.56 334 GLU B C 1
ATOM 6754 O O . GLU B 1 334 ? 30.672 -9.188 -33.25 1 76.56 334 GLU B O 1
ATOM 6759 N N . LYS B 1 335 ? 30.828 -10.188 -31.344 1 79.69 335 LYS B N 1
ATOM 6760 C CA . LYS B 1 335 ? 29.875 -11.219 -31.75 1 79.69 335 LYS B CA 1
ATOM 6761 C C . LYS B 1 335 ? 28.469 -10.859 -31.297 1 79.69 335 LYS B C 1
ATOM 6763 O O . LYS B 1 335 ? 27.484 -11.32 -31.891 1 79.69 335 LYS B O 1
ATOM 6768 N N . GLY B 1 336 ? 28.312 -10.07 -30.281 1 85.44 336 GLY B N 1
ATOM 6769 C CA . GLY B 1 336 ? 27.031 -9.516 -29.875 1 85.44 336 GLY B CA 1
ATOM 6770 C C . GLY B 1 336 ? 26.031 -10.57 -29.438 1 85.44 336 GLY B C 1
ATOM 6771 O O . GLY B 1 336 ? 26.359 -11.461 -28.656 1 85.44 336 GLY B O 1
ATOM 6772 N N . ILE B 1 337 ? 24.734 -10.422 -29.922 1 89.75 337 ILE B N 1
ATOM 6773 C CA . ILE B 1 337 ? 23.641 -11.305 -29.562 1 89.75 337 ILE B CA 1
ATOM 6774 C C . ILE B 1 337 ? 23.234 -12.133 -30.781 1 89.75 337 ILE B C 1
ATOM 6776 O O . ILE B 1 337 ? 23.109 -11.609 -31.891 1 89.75 337 ILE B O 1
ATOM 6780 N N . CYS B 1 338 ? 23.031 -13.414 -30.562 1 89.94 338 CYS B N 1
ATOM 6781 C CA . CYS B 1 338 ? 22.641 -14.297 -31.656 1 89.94 338 CYS B CA 1
ATOM 6782 C C . CYS B 1 338 ? 21.422 -15.125 -31.281 1 89.94 338 CYS B C 1
ATOM 6784 O O . CYS B 1 338 ? 21.297 -15.594 -30.141 1 89.94 338 CYS B O 1
ATOM 6786 N N . MET B 1 339 ? 20.578 -15.234 -32.219 1 92.06 339 MET B N 1
ATOM 6787 C CA . MET B 1 339 ? 19.406 -16.109 -32.062 1 92.06 339 MET B CA 1
ATOM 6788 C C . MET B 1 339 ? 19.594 -17.391 -32.875 1 92.06 339 MET B C 1
ATOM 6790 O O . MET B 1 339 ? 19.922 -17.344 -34.062 1 92.06 339 MET B O 1
ATOM 6794 N N . TRP B 1 340 ? 19.375 -18.531 -32.219 1 92.31 340 TRP B N 1
ATOM 6795 C CA . TRP B 1 340 ? 19.531 -19.828 -32.844 1 92.31 340 TRP B CA 1
ATOM 6796 C C . TRP B 1 340 ? 18.25 -20.641 -32.75 1 92.31 340 TRP B C 1
ATOM 6798 O O . TRP B 1 340 ? 17.422 -20.406 -31.859 1 92.31 340 TRP B O 1
ATOM 6808 N N . ASP B 1 341 ? 18.109 -21.562 -33.656 1 93.75 341 ASP B N 1
ATOM 6809 C CA . ASP B 1 341 ? 17.109 -22.609 -33.438 1 93.75 341 ASP B CA 1
ATOM 6810 C C . ASP B 1 341 ? 17.719 -23.812 -32.719 1 93.75 341 ASP B C 1
ATOM 6812 O O . ASP B 1 341 ? 18.922 -23.844 -32.438 1 93.75 341 ASP B O 1
ATOM 6816 N N . CYS B 1 342 ? 16.969 -24.797 -32.375 1 92.38 342 CYS B N 1
ATOM 6817 C CA . CYS B 1 342 ? 17.422 -25.938 -31.578 1 92.38 342 CYS B CA 1
ATOM 6818 C C . CYS B 1 342 ? 18.344 -26.844 -32.375 1 92.38 342 CYS B C 1
ATOM 6820 O O . CYS B 1 342 ? 19 -27.719 -31.812 1 92.38 342 CYS B O 1
ATOM 6822 N N . HIS B 1 343 ? 18.422 -26.531 -33.688 1 89.75 343 HIS B N 1
ATOM 6823 C CA . HIS B 1 343 ? 19.266 -27.359 -34.562 1 89.75 343 HIS B CA 1
ATOM 6824 C C . HIS B 1 343 ? 20.594 -26.688 -34.844 1 89.75 343 HIS B C 1
ATOM 6826 O O . HIS B 1 343 ? 21.406 -27.203 -35.625 1 89.75 343 HIS B O 1
ATOM 6832 N N . GLY B 1 344 ? 20.781 -25.547 -34.25 1 85.69 344 GLY B N 1
ATOM 6833 C CA . GLY B 1 344 ? 22.062 -24.875 -34.375 1 85.69 344 GLY B CA 1
ATOM 6834 C C . GLY B 1 344 ? 22.109 -23.844 -35.5 1 85.69 344 GLY B C 1
ATOM 6835 O O . GLY B 1 344 ? 23.156 -23.266 -35.75 1 85.69 344 GLY B O 1
ATOM 6836 N N . ASN B 1 345 ? 21.016 -23.641 -36.156 1 90.44 345 ASN B N 1
ATOM 6837 C CA . ASN B 1 345 ? 20.969 -22.641 -37.219 1 90.44 345 ASN B CA 1
ATOM 6838 C C . ASN B 1 345 ? 20.781 -21.234 -36.656 1 90.44 345 ASN B C 1
ATOM 6840 O O . ASN B 1 345 ? 19.938 -21.016 -35.781 1 90.44 345 ASN B O 1
ATOM 6844 N N . GLU B 1 346 ? 21.578 -20.359 -37.125 1 89.38 346 GLU B N 1
ATOM 6845 C CA . GLU B 1 346 ? 21.438 -18.969 -36.75 1 89.38 346 GLU B CA 1
ATOM 6846 C C . GLU B 1 346 ? 20.234 -18.328 -37.406 1 89.38 346 GLU B C 1
ATOM 6848 O O . GLU B 1 346 ? 20.125 -18.344 -38.656 1 89.38 346 GLU B O 1
ATOM 6853 N N . ILE B 1 347 ? 19.391 -17.766 -36.75 1 91.19 347 ILE B N 1
ATOM 6854 C CA . ILE B 1 347 ? 18.188 -17.141 -37.25 1 91.19 347 ILE B CA 1
ATOM 6855 C C . ILE B 1 347 ? 18.422 -15.633 -37.438 1 91.19 347 ILE B C 1
ATOM 6857 O O . ILE B 1 347 ? 18.078 -15.062 -38.469 1 91.19 347 ILE B O 1
ATOM 6861 N N . LYS B 1 348 ? 18.875 -15.023 -36.406 1 88.81 348 LYS B N 1
ATOM 6862 C CA . LYS B 1 348 ? 19.094 -13.578 -36.375 1 88.81 348 LYS B CA 1
ATOM 6863 C C . LYS B 1 348 ? 20.281 -13.227 -35.469 1 88.81 348 LYS B C 1
ATOM 6865 O O . LYS B 1 348 ? 20.594 -13.953 -34.531 1 88.81 348 LYS B O 1
ATOM 6870 N N . ALA B 1 349 ? 21.016 -12.188 -35.812 1 87.62 349 ALA B N 1
ATOM 6871 C CA . ALA B 1 349 ? 22.141 -11.734 -35 1 87.62 349 ALA B CA 1
ATOM 6872 C C . ALA B 1 349 ? 22.156 -10.219 -34.875 1 87.62 349 ALA B C 1
ATOM 6874 O O . ALA B 1 349 ? 21.828 -9.5 -35.844 1 87.62 349 ALA B O 1
ATOM 6875 N N . TRP B 1 350 ? 22.281 -9.758 -33.75 1 84.12 350 TRP B N 1
ATOM 6876 C CA . TRP B 1 350 ? 22.531 -8.344 -33.469 1 84.12 350 TRP B CA 1
ATOM 6877 C C . TRP B 1 350 ? 24 -8.078 -33.188 1 84.12 350 TRP B C 1
ATOM 6879 O O . TRP B 1 350 ? 24.531 -8.438 -32.125 1 84.12 350 TRP B O 1
ATOM 6889 N N . ARG B 1 351 ? 24.672 -7.523 -34.312 1 78.88 351 ARG B N 1
ATOM 6890 C CA . ARG B 1 351 ? 26.109 -7.289 -34.25 1 78.88 351 ARG B CA 1
ATOM 6891 C C . ARG B 1 351 ? 26.453 -5.852 -34.656 1 78.88 351 ARG B C 1
ATOM 6893 O O . ARG B 1 351 ? 25.656 -5.18 -35.312 1 78.88 351 ARG B O 1
ATOM 6900 N N . GLY B 1 352 ? 27.344 -5.234 -34.062 1 67.19 352 GLY B N 1
ATOM 6901 C CA . GLY B 1 352 ? 27.828 -3.93 -34.469 1 67.19 352 GLY B CA 1
ATOM 6902 C C . GLY B 1 352 ? 29.078 -3.496 -33.719 1 67.19 352 GLY B C 1
ATOM 6903 O O . GLY B 1 352 ? 29.422 -4.078 -32.688 1 67.19 352 GLY B O 1
ATOM 6904 N N . MET B 1 353 ? 29.891 -2.678 -34.406 1 57.09 353 MET B N 1
ATOM 6905 C CA . MET B 1 353 ? 31.188 -2.193 -33.938 1 57.09 353 MET B CA 1
ATOM 6906 C C . MET B 1 353 ? 31.062 -1.654 -32.5 1 57.09 353 MET B C 1
ATOM 6908 O O . MET B 1 353 ? 32 -1.762 -31.719 1 57.09 353 MET B O 1
ATOM 6912 N N . ARG B 1 354 ? 29.938 -1.176 -32.125 1 64.5 354 ARG B N 1
ATOM 6913 C CA . ARG B 1 354 ? 29.875 -0.511 -30.812 1 64.5 354 ARG B CA 1
ATOM 6914 C C . ARG B 1 354 ? 28.969 -1.27 -29.844 1 64.5 354 ARG B C 1
ATOM 6916 O O . ARG B 1 354 ? 28.422 -0.683 -28.906 1 64.5 354 ARG B O 1
ATOM 6923 N N . MET B 1 355 ? 29.016 -2.607 -30.047 1 74.69 355 MET B N 1
ATOM 6924 C CA . MET B 1 355 ? 28.141 -3.318 -29.125 1 74.69 355 MET B CA 1
ATOM 6925 C C . MET B 1 355 ? 28.844 -3.586 -27.797 1 74.69 355 MET B C 1
ATOM 6927 O O . MET B 1 355 ? 29.922 -4.18 -27.781 1 74.69 355 MET B O 1
ATOM 6931 N N . PRO B 1 356 ? 28.312 -3.102 -26.766 1 77.25 356 PRO B N 1
ATOM 6932 C CA . PRO B 1 356 ? 28.938 -3.367 -25.453 1 77.25 356 PRO B CA 1
ATOM 6933 C C . PRO B 1 356 ? 28.859 -4.84 -25.062 1 77.25 356 PRO B C 1
ATOM 6935 O O . PRO B 1 356 ? 28.141 -5.621 -25.688 1 77.25 356 PRO B O 1
ATOM 6938 N N . LYS B 1 357 ? 29.75 -5.227 -24.141 1 81.56 357 LYS B N 1
ATOM 6939 C CA . LYS B 1 357 ? 29.766 -6.59 -23.609 1 81.56 357 LYS B CA 1
ATOM 6940 C C . LYS B 1 357 ? 28.422 -6.945 -22.969 1 81.56 357 LYS B C 1
ATOM 6942 O O . LYS B 1 357 ? 27.859 -6.152 -22.203 1 81.56 357 LYS B O 1
ATOM 6947 N N . ILE B 1 358 ? 28 -8.172 -23.312 1 87.44 358 ILE B N 1
ATOM 6948 C CA . ILE B 1 358 ? 26.719 -8.641 -22.797 1 87.44 358 ILE B CA 1
ATOM 6949 C C . ILE B 1 358 ? 26.953 -9.438 -21.5 1 87.44 358 ILE B C 1
ATOM 6951 O O . ILE B 1 358 ? 27.688 -10.422 -21.5 1 87.44 358 ILE B O 1
ATOM 6955 N N . LEU B 1 359 ? 26.328 -8.992 -20.469 1 87.75 359 LEU B N 1
ATOM 6956 C CA . LEU B 1 359 ? 26.5 -9.656 -19.188 1 87.75 359 LEU B CA 1
ATOM 6957 C C . LEU B 1 359 ? 25.375 -10.656 -18.938 1 87.75 359 LEU B C 1
ATOM 6959 O O . LEU B 1 359 ? 25.609 -11.758 -18.438 1 87.75 359 LEU B O 1
ATOM 6963 N N . ASP B 1 360 ? 24.188 -10.273 -19.25 1 91.81 360 ASP B N 1
ATOM 6964 C CA . ASP B 1 360 ? 23.016 -11.102 -19.031 1 91.81 360 ASP B CA 1
ATOM 6965 C C . ASP B 1 360 ? 21.875 -10.695 -19.969 1 91.81 360 ASP B C 1
ATOM 6967 O O . ASP B 1 360 ? 21.875 -9.578 -20.5 1 91.81 360 ASP B O 1
ATOM 6971 N N . LEU B 1 361 ? 20.984 -11.648 -20.219 1 93.5 361 LEU B N 1
ATOM 6972 C CA . LEU B 1 361 ? 19.844 -11.312 -21.047 1 93.5 361 LEU B CA 1
ATOM 6973 C C . LEU B 1 361 ? 18.656 -12.227 -20.719 1 93.5 361 LEU B C 1
ATOM 6975 O O . LEU B 1 361 ? 18.844 -13.305 -20.156 1 93.5 361 LEU B O 1
ATOM 6979 N N . ALA B 1 362 ? 17.5 -11.781 -21.016 1 96.06 362 ALA B N 1
ATOM 6980 C CA . ALA B 1 362 ? 16.266 -12.539 -20.781 1 96.06 362 ALA B CA 1
ATOM 6981 C C . ALA B 1 362 ? 15.188 -12.148 -21.781 1 96.06 362 ALA B C 1
ATOM 6983 O O . ALA B 1 362 ? 15.164 -11.016 -22.266 1 96.06 362 ALA B O 1
ATOM 6984 N N . VAL B 1 363 ? 14.391 -13.141 -22.078 1 96.75 363 VAL B N 1
ATOM 6985 C CA . VAL B 1 363 ? 13.203 -12.898 -22.891 1 96.75 363 VAL B CA 1
ATOM 6986 C C . VAL B 1 363 ? 11.953 -12.984 -22.031 1 96.75 363 VAL B C 1
ATOM 6988 O O . VAL B 1 363 ? 11.82 -13.898 -21.203 1 96.75 363 VAL B O 1
ATOM 6991 N N . THR B 1 364 ? 11.07 -12 -22.219 1 97.56 364 THR B N 1
ATOM 6992 C CA . THR B 1 364 ? 9.836 -12.062 -21.438 1 97.56 364 THR B CA 1
ATOM 6993 C C . THR B 1 364 ? 9.031 -13.312 -21.812 1 97.56 364 THR B C 1
ATOM 6995 O O . THR B 1 364 ? 9.055 -13.758 -22.953 1 97.56 364 THR B O 1
ATOM 6998 N N . PRO B 1 365 ? 8.258 -13.836 -20.844 1 95.62 365 PRO B N 1
ATOM 6999 C CA . PRO B 1 365 ? 7.508 -15.07 -21.078 1 95.62 365 PRO B CA 1
ATOM 7000 C C . PRO B 1 365 ? 6.535 -14.961 -22.25 1 95.62 365 PRO B C 1
ATOM 7002 O O . PRO B 1 365 ? 6.23 -15.961 -22.906 1 95.62 365 PRO B O 1
ATOM 7005 N N . ASP B 1 366 ? 6.055 -13.82 -22.578 1 95.38 366 ASP B N 1
ATOM 7006 C CA . ASP B 1 366 ? 5.137 -13.641 -23.703 1 95.38 366 ASP B CA 1
ATOM 7007 C C . ASP B 1 366 ? 5.898 -13.5 -25.016 1 95.38 366 ASP B C 1
ATOM 7009 O O . ASP B 1 366 ? 5.293 -13.438 -26.078 1 95.38 366 ASP B O 1
ATOM 7013 N N . GLY B 1 367 ? 7.262 -13.359 -24.969 1 95.75 367 GLY B N 1
ATOM 7014 C CA . GLY B 1 367 ? 8.117 -13.336 -26.141 1 95.75 367 GLY B CA 1
ATOM 7015 C C . GLY B 1 367 ? 8.18 -11.977 -26.812 1 95.75 367 GLY B C 1
ATOM 7016 O O . GLY B 1 367 ? 8.766 -11.828 -27.891 1 95.75 367 GLY B O 1
ATOM 7017 N N . LYS B 1 368 ? 7.73 -10.961 -26.172 1 96.25 368 LYS B N 1
ATOM 7018 C CA . LYS B 1 368 ? 7.578 -9.672 -26.828 1 96.25 368 LYS B CA 1
ATOM 7019 C C . LYS B 1 368 ? 8.781 -8.773 -26.562 1 96.25 368 LYS B C 1
ATOM 7021 O O . LYS B 1 368 ? 9.016 -7.805 -27.297 1 96.25 368 LYS B O 1
ATOM 7026 N N . HIS B 1 369 ? 9.508 -9.086 -25.516 1 97.19 369 HIS B N 1
ATOM 7027 C CA . HIS B 1 369 ? 10.602 -8.195 -25.156 1 97.19 369 HIS B CA 1
ATOM 7028 C C . HIS B 1 369 ? 11.883 -8.977 -24.891 1 97.19 369 HIS B C 1
ATOM 7030 O O . HIS B 1 369 ? 11.844 -10.062 -24.328 1 97.19 369 HIS B O 1
ATOM 7036 N N . LEU B 1 370 ? 13.008 -8.43 -25.328 1 96.06 370 LEU B N 1
ATOM 7037 C CA . LEU B 1 370 ? 14.352 -8.875 -24.984 1 96.06 370 LEU B CA 1
ATOM 7038 C C . LEU B 1 370 ? 15.047 -7.859 -24.078 1 96.06 370 LEU B C 1
ATOM 7040 O O . LEU B 1 370 ? 15.203 -6.691 -24.453 1 96.06 370 LEU B O 1
ATOM 7044 N N . ILE B 1 371 ? 15.359 -8.281 -22.906 1 96.44 371 ILE B N 1
ATOM 7045 C CA . ILE B 1 371 ? 16.047 -7.414 -21.953 1 96.44 371 ILE B CA 1
ATOM 7046 C C . ILE B 1 371 ? 17.516 -7.824 -21.859 1 96.44 371 ILE B C 1
ATOM 7048 O O . ILE B 1 371 ? 17.828 -8.984 -21.562 1 96.44 371 ILE B O 1
ATOM 7052 N N . THR B 1 372 ? 18.406 -6.863 -22.031 1 93.69 372 THR B N 1
ATOM 7053 C CA . THR B 1 372 ? 19.828 -7.148 -22.047 1 93.69 372 THR B CA 1
ATOM 7054 C C . THR B 1 372 ? 20.594 -6.23 -21.094 1 93.69 372 THR B C 1
ATOM 7056 O O . THR B 1 372 ? 20.297 -5.035 -21.016 1 93.69 372 THR B O 1
ATOM 7059 N N . ILE B 1 373 ? 21.422 -6.781 -20.344 1 92.88 373 ILE B N 1
ATOM 7060 C CA . ILE B 1 373 ? 22.344 -6.012 -19.516 1 92.88 373 ILE B CA 1
ATOM 7061 C C . ILE B 1 373 ? 23.688 -5.871 -20.234 1 92.88 373 ILE B C 1
ATOM 7063 O O . ILE B 1 373 ? 24.344 -6.871 -20.547 1 92.88 373 ILE B O 1
ATOM 7067 N N . PHE B 1 374 ? 23.984 -4.492 -20.391 1 84.06 374 PHE B N 1
ATOM 7068 C CA . PHE B 1 374 ? 25.25 -4.191 -21.047 1 84.06 374 PHE B CA 1
ATOM 7069 C C . PHE B 1 374 ? 26.281 -3.686 -20.047 1 84.06 374 PHE B C 1
ATOM 7071 O O . PHE B 1 374 ? 25.922 -3.35 -18.906 1 84.06 374 PHE B O 1
ATOM 7078 N N . SER B 1 375 ? 27.578 -3.143 -20.469 1 72 375 SER B N 1
ATOM 7079 C CA . SER B 1 375 ? 28.734 -2.508 -19.844 1 72 375 SER B CA 1
ATOM 7080 C C . SER B 1 375 ? 28.547 -2.361 -18.344 1 72 375 SER B C 1
ATOM 7082 O O . SER B 1 375 ? 28.891 -1.331 -17.766 1 72 375 SER B O 1
ATOM 7084 N N . GLU B 1 376 ? 27.938 -3.01 -17.625 1 77.81 376 GLU B N 1
ATOM 7085 C CA . GLU B 1 376 ? 27.812 -3.287 -16.203 1 77.81 376 GLU B CA 1
ATOM 7086 C C . GLU B 1 376 ? 26.703 -2.453 -15.57 1 77.81 376 GLU B C 1
ATOM 7088 O O . GLU B 1 376 ? 26.094 -2.863 -14.578 1 77.81 376 GLU B O 1
ATOM 7093 N N . LYS B 1 377 ? 26.328 -1.271 -16.328 1 89.69 377 LYS B N 1
ATOM 7094 C CA . LYS B 1 377 ? 25.391 -0.418 -15.609 1 89.69 377 LYS B CA 1
ATOM 7095 C C . LYS B 1 377 ? 24.219 -0.017 -16.516 1 89.69 377 LYS B C 1
ATOM 7097 O O . LYS B 1 377 ? 23.5 0.943 -16.219 1 89.69 377 LYS B O 1
ATOM 7102 N N . GLU B 1 378 ? 24.109 -0.698 -17.609 1 91.44 378 GLU B N 1
ATOM 7103 C CA . GLU B 1 378 ? 23.062 -0.299 -18.547 1 91.44 378 GLU B CA 1
ATOM 7104 C C . GLU B 1 378 ? 22.188 -1.483 -18.922 1 91.44 378 GLU B C 1
ATOM 7106 O O . GLU B 1 378 ? 22.688 -2.574 -19.203 1 91.44 378 GLU B O 1
ATOM 7111 N N . LEU B 1 379 ? 20.891 -1.169 -18.938 1 93.19 379 LEU B N 1
ATOM 7112 C CA . LEU B 1 379 ? 19.891 -2.129 -19.391 1 93.19 379 LEU B CA 1
ATOM 7113 C C . LEU B 1 379 ? 19.188 -1.631 -20.656 1 93.19 379 LEU B C 1
ATOM 7115 O O . LEU B 1 379 ? 18.938 -0.432 -20.797 1 93.19 379 LEU B O 1
ATOM 7119 N N . ARG B 1 380 ? 18.938 -2.531 -21.562 1 93.5 380 ARG B N 1
ATOM 7120 C CA . ARG B 1 380 ? 18.172 -2.213 -22.75 1 93.5 380 ARG B CA 1
ATOM 7121 C C . ARG B 1 380 ? 16.984 -3.16 -22.906 1 93.5 380 ARG B C 1
ATOM 7123 O O . ARG B 1 380 ? 17.141 -4.379 -22.812 1 93.5 380 ARG B O 1
ATOM 7130 N N . ILE B 1 381 ? 15.828 -2.59 -23.109 1 95.94 381 ILE B N 1
ATOM 7131 C CA . ILE B 1 381 ? 14.625 -3.361 -23.406 1 95.94 381 ILE B CA 1
ATOM 7132 C C . ILE B 1 381 ? 14.266 -3.205 -24.875 1 95.94 381 ILE B C 1
ATOM 7134 O O . ILE B 1 381 ? 13.984 -2.098 -25.344 1 95.94 381 ILE B O 1
ATOM 7138 N N . LEU B 1 382 ? 14.312 -4.25 -25.594 1 94.44 382 LEU B N 1
ATOM 7139 C CA . LEU B 1 382 ? 13.961 -4.262 -27 1 94.44 382 LEU B CA 1
ATOM 7140 C C . LEU B 1 382 ? 12.609 -4.926 -27.219 1 94.44 382 LEU B C 1
ATOM 7142 O O . LEU B 1 382 ? 12.406 -6.078 -26.828 1 94.44 382 LEU B O 1
ATOM 7146 N N . ASN B 1 383 ? 11.711 -4.176 -27.766 1 95.62 383 ASN B N 1
ATOM 7147 C CA . ASN B 1 383 ? 10.461 -4.773 -28.219 1 95.62 383 ASN B CA 1
ATOM 7148 C C . ASN B 1 383 ? 10.648 -5.539 -29.516 1 95.62 383 ASN B C 1
ATOM 7150 O O . ASN B 1 383 ? 10.945 -4.945 -30.562 1 95.62 383 ASN B O 1
ATOM 7154 N N . LEU B 1 384 ? 10.453 -6.75 -29.562 1 92.12 384 LEU B N 1
ATOM 7155 C CA . LEU B 1 384 ? 10.781 -7.617 -30.688 1 92.12 384 LEU B CA 1
ATOM 7156 C C . LEU B 1 384 ? 9.719 -7.523 -31.781 1 92.12 384 LEU B C 1
ATOM 7158 O O . LEU B 1 384 ? 9.938 -7.969 -32.906 1 92.12 384 LEU B O 1
ATOM 7162 N N . VAL B 1 385 ? 8.609 -6.953 -31.391 1 91.81 385 VAL B N 1
ATOM 7163 C CA . VAL B 1 385 ? 7.535 -6.773 -32.375 1 91.81 385 VAL B CA 1
ATOM 7164 C C . VAL B 1 385 ? 7.691 -5.426 -33.062 1 91.81 385 VAL B C 1
ATOM 7166 O O . VAL B 1 385 ? 7.734 -5.363 -34.312 1 91.81 385 VAL B O 1
ATOM 7169 N N . THR B 1 386 ? 7.918 -4.383 -32.344 1 92.69 386 THR B N 1
ATOM 7170 C CA . THR B 1 386 ? 7.969 -3.031 -32.875 1 92.69 386 THR B CA 1
ATOM 7171 C C . THR B 1 386 ? 9.414 -2.598 -33.125 1 92.69 386 THR B C 1
ATOM 7173 O O . THR B 1 386 ? 9.672 -1.616 -33.812 1 92.69 386 THR B O 1
ATOM 7176 N N . ASN B 1 387 ? 10.383 -3.238 -32.469 1 91.12 387 ASN B N 1
ATOM 7177 C CA . ASN B 1 387 ? 11.812 -2.928 -32.5 1 91.12 387 ASN B CA 1
ATOM 7178 C C . ASN B 1 387 ? 12.125 -1.644 -31.75 1 91.12 387 ASN B C 1
ATOM 7180 O O . ASN B 1 387 ? 13.203 -1.064 -31.922 1 91.12 387 ASN B O 1
ATOM 7184 N N . ALA B 1 388 ? 11.125 -1.288 -30.969 1 93.38 388 ALA B N 1
ATOM 7185 C CA . ALA B 1 388 ? 11.391 -0.131 -30.109 1 93.38 388 ALA B CA 1
ATOM 7186 C C . ALA B 1 388 ? 12.375 -0.479 -29 1 93.38 388 ALA B C 1
ATOM 7188 O O . ALA B 1 388 ? 12.32 -1.571 -28.438 1 93.38 388 ALA B O 1
ATOM 7189 N N . GLU B 1 389 ? 13.312 0.473 -28.734 1 92.81 389 GLU B N 1
ATOM 7190 C CA . GLU B 1 389 ? 14.32 0.258 -27.703 1 92.81 389 GLU B CA 1
ATOM 7191 C C . GLU B 1 389 ? 14.18 1.269 -26.578 1 92.81 389 GLU B C 1
ATOM 7193 O O . GLU B 1 389 ? 13.867 2.438 -26.812 1 92.81 389 GLU B O 1
ATOM 7198 N N . ARG B 1 390 ? 14.344 0.746 -25.359 1 93.56 390 ARG B N 1
ATOM 7199 C CA . ARG B 1 390 ? 14.367 1.587 -24.172 1 93.56 390 ARG B CA 1
ATOM 7200 C C . ARG B 1 390 ? 15.594 1.29 -23.328 1 93.56 390 ARG B C 1
ATOM 7202 O O . ARG B 1 390 ? 15.844 0.138 -22.953 1 93.56 390 ARG B O 1
ATOM 7209 N N . ASP B 1 391 ? 16.312 2.377 -22.969 1 92.25 391 ASP B N 1
ATOM 7210 C CA . ASP B 1 391 ? 17.5 2.23 -22.141 1 92.25 391 ASP B CA 1
ATOM 7211 C C . ASP B 1 391 ? 17.219 2.67 -20.703 1 92.25 391 ASP B C 1
ATOM 7213 O O . ASP B 1 391 ? 16.547 3.678 -20.469 1 92.25 391 ASP B O 1
ATOM 7217 N N . ILE B 1 392 ? 17.641 1.897 -19.797 1 92.69 392 ILE B N 1
ATOM 7218 C CA . ILE B 1 392 ? 17.516 2.205 -18.375 1 92.69 392 ILE B CA 1
ATOM 7219 C C . ILE B 1 392 ? 18.906 2.25 -17.734 1 92.69 392 ILE B C 1
ATOM 7221 O O . ILE B 1 392 ? 19.562 1.218 -17.594 1 92.69 392 ILE B O 1
ATOM 7225 N N . PRO B 1 393 ? 19.297 3.426 -17.297 1 90.56 393 PRO B N 1
ATOM 7226 C CA . PRO B 1 393 ? 20.594 3.512 -16.609 1 90.56 393 PRO B CA 1
ATOM 7227 C C . PRO B 1 393 ? 20.5 3.164 -15.125 1 90.56 393 PRO B C 1
ATOM 7229 O O . PRO B 1 393 ? 19.5 3.492 -14.469 1 90.56 393 PRO B O 1
ATOM 7232 N N . GLU B 1 394 ? 21.484 2.41 -14.648 1 91.19 394 GLU B N 1
ATOM 7233 C CA . GLU B 1 394 ? 21.656 2.162 -13.219 1 91.19 394 GLU B CA 1
ATOM 7234 C C . GLU B 1 394 ? 22.922 2.832 -12.695 1 91.19 394 GLU B C 1
ATOM 7236 O O . GLU B 1 394 ? 23.906 2.988 -13.438 1 91.19 394 GLU B O 1
ATOM 7241 N N . GLU B 1 395 ? 22.938 3.182 -11.461 1 85.62 395 GLU B N 1
ATOM 7242 C CA . GLU B 1 395 ? 24.094 3.857 -10.852 1 85.62 395 GLU B CA 1
ATOM 7243 C C . GLU B 1 395 ? 25.188 2.863 -10.484 1 85.62 395 GLU B C 1
ATOM 7245 O O . GLU B 1 395 ? 26.375 3.211 -10.477 1 85.62 395 GLU B O 1
ATOM 7250 N N . HIS B 1 396 ? 24.781 1.687 -10.18 1 90.25 396 HIS B N 1
ATOM 7251 C CA . HIS B 1 396 ? 25.719 0.677 -9.719 1 90.25 396 HIS B CA 1
ATOM 7252 C C . HIS B 1 396 ? 25.719 -0.537 -10.641 1 90.25 396 HIS B C 1
ATOM 7254 O O . HIS B 1 396 ? 24.828 -0.691 -11.477 1 90.25 396 HIS B O 1
ATOM 7260 N N . THR B 1 397 ? 26.734 -1.326 -10.508 1 93.12 397 THR B N 1
ATOM 7261 C CA . THR B 1 397 ? 26.938 -2.475 -11.383 1 93.12 397 THR B CA 1
ATOM 7262 C C . THR B 1 397 ? 25.828 -3.508 -11.18 1 93.12 397 THR B C 1
ATOM 7264 O O . THR B 1 397 ? 25.484 -3.848 -10.047 1 93.12 397 THR B O 1
ATOM 7267 N N . ILE B 1 398 ? 25.328 -4.043 -12.312 1 94.5 398 ILE B N 1
ATOM 7268 C CA . ILE B 1 398 ? 24.297 -5.066 -12.305 1 94.5 398 ILE B CA 1
ATOM 7269 C C . ILE B 1 398 ? 24.922 -6.453 -12.352 1 94.5 398 ILE B C 1
ATOM 7271 O O . ILE B 1 398 ? 25.875 -6.684 -13.102 1 94.5 398 ILE B O 1
ATOM 7275 N N . THR B 1 399 ? 24.344 -7.316 -11.578 1 91.94 399 THR B N 1
ATOM 7276 C CA . THR B 1 399 ? 24.969 -8.633 -11.539 1 91.94 399 THR B CA 1
ATOM 7277 C C . THR B 1 399 ? 24.031 -9.695 -12.117 1 91.94 399 THR B C 1
ATOM 7279 O O . THR B 1 399 ? 24.484 -10.75 -12.562 1 91.94 399 THR B O 1
ATOM 7282 N N . SER B 1 400 ? 22.812 -9.445 -12.078 1 93.44 400 SER B N 1
ATOM 7283 C CA . SER B 1 400 ? 21.891 -10.453 -12.578 1 93.44 400 SER B CA 1
ATOM 7284 C C . SER B 1 400 ? 20.547 -9.836 -12.93 1 93.44 400 SER B C 1
ATOM 7286 O O . SER B 1 400 ? 20.266 -8.695 -12.57 1 93.44 400 SER B O 1
ATOM 7288 N N . LEU B 1 401 ? 19.75 -10.719 -13.695 1 95.56 401 LEU B N 1
ATOM 7289 C CA . LEU B 1 401 ? 18.453 -10.312 -14.211 1 95.56 401 LEU B CA 1
ATOM 7290 C C . LEU B 1 401 ? 17.438 -11.438 -14.055 1 95.56 401 LEU B C 1
ATOM 7292 O O . LEU B 1 401 ? 17.75 -12.609 -14.273 1 95.56 401 LEU B O 1
ATOM 7296 N N . SER B 1 402 ? 16.234 -11.062 -13.555 1 96.62 402 SER B N 1
ATOM 7297 C CA . SER B 1 402 ? 15.141 -12.008 -13.477 1 96.62 402 SER B CA 1
ATOM 7298 C C . SER B 1 402 ? 13.82 -11.359 -13.875 1 96.62 402 SER B C 1
ATOM 7300 O O . SER B 1 402 ? 13.555 -10.211 -13.523 1 96.62 402 SER B O 1
ATOM 7302 N N . ILE B 1 403 ? 13.016 -12.133 -14.578 1 96.75 403 ILE B N 1
ATOM 7303 C CA . ILE B 1 403 ? 11.758 -11.594 -15.078 1 96.75 403 ILE B CA 1
ATOM 7304 C C . ILE B 1 403 ? 10.586 -12.273 -14.375 1 96.75 403 ILE B C 1
ATOM 7306 O O . ILE B 1 403 ? 10.641 -13.469 -14.078 1 96.75 403 ILE B O 1
ATOM 7310 N N . SER B 1 404 ? 9.539 -11.438 -14.203 1 96.56 404 SER B N 1
ATOM 7311 C CA . SER B 1 404 ? 8.344 -12 -13.578 1 96.56 404 SER B CA 1
ATOM 7312 C C . SER B 1 404 ? 7.559 -12.867 -14.555 1 96.56 404 SER B C 1
ATOM 7314 O O . SER B 1 404 ? 7.609 -12.648 -15.766 1 96.56 404 SER B O 1
ATOM 7316 N N . GLY B 1 405 ? 6.77 -13.773 -14.016 1 93.12 405 GLY B N 1
ATOM 7317 C CA . GLY B 1 405 ? 6.035 -14.727 -14.836 1 93.12 405 GLY B CA 1
ATOM 7318 C C . GLY B 1 405 ? 4.98 -14.078 -15.711 1 93.12 405 GLY B C 1
ATOM 7319 O O . GLY B 1 405 ? 4.668 -14.586 -16.781 1 93.12 405 GLY B O 1
ATOM 7320 N N . ASP B 1 406 ? 4.453 -13 -15.359 1 92.19 406 ASP B N 1
ATOM 7321 C CA . ASP B 1 406 ? 3.389 -12.344 -16.109 1 92.19 406 ASP B CA 1
ATOM 7322 C C . ASP B 1 406 ? 3.959 -11.336 -17.109 1 92.19 406 ASP B C 1
ATOM 7324 O O . ASP B 1 406 ? 3.211 -10.602 -17.75 1 92.19 406 ASP B O 1
ATOM 7328 N N . SER B 1 407 ? 5.266 -11.211 -17.172 1 95.75 407 SER B N 1
ATOM 7329 C CA . SER B 1 407 ? 5.992 -10.398 -18.141 1 95.75 407 SER B CA 1
ATOM 7330 C C . SER B 1 407 ? 5.855 -8.914 -17.828 1 95.75 407 SER B C 1
ATOM 7332 O O . SER B 1 407 ? 6.141 -8.062 -18.672 1 95.75 407 SER B O 1
ATOM 7334 N N . LYS B 1 408 ? 5.453 -8.57 -16.625 1 95.56 408 LYS B N 1
ATOM 7335 C CA . LYS B 1 408 ? 5.164 -7.172 -16.328 1 95.56 408 LYS B CA 1
ATOM 7336 C C . LYS B 1 408 ? 6.352 -6.496 -15.648 1 95.56 408 LYS B C 1
ATOM 7338 O O . LYS B 1 408 ? 6.535 -5.285 -15.766 1 95.56 408 LYS B O 1
ATOM 7343 N N . PHE B 1 409 ? 7.109 -7.32 -14.906 1 96.88 409 PHE B N 1
ATOM 7344 C CA . PHE B 1 409 ? 8.18 -6.742 -14.109 1 96.88 409 PHE B CA 1
ATOM 7345 C C . PHE B 1 409 ? 9.477 -7.523 -14.297 1 96.88 409 PHE B C 1
ATOM 7347 O O . PHE B 1 409 ? 9.461 -8.648 -14.797 1 96.88 409 PHE B O 1
ATOM 7354 N N . PHE B 1 410 ? 10.555 -6.879 -13.977 1 97.56 410 PHE B N 1
ATOM 7355 C CA . PHE B 1 410 ? 11.844 -7.555 -13.852 1 97.56 410 PHE B CA 1
ATOM 7356 C C . PHE B 1 410 ? 12.664 -6.949 -12.727 1 97.56 410 PHE B C 1
ATOM 7358 O O . PHE B 1 410 ? 12.461 -5.797 -12.344 1 97.56 410 PHE B O 1
ATOM 7365 N N . ILE B 1 411 ? 13.531 -7.781 -12.164 1 97.81 411 ILE B N 1
ATOM 7366 C CA . ILE B 1 411 ? 14.383 -7.312 -11.086 1 97.81 411 ILE B CA 1
ATOM 7367 C C . ILE B 1 411 ? 15.852 -7.48 -11.477 1 97.81 411 ILE B C 1
ATOM 7369 O O . ILE B 1 411 ? 16.203 -8.391 -12.234 1 97.81 411 ILE B O 1
ATOM 7373 N N . VAL B 1 412 ? 16.656 -6.551 -10.992 1 97.12 412 VAL B N 1
ATOM 7374 C CA . VAL B 1 412 ? 18.094 -6.621 -11.195 1 97.12 412 VAL B CA 1
ATOM 7375 C C . VAL B 1 412 ? 18.812 -6.512 -9.852 1 97.12 412 VAL B C 1
ATOM 7377 O O . VAL B 1 412 ? 18.391 -5.754 -8.977 1 97.12 412 VAL B O 1
ATOM 7380 N N . ASN B 1 413 ? 19.781 -7.328 -9.703 1 96.62 413 ASN B N 1
ATOM 7381 C CA . ASN B 1 413 ? 20.656 -7.238 -8.539 1 96.62 413 ASN B CA 1
ATOM 7382 C C . ASN B 1 413 ? 21.812 -6.273 -8.773 1 96.62 413 ASN B C 1
ATOM 7384 O O . ASN B 1 413 ? 22.453 -6.301 -9.836 1 96.62 413 ASN B O 1
ATOM 7388 N N . LEU B 1 414 ? 22.062 -5.473 -7.773 1 95.31 414 LEU B N 1
ATOM 7389 C CA . LEU B 1 414 ? 23.156 -4.512 -7.871 1 95.31 414 LEU B CA 1
ATOM 7390 C C . LEU B 1 414 ? 24.203 -4.758 -6.785 1 95.31 414 LEU B C 1
ATOM 7392 O O . LEU B 1 414 ? 23.875 -5.254 -5.703 1 95.31 414 LEU B O 1
ATOM 7396 N N . ASN B 1 415 ? 25.438 -4.344 -7.059 1 94 415 ASN B N 1
ATOM 7397 C CA . ASN B 1 415 ? 26.5 -4.547 -6.078 1 94 415 ASN B CA 1
ATOM 7398 C C . ASN B 1 415 ? 26.453 -3.504 -4.965 1 94 415 ASN B C 1
ATOM 7400 O O . ASN B 1 415 ? 27.266 -3.531 -4.039 1 94 415 ASN B O 1
ATOM 7404 N N . SER B 1 416 ? 25.484 -2.604 -5.023 1 87.88 416 SER B N 1
ATOM 7405 C CA . SER B 1 416 ? 25.203 -1.672 -3.938 1 87.88 416 SER B CA 1
ATOM 7406 C C . SER B 1 416 ? 24.328 -2.314 -2.873 1 87.88 416 SER B C 1
ATOM 7408 O O . SER B 1 416 ? 23.812 -1.628 -1.986 1 87.88 416 SER B O 1
ATOM 7410 N N . GLN B 1 417 ? 24.172 -3.584 -3.045 1 91.44 417 GLN B N 1
ATOM 7411 C CA . GLN B 1 417 ? 23.391 -4.371 -2.094 1 91.44 417 GLN B CA 1
ATOM 7412 C C . GLN B 1 417 ? 21.906 -3.994 -2.146 1 91.44 417 GLN B C 1
ATOM 7414 O O . GLN B 1 417 ? 21.266 -3.822 -1.108 1 91.44 417 GLN B O 1
ATOM 7419 N N . GLU B 1 418 ? 21.469 -3.781 -3.361 1 92.44 418 GLU B N 1
ATOM 7420 C CA . GLU B 1 418 ? 20.062 -3.475 -3.619 1 92.44 418 GLU B CA 1
ATOM 7421 C C . GLU B 1 418 ? 19.516 -4.293 -4.789 1 92.44 418 GLU B C 1
ATOM 7423 O O . GLU B 1 418 ? 20.281 -4.691 -5.676 1 92.44 418 GLU B O 1
ATOM 7428 N N . ILE B 1 419 ? 18.25 -4.539 -4.707 1 96.62 419 ILE B N 1
ATOM 7429 C CA . ILE B 1 419 ? 17.5 -5.078 -5.844 1 96.62 419 ILE B CA 1
ATOM 7430 C C . ILE B 1 419 ? 16.547 -4.023 -6.379 1 96.62 419 ILE B C 1
ATOM 7432 O O . ILE B 1 419 ? 15.797 -3.408 -5.609 1 96.62 419 ILE B O 1
ATOM 7436 N N . HIS B 1 420 ? 16.625 -3.811 -7.641 1 96 420 HIS B N 1
ATOM 7437 C CA . HIS B 1 420 ? 15.711 -2.869 -8.281 1 96 420 HIS B CA 1
ATOM 7438 C C . HIS B 1 420 ? 14.664 -3.596 -9.117 1 96 420 HIS B C 1
ATOM 7440 O O . HIS B 1 420 ? 15.008 -4.48 -9.906 1 96 420 HIS B O 1
ATOM 7446 N N . MET B 1 421 ? 13.422 -3.209 -8.93 1 96.56 421 MET B N 1
ATOM 7447 C CA . MET B 1 421 ? 12.344 -3.729 -9.773 1 96.56 421 MET B CA 1
ATOM 7448 C C . MET B 1 421 ? 11.852 -2.662 -10.742 1 96.56 421 MET B C 1
ATOM 7450 O O . MET B 1 421 ? 11.578 -1.53 -10.344 1 96.56 421 MET B O 1
ATOM 7454 N N . TRP B 1 422 ? 11.742 -3.094 -11.984 1 96.12 422 TRP B N 1
ATOM 7455 C CA . TRP B 1 422 ? 11.258 -2.217 -13.047 1 96.12 422 TRP B CA 1
ATOM 7456 C C . TRP B 1 422 ? 10.023 -2.809 -13.727 1 96.12 422 TRP B C 1
ATOM 7458 O O . TRP B 1 422 ? 9.805 -4.023 -13.68 1 96.12 422 TRP B O 1
ATOM 7468 N N . ASP B 1 423 ? 9.219 -1.9 -14.305 1 95.19 423 ASP B N 1
ATOM 7469 C CA . ASP B 1 423 ? 8.133 -2.383 -15.148 1 95.19 423 ASP B CA 1
ATOM 7470 C C . ASP B 1 423 ? 8.586 -2.496 -16.609 1 95.19 423 ASP B C 1
ATOM 7472 O O . ASP B 1 423 ? 9.367 -1.67 -17.094 1 95.19 423 ASP B O 1
ATOM 7476 N N . VAL B 1 424 ? 8.18 -3.455 -17.297 1 95.94 424 VAL B N 1
ATOM 7477 C CA . VAL B 1 424 ? 8.57 -3.711 -18.672 1 95.94 424 VAL B CA 1
ATOM 7478 C C . VAL B 1 424 ? 7.934 -2.674 -19.594 1 95.94 424 VAL B C 1
ATOM 7480 O O . VAL B 1 424 ? 8.547 -2.242 -20.578 1 95.94 424 VAL B O 1
ATOM 7483 N N . ALA B 1 425 ? 6.77 -2.213 -19.234 1 92.56 425 ALA B N 1
ATOM 7484 C CA . ALA B 1 425 ? 5.984 -1.322 -20.078 1 92.56 425 ALA B CA 1
ATOM 7485 C C . ALA B 1 425 ? 6.598 0.075 -20.125 1 92.56 425 ALA B C 1
ATOM 7487 O O . ALA B 1 425 ? 6.289 0.866 -21.016 1 92.56 425 ALA B O 1
ATOM 7488 N N . GLY B 1 426 ? 7.426 0.42 -19.141 1 90.62 426 GLY B N 1
ATOM 7489 C CA . GLY B 1 426 ? 8.117 1.697 -19.156 1 90.62 426 GLY B CA 1
ATOM 7490 C C . GLY B 1 426 ? 7.316 2.82 -18.531 1 90.62 426 GLY B C 1
ATOM 7491 O O . GLY B 1 426 ? 7.551 3.996 -18.828 1 90.62 426 GLY B O 1
ATOM 7492 N N . LYS B 1 427 ? 6.371 2.529 -17.781 1 83.38 427 LYS B N 1
ATOM 7493 C CA . LYS B 1 427 ? 5.539 3.539 -17.125 1 83.38 427 LYS B CA 1
ATOM 7494 C C . LYS B 1 427 ? 6.246 4.125 -15.906 1 83.38 427 LYS B C 1
ATOM 7496 O O . LYS B 1 427 ? 5.961 5.258 -15.508 1 83.38 427 LYS B O 1
ATOM 7501 N N . TRP B 1 428 ? 7.203 3.371 -15.328 1 81.94 428 TRP B N 1
ATOM 7502 C CA . TRP B 1 428 ? 7.867 3.811 -14.102 1 81.94 428 TRP B CA 1
ATOM 7503 C C . TRP B 1 428 ? 9.078 4.68 -14.422 1 81.94 428 TRP B C 1
ATOM 7505 O O . TRP B 1 428 ? 9.891 4.328 -15.281 1 81.94 428 TRP B O 1
ATOM 7515 N N . VAL B 1 429 ? 9.18 5.73 -13.68 1 75.19 429 VAL B N 1
ATOM 7516 C CA . VAL B 1 429 ? 10.328 6.613 -13.836 1 75.19 429 VAL B CA 1
ATOM 7517 C C . VAL B 1 429 ? 11.461 6.164 -12.906 1 75.19 429 VAL B C 1
ATOM 7519 O O . VAL B 1 429 ? 12.641 6.348 -13.219 1 75.19 429 VAL B O 1
ATOM 7522 N N . THR B 1 430 ? 11.078 5.609 -11.797 1 79.56 430 THR B N 1
ATOM 7523 C CA . THR B 1 430 ? 12.039 5.105 -10.828 1 79.56 430 THR B CA 1
ATOM 7524 C C . THR B 1 430 ? 11.695 3.678 -10.414 1 79.56 430 THR B C 1
ATOM 7526 O O . THR B 1 430 ? 10.523 3.295 -10.398 1 79.56 430 THR B O 1
ATOM 7529 N N . PRO B 1 431 ? 12.766 2.951 -10.102 1 89.19 431 PRO B N 1
ATOM 7530 C CA . PRO B 1 431 ? 12.484 1.569 -9.703 1 89.19 431 PRO B CA 1
ATOM 7531 C C . PRO B 1 431 ? 12.047 1.454 -8.242 1 89.19 431 PRO B C 1
ATOM 7533 O O . PRO B 1 431 ? 12.312 2.352 -7.441 1 89.19 431 PRO B O 1
ATOM 7536 N N . LEU B 1 432 ? 11.367 0.369 -7.941 1 88 432 LEU B N 1
ATOM 7537 C CA . LEU B 1 432 ? 11.219 -0.021 -6.543 1 88 432 LEU B CA 1
ATOM 7538 C C . LEU B 1 432 ? 12.477 -0.706 -6.031 1 88 432 LEU B C 1
ATOM 7540 O O . LEU B 1 432 ? 13.109 -1.479 -6.754 1 88 432 LEU B O 1
ATOM 7544 N N . LYS B 1 433 ? 12.797 -0.481 -4.824 1 88.88 433 LYS B N 1
ATOM 7545 C CA . LYS B 1 433 ? 14.07 -0.961 -4.293 1 88.88 433 LYS B CA 1
ATOM 7546 C C . LYS B 1 433 ? 13.852 -1.899 -3.111 1 88.88 433 LYS B C 1
ATOM 7548 O O . LYS B 1 433 ? 12.961 -1.678 -2.293 1 88.88 433 LYS B O 1
ATOM 7553 N N . TYR B 1 434 ? 14.656 -2.875 -3.061 1 92.06 434 TYR B N 1
ATOM 7554 C CA . TYR B 1 434 ? 14.68 -3.84 -1.969 1 92.06 434 TYR B CA 1
ATOM 7555 C C . TYR B 1 434 ? 16.094 -4 -1.417 1 92.06 434 TYR B C 1
ATOM 7557 O O . TYR B 1 434 ? 17.062 -4.035 -2.178 1 92.06 434 TYR B O 1
ATOM 7565 N N . TRP B 1 435 ? 16.188 -4.07 -0.137 1 87.62 435 TRP B N 1
ATOM 7566 C CA . TRP B 1 435 ? 17.516 -4.16 0.446 1 87.62 435 TRP B CA 1
ATOM 7567 C C . TRP B 1 435 ? 17.5 -4.98 1.732 1 87.62 435 TRP B C 1
ATOM 7569 O O . TRP B 1 435 ? 16.422 -5.367 2.209 1 87.62 435 TRP B O 1
ATOM 7579 N N . GLY B 1 436 ? 18.688 -5.203 2.324 1 88.06 436 GLY B N 1
ATOM 7580 C CA . GLY B 1 436 ? 18.844 -6.008 3.525 1 88.06 436 GLY B CA 1
ATOM 7581 C C . GLY B 1 436 ? 19.875 -7.109 3.369 1 88.06 436 GLY B C 1
ATOM 7582 O O . GLY B 1 436 ? 20.641 -7.383 4.293 1 88.06 436 GLY B O 1
ATOM 7583 N N . HIS B 1 437 ? 19.859 -7.641 2.229 1 94.12 437 HIS B N 1
ATOM 7584 C CA . HIS B 1 437 ? 20.844 -8.688 1.932 1 94.12 437 HIS B CA 1
ATOM 7585 C C . HIS B 1 437 ? 22.219 -8.094 1.67 1 94.12 437 HIS B C 1
ATOM 7587 O O . HIS B 1 437 ? 22.375 -6.875 1.62 1 94.12 437 HIS B O 1
ATOM 7593 N N . LYS B 1 438 ? 23.188 -8.992 1.595 1 94.44 438 LYS B N 1
ATOM 7594 C CA . LYS B 1 438 ? 24.562 -8.562 1.342 1 94.44 438 LYS B CA 1
ATOM 7595 C C . LYS B 1 438 ? 25.031 -9.023 -0.031 1 94.44 438 LYS B C 1
ATOM 7597 O O . LYS B 1 438 ? 25.016 -10.227 -0.325 1 94.44 438 LYS B O 1
ATOM 7602 N N . GLN B 1 439 ? 25.391 -8.023 -0.811 1 94 439 GLN B N 1
ATOM 7603 C CA . GLN B 1 439 ? 25.953 -8.312 -2.129 1 94 439 GLN B CA 1
ATOM 7604 C C . GLN B 1 439 ? 26.953 -7.246 -2.555 1 94 439 GLN B C 1
ATOM 7606 O O . GLN B 1 439 ? 26.562 -6.207 -3.1 1 94 439 GLN B O 1
ATOM 7611 N N . HIS B 1 440 ? 28.234 -7.633 -2.465 1 91.06 440 HIS B N 1
ATOM 7612 C CA . HIS B 1 440 ? 29.281 -6.684 -2.814 1 91.06 440 HIS B CA 1
ATOM 7613 C C . HIS B 1 440 ? 30.156 -7.219 -3.943 1 91.06 440 HIS B C 1
ATOM 7615 O O . HIS B 1 440 ? 30.422 -6.512 -4.918 1 91.06 440 HIS B O 1
ATOM 7621 N N . LYS B 1 441 ? 30.5 -8.414 -3.883 1 90.38 441 LYS B N 1
ATOM 7622 C CA . LYS B 1 441 ? 31.594 -8.914 -4.711 1 90.38 441 LYS B CA 1
ATOM 7623 C C . LYS B 1 441 ? 31.094 -9.953 -5.715 1 90.38 441 LYS B C 1
ATOM 7625 O O . LYS B 1 441 ? 31.547 -9.992 -6.855 1 90.38 441 LYS B O 1
ATOM 7630 N N . TYR B 1 442 ? 30.219 -10.727 -5.316 1 91.44 442 TYR B N 1
ATOM 7631 C CA . TYR B 1 442 ? 29.891 -11.914 -6.102 1 91.44 442 TYR B CA 1
ATOM 7632 C C . TYR B 1 442 ? 28.594 -11.719 -6.859 1 91.44 442 TYR B C 1
ATOM 7634 O O . TYR B 1 442 ? 27.828 -10.789 -6.574 1 91.44 442 TYR B O 1
ATOM 7642 N N . VAL B 1 443 ? 28.453 -12.664 -7.848 1 92.56 443 VAL B N 1
ATOM 7643 C CA . VAL B 1 443 ? 27.203 -12.688 -8.602 1 92.56 443 VAL B CA 1
ATOM 7644 C C . VAL B 1 443 ? 26.141 -13.414 -7.793 1 92.56 443 VAL B C 1
ATOM 7646 O O . VAL B 1 443 ? 26.281 -14.594 -7.48 1 92.56 443 VAL B O 1
ATOM 7649 N N . ILE B 1 444 ? 25.109 -12.711 -7.434 1 95.88 444 ILE B N 1
ATOM 7650 C CA . ILE B 1 444 ? 23.953 -13.273 -6.746 1 95.88 444 ILE B CA 1
ATOM 7651 C C . ILE B 1 444 ? 22.719 -13.148 -7.629 1 95.88 444 ILE B C 1
ATOM 7653 O O . ILE B 1 444 ? 22.484 -12.102 -8.242 1 95.88 444 ILE B O 1
ATOM 7657 N N . ARG B 1 445 ? 21.969 -14.219 -7.691 1 95.88 445 ARG B N 1
ATOM 7658 C CA . ARG B 1 445 ? 20.781 -14.219 -8.531 1 95.88 445 ARG B CA 1
ATOM 7659 C C . ARG B 1 445 ? 19.516 -14.336 -7.691 1 95.88 445 ARG B C 1
ATOM 7661 O O . ARG B 1 445 ? 19.391 -15.234 -6.855 1 95.88 445 ARG B O 1
ATOM 7668 N N . SER B 1 446 ? 18.578 -13.406 -7.949 1 97.69 446 SER B N 1
ATOM 7669 C CA . SER B 1 446 ? 17.297 -13.367 -7.27 1 97.69 446 SER B CA 1
ATOM 7670 C C . SER B 1 446 ? 16.172 -13.867 -8.18 1 97.69 446 SER B C 1
ATOM 7672 O O . SER B 1 446 ? 16.391 -14.086 -9.375 1 97.69 446 SER B O 1
ATOM 7674 N N . CYS B 1 447 ? 15.016 -14.07 -7.547 1 97.75 447 CYS B N 1
ATOM 7675 C CA . CYS B 1 447 ? 13.891 -14.523 -8.352 1 97.75 447 CYS B CA 1
ATOM 7676 C C . CYS B 1 447 ? 12.57 -14.023 -7.785 1 97.75 447 CYS B C 1
ATOM 7678 O O . CYS B 1 447 ? 12.516 -13.578 -6.637 1 97.75 447 CYS B O 1
ATOM 7680 N N . PHE B 1 448 ? 11.586 -14.039 -8.68 1 97.19 448 PHE B N 1
ATOM 7681 C CA . PHE B 1 448 ? 10.211 -13.859 -8.234 1 97.19 448 PHE B CA 1
ATOM 7682 C C . PHE B 1 448 ? 9.633 -15.172 -7.719 1 97.19 448 PHE B C 1
ATOM 7684 O O . PHE B 1 448 ? 10.117 -16.25 -8.07 1 97.19 448 PHE B O 1
ATOM 7691 N N . GLY B 1 449 ? 8.648 -14.992 -6.895 1 94.44 449 GLY B N 1
ATOM 7692 C CA . GLY B 1 449 ? 8.023 -16.203 -6.383 1 94.44 449 GLY B CA 1
ATOM 7693 C C . GLY B 1 449 ? 6.625 -15.969 -5.844 1 94.44 449 GLY B C 1
ATOM 7694 O O . GLY B 1 449 ? 6.191 -14.82 -5.695 1 94.44 449 GLY B O 1
ATOM 7695 N N . GLY B 1 450 ? 5.984 -17.141 -5.594 1 89.88 450 GLY B N 1
ATOM 7696 C CA . GLY B 1 450 ? 4.641 -17.094 -5.039 1 89.88 450 GLY B CA 1
ATOM 7697 C C . GLY B 1 450 ? 3.572 -16.859 -6.09 1 89.88 450 GLY B C 1
ATOM 7698 O O . GLY B 1 450 ? 3.863 -16.859 -7.289 1 89.88 450 GLY B O 1
ATOM 7699 N N . LEU B 1 451 ? 2.326 -16.641 -5.504 1 83 451 LEU B N 1
ATOM 7700 C CA . LEU B 1 451 ? 1.19 -16.375 -6.375 1 83 451 LEU B CA 1
ATOM 7701 C C . LEU B 1 451 ? 1.335 -15 -7.035 1 83 451 LEU B C 1
ATOM 7703 O O . LEU B 1 451 ? 1.598 -14.008 -6.355 1 83 451 LEU B O 1
ATOM 7707 N N . ASN B 1 452 ? 1.316 -14.969 -8.352 1 81.81 452 ASN B N 1
ATOM 7708 C CA . ASN B 1 452 ? 1.359 -13.742 -9.141 1 81.81 452 ASN B CA 1
ATOM 7709 C C . ASN B 1 452 ? 2.658 -12.969 -8.914 1 81.81 452 ASN B C 1
ATOM 7711 O O . ASN B 1 452 ? 2.662 -11.742 -8.898 1 81.81 452 ASN B O 1
ATOM 7715 N N . SER B 1 453 ? 3.732 -13.672 -8.539 1 90.81 453 SER B N 1
ATOM 7716 C CA . SER B 1 453 ? 5.051 -13.07 -8.367 1 90.81 453 SER B CA 1
ATOM 7717 C C . SER B 1 453 ? 5.039 -12.023 -7.254 1 90.81 453 SER B C 1
ATOM 7719 O O . SER B 1 453 ? 5.668 -10.969 -7.383 1 90.81 453 SER B O 1
ATOM 7721 N N . THR B 1 454 ? 4.312 -12.352 -6.215 1 92 454 THR B N 1
ATOM 7722 C CA . THR B 1 454 ? 4.152 -11.398 -5.125 1 92 454 THR B CA 1
ATOM 7723 C C . THR B 1 454 ? 5.43 -11.305 -4.293 1 92 454 THR B C 1
ATOM 7725 O O . THR B 1 454 ? 5.648 -10.312 -3.588 1 92 454 THR B O 1
ATOM 7728 N N . PHE B 1 455 ? 6.262 -12.281 -4.43 1 96.12 455 PHE B N 1
ATOM 7729 C CA . PHE B 1 455 ? 7.441 -12.32 -3.574 1 96.12 455 PHE B CA 1
ATOM 7730 C C . PHE B 1 455 ? 8.711 -12.234 -4.406 1 96.12 455 PHE B C 1
ATOM 7732 O O . PHE B 1 455 ? 8.703 -12.547 -5.598 1 96.12 455 PHE B O 1
ATOM 7739 N N . ILE B 1 456 ? 9.719 -11.773 -3.744 1 97.62 456 ILE B N 1
ATOM 7740 C CA . ILE B 1 456 ? 11.086 -11.781 -4.266 1 97.62 456 ILE B CA 1
ATOM 7741 C C . ILE B 1 456 ? 12.008 -12.516 -3.295 1 97.62 456 ILE B C 1
ATOM 7743 O O . ILE B 1 456 ? 11.906 -12.336 -2.078 1 97.62 456 ILE B O 1
ATOM 7747 N N . ALA B 1 457 ? 12.82 -13.367 -3.801 1 98.25 457 ALA B N 1
ATOM 7748 C CA . ALA B 1 457 ? 13.812 -14.062 -2.99 1 98.25 457 ALA B CA 1
ATOM 7749 C C . ALA B 1 457 ? 15.219 -13.852 -3.537 1 98.25 457 ALA B C 1
ATOM 7751 O O . ALA B 1 457 ? 15.406 -13.68 -4.746 1 98.25 457 ALA B O 1
ATOM 7752 N N . SER B 1 458 ? 16.156 -13.828 -2.654 1 98.44 458 SER B N 1
ATOM 7753 C CA . SER B 1 458 ? 17.547 -13.641 -3.068 1 98.44 458 SER B CA 1
ATOM 7754 C C . SER B 1 458 ? 18.516 -14.352 -2.127 1 98.44 458 SER B C 1
ATOM 7756 O O . SER B 1 458 ? 18.234 -14.484 -0.932 1 98.44 458 SER B O 1
ATOM 7758 N N . GLY B 1 459 ? 19.578 -14.797 -2.73 1 98.25 459 GLY B N 1
ATOM 7759 C CA . GLY B 1 459 ? 20.703 -15.188 -1.889 1 98.25 459 GLY B CA 1
ATOM 7760 C C . GLY B 1 459 ? 21.484 -14.008 -1.344 1 98.25 459 GLY B C 1
ATOM 7761 O O . GLY B 1 459 ? 21.125 -12.852 -1.584 1 98.25 459 GLY B O 1
ATOM 7762 N N . SER B 1 460 ? 22.484 -14.352 -0.636 1 98.19 460 SER B N 1
ATOM 7763 C CA . SER B 1 460 ? 23.281 -13.312 0.011 1 98.19 460 SER B CA 1
ATOM 7764 C C . SER B 1 460 ? 24.688 -13.812 0.326 1 98.19 460 SER B C 1
ATOM 7766 O O . SER B 1 460 ? 24.906 -15.016 0.468 1 98.19 460 SER B O 1
ATOM 7768 N N . GLU B 1 461 ? 25.562 -12.883 0.432 1 97.88 461 GLU B N 1
ATOM 7769 C CA . GLU B 1 461 ? 26.953 -13.227 0.735 1 97.88 461 GLU B CA 1
ATOM 7770 C C . GLU B 1 461 ? 27.109 -13.625 2.199 1 97.88 461 GLU B C 1
ATOM 7772 O O . GLU B 1 461 ? 28.109 -14.25 2.57 1 97.88 461 GLU B O 1
ATOM 7777 N N . ASN B 1 462 ? 26.125 -13.281 3.041 1 96.69 462 ASN B N 1
ATOM 7778 C CA . ASN B 1 462 ? 26.203 -13.641 4.453 1 96.69 462 ASN B CA 1
ATOM 7779 C C . ASN B 1 462 ? 25.547 -14.992 4.723 1 96.69 462 ASN B C 1
ATOM 7781 O O . ASN B 1 462 ? 25 -15.219 5.809 1 96.69 462 ASN B O 1
ATOM 7785 N N . SER B 1 463 ? 25.406 -15.828 3.721 1 97.94 463 SER B N 1
ATOM 7786 C CA . SER B 1 463 ? 25.047 -17.234 3.791 1 97.94 463 SER B CA 1
ATOM 7787 C C . SER B 1 463 ? 23.562 -17.406 4.082 1 97.94 463 SER B C 1
ATOM 7789 O O . SER B 1 463 ? 23.125 -18.453 4.578 1 97.94 463 SER B O 1
ATOM 7791 N N . LYS B 1 464 ? 22.797 -16.375 3.799 1 98.31 464 LYS B N 1
ATOM 7792 C CA . LYS B 1 464 ? 21.359 -16.422 4.09 1 98.31 464 LYS B CA 1
ATOM 7793 C C . LYS B 1 464 ? 20.547 -16.219 2.822 1 98.31 464 LYS B C 1
ATOM 7795 O O . LYS B 1 464 ? 21.078 -15.836 1.779 1 98.31 464 LYS B O 1
ATOM 7800 N N . VAL B 1 465 ? 19.281 -16.578 2.959 1 98.56 465 VAL B N 1
ATOM 7801 C CA . VAL B 1 465 ? 18.297 -16.281 1.925 1 98.56 465 VAL B CA 1
ATOM 7802 C C . VAL B 1 465 ? 17.297 -15.25 2.439 1 98.56 465 VAL B C 1
ATOM 7804 O O . VAL B 1 465 ? 16.781 -15.375 3.553 1 98.56 465 VAL B O 1
ATOM 7807 N N . TYR B 1 466 ? 17.062 -14.273 1.615 1 98.06 466 TYR B N 1
ATOM 7808 C CA . TYR B 1 466 ? 16.125 -13.211 1.987 1 98.06 466 TYR B CA 1
ATOM 7809 C C . TYR B 1 466 ? 14.867 -13.273 1.14 1 98.06 466 TYR B C 1
ATOM 7811 O O . TYR B 1 466 ? 14.93 -13.539 -0.064 1 98.06 466 TYR B O 1
ATOM 7819 N N . ILE B 1 467 ? 13.734 -13.008 1.751 1 97.25 467 ILE B N 1
ATOM 7820 C CA . ILE B 1 467 ? 12.453 -12.984 1.052 1 97.25 467 ILE B CA 1
ATOM 7821 C C . ILE B 1 467 ? 11.742 -11.656 1.315 1 97.25 467 ILE B C 1
ATOM 7823 O O . ILE B 1 467 ? 11.664 -11.203 2.459 1 97.25 467 ILE B O 1
ATOM 7827 N N . TRP B 1 468 ? 11.273 -11.023 0.264 1 95.81 468 TRP B N 1
ATOM 7828 C CA . TRP B 1 468 ? 10.484 -9.797 0.348 1 95.81 468 TRP B CA 1
ATOM 7829 C C . TRP B 1 468 ? 9.078 -10.016 -0.193 1 95.81 468 TRP B C 1
ATOM 7831 O O . TRP B 1 468 ? 8.852 -10.906 -1.016 1 95.81 468 TRP B O 1
ATOM 7841 N N . ASN B 1 469 ? 8.109 -9.266 0.412 1 93.25 469 ASN B N 1
ATOM 7842 C CA . ASN B 1 469 ? 6.891 -8.945 -0.323 1 93.25 469 ASN B CA 1
ATOM 7843 C C . ASN B 1 469 ? 7.098 -7.762 -1.264 1 93.25 469 ASN B C 1
ATOM 7845 O O . ASN B 1 469 ? 7.637 -6.73 -0.86 1 93.25 469 ASN B O 1
ATOM 7849 N N . ARG B 1 470 ? 6.75 -7.906 -2.465 1 91.69 470 ARG B N 1
ATOM 7850 C CA . ARG B 1 470 ? 7.062 -6.922 -3.492 1 91.69 470 ARG B CA 1
ATOM 7851 C C . ARG B 1 470 ? 6.523 -5.547 -3.113 1 91.69 470 ARG B C 1
ATOM 7853 O O . ARG B 1 470 ? 6.992 -4.527 -3.621 1 91.69 470 ARG B O 1
ATOM 7860 N N . ARG B 1 471 ? 5.551 -5.492 -2.262 1 84.69 471 ARG B N 1
ATOM 7861 C CA . ARG B 1 471 ? 4.902 -4.238 -1.899 1 84.69 471 ARG B CA 1
ATOM 7862 C C . ARG B 1 471 ? 5.691 -3.504 -0.821 1 84.69 471 ARG B C 1
ATOM 7864 O O . ARG B 1 471 ? 5.43 -2.332 -0.541 1 84.69 471 ARG B O 1
ATOM 7871 N N . LYS B 1 472 ? 6.68 -4.188 -0.229 1 81.75 472 LYS B N 1
ATOM 7872 C CA . LYS B 1 472 ? 7.484 -3.586 0.83 1 81.75 472 LYS B CA 1
ATOM 7873 C C . LYS B 1 472 ? 8.977 -3.697 0.518 1 81.75 472 LYS B C 1
ATOM 7875 O O . LYS B 1 472 ? 9.43 -4.707 -0.02 1 81.75 472 LYS B O 1
ATOM 7880 N N . PRO B 1 473 ? 9.695 -2.697 0.877 1 82.44 473 PRO B N 1
ATOM 7881 C CA . PRO B 1 473 ? 11.125 -2.715 0.572 1 82.44 473 PRO B CA 1
ATOM 7882 C C . PRO B 1 473 ? 11.922 -3.586 1.538 1 82.44 473 PRO B C 1
ATOM 7884 O O . PRO B 1 473 ? 13.047 -3.998 1.222 1 82.44 473 PRO B O 1
ATOM 7887 N N . 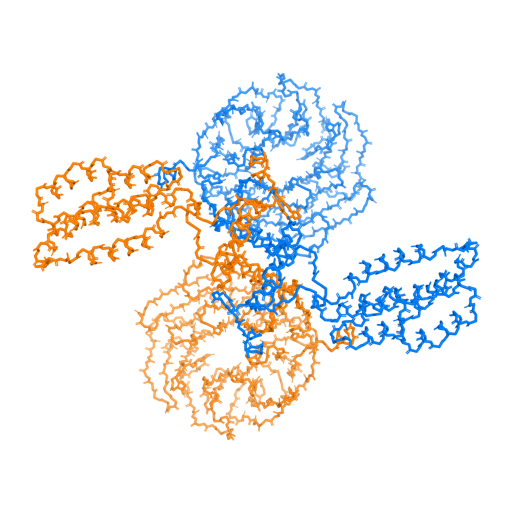TRP B 1 474 ? 11.328 -3.863 2.691 1 83.62 474 TRP B N 1
ATOM 7888 C CA . TRP B 1 474 ? 12.055 -4.641 3.691 1 83.62 474 TRP B CA 1
ATOM 7889 C C . TRP B 1 474 ? 11.695 -6.121 3.598 1 83.62 474 TRP B C 1
ATOM 7891 O O . TRP B 1 474 ? 10.555 -6.465 3.283 1 83.62 474 TRP B O 1
ATOM 7901 N N . HIS B 1 475 ? 12.68 -6.875 4.008 1 91 475 HIS B N 1
ATOM 7902 C CA . HIS B 1 475 ? 12.477 -8.312 3.936 1 91 475 HIS B CA 1
ATOM 7903 C C . HIS B 1 475 ? 11.469 -8.781 4.984 1 91 475 HIS B C 1
ATOM 7905 O O . HIS B 1 475 ? 11.406 -8.211 6.078 1 91 475 HIS B O 1
ATOM 7911 N N . ILE B 1 476 ? 10.758 -9.82 4.723 1 91.56 476 ILE B N 1
ATOM 7912 C CA . ILE B 1 476 ? 9.781 -10.359 5.664 1 91.56 476 ILE B CA 1
ATOM 7913 C C . ILE B 1 476 ? 10.336 -11.625 6.316 1 91.56 476 ILE B C 1
ATOM 7915 O O . ILE B 1 476 ? 9.875 -12.031 7.387 1 91.56 476 ILE B O 1
ATOM 7919 N N . GLU B 1 477 ? 11.305 -12.273 5.59 1 94.38 477 GLU B N 1
ATOM 7920 C CA . GLU B 1 477 ? 11.93 -13.469 6.145 1 94.38 477 GLU B CA 1
ATOM 7921 C C . GLU B 1 477 ? 13.422 -13.516 5.824 1 94.38 477 GLU B C 1
ATOM 7923 O O . GLU B 1 477 ? 13.852 -13 4.789 1 94.38 477 GLU B O 1
ATOM 7928 N N . VAL B 1 478 ? 14.156 -14.023 6.695 1 96.38 478 VAL B N 1
ATOM 7929 C CA . VAL B 1 478 ? 15.5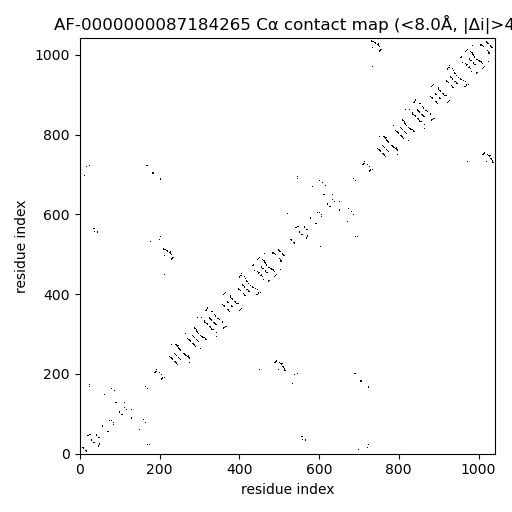62 -14.359 6.52 1 96.38 478 VAL B CA 1
ATOM 7930 C C . VAL B 1 478 ? 15.797 -15.828 6.871 1 96.38 478 VAL B C 1
ATOM 7932 O O . VAL B 1 478 ? 15.547 -16.25 8 1 96.38 478 VAL B O 1
ATOM 7935 N N . LEU B 1 479 ? 16.219 -16.562 5.93 1 97.69 479 LEU B N 1
ATOM 7936 C CA . LEU B 1 479 ? 16.375 -18 6.109 1 97.69 479 LEU B CA 1
ATOM 7937 C C . LEU B 1 479 ? 17.844 -18.359 6.359 1 97.69 479 LEU B C 1
ATOM 7939 O O . LEU B 1 479 ? 18.719 -18.016 5.551 1 97.69 479 LEU B O 1
ATOM 7943 N N . SER B 1 480 ? 18.016 -19.031 7.398 1 97.44 480 SER B N 1
ATOM 7944 C CA . SER B 1 480 ? 19.359 -19.469 7.758 1 97.44 480 SER B CA 1
ATOM 7945 C C . SER B 1 480 ? 19.547 -20.953 7.523 1 97.44 480 SER B C 1
ATOM 7947 O O . SER B 1 480 ? 18.609 -21.734 7.652 1 97.44 480 SER B O 1
ATOM 7949 N N . GLY B 1 481 ? 20.766 -21.328 7.145 1 97.06 481 GLY B N 1
ATOM 7950 C CA . GLY B 1 481 ? 21.062 -22.734 6.949 1 97.06 481 GLY B CA 1
ATOM 7951 C C . GLY B 1 481 ? 22.391 -22.953 6.246 1 97.06 481 GLY B C 1
ATOM 7952 O O . GLY B 1 481 ? 23.219 -23.75 6.715 1 97.06 481 GLY B O 1
ATOM 7953 N N . HIS B 1 482 ? 22.625 -22.25 5.152 1 98.31 482 HIS B N 1
ATOM 7954 C CA . HIS B 1 482 ? 23.859 -22.375 4.398 1 98.31 482 HIS B CA 1
ATOM 7955 C C . HIS B 1 482 ? 25.062 -21.891 5.215 1 98.31 482 HIS B C 1
ATOM 7957 O O . HIS B 1 482 ? 24.891 -21.109 6.16 1 98.31 482 HIS B O 1
ATOM 7963 N N . ARG B 1 483 ? 26.203 -22.312 4.84 1 98.06 483 ARG B N 1
ATOM 7964 C CA . ARG B 1 483 ? 27.422 -21.953 5.574 1 98.06 483 ARG B CA 1
ATOM 7965 C C . ARG B 1 483 ? 28.25 -20.922 4.809 1 98.06 483 ARG B C 1
ATOM 7967 O O . ARG B 1 483 ? 29.156 -20.312 5.367 1 98.06 483 ARG B O 1
ATOM 7974 N N . MET B 1 484 ? 27.984 -20.828 3.58 1 98.31 484 MET B N 1
ATOM 7975 C CA . MET B 1 484 ? 28.719 -19.891 2.729 1 98.31 484 MET B CA 1
ATOM 7976 C C . MET B 1 484 ? 27.766 -19.094 1.849 1 98.31 484 MET B C 1
ATOM 7978 O O . MET B 1 484 ? 26.547 -19.141 2.049 1 98.31 484 MET B O 1
ATOM 7982 N N . THR B 1 485 ? 28.312 -18.328 0.95 1 98.31 485 THR B N 1
ATOM 7983 C CA . THR B 1 485 ? 27.531 -17.438 0.083 1 98.31 485 THR B CA 1
ATOM 7984 C C . THR B 1 485 ? 26.453 -18.219 -0.656 1 98.31 485 THR B C 1
ATOM 7986 O O . THR B 1 485 ? 26.688 -19.328 -1.144 1 98.31 485 THR B O 1
ATOM 7989 N N . VAL B 1 486 ? 25.281 -17.656 -0.642 1 98.75 486 VAL B N 1
ATOM 7990 C CA . VAL B 1 486 ? 24.172 -18.203 -1.439 1 98.75 486 VAL B CA 1
ATOM 7991 C C . VAL B 1 486 ? 24.125 -17.484 -2.791 1 98.75 486 VAL B C 1
ATOM 7993 O O . VAL B 1 486 ? 23.797 -16.297 -2.869 1 98.75 486 VAL B O 1
ATOM 7996 N N . ASN B 1 487 ? 24.266 -18.25 -3.871 1 98.19 487 ASN B N 1
ATOM 7997 C CA . ASN B 1 487 ? 24.516 -17.672 -5.191 1 98.19 487 ASN B CA 1
ATOM 7998 C C . ASN B 1 487 ? 23.219 -17.484 -5.973 1 98.19 487 ASN B C 1
ATOM 8000 O O . ASN B 1 487 ? 23.109 -16.578 -6.805 1 98.19 487 ASN B O 1
ATOM 8004 N N . SER B 1 488 ? 22.344 -18.406 -5.73 1 98.25 488 SER B N 1
ATOM 8005 C CA . SER B 1 488 ? 21.141 -18.438 -6.547 1 98.25 488 SER B CA 1
ATOM 8006 C C . SER B 1 488 ? 19.969 -19.047 -5.785 1 98.25 488 SER B C 1
ATOM 8008 O O . SER B 1 488 ? 20.156 -19.906 -4.922 1 98.25 488 SER B O 1
ATOM 8010 N N . VAL B 1 489 ? 18.812 -18.547 -6.082 1 98.69 489 VAL B N 1
ATOM 8011 C CA . VAL B 1 489 ? 17.562 -19.094 -5.527 1 98.69 489 VAL B CA 1
ATOM 8012 C C . VAL B 1 489 ? 16.531 -19.266 -6.637 1 98.69 489 VAL B C 1
ATOM 8014 O O . VAL B 1 489 ? 16.609 -18.594 -7.676 1 98.69 489 VAL B O 1
ATOM 8017 N N . SER B 1 490 ? 15.625 -20.188 -6.418 1 98.56 490 SER B N 1
ATOM 8018 C CA . SER B 1 490 ? 14.547 -20.422 -7.375 1 98.56 490 SER B CA 1
ATOM 8019 C C . SER B 1 490 ? 13.273 -20.859 -6.668 1 98.56 490 SER B C 1
ATOM 8021 O O . SER B 1 490 ? 13.289 -21.797 -5.871 1 98.56 490 SER B O 1
ATOM 8023 N N . TRP B 1 491 ? 12.242 -20.156 -6.984 1 97.88 491 TRP B N 1
ATOM 8024 C CA . TRP B 1 491 ? 10.93 -20.469 -6.426 1 97.88 491 TRP B CA 1
ATOM 8025 C C . TRP B 1 491 ? 10.148 -21.406 -7.352 1 97.88 491 TRP B C 1
ATOM 8027 O O . TRP B 1 491 ? 10.086 -21.172 -8.562 1 97.88 491 TRP B O 1
ATOM 8037 N N . ASN B 1 492 ? 9.602 -22.469 -6.801 1 96.94 492 ASN B N 1
ATOM 8038 C CA . ASN B 1 492 ? 8.82 -23.391 -7.633 1 96.94 492 ASN B CA 1
ATOM 8039 C C . ASN B 1 492 ? 7.551 -22.719 -8.148 1 96.94 492 ASN B C 1
ATOM 8041 O O . ASN B 1 492 ? 6.734 -22.234 -7.363 1 96.94 492 ASN B O 1
ATOM 8045 N N . PRO B 1 493 ? 7.336 -22.688 -9.422 1 93.81 493 PRO B N 1
ATOM 8046 C CA . PRO B 1 493 ? 6.203 -21.938 -9.977 1 93.81 493 PRO B CA 1
ATOM 8047 C C . PRO B 1 493 ? 4.863 -22.625 -9.711 1 93.81 493 PRO B C 1
ATOM 8049 O O . PRO B 1 493 ? 3.814 -21.969 -9.797 1 93.81 493 PRO B O 1
ATOM 8052 N N . ARG B 1 494 ? 4.824 -23.891 -9.367 1 92.19 494 ARG B N 1
ATOM 8053 C CA . ARG B 1 494 ? 3.566 -24.609 -9.211 1 92.19 494 ARG B CA 1
ATOM 8054 C C . ARG B 1 494 ? 3.33 -24.984 -7.75 1 92.19 494 ARG B C 1
ATOM 8056 O O . ARG B 1 494 ? 2.201 -25.281 -7.355 1 92.19 494 ARG B O 1
ATOM 8063 N N . ARG B 1 495 ? 4.348 -24.984 -7.082 1 91.81 495 ARG B N 1
ATOM 8064 C CA . ARG B 1 495 ? 4.273 -25.203 -5.645 1 91.81 495 ARG B CA 1
ATOM 8065 C C . ARG B 1 495 ? 4.762 -23.969 -4.875 1 91.81 495 ARG B C 1
ATOM 8067 O O . ARG B 1 495 ? 5.938 -23.891 -4.516 1 91.81 495 ARG B O 1
ATOM 8074 N N . GLY B 1 496 ? 3.908 -23.156 -4.559 1 90.44 496 GLY B N 1
ATOM 8075 C CA . GLY B 1 496 ? 4.219 -21.844 -4.016 1 90.44 496 GLY B CA 1
ATOM 8076 C C . GLY B 1 496 ? 4.941 -21.906 -2.686 1 90.44 496 GLY B C 1
ATOM 8077 O O . GLY B 1 496 ? 5.535 -20.922 -2.25 1 90.44 496 GLY B O 1
ATOM 8078 N N . GLN B 1 497 ? 5 -23.031 -2.025 1 92.38 497 GLN B N 1
ATOM 8079 C CA . GLN B 1 497 ? 5.629 -23.156 -0.716 1 92.38 497 GLN B CA 1
ATOM 8080 C C . GLN B 1 497 ? 6.988 -23.844 -0.826 1 92.38 497 GLN B C 1
ATOM 8082 O O . GLN B 1 497 ? 7.516 -24.359 0.166 1 92.38 497 GLN B O 1
ATOM 8087 N N . MET B 1 498 ? 7.527 -23.891 -2.012 1 95.94 498 MET B N 1
ATOM 8088 C CA . MET B 1 498 ? 8.805 -24.578 -2.219 1 95.94 498 MET B CA 1
ATOM 8089 C C . MET B 1 498 ? 9.82 -23.641 -2.859 1 95.94 498 MET B C 1
ATOM 8091 O O . MET B 1 498 ? 9.547 -23.031 -3.895 1 95.94 498 MET B O 1
ATOM 8095 N N . LEU B 1 499 ? 10.977 -23.516 -2.232 1 98.12 499 LEU B N 1
ATOM 8096 C CA . LEU B 1 499 ? 12.086 -22.672 -2.682 1 98.12 499 LEU B CA 1
ATOM 8097 C C . LEU B 1 499 ? 13.398 -23.453 -2.648 1 98.12 499 LEU B C 1
ATOM 8099 O O . LEU B 1 499 ? 13.617 -24.266 -1.75 1 98.12 499 LEU B O 1
ATOM 8103 N N . ALA B 1 500 ? 14.234 -23.281 -3.639 1 98.88 500 ALA B N 1
ATOM 8104 C CA . ALA B 1 500 ? 15.57 -23.875 -3.658 1 98.88 500 ALA B CA 1
ATOM 8105 C C . ALA B 1 500 ? 16.656 -22.812 -3.6 1 98.88 500 ALA B C 1
ATOM 8107 O O . ALA B 1 500 ? 16.5 -21.734 -4.191 1 98.88 500 ALA B O 1
ATOM 8108 N N . SER B 1 501 ? 17.703 -23.078 -2.934 1 98.88 501 SER B N 1
ATOM 8109 C CA . SER B 1 501 ? 18.859 -22.172 -2.865 1 98.88 501 SER B CA 1
ATOM 8110 C C . SER B 1 501 ? 20.156 -22.922 -3.098 1 98.88 501 SER B C 1
ATOM 8112 O O . SER B 1 501 ? 20.312 -24.062 -2.656 1 98.88 501 SER B O 1
ATOM 8114 N N . ALA B 1 502 ? 21.094 -22.328 -3.832 1 98.75 502 ALA B N 1
ATOM 8115 C CA . ALA B 1 502 ? 22.406 -22.875 -4.141 1 98.75 502 ALA B CA 1
ATOM 8116 C C . ALA B 1 502 ? 23.5 -22.094 -3.443 1 98.75 502 ALA B C 1
ATOM 8118 O O . ALA B 1 502 ? 23.469 -20.859 -3.41 1 98.75 502 ALA B O 1
ATOM 8119 N N . SER B 1 503 ? 24.531 -22.797 -2.986 1 98.75 503 SER B N 1
ATOM 8120 C CA . SER B 1 503 ? 25.531 -22.125 -2.176 1 98.75 503 SER B CA 1
ATOM 8121 C C . SER B 1 503 ? 26.938 -22.609 -2.525 1 98.75 503 SER B C 1
ATOM 8123 O O . SER B 1 503 ? 27.094 -23.672 -3.129 1 98.75 503 SER B O 1
ATOM 8125 N N . ASP B 1 504 ? 27.875 -21.797 -2.115 1 98.44 504 ASP B N 1
ATOM 8126 C CA . ASP B 1 504 ? 29.281 -22.156 -2.221 1 98.44 504 ASP B CA 1
ATOM 8127 C C . ASP B 1 504 ? 29.641 -23.297 -1.268 1 98.44 504 ASP B C 1
ATOM 8129 O O . ASP B 1 504 ? 30.703 -23.891 -1.382 1 98.44 504 ASP B O 1
ATOM 8133 N N . ASP B 1 505 ? 28.797 -23.625 -0.393 1 98.25 505 ASP B N 1
ATOM 8134 C CA . ASP B 1 505 ? 29.062 -24.672 0.581 1 98.25 505 ASP B CA 1
ATOM 8135 C C . ASP B 1 505 ? 28.828 -26.047 -0.022 1 98.25 505 ASP B C 1
ATOM 8137 O O . ASP B 1 505 ? 28.719 -27.047 0.705 1 98.25 505 ASP B O 1
ATOM 8141 N N . HIS B 1 506 ? 28.578 -26.109 -1.271 1 98.31 506 HIS B N 1
ATOM 8142 C CA . HIS B 1 506 ? 28.484 -27.312 -2.086 1 98.31 506 HIS B CA 1
ATOM 8143 C C . HIS B 1 506 ? 27.109 -27.969 -1.959 1 98.31 506 HIS B C 1
ATOM 8145 O O . HIS B 1 506 ? 26.922 -29.109 -2.377 1 98.31 506 HIS B O 1
ATOM 8151 N N . THR B 1 507 ? 26.172 -27.203 -1.425 1 98.5 507 THR B N 1
ATOM 8152 C CA . THR B 1 507 ? 24.875 -27.828 -1.195 1 98.5 507 THR B CA 1
ATOM 8153 C C . THR B 1 507 ? 23.766 -27.016 -1.856 1 98.5 507 THR B C 1
ATOM 8155 O O . THR B 1 507 ? 23.969 -25.859 -2.203 1 98.5 507 THR B O 1
ATOM 8158 N N . ILE B 1 508 ? 22.688 -27.75 -2.078 1 98.81 508 ILE B N 1
ATOM 8159 C CA . ILE B 1 508 ? 21.406 -27.141 -2.422 1 98.81 508 ILE B CA 1
ATOM 8160 C C . ILE B 1 508 ? 20.406 -27.391 -1.298 1 98.81 508 ILE B C 1
ATOM 8162 O O . ILE B 1 508 ? 20.234 -28.531 -0.841 1 98.81 508 ILE B O 1
ATOM 8166 N N . ARG B 1 509 ? 19.812 -26.359 -0.86 1 98.81 509 ARG B N 1
ATOM 8167 C CA . ARG B 1 509 ? 18.781 -26.531 0.157 1 98.81 509 ARG B CA 1
ATOM 8168 C C . ARG B 1 509 ? 17.391 -26.328 -0.434 1 98.81 509 ARG B C 1
ATOM 8170 O O . ARG B 1 509 ? 17.156 -25.391 -1.199 1 98.81 509 ARG B O 1
ATOM 8177 N N . ILE B 1 510 ? 16.5 -27.25 -0.064 1 98.75 510 ILE B N 1
ATOM 8178 C CA . ILE B 1 510 ? 15.086 -27.125 -0.381 1 98.75 510 ILE B CA 1
ATOM 8179 C C . ILE B 1 510 ? 14.328 -26.609 0.841 1 98.75 510 ILE B C 1
ATOM 8181 O O . ILE B 1 510 ? 14.414 -27.188 1.923 1 98.75 510 ILE B O 1
ATOM 8185 N N . TRP B 1 511 ? 13.633 -25.484 0.605 1 98.06 511 TRP B N 1
ATOM 8186 C CA . TRP B 1 511 ? 12.898 -24.844 1.689 1 98.06 511 TRP B CA 1
ATOM 8187 C C . TRP B 1 511 ? 11.398 -25.094 1.554 1 98.06 511 TRP B C 1
ATOM 8189 O O . TRP B 1 511 ? 10.852 -25.031 0.45 1 98.06 511 TRP B O 1
ATOM 8199 N N . GLY B 1 512 ? 10.75 -25.375 2.689 1 95.62 512 GLY B N 1
ATOM 8200 C CA . GLY B 1 512 ? 9.312 -25.562 2.783 1 95.62 512 GLY B CA 1
ATOM 8201 C C . GLY B 1 512 ? 8.688 -24.844 3.953 1 95.62 512 GLY B C 1
ATOM 8202 O O . GLY B 1 512 ? 9.352 -24.031 4.617 1 95.62 512 GLY B O 1
ATOM 8203 N N . PRO B 1 513 ? 7.383 -25 4.145 1 91.06 513 PRO B N 1
ATOM 8204 C CA . PRO B 1 513 ? 6.68 -24.312 5.227 1 91.06 513 PRO B CA 1
ATOM 8205 C C . PRO B 1 513 ? 7.059 -24.844 6.609 1 91.06 513 PRO B C 1
ATOM 8207 O O . PRO B 1 513 ? 7.469 -26 6.738 1 91.06 513 PRO B O 1
ATOM 8210 N N . SER B 1 514 ? 6.98 -23.859 7.629 1 82.69 514 SER B N 1
ATOM 8211 C CA . SER B 1 514 ? 7.246 -24.281 9 1 82.69 514 SER B CA 1
ATOM 8212 C C . SER B 1 514 ? 6.168 -25.234 9.508 1 82.69 514 SER B C 1
ATOM 8214 O O . SER B 1 514 ? 4.984 -25.062 9.195 1 82.69 514 SER B O 1
ATOM 8216 N N . LEU B 1 515 ? 6.535 -26.469 9.938 1 66.19 515 LEU B N 1
ATOM 8217 C CA . LEU B 1 515 ? 5.598 -27.438 10.5 1 66.19 515 LEU B CA 1
ATOM 8218 C C . LEU B 1 515 ? 5.086 -26.969 11.859 1 66.19 515 LEU B C 1
ATOM 8220 O O . LEU B 1 515 ? 4.105 -27.516 12.375 1 66.19 515 LEU B O 1
ATOM 8224 N N . SER B 1 516 ? 5.805 -26.281 12.594 1 53.03 516 SER B N 1
ATOM 8225 C CA . SER B 1 516 ? 5.395 -26.031 13.977 1 53.03 516 SER B CA 1
ATOM 8226 C C . SER B 1 516 ? 3.986 -25.453 14.039 1 53.03 516 SER B C 1
ATOM 8228 O O . SER B 1 516 ? 3.225 -25.75 14.961 1 53.03 516 SER B O 1
ATOM 8230 N N . ASN B 1 517 ? 3.672 -24.484 13.344 1 47.59 517 ASN B N 1
ATOM 8231 C CA . ASN B 1 517 ? 2.412 -23.859 13.734 1 47.59 517 ASN B CA 1
ATOM 8232 C C . ASN B 1 517 ? 1.214 -24.703 13.281 1 47.59 517 ASN B C 1
ATOM 8234 O O . ASN B 1 517 ? 0.076 -24.219 13.312 1 47.59 517 ASN B O 1
ATOM 8238 N N . LYS B 1 518 ? 1.322 -25.75 12.641 1 42.34 518 LYS B N 1
ATOM 8239 C CA . LYS B 1 518 ? 0.108 -26.531 12.461 1 42.34 518 LYS B CA 1
ATOM 8240 C C . LYS B 1 518 ? -0.415 -27.047 13.805 1 42.34 518 LYS B C 1
ATOM 8242 O O . LYS B 1 518 ? -1.568 -27.469 13.898 1 42.34 518 LYS B O 1
ATOM 8247 N N . ASP B 1 519 ? 0.36 -27.562 14.711 1 33.59 519 ASP B N 1
ATOM 8248 C CA . ASP B 1 519 ? -0.218 -28.031 15.969 1 33.59 519 ASP B CA 1
ATOM 8249 C C . ASP B 1 519 ? -0.811 -26.875 16.766 1 33.59 519 ASP B C 1
ATOM 8251 O O . ASP B 1 519 ? -1.387 -27.078 17.828 1 33.59 519 ASP B O 1
ATOM 8255 N N . ALA B 1 520 ? -0.394 -25.719 16.75 1 31.98 520 ALA B N 1
ATOM 8256 C CA . ALA B 1 520 ? -1.199 -24.75 17.484 1 31.98 520 ALA B CA 1
ATOM 8257 C C . ALA B 1 520 ? -2.52 -24.469 16.766 1 31.98 520 ALA B C 1
ATOM 8259 O O . ALA B 1 520 ? -3.277 -23.594 17.172 1 31.98 520 ALA B O 1
ATOM 8260 N N . ALA B 1 521 ? -2.77 -24.906 15.539 1 29.45 521 ALA B N 1
ATOM 8261 C CA . ALA B 1 521 ? -4.215 -24.922 15.32 1 29.45 521 ALA B CA 1
ATOM 8262 C C . ALA B 1 521 ? -4.84 -26.203 15.859 1 29.45 521 ALA B C 1
ATOM 8264 O O . ALA B 1 521 ? -4.312 -27.297 15.633 1 29.45 521 ALA B O 1
#

Nearest PDB structures (foldseek):
  8qbn-assembly1_7  TM=8.013E-01  e=7.059E-40  Homo sapiens
  8qbn-assembly1_W  TM=8.036E-01  e=5.496E-39  Homo sapiens
  4lg8-assembly1_A  TM=8.763E-01  e=7.418E-21  Homo sapiens
  5yzg-assembly1_s  TM=7.287E-01  e=4.474E-22  Homo sapiens
  9avl-assembly1_B  TM=7.715E-01  e=1.668E-20  Homo sapiens

Solvent-accessible surface area (backbone atoms only — not comparable to full-atom values): 53671 Å² total; per-residue (Å²): 114,72,69,64,48,63,69,38,58,36,56,97,81,50,65,37,42,45,56,58,52,51,31,38,50,35,48,40,29,46,74,74,66,39,50,68,30,24,52,41,38,28,64,73,70,71,48,60,70,69,27,70,68,43,53,50,41,51,53,22,51,74,70,63,36,58,68,58,36,54,50,51,60,68,64,52,84,83,57,36,55,63,33,47,35,54,36,48,50,55,52,48,47,51,53,37,52,51,28,50,59,72,65,35,55,68,58,35,50,46,45,54,63,52,52,48,57,70,64,61,58,42,73,68,54,52,48,50,49,51,48,50,51,56,51,46,64,67,43,73,68,59,80,68,48,73,67,52,52,53,51,51,40,54,50,47,52,61,58,39,49,76,38,44,55,40,85,47,37,66,52,82,60,49,49,47,49,34,44,48,44,21,54,51,48,34,52,72,67,28,82,34,63,36,69,89,64,86,68,58,87,56,50,83,69,80,54,51,72,52,41,34,49,64,30,80,73,46,75,45,65,83,54,88,30,33,21,43,21,40,40,47,28,68,80,38,48,33,35,38,36,19,13,60,66,18,32,34,36,37,28,37,44,42,96,88,65,52,71,43,85,71,38,75,39,80,78,52,90,35,32,22,54,39,72,47,61,26,62,79,49,54,32,36,37,39,31,19,55,81,26,46,32,35,34,28,35,58,88,79,50,44,79,73,42,70,41,63,52,97,85,40,34,34,51,29,58,32,48,34,60,82,57,46,38,34,39,34,26,17,57,46,35,76,61,25,34,39,27,28,36,81,84,66,48,77,74,48,70,52,63,44,98,82,38,57,40,34,61,38,50,43,44,34,59,82,50,47,35,42,38,37,32,28,79,43,29,36,34,38,39,32,28,71,80,79,66,47,74,45,76,45,81,48,94,49,46,54,56,33,78,33,67,31,83,82,43,50,36,33,38,34,31,28,45,78,29,36,34,38,37,42,51,67,85,61,82,61,91,66,64,49,60,33,45,84,56,44,34,69,83,67,68,39,31,49,29,50,22,47,53,90,46,42,25,35,35,28,31,10,61,80,14,29,37,39,30,28,35,72,91,44,46,53,60,77,45,75,37,78,77,60,84,27,35,19,19,10,28,24,40,25,72,67,42,45,36,35,34,37,38,14,13,54,65,21,35,34,41,34,26,22,45,54,69,70,69,60,71,72,64,113,71,69,64,48,62,66,39,57,36,57,98,82,50,66,38,43,44,56,58,50,53,32,37,50,33,49,39,29,47,75,73,65,38,52,66,30,24,54,41,37,29,64,74,70,70,48,61,68,68,28,70,67,42,54,50,42,51,52,21,51,73,70,64,36,58,71,57,36,54,51,52,60,67,65,53,83,84,58,34,52,61,34,47,35,52,37,49,48,54,52,48,48,51,52,37,51,52,27,51,57,73,66,36,54,68,59,36,50,48,44,54,65,51,51,48,58,69,62,61,57,43,73,68,54,53,47,50,50,51,49,49,52,56,52,46,64,67,44,72,68,59,79,68,47,73,67,51,51,53,51,50,40,51,50,48,52,60,59,40,50,75,38,44,55,38,86,47,36,65,53,83,59,49,48,47,50,34,42,48,44,20,53,52,48,34,50,73,67,28,82,34,63,35,70,88,64,87,67,58,86,53,51,83,68,77,53,51,71,53,41,33,48,63,30,80,74,45,77,46,66,84,54,88,29,34,22,42,20,41,41,46,27,67,80,37,48,33,35,39,37,19,13,60,66,17,31,34,36,38,27,36,46,44,95,87,65,51,72,44,84,71,38,73,41,79,78,52,92,35,32,21,53,38,72,47,59,25,60,81,50,54,33,36,37,40,31,18,55,81,27,45,34,35,34,28,34,56,89,78,50,43,78,73,42,72,42,63,52,99,84,40,32,35,52,29,59,31,48,35,60,80,57,48,39,34,38,35,26,18,58,45,34,75,60,24,32,39,27,28,36,81,84,66,47,75,75,49,69,52,65,46,98,80,38,59,39,34,63,38,50,44,44,35,60,83,50,47,36,40,38,36,33,29,78,43,30,36,34,38,40,33,28,71,81,80,65,47,74,46,78,46,82,48,95,46,45,54,58,33,78,33,68,30,83,85,44,51,37,34,38,34,31,28,46,77,28,36,33,38,36,43,52,67,86,60,83,60,91,66,65,49,58,32,45,82,58,45,33,70,83,68,67,39,31,49,29,49,22,45,52,89,46,40,25,35,36,27,28,10,59,80,14,30,36,40,31,27,35,71,92,43,46,54,59,78,46,74,37,78,79,58,84,29,35,19,20,10,28,25,40,23,73,67,42,43,36,35,34,37,38,13,13,53,67,22,33,34,40,33,25,22,44,52,68,68,68,58,71,71,65

Foldseek 3Di:
DVVVLQCAFDDPVRPHRPLVVLLLVLLLCVVVPNPVVSVVSCVVVVHDNADPLLVQLLVCLLVVVLVSNLVSLVPDPPQDLLLSLVLNLLSLLLNLLVCVLVVNNVVSVVCLVPVNVVSCSDPVSSVVSVVSNVVVNVVCPDNCPPVNSSVVSVVSSVVSLVSDDCVRPPPHSNVVVVLVVQQVVLQVPAFLPFDPDDDDSVDRDYDDLLSAFFFFPDKFFPFPFFKFEWAAAQVLQWMWTWGQSQKIWIWGQDPVGDIDTDEIAHDGPGGWHYKAAQLVRQKMWTAGDQAWIWIAGNNVNHTDDIEDDPVFHFQEKEYALVSFKMKTAGQDLQQGIWMAGPNHDTDDGDGDPPRFGWNYWYAFNVRQWIWTDGPQFKIWIAGPVVRDIDIDGHPFGWQDKEAFNVRQKIWTDGLVQKIWMDGNVPPDPGTDIAHDAHHHPDRKEKYFAGDRSQKIWIWHQCQWIFMGGPVDRYTPGIHHDGDGTWNYKYYRHNRRQWIWITGRSSMITITGGDPPPVVVD/DVVVLQCAFDDPVRPHRRLVVLLLVLLQCVVVPNPVVSVVSCVVVVHDNADPLLVQLLVCLLVVVLVSNLVSLVPDPPQDLLLSLVLNLLSLLLNLLVCVLVVNNVVSVVCLVPVNVVSCSDPVSSVVSVVSNVVVNVVCPDNQDPVNSSVVSVVSSVVSLVSDDCVRPPDHSNVVVVLVVQQVVLQVPAFLNFDPDDDDSVDRDYDDLLSAFFFFPDKFFPFPFFKFEWAAAQVLQWMWTWGQSQKIWIWGQDPVGDIDTDEIAHDGPGGWHYKAAQLVRQKMWTAGDQAWIWIAGNNVSHTDDIEDDPVFHFQEKEYALVSFKMKTAGQDLQQGIWMAGPNHDTDDGDGDPPRFGWNYWYAFNNRQWIWTDGPFFKIWIAGPVVRDIDIDGHPFGWQDKEAFNVRQKIWTDGLVQKIWIDGNVPPDPGTDIAHDAHHHPDRKEKYFAGDRSQKIWIWHQCQWIFMGGPVDRYTPGIHHDGDGTWNYKYYRHVRRQWMWITGRSSMITITGGDPPCVVVD